Protein 5NO8 (pdb70)

Solvent-accessible surface area: 44832 Å² total; per-residue (Å²): 130,56,45,5,80,43,41,32,32,115,74,0,0,2,1,34,81,0,26,3,120,53,9,148,96,87,2,31,0,1,2,88,11,94,21,91,40,27,93,65,3,120,45,26,2,0,0,0,0,0,3,0,17,16,14,76,31,75,96,26,62,36,77,66,1,92,92,20,96,78,56,24,151,98,4,42,75,0,22,0,106,21,38,27,0,72,0,18,0,92,11,112,72,40,184,18,25,0,18,0,55,0,17,0,17,0,82,17,107,45,73,1,5,0,28,24,0,0,0,2,0,0,2,5,0,1,0,46,50,3,87,79,0,9,48,26,22,0,0,0,8,6,6,29,0,12,11,3,2,8,2,1,0,8,0,0,4,55,69,63,3,3,0,2,2,0,1,30,51,15,14,2,67,11,2,2,0,6,18,17,19,73,93,65,25,42,2,29,7,2,4,3,0,0,2,0,0,35,71,20,78,8,104,60,61,70,63,43,42,0,42,0,35,0,0,10,4,88,17,66,108,39,0,70,98,53,0,24,93,48,60,9,3,28,14,52,15,84,52,10,4,0,59,118,47,47,71,1,76,0,46,0,97,5,80,117,85,15,116,79,22,80,3,67,15,54,49,22,30,25,114,40,43,96,106,47,48,15,1,26,1,104,15,75,0,70,18,20,4,71,2,100,2,9,0,60,9,48,65,123,49,75,3,5,0,26,1,28,3,6,32,46,18,72,52,1,8,112,48,1,2,46,24,0,62,73,93,0,9,16,93,66,107,120,29,116,41,50,1,0,0,5,1,1,17,22,93,50,73,53,34,25,68,42,113,51,139,36,47,37,71,14,8,3,6,11,0,1,4,1,1,0,2,0,0,0,0,0,5,15,25,29,72,69,127,37,88,90,2,61,106,6,0,57,88,0,4,55,7,0,55,177,67,0,5,42,136,76,33,34,0,42,0,9,36,92,55,94,74,78,56,19,1,8,1,0,1,3,2,0,22,0,1,0,4,0,25,88,13,43,54,70,111,98,30,0,50,10,0,36,20,0,0,58,13,4,15,147,65,60,28,81,26,46,0,0,7,5,9,4,0,86,28,0,0,97,1,0,59,98,4,53,37,166,78,60,46,73,49,0,64,91,11,0,55,35,2,0,57,37,0,37,160,30,16,51,90,7,54,63,40,90,4,38,0,8,0,5,0,0,0,1,0,0,5,2,0,0,6,0,49,48,39,31,51,44,62,97,3,16,68,4,0,98,140,0,8,54,4,0,44,7,0,16,5,49,6,5,0,16,15,2,16,22,1,0,0,3,0,9,7,0,21,61,15,0,67,109,56,26,8,0,0,0,8,0,1,0,11,0,0,0,0,0,0,0,0,28,14,28,12,88,18,52,63,57,79,60,30,42,139,69,0,40,14,0,1,47,0,1,3,3,0,7,56,22,61,0,42,0,0,1,0,24,0,5,0,34,21,3,32,3,36,82,4,58,35,62,2,13,13,0,0,3,0,1,4,1,2,2,12,34,4,18,4,61,154,46,37,139,65,41,5,81,39,159,34,27,119,66,0,0,2,1,33,54,0,24,6,122,54,12,149,94,89,3,30,0,1,3,83,10,93,21,90,40,26,96,70,3,119,42,27,2,0,1,0,0,0,4,0,16,14,15,70,32,81,98,25,63,34,76,66,2,91,86,20,77,112,65,32,153,100,4,38,111,0,19,0,100,20,47,36,0,63,0,26,0,90,9,95,71,92,189,20,25,0,5,0,49,0,16,0,12,0,81,18,93,108,64,1,6,0,28,25,0,0,0,2,0,0,2,5,0,0,4,56,47,7,76,81,0,10,49,26,24,0,0,0,7,6,6,28,0,13,10,2,2,8,2,1,0,9,0,0,4,56,67,66,2,3,2,2,1,0,1,31,55,17,16,2,68,10,2,2,0,5,17,15,15,118,190,65,30,31,17,55,6,2,4,3,0,0,3,0,0,35,74,19,84,7,118,63,60,74,66,44,40,0,40,0,32,0,0,13,4,94,15,63,111,39,0,71,98,57,0,24,91,46,60,8,4,25,14,52,16,86,45,9,5,0,54,108,46,52,72,1,82,0,42,0,94,6,84,120,90,17,60,88,22,82,3,68,16,53,50,22,33,26,109,38,100,87,128,44,52,21,1,21,0,85,15,75,0,69,17,20,5,89,0,101,1,9,0,63,9,68,75,125,48,74,4,6,0,20,0,23,3,6,36,54,21,69,55,2,9,110,52,0,1,46,24,0,52,77,108,0,9,16,94,62,126,109,31,116,38,49,1,0,0,5,1,2,19,22,86,50,67,54,34,18,71,44,1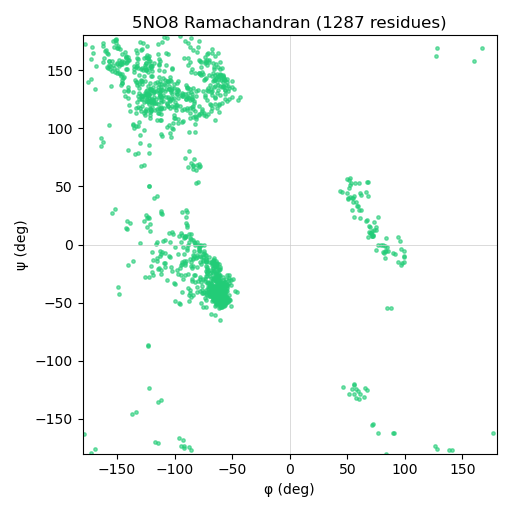02,72,138,33,24,34,70,14,8,3,6,10,0,2,4,0,1,1,2,0,0,0,0,0,6,13,17,36,58,71,130,43,97,104,2,57,110,6,0,65,88,0,4,51,7,0,61,164,68,0,6,43,123,115,27,35,0,40,1,10,34,89,57,90,73,82,57,47,2,44,1,0,0,2,2,0,20,0,0,0,5,0,28,88,11,47,53,71,119,96,28,0,30,10,0,17,90,0,0,52,9,4,10,153,66,56,28,79,8,54,10,4,4,6,9,5,0,84,31,0,0,99,2,0,56,95,11,49,29,170,168,44,50,74,46,0,66,83,7,0,48,102,3,0,54,49,3,38,182,24,13,47,87,2,38,71,189,134,28,86,3,30,0,7,10,0,0,3,2,0,6,2,0,0,6,0,48,47,43,29,54,39,63,97,2,20,68,6,0,102,138,1,8,54,3,0,42,6,0,14,5,47,6,4,0,5,14,3,16,21,1,0,2,4,0,15,5,0,10,48,16,0,63,106,50,23,10,0,0,0,8,0,0,0,10,0,0,0,0,0,0,0,0,26,15,28,12,90,17,50,66,58,80,59,29,43,145,69,0,44,14,0,1,52,0,1,3,4,0,6,53,22,59,0,40,0,1,1,0,25,1,5,0,32,21,3,28,4,31,80,4,59,34,61,2,13,13,0,0,3,0,1,3,1,2,2,12,31,6,20,5,58,148,48,38

Structure (mmCIF, N/CA/C/O backbone):
data_5NO8
#
_entry.id   5NO8
#
_cell.length_a   117.542
_cell.length_b   117.542
_cell.length_c   201.984
_cell.angle_alpha   90.00
_cell.angle_beta   90.00
_cell.angle_gamma   120.00
#
_symmetry.space_group_name_H-M   'P 32 2 1'
#
loop_
_entity.id
_entity.type
_entity.pdbx_description
1 polymer BACCELL_00875
2 non-polymer GLYCEROL
3 water water
#
loop_
_atom_site.group_PDB
_atom_site.id
_atom_site.type_symbol
_atom_site.label_atom_id
_atom_site.label_alt_id
_atom_site.label_comp_id
_atom_site.label_asym_id
_atom_site.label_entity_id
_atom_site.label_seq_id
_atom_site.pdbx_PDB_ins_code
_atom_site.Cartn_x
_atom_site.Cartn_y
_atom_site.Cartn_z
_atom_site.occupancy
_atom_site.B_iso_or_equiv
_atom_site.auth_seq_id
_atom_site.auth_comp_id
_atom_site.auth_asym_id
_atom_site.auth_atom_id
_atom_site.pdbx_PDB_model_num
ATOM 1 N N . ASN A 1 26 ? 85.038 95.454 18.767 1.00 46.27 26 ASN A N 1
ATOM 2 C CA . ASN A 1 26 ? 84.040 95.570 19.872 1.00 45.32 26 ASN A CA 1
ATOM 3 C C . ASN A 1 26 ? 84.744 95.428 21.233 1.00 42.48 26 ASN A C 1
ATOM 4 O O . ASN A 1 26 ? 85.115 96.439 21.840 1.00 45.34 26 ASN A O 1
ATOM 6 N N . PHE A 1 27 ? 84.957 94.199 21.707 1.00 34.95 27 PHE A N 1
ATOM 7 C CA . PHE A 1 27 ? 85.660 93.983 22.983 1.00 29.54 27 PHE A CA 1
ATOM 8 C C . PHE A 1 27 ? 86.591 92.782 22.843 1.00 26.58 27 PHE A C 1
ATOM 9 O O . PHE A 1 27 ? 86.252 91.666 23.259 1.00 23.81 27 PHE A O 1
ATOM 17 N N . PRO A 1 28 ? 87.775 92.994 22.261 1.00 24.31 28 PRO A N 1
ATOM 18 C CA . PRO A 1 28 ? 88.693 91.863 22.083 1.00 23.93 28 PRO A CA 1
ATOM 19 C C . PRO A 1 28 ? 89.137 91.194 23.390 1.00 21.72 28 PRO A C 1
ATOM 20 O O . PRO A 1 28 ? 89.361 91.849 24.416 1.00 21.03 28 PRO A O 1
ATOM 24 N N . VAL A 1 29 ? 89.288 89.876 23.327 1.00 20.47 29 VAL A N 1
ATOM 25 C CA . VAL A 1 29 ? 89.775 89.138 24.452 1.00 20.68 29 VAL A CA 1
ATOM 26 C C . VAL A 1 29 ? 91.264 89.432 24.665 1.00 22.52 29 VAL A C 1
ATOM 27 O O . VAL A 1 29 ? 92.045 89.433 23.693 1.00 22.64 29 VAL A O 1
ATOM 31 N N . GLU A 1 30 ? 91.626 89.677 25.917 1.00 21.72 30 GLU A N 1
ATOM 32 C CA . GLU A 1 30 ? 93.009 89.788 26.342 1.00 25.73 30 GLU A CA 1
ATOM 33 C C . GLU A 1 30 ? 93.262 88.805 27.476 1.00 25.69 30 GLU A C 1
ATOM 34 O O . GLU A 1 30 ? 92.358 88.465 28.243 1.00 24.61 30 GLU A O 1
ATOM 40 N N . MET A 1 31 ? 94.497 88.339 27.571 1.00 25.54 31 MET A N 1
ATOM 41 C CA . MET A 1 31 ? 94.832 87.295 28.518 1.00 27.30 31 MET A CA 1
ATOM 42 C C . MET A 1 31 ? 96.219 87.463 29.071 1.00 24.67 31 MET A C 1
ATOM 43 O O . MET A 1 31 ? 97.052 88.100 28.454 1.00 25.21 31 MET A O 1
ATOM 48 N N . ARG A 1 32 ? 96.428 86.920 30.258 1.00 22.39 32 ARG A N 1
ATOM 49 C CA . ARG A 1 32 ? 97.757 86.702 30.807 1.00 22.83 32 ARG A CA 1
ATOM 50 C C . ARG A 1 32 ? 97.915 85.197 30.944 1.00 22.79 32 ARG A C 1
ATOM 51 O O . ARG A 1 32 ? 97.025 84.512 31.470 1.00 24.00 32 ARG A O 1
ATOM 53 N N . ILE A 1 33 ? 99.030 84.692 30.469 1.00 22.67 33 ILE A N 1
ATOM 54 C CA . ILE A 1 33 ? 99.347 83.281 30.528 1.00 21.83 33 ILE A CA 1
ATOM 55 C C . ILE A 1 33 ? 100.352 83.056 31.635 1.00 22.93 33 ILE A C 1
ATOM 56 O O . ILE A 1 33 ? 101.355 83.793 31.729 1.00 22.85 33 ILE A O 1
ATOM 61 N N . ASN A 1 34 ? 100.114 82.048 32.473 1.00 19.75 34 ASN A N 1
ATOM 62 C CA . ASN A 1 34 ? 101.044 81.675 33.527 1.00 20.43 34 ASN A CA 1
ATOM 63 C C . ASN A 1 34 ? 102.307 81.084 32.852 1.00 21.63 34 ASN A C 1
ATOM 64 O O . ASN A 1 34 ? 102.222 80.085 32.146 1.00 18.86 34 ASN A O 1
ATOM 69 N N . PRO A 1 35 ? 103.487 81.695 33.073 1.00 22.66 35 PRO A N 1
ATOM 70 C CA . PRO A 1 35 ? 104.692 81.201 32.390 1.00 22.68 35 PRO A CA 1
ATOM 71 C C . PRO A 1 35 ? 105.234 79.857 32.874 1.00 22.15 35 PRO A C 1
ATOM 72 O O . PRO A 1 35 ? 106.036 79.242 32.144 1.00 24.44 35 PRO A O 1
ATOM 76 N N A SER A 1 36 ? 104.812 79.389 34.050 0.50 20.27 36 SER A N 1
ATOM 77 N N B SER A 1 36 ? 104.815 79.419 34.056 0.50 20.76 36 SER A N 1
ATOM 78 C CA A SER A 1 36 ? 105.250 78.095 34.582 0.50 19.91 36 SER A CA 1
ATOM 79 C CA B SER A 1 36 ? 105.197 78.129 34.593 0.50 20.66 36 SER A CA 1
ATOM 80 C C A SER A 1 36 ? 104.317 76.935 34.236 0.50 18.54 36 SER A C 1
ATOM 81 C C B SER A 1 36 ? 104.321 77.017 34.026 0.50 19.08 36 SER A C 1
ATOM 82 O O A SER A 1 36 ? 104.785 75.789 34.151 0.50 18.11 36 SER A O 1
ATOM 83 O O B SER A 1 36 ? 104.820 76.030 33.497 0.50 19.22 36 SER A O 1
ATOM 88 N N . THR A 1 37 ? 103.009 77.210 34.117 1.00 18.36 37 THR A N 1
ATOM 89 C CA . THR A 1 37 ? 102.025 76.150 33.821 1.00 17.44 37 THR A CA 1
ATOM 90 C C . THR A 1 37 ? 101.467 76.202 32.409 1.00 17.05 37 THR A C 1
ATOM 91 O O . THR A 1 37 ? 100.978 75.204 31.926 1.00 16.41 37 THR A O 1
ATOM 95 N N . GLY A 1 38 ? 101.526 77.366 31.757 1.00 16.45 38 GLY A N 1
ATOM 96 C CA . GLY A 1 38 ? 100.881 77.589 30.487 1.00 17.35 38 GLY A CA 1
ATOM 97 C C . GLY A 1 38 ? 99.380 77.861 30.537 1.00 16.24 38 GLY A C 1
ATOM 98 O O . GLY A 1 38 ? 98.776 78.071 29.492 1.00 15.77 38 GLY A O 1
ATOM 99 N N . ALA A 1 39 ? 98.790 77.863 31.730 1.00 15.90 39 ALA A N 1
ATOM 100 C CA . ALA A 1 39 ? 97.367 78.177 31.891 1.00 16.47 39 ALA A CA 1
ATOM 101 C C . ALA A 1 39 ? 97.066 79.647 31.618 1.00 18.42 39 ALA A C 1
ATOM 102 O O . ALA A 1 39 ? 97.935 80.514 31.749 1.00 18.15 39 ALA A O 1
ATOM 104 N N . ILE A 1 40 ? 95.824 79.932 31.277 1.00 18.23 40 ILE A N 1
ATOM 105 C CA . ILE A 1 40 ? 95.360 81.308 31.242 1.00 19.04 40 ILE A CA 1
ATOM 106 C C . ILE A 1 40 ? 95.071 81.733 32.657 1.00 21.46 40 ILE A C 1
ATOM 107 O O . ILE A 1 40 ? 94.149 81.225 33.282 1.00 22.91 40 ILE A O 1
ATOM 112 N N . SER A 1 41 ? 95.860 82.663 33.186 1.00 19.88 41 SER A N 1
ATOM 113 C CA . SER A 1 41 ? 95.698 83.106 34.563 1.00 20.57 41 SER A CA 1
ATOM 114 C C . SER A 1 41 ? 94.712 84.267 34.715 1.00 21.48 41 SER A C 1
ATOM 115 O O . SER A 1 41 ? 94.130 84.428 35.772 1.00 21.19 41 SER A O 1
ATOM 118 N N . GLU A 1 42 ? 94.530 85.046 33.653 1.00 20.25 42 GLU A N 1
ATOM 119 C CA . GLU A 1 42 ? 93.619 86.189 33.640 1.00 21.85 42 GLU A CA 1
ATOM 120 C C . GLU A 1 42 ? 93.027 86.289 32.246 1.00 20.48 42 GLU A C 1
ATOM 121 O O . GLU A 1 42 ? 93.732 86.150 31.252 1.00 19.90 42 GLU A O 1
ATOM 127 N N A LEU A 1 43 ? 91.719 86.514 32.173 0.50 20.97 43 LEU A N 1
ATOM 128 N N B LEU A 1 43 ? 91.725 86.547 32.201 0.50 19.90 43 LEU A N 1
ATOM 129 C CA A LEU A 1 43 ? 91.006 86.631 30.913 0.50 21.73 43 LEU A CA 1
ATOM 130 C CA B LEU A 1 43 ? 90.970 86.651 30.978 0.50 19.86 43 LEU A CA 1
ATOM 131 C C A LEU A 1 43 ? 90.127 87.853 31.066 0.50 22.19 43 LEU A C 1
ATOM 132 C C B LEU A 1 43 ? 90.115 87.893 31.133 0.50 20.27 43 LEU A C 1
ATOM 133 O O A LEU A 1 43 ? 89.271 87.893 31.946 0.50 21.37 43 LEU A O 1
ATOM 134 O O B LEU A 1 43 ? 89.258 87.945 32.011 0.50 19.64 43 LEU A O 1
ATOM 143 N N A THR A 1 44 ? 90.385 88.866 30.242 0.50 22.53 44 THR A N 1
ATOM 144 N N B THR A 1 44 ? 90.397 88.906 30.314 0.50 20.48 44 THR A N 1
ATOM 145 C CA A THR A 1 44 ? 89.675 90.135 30.324 0.50 23.12 44 THR A CA 1
ATOM 146 C CA B THR A 1 44 ? 89.695 90.186 30.371 0.50 20.96 44 THR A CA 1
ATOM 147 C C A THR A 1 44 ? 89.210 90.561 28.949 0.50 22.03 44 THR A C 1
ATOM 148 C C B THR A 1 44 ? 89.250 90.599 28.975 0.50 20.88 44 THR A C 1
ATOM 149 O O A THR A 1 44 ? 89.633 90.003 27.933 0.50 21.85 44 THR A O 1
ATOM 150 O O B THR A 1 44 ? 89.735 90.071 27.973 0.50 21.21 44 THR A O 1
ATOM 157 N N . LEU A 1 45 ? 88.316 91.543 28.915 1.00 21.35 45 LEU A N 1
ATOM 158 C CA . LEU A 1 45 ? 87.792 92.049 27.653 1.00 21.02 45 LEU A CA 1
ATOM 159 C C . LEU A 1 45 ? 88.215 93.513 27.530 1.00 23.37 45 LEU A C 1
ATOM 160 O O . LEU A 1 45 ? 87.911 94.339 28.412 1.00 22.26 45 LEU A O 1
ATOM 165 N N . LYS A 1 46 ? 88.946 93.805 26.465 1.00 25.14 46 LYS A N 1
ATOM 166 C CA . LYS A 1 46 ? 89.462 95.162 26.252 1.00 27.15 46 LYS A CA 1
ATOM 167 C C . LYS A 1 46 ? 88.293 96.110 26.044 1.00 26.21 46 LYS A C 1
ATOM 168 O O . LYS A 1 46 ? 87.429 95.860 25.204 1.00 25.86 46 LYS A O 1
ATOM 174 N N . GLY A 1 47 ? 88.251 97.177 26.834 1.00 27.10 47 GLY A N 1
ATOM 175 C CA . GLY A 1 47 ? 87.155 98.142 26.743 1.00 25.92 47 GLY A CA 1
ATOM 176 C C . GLY A 1 47 ? 86.046 97.932 27.747 1.00 25.54 47 GLY A C 1
ATOM 177 O O . GLY A 1 47 ? 85.105 98.718 27.793 1.00 26.08 47 GLY A O 1
ATOM 178 N N . ASP A 1 48 ? 86.135 96.868 28.551 1.00 23.61 48 ASP A N 1
ATOM 179 C CA . ASP A 1 48 ? 85.284 96.726 29.712 1.00 23.62 48 ASP A CA 1
ATOM 180 C C . ASP A 1 48 ? 85.780 97.731 30.740 1.00 23.45 48 ASP A C 1
ATOM 181 O O . ASP A 1 48 ? 86.867 97.542 31.298 1.00 23.24 48 ASP A O 1
ATOM 186 N N . ASN A 1 49 ? 84.990 98.777 30.998 1.00 23.89 49 ASN A N 1
ATOM 187 C CA . ASN A 1 49 ? 85.363 99.807 32.004 1.00 25.43 49 ASN A CA 1
ATOM 188 C C . ASN A 1 49 ? 85.469 99.272 33.429 1.00 24.82 49 ASN A C 1
ATOM 189 O O . ASN A 1 49 ? 86.138 99.890 34.265 1.00 23.54 49 ASN A O 1
ATOM 194 N N . ARG A 1 50 ? 84.806 98.144 33.718 1.00 21.82 50 ARG A N 1
ATOM 195 C CA . ARG A 1 50 ? 84.924 97.503 35.007 1.00 22.57 50 ARG A CA 1
ATOM 196 C C . ARG A 1 50 ? 86.138 96.576 35.129 1.00 23.42 50 ARG A C 1
ATOM 197 O O . ARG A 1 50 ? 86.441 96.135 36.230 1.00 23.06 50 ARG A O 1
ATOM 205 N N . SER A 1 51 ? 86.799 96.265 34.011 1.00 24.21 51 SER A N 1
ATOM 206 C CA . SER A 1 51 ? 88.041 95.484 33.975 1.00 26.64 51 SER A CA 1
ATOM 207 C C . SER A 1 51 ? 87.902 94.122 34.682 1.00 26.02 51 SER A C 1
ATOM 208 O O . SER A 1 51 ? 88.787 93.674 35.401 1.00 26.40 51 SER A O 1
ATOM 211 N N . MET A 1 52 ? 86.764 93.479 34.479 1.00 23.93 52 MET A N 1
ATOM 212 C CA . MET A 1 52 ? 86.500 92.208 35.140 1.00 21.30 52 MET A CA 1
ATOM 213 C C . MET A 1 52 ? 87.469 91.112 34.659 1.00 20.02 52 MET A C 1
ATOM 214 O O . MET A 1 52 ? 87.801 91.035 33.478 1.00 20.01 52 MET A O 1
ATOM 219 N N . ASN A 1 53 ? 87.890 90.276 35.594 1.00 19.50 53 ASN A N 1
ATOM 220 C CA . ASN A 1 53 ? 88.608 89.029 35.297 1.00 19.07 53 ASN A CA 1
ATOM 221 C C . ASN A 1 53 ? 87.576 87.910 35.265 1.00 17.45 53 ASN A C 1
ATOM 222 O O . ASN A 1 53 ? 86.877 87.694 36.242 1.00 17.46 53 ASN A O 1
ATOM 227 N N . TRP A 1 54 ? 87.458 87.254 34.127 1.00 16.72 54 TRP A N 1
ATOM 228 C CA . TRP A 1 54 ? 86.418 86.242 33.927 1.00 16.43 54 TRP A CA 1
ATOM 229 C C . TRP A 1 54 ? 86.776 84.899 34.534 1.00 16.88 54 TRP A C 1
ATOM 230 O O . TRP A 1 54 ? 85.902 84.009 34.617 1.00 17.29 54 TRP A O 1
ATOM 241 N N . VAL A 1 55 ? 88.014 84.747 34.989 1.00 16.63 55 VAL A N 1
ATOM 242 C CA . VAL A 1 55 ? 88.419 83.552 35.746 1.00 17.16 55 VAL A CA 1
ATOM 243 C C . VAL A 1 55 ? 88.771 83.841 37.201 1.00 18.38 55 VAL A C 1
ATOM 244 O O . VAL A 1 55 ? 89.153 84.965 37.576 1.00 18.71 55 VAL A O 1
ATOM 248 N N . VAL A 1 56 ? 88.623 82.808 38.018 1.00 17.40 56 VAL A N 1
ATOM 249 C CA . VAL A 1 56 ? 89.068 82.818 39.397 1.00 18.76 56 VAL A CA 1
ATOM 250 C C . VAL A 1 56 ? 90.591 82.886 39.355 1.00 19.03 56 VAL A C 1
ATOM 251 O O . VAL A 1 56 ? 91.197 82.220 38.527 1.00 18.98 56 VAL A O 1
ATOM 255 N N . LYS A 1 57 ? 91.202 83.656 40.251 1.00 20.04 57 LYS A N 1
ATOM 256 C CA . LYS A 1 57 ? 92.671 83.650 40.341 1.00 22.37 57 LYS A CA 1
ATOM 257 C C . LYS A 1 57 ? 93.154 82.325 40.884 1.00 20.59 57 LYS A C 1
ATOM 258 O O . LYS A 1 57 ? 92.575 81.777 41.819 1.00 19.53 57 LYS A O 1
ATOM 264 N N . THR A 1 58 ? 94.213 81.792 40.287 1.00 20.96 58 THR A N 1
ATOM 265 C CA . THR A 1 58 ? 94.676 80.451 40.633 1.00 22.22 58 THR A CA 1
ATOM 266 C C . THR A 1 58 ? 96.097 80.530 41.207 1.00 23.90 58 THR A C 1
ATOM 267 O O . THR A 1 58 ? 96.946 79.685 40.947 1.00 24.89 58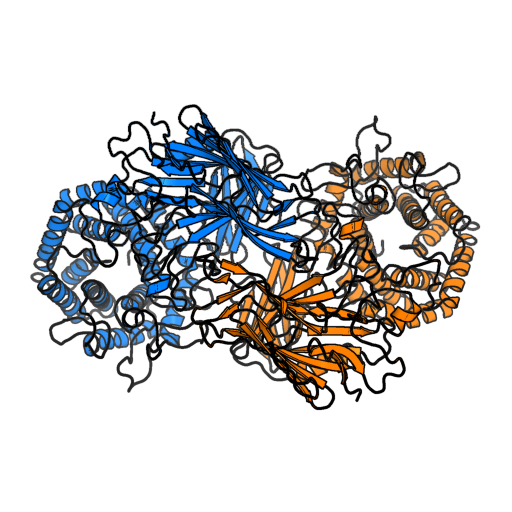 THR A O 1
ATOM 271 N N . ASP A 1 59 ? 96.322 81.554 42.024 1.00 23.84 59 ASP A N 1
ATOM 272 C CA . ASP A 1 59 ? 97.592 81.744 42.745 1.00 25.85 59 ASP A CA 1
ATOM 273 C C . ASP A 1 59 ? 97.376 81.796 44.251 1.00 25.49 59 ASP A C 1
ATOM 274 O O . ASP A 1 59 ? 98.234 82.276 44.978 1.00 24.92 59 ASP A O 1
ATOM 279 N N . GLY A 1 60 ? 96.230 81.316 44.733 1.00 23.93 60 GLY A N 1
ATOM 280 C CA . GLY A 1 60 ? 95.909 81.377 46.153 1.00 23.28 60 GLY A CA 1
ATOM 281 C C . GLY A 1 60 ? 95.461 82.727 46.712 1.00 23.19 60 GLY A C 1
ATOM 282 O O . GLY A 1 60 ? 95.171 82.813 47.885 1.00 25.59 60 GLY A O 1
ATOM 283 N N . THR A 1 61 ? 95.384 83.772 45.904 1.00 23.99 61 THR A N 1
ATOM 284 C CA . THR A 1 61 ? 95.069 85.124 46.403 1.00 25.22 61 THR A CA 1
ATOM 285 C C . THR A 1 61 ? 93.583 85.480 46.402 1.00 25.23 61 THR A C 1
ATOM 286 O O . THR A 1 61 ? 93.170 86.441 47.062 1.00 26.77 61 THR A O 1
ATOM 290 N N . GLN A 1 62 ? 92.769 84.720 45.674 1.00 22.79 62 GLN A N 1
ATOM 291 C CA . GLN A 1 62 ? 91.322 84.908 45.725 1.00 21.19 62 GLN A CA 1
ATOM 292 C C . GLN A 1 62 ? 90.710 83.944 46.716 1.00 21.15 62 GLN A C 1
ATOM 293 O O . GLN A 1 62 ? 89.896 84.341 47.543 1.00 21.74 62 GLN A O 1
ATOM 299 N N . TYR A 1 63 ? 91.041 82.665 46.585 1.00 21.32 63 TYR A N 1
ATOM 300 C CA . TYR A 1 63 ? 90.747 81.642 47.591 1.00 20.86 63 TYR A CA 1
ATOM 301 C C . TYR A 1 63 ? 92.041 80.901 47.905 1.00 21.04 63 TYR A C 1
ATOM 302 O O . TYR A 1 63 ? 92.729 80.431 46.971 1.00 20.51 63 TYR A O 1
ATOM 311 N N . PRO A 1 64 ? 92.408 80.800 49.195 1.00 22.56 64 PRO A N 1
ATOM 312 C CA . PRO A 1 64 ? 93.737 80.230 49.517 1.00 24.48 64 PRO A CA 1
ATOM 313 C C . PRO A 1 64 ? 93.956 78.787 49.052 1.00 24.89 64 PRO A C 1
ATOM 314 O O . PRO A 1 64 ? 95.085 78.407 48.722 1.00 25.10 64 PRO A O 1
ATOM 318 N N . TRP A 1 65 ? 92.869 78.029 48.927 1.00 21.95 65 TRP A N 1
ATOM 319 C CA . TRP A 1 65 ? 92.928 76.624 48.522 1.00 21.73 65 TRP A CA 1
ATOM 320 C C . TRP A 1 65 ? 92.858 76.469 46.994 1.00 19.75 65 TRP A C 1
ATOM 321 O O . TRP A 1 65 ? 92.953 75.362 46.493 1.00 22.49 65 TRP A O 1
ATOM 332 N N . VAL A 1 66 ? 92.669 77.556 46.250 1.00 18.57 66 VAL A N 1
ATOM 333 C CA . VAL A 1 66 ? 92.632 77.496 44.788 1.00 19.16 66 VAL A CA 1
ATOM 334 C C . VAL A 1 66 ? 93.976 77.990 44.257 1.00 19.18 66 VAL A C 1
ATOM 335 O O . VAL A 1 66 ? 94.210 79.200 44.136 1.00 18.74 66 VAL A O 1
ATOM 339 N N . LYS A 1 67 ? 94.810 77.021 43.901 1.00 20.25 67 LYS A N 1
ATOM 340 C CA . LYS A 1 67 ? 96.179 77.259 43.465 1.00 21.63 67 LYS A CA 1
ATOM 341 C C . LYS A 1 67 ? 96.364 76.857 41.995 1.00 20.83 67 LYS A C 1
ATOM 342 O O . LYS A 1 67 ? 95.372 76.573 41.282 1.00 18.93 67 LYS A O 1
ATOM 348 N N . ASP A 1 68 ? 97.619 76.841 41.527 1.00 18.72 68 ASP A N 1
ATOM 349 C CA . ASP A 1 68 ? 97.861 76.892 40.095 1.00 19.82 68 ASP A CA 1
ATOM 350 C C . ASP A 1 68 ? 97.534 75.616 39.297 1.00 17.74 68 ASP A C 1
ATOM 351 O O . ASP A 1 68 ? 97.502 75.658 38.090 1.00 18.02 68 ASP A O 1
ATOM 356 N N . ASN A 1 69 ? 97.239 74.508 39.962 1.00 17.98 69 ASN A N 1
ATOM 357 C CA . ASN A 1 69 ? 96.785 73.300 39.252 1.00 16.43 69 ASN A CA 1
ATOM 358 C C . ASN A 1 69 ? 95.413 73.466 38.582 1.00 16.19 69 ASN A C 1
ATOM 359 O O . ASN A 1 69 ? 95.109 72.708 37.640 1.00 15.69 69 ASN A O 1
ATOM 364 N N . TYR A 1 70 ? 94.630 74.457 39.054 1.00 14.56 70 TYR A N 1
ATOM 365 C CA . TYR A 1 70 ? 93.291 74.765 38.524 1.00 15.50 70 TYR A CA 1
ATOM 366 C C . TYR A 1 70 ? 93.240 75.833 37.442 1.00 14.89 70 TYR A C 1
ATOM 367 O O . TYR A 1 70 ? 92.152 76.262 37.023 1.00 15.21 70 TYR A O 1
ATOM 376 N N . GLY A 1 71 ? 94.398 76.263 36.961 1.00 15.47 71 GLY A N 1
ATOM 377 C CA . GLY A 1 71 ? 94.449 77.231 35.878 1.00 14.51 71 GLY A CA 1
ATOM 378 C C . GLY A 1 71 ? 93.667 76.804 34.641 1.00 14.13 71 GLY A C 1
ATOM 379 O O . GLY A 1 71 ? 93.666 75.638 34.270 1.00 15.27 71 GLY A O 1
ATOM 380 N N . TRP A 1 72 ? 93.022 77.770 34.011 1.00 14.11 72 TRP A N 1
ATOM 381 C CA . TRP A 1 72 ? 92.284 77.552 32.760 1.00 14.07 72 TRP A CA 1
ATOM 382 C C . TRP A 1 72 ? 93.177 76.886 31.735 1.00 14.20 72 TRP A C 1
ATOM 383 O O . TRP A 1 72 ? 94.285 77.385 31.407 1.00 15.52 72 TRP A O 1
ATOM 394 N N . GLY A 1 73 ? 92.728 75.758 31.196 1.00 12.86 73 GLY A N 1
ATOM 395 C CA . GLY A 1 73 ? 93.509 75.078 30.172 1.00 13.70 73 GLY A CA 1
ATOM 396 C C . GLY A 1 73 ? 94.328 73.913 30.674 1.00 13.56 73 GLY A 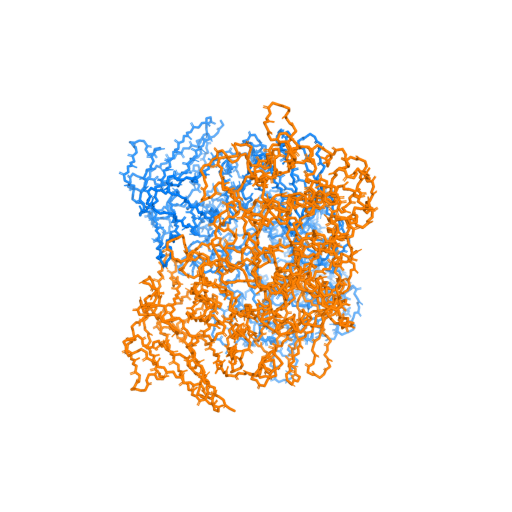C 1
ATOM 397 O O . GLY A 1 73 ? 94.806 73.097 29.862 1.00 15.52 73 GLY A O 1
ATOM 398 N N . LEU A 1 74 ? 94.505 73.820 31.989 1.00 12.89 74 LEU A N 1
ATOM 399 C CA . LEU A 1 74 ? 95.022 72.640 32.612 1.00 12.30 74 LEU A CA 1
ATOM 400 C C . LEU A 1 74 ? 93.890 71.628 32.723 1.00 12.36 74 LEU A C 1
ATOM 401 O O . LEU A 1 74 ? 92.736 71.933 32.414 1.00 12.70 74 LEU A O 1
ATOM 406 N N . GLY A 1 75 ? 94.226 70.409 33.086 1.00 11.66 75 GLY A N 1
ATOM 407 C CA . GLY A 1 75 ? 93.185 69.373 33.133 1.00 12.12 75 GLY A CA 1
ATOM 408 C C . GLY A 1 75 ? 93.716 68.053 33.582 1.00 12.42 75 GLY A C 1
ATOM 409 O O . GLY A 1 75 ? 94.800 67.970 34.169 1.00 12.17 75 GLY A O 1
ATOM 410 N N . TYR A 1 76 ? 92.938 67.015 33.310 1.00 12.18 76 TYR A N 1
ATOM 411 C CA . TYR A 1 76 ? 93.223 65.679 33.793 1.00 12.25 76 TYR A CA 1
ATOM 412 C C . TYR A 1 76 ? 92.527 64.610 32.977 1.00 12.43 76 TYR A C 1
ATOM 413 O O . TYR A 1 76 ? 91.621 64.884 32.205 1.00 12.30 76 TYR A O 1
ATOM 422 N N . PHE A 1 77 ? 92.984 63.377 33.147 1.00 12.09 77 PHE A N 1
ATOM 423 C CA . PHE A 1 77 ? 92.364 62.231 32.509 1.00 12.97 77 PHE A CA 1
ATOM 424 C C . PHE A 1 77 ? 92.831 60.997 33.236 1.00 12.34 77 PHE A C 1
ATOM 425 O O . PHE A 1 77 ? 93.880 60.999 33.907 1.00 11.31 77 PHE A O 1
ATOM 433 N N . THR A 1 78 ? 92.044 59.947 33.118 1.00 11.32 78 THR A N 1
ATOM 434 C CA . THR A 1 78 ? 92.427 58.643 33.609 1.00 11.81 78 THR A CA 1
ATOM 435 C C . THR A 1 78 ? 92.758 57.776 32.424 1.00 11.66 78 THR A C 1
ATOM 436 O O . THR A 1 78 ? 91.889 57.509 31.598 1.00 11.79 78 THR A O 1
ATOM 440 N N . VAL A 1 79 ? 93.981 57.268 32.367 1.00 11.84 79 VAL A N 1
ATOM 441 C CA . VAL A 1 79 ? 94.429 56.469 31.249 1.00 12.46 79 VAL A CA 1
ATOM 442 C C . VAL A 1 79 ? 94.431 54.999 31.656 1.00 12.70 79 VAL A C 1
ATOM 443 O O . VAL A 1 79 ? 94.915 54.616 32.725 1.00 11.93 79 VAL A O 1
ATOM 447 N N . VAL A 1 80 ? 93.846 54.199 30.792 1.00 11.79 80 VAL A N 1
ATOM 448 C CA . VAL A 1 80 ? 93.692 52.781 31.029 1.00 12.44 80 VAL A CA 1
ATOM 449 C C . VAL A 1 80 ? 94.274 51.978 29.882 1.00 13.27 80 VAL A C 1
ATOM 450 O O . VAL A 1 80 ? 93.934 52.195 28.712 1.00 13.18 80 VAL A O 1
ATOM 454 N N . LYS A 1 81 ? 95.159 51.036 30.222 1.00 14.63 81 LYS A N 1
ATOM 455 C CA . LYS A 1 81 ? 95.778 50.110 29.288 1.00 16.30 81 LYS A CA 1
ATOM 456 C C . LYS A 1 81 ? 95.709 48.772 29.967 1.00 15.05 81 LYS A C 1
ATOM 457 O O . LYS A 1 81 ? 96.485 48.505 30.890 1.00 14.82 81 LYS A O 1
ATOM 463 N N . GLY A 1 82 ? 94.747 47.955 29.575 1.00 13.56 82 GLY A N 1
ATOM 464 C CA . GLY A 1 82 ? 94.491 46.695 30.293 1.00 13.92 82 GLY A CA 1
ATOM 465 C C . GLY A 1 82 ? 94.192 46.959 31.763 1.00 13.34 82 GLY A C 1
ATOM 466 O O . GLY A 1 82 ? 93.410 47.863 32.099 1.00 13.03 82 GLY A O 1
ATOM 467 N N . ARG A 1 83 ? 94.845 46.211 32.651 1.00 13.77 83 ARG A N 1
ATOM 468 C CA . ARG A 1 83 ? 94.621 46.382 34.089 1.00 14.89 83 ARG A CA 1
ATOM 469 C C . ARG A 1 83 ? 95.227 47.651 34.674 1.00 14.29 83 ARG A C 1
ATOM 470 O O . ARG A 1 83 ? 94.894 48.018 35.795 1.00 14.76 83 ARG A O 1
ATOM 478 N N . GLU A 1 84 ? 96.130 48.293 33.937 1.00 14.63 84 GLU A N 1
ATOM 479 C CA . GLU A 1 84 ? 96.839 49.462 34.417 1.00 15.48 84 GLU A CA 1
ATOM 480 C C . GLU A 1 84 ? 95.995 50.716 34.230 1.00 14.80 84 GLU A C 1
ATOM 481 O O . GLU A 1 84 ? 95.708 51.108 33.101 1.00 13.96 84 GLU A O 1
ATOM 487 N N . THR A 1 85 ? 95.612 51.322 35.342 1.00 13.54 85 THR A N 1
ATOM 488 C CA . THR A 1 85 ? 94.866 52.542 35.385 1.00 13.62 85 THR A CA 1
ATOM 489 C C . THR A 1 85 ? 95.700 53.595 36.120 1.00 14.35 85 THR A C 1
ATOM 490 O O . THR A 1 85 ? 96.159 53.346 37.248 1.00 14.21 85 THR A O 1
ATOM 494 N N . VAL A 1 86 ? 95.837 54.778 35.524 1.00 13.52 86 VAL A N 1
ATOM 495 C CA . VAL A 1 86 ? 96.578 55.871 36.144 1.00 13.99 86 VAL A CA 1
ATOM 496 C C . VAL A 1 86 ? 95.889 57.194 35.834 1.00 14.11 86 VAL A C 1
ATOM 497 O O . VAL A 1 86 ? 95.662 57.490 34.682 1.00 14.23 86 VAL A O 1
ATOM 501 N N . LYS A 1 87 ? 95.595 57.994 36.851 1.00 13.44 87 LYS A N 1
ATOM 502 C CA . LYS A 1 87 ? 95.125 59.348 36.638 1.00 12.93 87 LYS A CA 1
ATOM 503 C C . LYS A 1 87 ? 96.319 60.291 36.486 1.00 13.80 87 LYS A C 1
ATOM 504 O O . LYS A 1 87 ? 97.273 60.241 37.313 1.00 13.83 87 LYS A O 1
ATOM 510 N N . ARG A 1 88 ? 96.265 61.118 35.447 1.00 14.38 88 ARG A N 1
ATOM 511 C CA . ARG A 1 88 ? 97.272 62.151 35.193 1.00 16.08 88 ARG A CA 1
ATOM 512 C C . ARG A 1 88 ? 96.622 63.522 35.198 1.00 15.87 88 ARG A C 1
ATOM 513 O O . ARG A 1 88 ? 95.476 63.682 34.765 1.00 14.33 88 ARG A O 1
ATOM 521 N N . GLU A 1 89 ? 97.347 64.517 35.686 1.00 15.03 89 GLU A N 1
ATOM 522 C CA . GLU A 1 89 ? 96.889 65.910 35.673 1.00 16.68 89 GLU A CA 1
ATOM 523 C C . GLU A 1 89 ? 97.994 66.647 34.936 1.00 16.91 89 GLU A C 1
ATOM 524 O O . GLU A 1 89 ? 99.171 66.478 35.301 1.00 16.33 89 GLU A O 1
ATOM 530 N N . TRP A 1 90 ? 97.667 67.381 33.876 1.00 15.07 90 TRP A N 1
ATOM 531 C CA . TRP A 1 90 ? 98.705 68.164 33.197 1.00 15.12 90 TRP A CA 1
ATOM 532 C C . TRP A 1 90 ? 98.825 69.502 33.877 1.00 15.42 90 TRP A C 1
ATOM 533 O O . TRP A 1 90 ? 97.820 70.147 34.213 1.00 14.48 90 TRP A O 1
ATOM 544 N N . ARG A 1 91 ? 100.071 69.900 34.144 1.00 16.85 91 ARG A N 1
ATOM 545 C CA . ARG A 1 91 ? 100.333 71.136 34.862 1.00 18.89 91 ARG A CA 1
ATOM 546 C C . ARG A 1 91 ? 101.659 71.776 34.442 1.00 18.90 91 ARG A C 1
ATOM 547 O O . ARG A 1 91 ? 101.725 72.986 34.366 1.00 21.42 91 ARG A O 1
ATOM 555 N N . ILE A 1 92 ? 102.682 70.980 34.169 1.00 18.58 92 ILE A N 1
ATOM 556 C CA . ILE A 1 92 ? 104.005 71.512 33.788 1.00 18.90 92 ILE A CA 1
ATOM 557 C C . ILE A 1 92 ? 104.284 71.130 32.336 1.00 16.27 92 ILE A C 1
ATOM 558 O O . ILE A 1 92 ? 104.461 69.966 32.041 1.00 17.05 92 ILE A O 1
ATOM 563 N N . PRO A 1 93 ? 104.342 72.120 31.441 1.00 16.05 93 PRO A N 1
ATOM 564 C CA . PRO A 1 93 ? 104.590 71.851 30.052 1.00 17.34 93 PRO A CA 1
ATOM 565 C C . PRO A 1 93 ? 105.984 71.299 29.804 1.00 18.10 93 PRO A C 1
ATOM 566 O O . PRO A 1 93 ? 106.922 71.611 30.561 1.00 18.00 93 PRO A O 1
ATOM 570 N N . VAL A 1 94 ? 106.100 70.505 28.753 1.00 18.61 94 VAL A N 1
ATOM 571 C CA . VAL A 1 94 ? 107.404 70.149 28.192 1.00 19.35 94 VAL A CA 1
ATOM 572 C C . VAL A 1 94 ? 107.907 71.237 27.249 1.00 20.73 94 VAL A C 1
ATOM 573 O O . VAL A 1 94 ? 109.101 71.375 27.064 1.00 20.16 94 VAL A O 1
ATOM 577 N N . GLU A 1 95 ? 107.005 72.006 26.648 1.00 19.47 95 GLU A N 1
ATOM 578 C CA . GLU A 1 95 ? 107.371 73.145 25.797 1.00 21.43 95 GLU A CA 1
ATOM 579 C C . GLU A 1 95 ? 106.318 74.249 25.927 1.00 21.04 95 GLU A C 1
ATOM 580 O O . GLU A 1 95 ? 105.106 73.977 25.969 1.00 19.23 95 GLU A O 1
ATOM 586 N N . ILE A 1 96 ? 106.770 75.492 26.024 1.00 20.16 96 ILE A N 1
ATOM 587 C CA . ILE A 1 96 ? 105.830 76.628 26.026 1.00 20.59 96 ILE A CA 1
ATOM 588 C C . ILE A 1 96 ? 106.489 77.716 25.203 1.00 21.75 96 ILE A C 1
ATOM 589 O O . ILE A 1 96 ? 107.688 77.975 25.367 1.00 21.09 96 ILE A O 1
ATOM 594 N N . SER A 1 97 ? 105.734 78.287 24.283 1.00 19.83 97 SER A N 1
ATOM 595 C CA . SER A 1 97 ? 106.255 79.316 23.419 1.00 21.07 97 SER A CA 1
ATOM 596 C C . SER A 1 97 ? 106.446 80.606 24.229 1.00 21.66 97 SER A C 1
ATOM 597 O O . SER A 1 97 ? 105.775 80.843 25.253 1.00 19.94 97 SER A O 1
ATOM 600 N N . PRO A 1 98 ? 107.374 81.464 23.783 1.00 26.05 98 PRO A N 1
ATOM 601 C CA . PRO A 1 98 ? 107.606 82.765 24.450 1.00 27.75 98 PRO A CA 1
ATOM 602 C C . PRO A 1 98 ? 106.334 83.573 24.746 1.00 26.84 98 PRO A C 1
ATOM 603 O O . PRO A 1 98 ? 106.200 84.128 25.834 1.00 28.33 98 PRO A O 1
ATOM 607 N N . ASP A 1 99 ? 105.386 83.575 23.808 1.00 25.94 99 ASP A N 1
ATOM 608 C CA . ASP A 1 99 ? 104.125 84.304 24.007 1.00 26.02 99 ASP A CA 1
ATOM 609 C C . ASP A 1 99 ? 103.008 83.522 24.727 1.00 25.40 99 ASP A C 1
ATOM 610 O O . ASP A 1 99 ? 101.911 84.051 24.904 1.00 23.10 99 ASP A O 1
ATOM 615 N N . GLY A 1 100 ? 103.283 82.282 25.143 1.00 21.97 100 GLY A N 1
ATOM 616 C CA . GLY A 1 100 ? 102.292 81.455 25.831 1.00 21.87 100 GLY A CA 1
ATOM 617 C C . GLY A 1 100 ? 101.154 80.955 24.964 1.00 20.20 100 GLY A C 1
ATOM 618 O O . GLY A 1 100 ? 100.206 80.387 25.503 1.00 21.61 100 GLY A O 1
ATOM 619 N N . MET A 1 101 ? 101.238 81.120 23.635 1.00 18.36 101 MET A N 1
ATOM 620 C CA . MET A 1 101 ? 100.118 80.737 22.757 1.00 20.40 101 MET A CA 1
ATOM 621 C C . MET A 1 101 ? 100.216 79.313 22.246 1.00 20.54 101 MET A C 1
ATOM 622 O O . MET A 1 101 ? 99.288 78.827 21.595 1.00 21.26 101 MET A O 1
ATOM 627 N N . LYS A 1 102 ? 101.343 78.649 22.497 1.00 18.62 102 LYS A N 1
ATOM 628 C CA . LYS A 1 102 ? 101.483 77.242 22.174 1.00 19.51 102 LYS A CA 1
ATOM 629 C C . LYS A 1 102 ? 102.034 76.582 23.411 1.00 18.05 102 LYS A C 1
ATOM 630 O O . LYS A 1 102 ? 103.079 77.003 23.919 1.00 16.62 102 LYS A O 1
ATOM 636 N N . VAL A 1 103 ? 101.338 75.555 23.900 1.00 16.94 103 VAL A N 1
ATOM 637 C CA . VAL A 1 103 ? 101.765 74.865 25.096 1.00 16.81 103 VAL A CA 1
ATOM 638 C C . VAL A 1 103 ? 101.628 73.367 24.854 1.00 16.53 103 VAL A C 1
ATOM 639 O O . VAL A 1 103 ? 100.580 72.892 24.371 1.00 17.38 103 VAL A O 1
ATOM 643 N N . LEU A 1 104 ? 102.683 72.626 25.164 1.00 14.92 104 LEU A N 1
ATOM 644 C CA . LEU A 1 104 ? 102.728 71.200 24.958 1.00 14.71 104 LEU A CA 1
ATOM 645 C C . LEU A 1 104 ? 103.007 70.504 26.271 1.00 14.52 104 LEU A C 1
ATOM 646 O O . LEU A 1 104 ? 103.971 70.837 26.981 1.00 13.34 104 LEU A O 1
ATOM 651 N N . TYR A 1 105 ? 102.182 69.507 26.582 1.00 13.36 105 TYR A N 1
ATOM 652 C CA . TYR A 1 105 ? 102.327 68.671 27.778 1.00 13.99 105 TYR A CA 1
ATOM 653 C C . TYR A 1 105 ? 102.440 67.250 27.313 1.00 14.36 105 TYR A C 1
ATOM 654 O O . TYR A 1 105 ? 101.875 66.883 26.271 1.00 15.49 105 TYR A O 1
ATOM 663 N N . ARG A 1 106 ? 103.129 66.419 28.092 1.00 14.03 106 ARG A N 1
ATOM 664 C CA . ARG A 1 106 ? 103.244 65.002 27.802 1.00 14.53 106 ARG A CA 1
ATOM 665 C C . ARG A 1 106 ? 103.103 64.266 29.117 1.00 15.15 106 ARG A C 1
ATOM 666 O O . ARG A 1 106 ? 103.934 64.412 30.015 1.00 14.80 106 ARG A O 1
ATOM 674 N N . GLU A 1 107 ? 102.028 63.496 29.214 1.00 15.45 107 GLU A N 1
ATOM 675 C CA . GLU A 1 107 ? 101.663 62.825 30.453 1.00 16.20 107 GLU A CA 1
ATOM 676 C C . GLU A 1 107 ? 101.499 61.358 30.115 1.00 15.44 107 GLU A C 1
ATOM 677 O O . GLU A 1 107 ? 100.464 60.926 29.554 1.00 14.48 107 GLU A O 1
ATOM 683 N N . GLY A 1 108 ? 102.549 60.592 30.402 1.00 15.89 108 GLY A N 1
ATOM 684 C CA . GLY A 1 108 ? 102.570 59.185 30.019 1.00 16.84 108 GLY A CA 1
ATOM 685 C C . GLY A 1 108 ? 102.564 59.096 28.504 1.00 16.51 108 GLY A C 1
ATOM 686 O O . GLY A 1 108 ? 103.336 59.788 27.820 1.00 16.72 108 GLY A O 1
ATOM 687 N N . ASP A 1 109 ? 101.670 58.263 27.972 1.00 17.28 109 ASP A N 1
ATOM 688 C CA . ASP A 1 109 ? 101.512 58.121 26.524 1.00 17.77 109 ASP A CA 1
ATOM 689 C C . ASP A 1 109 ? 100.828 59.318 25.852 1.00 17.25 109 ASP A C 1
ATOM 690 O O . ASP A 1 109 ? 100.810 59.400 24.640 1.00 16.57 109 ASP A O 1
ATOM 695 N N . ILE A 1 110 ? 100.238 60.207 26.635 1.00 16.00 110 ILE A N 1
ATOM 696 C CA . ILE A 1 110 ? 99.346 61.228 26.070 1.00 15.61 110 ILE A CA 1
ATOM 697 C C . ILE A 1 110 ? 100.031 62.570 25.900 1.00 14.60 110 ILE A C 1
ATOM 698 O O . ILE A 1 110 ? 100.499 63.170 26.857 1.00 14.03 110 ILE A O 1
ATOM 703 N N . ARG A 1 111 ? 100.018 63.049 24.669 1.00 14.94 111 ARG A N 1
ATOM 704 C CA . ARG A 1 111 ? 100.458 64.393 24.334 1.00 16.02 111 ARG A CA 1
ATOM 705 C C . ARG A 1 111 ? 99.243 65.300 24.341 1.00 15.62 111 ARG A C 1
ATOM 706 O O . ARG A 1 111 ? 98.248 64.969 23.663 1.00 15.77 111 ARG A O 1
ATOM 714 N N . ILE A 1 112 ? 99.322 66.401 25.080 1.00 13.90 112 ILE A N 1
ATOM 715 C CA . ILE A 1 112 ? 98.281 67.428 25.100 1.00 14.54 112 ILE A CA 1
ATOM 716 C C . ILE A 1 112 ? 98.872 68.691 24.510 1.00 14.61 112 ILE A C 1
ATOM 717 O O . ILE A 1 112 ? 99.802 69.264 25.079 1.00 14.06 112 ILE A O 1
ATOM 722 N N . LEU A 1 113 ? 98.375 69.095 23.354 1.00 13.85 113 LEU A N 1
ATOM 723 C CA . LEU A 1 113 ? 98.875 70.335 22.714 1.00 14.82 113 LEU A CA 1
ATOM 724 C C . LEU A 1 113 ? 97.764 71.355 22.753 1.00 14.73 113 LEU A C 1
ATOM 725 O O . LEU A 1 113 ? 96.658 71.055 22.305 1.00 14.83 113 LEU A O 1
ATOM 730 N N . ILE A 1 114 ? 98.058 72.543 23.275 1.00 14.50 114 ILE A N 1
ATOM 731 C CA . ILE A 1 114 ? 97.151 73.667 23.204 1.00 15.90 114 ILE A CA 1
ATOM 732 C C . ILE A 1 114 ? 97.683 74.728 22.259 1.00 16.70 114 ILE A C 1
ATOM 733 O O . ILE A 1 114 ? 98.790 75.211 22.462 1.00 16.21 114 ILE A O 1
ATOM 738 N N . LYS A 1 115 ? 96.891 75.093 21.251 1.00 16.68 115 LYS A N 1
ATOM 739 C CA . LYS A 1 115 ? 97.224 76.185 20.315 1.00 17.93 115 LYS A CA 1
ATOM 740 C C . LYS A 1 115 ? 96.184 77.269 20.497 1.00 17.86 115 LYS A C 1
ATOM 741 O O . LYS A 1 115 ? 94.994 77.001 20.337 1.00 17.27 115 LYS A O 1
ATOM 747 N N . ARG A 1 116 ? 96.634 78.472 20.847 1.00 16.46 116 ARG A N 1
ATOM 748 C CA . ARG A 1 116 ? 95.759 79.616 21.034 1.00 17.07 116 ARG A CA 1
ATOM 749 C C . ARG A 1 116 ? 95.988 80.675 19.971 1.00 17.88 116 ARG A C 1
ATOM 750 O O . ARG A 1 116 ? 97.129 80.934 19.589 1.00 17.03 116 ARG A O 1
ATOM 758 N N . GLU A 1 117 ? 94.904 81.276 19.511 1.00 18.35 117 GLU A N 1
ATOM 759 C CA . GLU A 1 117 ? 95.007 82.441 18.641 1.00 21.79 117 GLU A CA 1
ATOM 760 C C . GLU A 1 117 ? 93.886 83.411 18.893 1.00 21.96 117 GLU A C 1
ATOM 761 O O . GLU A 1 117 ? 92.820 83.024 19.329 1.00 20.14 117 GLU A O 1
ATOM 767 N N . ILE A 1 118 ? 94.183 84.703 18.743 1.00 21.18 118 ILE A N 1
ATOM 768 C CA . ILE A 1 118 ? 93.163 85.722 18.871 1.00 23.31 118 ILE A CA 1
ATOM 769 C C . ILE A 1 118 ? 92.823 86.042 17.423 1.00 23.51 118 ILE A C 1
ATOM 770 O O . ILE A 1 118 ? 93.699 86.478 16.672 1.00 23.57 118 ILE A O 1
ATOM 775 N N . LYS A 1 119 ? 91.580 85.804 17.033 1.00 22.96 119 LYS A N 1
ATOM 776 C CA . LYS A 1 119 ? 91.117 85.966 15.645 1.00 25.18 119 LYS A CA 1
ATOM 777 C C . LYS A 1 119 ? 89.894 86.889 15.660 1.00 24.82 119 LYS A C 1
ATOM 778 O O . LYS A 1 119 ? 88.852 86.527 16.195 1.00 23.13 119 LYS A O 1
ATOM 780 N N . GLN A 1 120 ? 90.044 88.099 15.120 1.00 27.69 120 GLN A N 1
ATOM 781 C CA . GLN A 1 120 ? 88.947 89.102 15.091 1.00 29.27 120 GLN A CA 1
ATOM 782 C C . GLN A 1 120 ? 88.435 89.361 16.503 1.00 25.44 120 GLN A C 1
ATOM 783 O O . GLN A 1 120 ? 87.217 89.363 16.725 1.00 25.62 120 GLN A O 1
ATOM 789 N N . GLY A 1 121 ? 89.347 89.471 17.461 1.00 22.16 121 GLY A N 1
ATOM 790 C CA . GLY A 1 121 ? 88.987 89.701 18.866 1.00 22.43 121 GLY A CA 1
ATOM 791 C C . GLY A 1 121 ? 88.549 88.491 19.688 1.00 21.24 121 GLY A C 1
ATOM 792 O O . GLY A 1 121 ? 88.356 88.605 20.894 1.00 22.82 121 GLY A O 1
ATOM 793 N N . ASP A 1 122 ? 88.386 87.332 19.062 1.00 21.17 122 ASP A N 1
ATOM 794 C CA . ASP A 1 122 ? 87.962 86.143 19.789 1.00 20.39 122 ASP A CA 1
ATOM 795 C C . ASP A 1 122 ? 89.148 85.220 20.036 1.00 19.40 122 ASP A C 1
ATOM 796 O O . ASP A 1 122 ? 90.011 85.055 19.162 1.00 19.30 122 ASP A O 1
ATOM 801 N N . LEU A 1 123 ? 89.172 84.628 21.221 1.00 16.76 123 LEU A N 1
ATOM 802 C CA . LEU A 1 123 ? 90.190 83.651 21.561 1.00 16.52 123 LEU A CA 1
ATOM 803 C C . LEU A 1 123 ? 89.725 82.305 20.997 1.00 17.06 123 LEU A C 1
ATOM 804 O O . LEU A 1 123 ? 88.633 81.842 21.333 1.00 17.66 123 LEU A O 1
ATOM 809 N N . VAL A 1 124 ? 90.551 81.695 20.158 1.00 15.58 124 VAL A N 1
ATOM 810 C CA . VAL A 1 124 ? 90.298 80.372 19.641 1.00 16.72 124 VAL A CA 1
ATOM 811 C C . VAL A 1 124 ? 91.356 79.467 20.259 1.00 16.71 124 VAL A C 1
ATOM 812 O O . VAL A 1 124 ? 92.537 79.746 20.153 1.00 17.04 124 VAL A O 1
ATOM 816 N N . GLU A 1 125 ? 90.923 78.431 20.964 1.00 15.69 125 GLU A N 1
ATOM 817 C CA . GLU A 1 125 ? 91.822 77.446 21.542 1.00 16.15 125 GLU A CA 1
ATOM 818 C C . GLU A 1 125 ? 91.558 76.093 20.949 1.00 16.55 125 GLU A C 1
ATOM 819 O O . GLU A 1 125 ? 90.402 75.672 20.885 1.00 15.27 125 GLU A O 1
ATOM 825 N N . GLU A 1 126 ? 92.623 75.417 20.531 1.00 15.84 126 GLU A N 1
ATOM 826 C CA . GLU A 1 126 ? 92.538 74.064 19.994 1.00 18.64 126 GLU A CA 1
ATOM 827 C C . GLU A 1 126 ? 93.350 73.165 20.926 1.00 18.09 126 GLU A C 1
ATOM 828 O O . GLU A 1 126 ? 94.527 73.437 21.157 1.00 17.54 126 GLU A O 1
ATOM 834 N N . TYR A 1 127 ? 92.700 72.145 21.484 1.00 15.82 127 TYR A N 1
ATOM 835 C CA . TYR A 1 127 ? 93.321 71.132 22.342 1.00 17.09 127 TYR A CA 1
ATOM 836 C C . TYR A 1 127 ? 93.389 69.846 21.521 1.00 19.30 127 TYR A C 1
ATOM 837 O O . TYR A 1 127 ? 92.379 69.427 20.935 1.00 20.63 127 TYR A O 1
ATOM 846 N N . SER A 1 128 ? 94.564 69.237 21.408 1.00 18.31 128 SER A N 1
ATOM 847 C CA . SER A 1 128 ? 94.639 67.951 20.772 1.00 18.45 128 SER A CA 1
ATOM 848 C C . SER A 1 128 ? 95.255 66.980 21.753 1.00 17.74 128 SER A C 1
ATOM 849 O O . SER A 1 128 ? 96.253 67.319 22.404 1.00 17.06 128 SER A O 1
ATOM 852 N N . PHE A 1 129 ? 94.666 65.795 21.829 1.00 14.94 129 PHE A N 1
ATOM 853 C CA . PHE A 1 129 ? 95.108 64.726 22.715 1.00 15.41 129 PHE A CA 1
ATOM 854 C C . PHE A 1 129 ? 95.561 63.602 21.812 1.00 15.34 129 PHE A C 1
ATOM 855 O O . PHE A 1 129 ? 94.750 63.063 21.054 1.00 14.63 129 PHE A O 1
ATOM 863 N N . THR A 1 130 ? 96.843 63.250 21.872 1.00 14.35 130 THR A N 1
ATOM 864 C CA . THR A 1 130 ? 97.400 62.241 20.979 1.00 15.21 130 THR A CA 1
ATOM 865 C C . THR A 1 130 ? 98.001 61.085 21.766 1.00 14.54 130 THR A C 1
ATOM 866 O O . THR A 1 130 ? 98.739 61.310 22.703 1.00 13.75 130 THR A O 1
ATOM 870 N N . ASN A 1 131 ? 97.693 59.862 21.351 1.00 14.12 131 ASN A N 1
ATOM 871 C CA . ASN A 1 131 ? 98.349 58.685 21.888 1.00 14.47 131 ASN A CA 1
ATOM 872 C C . ASN A 1 131 ? 99.672 58.491 21.164 1.00 14.98 131 ASN A C 1
ATOM 873 O O . ASN A 1 131 ? 99.707 58.029 20.028 1.00 15.89 131 ASN A O 1
ATOM 878 N N . GLU A 1 132 ? 100.756 58.845 21.852 1.00 16.18 132 GLU A N 1
ATOM 879 C CA . GLU A 1 132 ? 102.129 58.653 21.331 1.00 18.53 132 GLU A CA 1
ATOM 880 C C . GLU A 1 132 ? 102.763 57.321 21.741 1.00 19.97 132 GLU A C 1
ATOM 881 O O . GLU A 1 132 ? 103.947 57.069 21.470 1.00 19.74 132 GLU A O 1
ATOM 887 N N . GLY A 1 133 ? 101.995 56.469 22.404 1.00 20.25 133 GLY A N 1
ATOM 888 C CA . GLY A 1 133 ? 102.475 55.185 22.878 1.00 21.64 133 GLY A CA 1
ATOM 889 C C . GLY A 1 133 ? 102.398 54.079 21.847 1.00 22.91 133 GLY A C 1
ATOM 890 O O . GLY A 1 133 ? 102.016 54.310 20.707 1.00 23.19 133 GLY A O 1
ATOM 891 N N . GLU A 1 134 ? 102.768 52.868 22.280 1.00 23.25 134 GLU A N 1
ATOM 892 C CA . GLU A 1 134 ? 102.846 51.708 21.404 1.00 24.23 134 GLU A CA 1
ATOM 893 C C . GLU A 1 134 ? 101.567 50.855 21.391 1.00 23.75 134 GLU A C 1
ATOM 894 O O . GLU A 1 134 ? 101.409 50.042 20.484 1.00 25.80 134 GLU A O 1
ATOM 896 N N . GLU A 1 135 ? 100.672 51.061 22.364 1.00 21.27 135 GLU A N 1
ATOM 897 C CA . GLU A 1 135 ? 99.416 50.313 22.480 1.00 19.83 135 GLU A CA 1
ATOM 898 C C . GLU A 1 135 ? 98.226 51.272 22.522 1.00 18.79 135 GLU A C 1
ATOM 899 O O . GLU A 1 135 ? 98.389 52.431 22.889 1.00 17.74 135 GLU A O 1
ATOM 901 N N . PRO A 1 136 ? 97.031 50.784 22.142 1.00 18.94 136 PRO A N 1
ATOM 902 C CA . PRO A 1 136 ? 95.830 51.597 22.345 1.00 17.90 136 PRO A CA 1
ATOM 903 C C . PRO A 1 136 ? 95.607 51.935 23.825 1.00 16.72 136 PRO A C 1
ATOM 904 O O . PRO A 1 136 ? 95.944 51.145 24.696 1.00 15.91 136 PRO A O 1
ATOM 908 N N . VAL A 1 137 ? 95.071 53.126 24.070 1.00 14.83 137 VAL A N 1
ATOM 909 C CA . VAL A 1 137 ? 94.699 53.556 25.408 1.00 15.24 137 VAL A CA 1
ATOM 910 C C . VAL A 1 137 ? 93.233 53.973 25.409 1.00 15.07 137 VAL A C 1
ATOM 911 O O . VAL A 1 137 ? 92.706 54.454 24.394 1.00 14.91 137 VAL A O 1
ATOM 915 N N . SER A 1 138 ? 92.591 53.790 26.563 1.00 14.20 138 SER A N 1
ATOM 916 C CA . SER A 1 138 ? 91.272 54.350 26.828 1.00 14.24 138 SER A CA 1
ATOM 917 C C . SER A 1 138 ? 91.448 55.487 27.825 1.00 13.73 138 SER A C 1
ATOM 918 O O . SER A 1 138 ? 92.225 55.369 28.769 1.00 14.51 138 SER A O 1
ATOM 921 N N . LEU A 1 139 ? 90.823 56.618 27.570 1.00 13.25 139 LEU A N 1
ATOM 922 C CA . LEU A 1 139 ? 90.875 57.748 28.491 1.00 13.89 139 LEU A CA 1
ATOM 923 C C . LEU A 1 139 ? 89.480 57.931 29.059 1.00 13.39 139 LEU A C 1
ATOM 924 O O . LEU A 1 139 ? 88.522 58.025 28.288 1.00 13.77 139 LEU A O 1
ATOM 929 N N . TYR A 1 140 ? 89.378 57.981 30.380 1.00 12.06 140 TYR A N 1
ATOM 930 C CA . TYR A 1 140 ? 88.134 58.212 31.051 1.00 12.55 140 TYR A CA 1
ATOM 931 C C . TYR A 1 140 ? 88.246 59.478 31.894 1.00 13.31 140 TYR A C 1
ATOM 932 O O . TYR A 1 140 ? 89.340 59.841 32.357 1.00 12.38 140 TYR A O 1
ATOM 941 N N . ASP A 1 141 ? 87.111 60.141 32.132 1.00 13.16 141 ASP A N 1
ATOM 942 C CA . ASP A 1 141 ? 87.082 61.352 32.963 1.00 13.81 141 ASP A CA 1
ATOM 943 C C . ASP A 1 141 ? 88.159 62.344 32.520 1.00 13.71 141 ASP A C 1
ATOM 944 O O . ASP A 1 141 ? 89.019 62.784 33.293 1.00 12.64 141 ASP A O 1
ATOM 949 N N . VAL A 1 142 ? 88.067 62.671 31.255 1.00 13.56 142 VAL A N 1
ATOM 950 C CA . VAL A 1 142 ? 88.953 63.628 30.597 1.00 14.50 142 VAL A CA 1
ATOM 951 C C . VAL A 1 142 ? 88.284 65.000 30.749 1.00 14.27 142 VAL A C 1
ATOM 952 O O . VAL A 1 142 ? 87.123 65.154 30.386 1.00 13.46 142 VAL A O 1
ATOM 956 N N . ALA A 1 143 ? 89.003 65.976 31.297 1.00 13.14 143 ALA A N 1
ATOM 957 C CA . ALA A 1 143 ? 88.401 67.296 31.533 1.00 12.80 143 ALA A CA 1
ATOM 958 C C . ALA A 1 143 ? 89.418 68.410 31.458 1.00 12.74 143 ALA A C 1
ATOM 959 O O . ALA A 1 143 ? 90.589 68.193 31.704 1.00 12.90 143 ALA A O 1
ATOM 961 N N . VAL A 1 144 ? 88.948 69.594 31.051 1.00 12.28 144 VAL A N 1
ATOM 962 C CA . VAL A 1 144 ? 89.766 70.792 31.023 1.00 11.79 144 VAL A CA 1
ATOM 963 C C . VAL A 1 144 ? 89.177 71.739 32.071 1.00 12.20 144 VAL A C 1
ATOM 964 O O . VAL A 1 144 ? 87.960 72.006 32.085 1.00 11.98 144 VAL A O 1
ATOM 968 N N . TYR A 1 145 ? 90.027 72.278 32.943 1.00 11.92 145 TYR A N 1
ATOM 969 C CA . TYR A 1 145 ? 89.572 73.303 33.879 1.00 12.74 145 TYR A CA 1
ATOM 970 C C . TYR A 1 145 ? 89.212 74.595 33.153 1.00 13.25 145 TYR A C 1
ATOM 971 O O . TYR A 1 145 ? 89.969 75.077 32.308 1.00 12.01 145 TYR A O 1
ATOM 980 N N . THR A 1 146 ? 88.034 75.139 33.489 1.00 13.56 146 THR A N 1
ATOM 981 C CA . THR A 1 146 ? 87.550 76.413 32.957 1.00 13.63 146 THR A CA 1
ATOM 982 C C . THR A 1 146 ? 87.012 77.176 34.168 1.00 14.52 146 THR A C 1
ATOM 983 O O . THR A 1 146 ? 85.792 77.198 34.415 1.00 15.20 146 THR A O 1
ATOM 987 N N . PRO A 1 147 ? 87.917 77.762 34.966 1.00 14.56 147 PRO A N 1
ATOM 988 C CA . PRO A 1 147 ? 87.532 78.306 36.277 1.00 15.42 147 PRO A CA 1
ATOM 989 C C . PRO A 1 147 ? 86.860 79.666 36.162 1.00 16.03 147 PRO A C 1
ATOM 990 O O . PRO A 1 147 ? 87.395 80.662 36.616 1.00 17.44 147 PRO A O 1
ATOM 994 N N . PHE A 1 148 ? 85.669 79.673 35.571 1.00 15.85 148 PHE A N 1
ATOM 995 C CA . PHE A 1 148 ? 84.853 80.900 35.437 1.00 16.15 148 PHE A CA 1
ATOM 996 C C . PHE A 1 148 ? 84.613 81.494 36.826 1.00 15.67 148 PHE A C 1
ATOM 997 O O . PHE A 1 148 ? 84.417 80.756 37.816 1.00 15.99 148 PHE A O 1
ATOM 1005 N N . ASN A 1 149 ? 84.606 82.832 36.886 1.00 17.27 149 ASN A N 1
ATOM 1006 C CA . ASN A 1 149 ? 84.589 83.582 38.153 1.00 17.62 149 ASN A CA 1
ATOM 1007 C C . ASN A 1 149 ? 83.161 83.722 38.680 1.00 17.49 149 ASN A C 1
ATOM 1008 O O . ASN A 1 149 ? 82.577 84.808 38.658 1.00 17.50 149 ASN A O 1
ATOM 1013 N N . ASP A 1 150 ? 82.592 82.587 39.080 1.00 18.55 150 ASP A N 1
ATOM 1014 C CA . ASP A 1 150 ? 81.198 82.467 39.490 1.00 18.27 150 ASP A CA 1
ATOM 1015 C C . ASP A 1 150 ? 81.218 82.207 40.988 1.00 17.84 150 ASP A C 1
ATOM 1016 O O . ASP A 1 150 ? 81.372 81.068 41.471 1.00 16.34 150 ASP A O 1
ATOM 1021 N N . ASN A 1 151 ? 81.119 83.292 41.743 1.00 16.51 151 ASN A N 1
ATOM 1022 C CA . ASN A 1 151 ? 81.139 83.222 43.193 1.00 16.77 151 ASN A CA 1
ATOM 1023 C C . ASN A 1 151 ? 80.568 84.532 43.763 1.00 16.39 151 ASN A C 1
ATOM 1024 O O . ASN A 1 151 ? 80.314 85.467 43.011 1.00 16.64 151 ASN A O 1
ATOM 1029 N N . TYR A 1 152 ? 80.340 84.541 45.070 1.00 18.72 152 TYR A N 1
ATOM 1030 C CA . TYR A 1 152 ? 79.521 85.533 45.740 1.00 20.30 152 TYR A CA 1
ATOM 1031 C C . TYR A 1 152 ? 80.273 86.183 46.900 1.00 20.87 152 TYR A C 1
ATOM 1032 O O . TYR A 1 152 ? 79.914 85.969 48.053 1.00 22.23 152 TYR A O 1
ATOM 1041 N N . PRO A 1 153 ? 81.313 86.973 46.610 1.00 22.47 153 PRO A N 1
ATOM 1042 C CA . PRO A 1 153 ? 82.044 87.639 47.715 1.00 24.38 153 PRO A CA 1
ATOM 1043 C C . PRO A 1 153 ? 81.180 88.700 48.419 1.00 26.10 153 PRO A C 1
ATOM 1044 O O . PRO A 1 153 ? 81.159 88.746 49.634 1.00 29.33 153 PRO A O 1
ATOM 1048 N N . ASP A 1 154 ? 80.463 89.514 47.652 1.00 27.63 154 ASP A N 1
ATOM 1049 C CA . ASP A 1 154 ? 79.518 90.525 48.167 1.00 30.33 154 ASP A CA 1
ATOM 1050 C C . ASP A 1 154 ? 78.735 91.085 46.980 1.00 29.33 154 ASP A C 1
ATOM 1051 O O . ASP A 1 154 ? 79.159 90.900 45.833 1.00 29.13 154 ASP A O 1
ATOM 1056 N N . ALA A 1 155 ? 77.620 91.772 47.238 1.00 26.98 155 ALA A N 1
ATOM 1057 C CA . ALA A 1 155 ? 76.762 92.262 46.157 1.00 27.13 155 ALA A CA 1
ATOM 1058 C C . ALA A 1 155 ? 77.466 93.187 45.162 1.00 26.72 155 ALA A C 1
ATOM 1059 O O . ALA A 1 155 ? 77.244 93.094 43.964 1.00 24.39 155 ALA A O 1
ATOM 1061 N N . GLN A 1 156 ? 78.362 94.044 45.651 1.00 26.44 156 GLN A N 1
ATOM 1062 C CA . GLN A 1 156 ? 78.945 95.061 44.791 1.00 29.17 156 GLN A CA 1
ATOM 1063 C C . GLN A 1 156 ? 79.946 94.425 43.838 1.00 25.88 156 GLN A C 1
ATOM 1064 O O . GLN A 1 156 ? 79.921 94.697 42.660 1.00 25.60 156 GLN A O 1
ATOM 1070 N N . GLN A 1 157 ? 80.812 93.566 44.350 1.00 24.82 157 GLN A N 1
ATOM 1071 C CA . GLN A 1 157 ? 81.738 92.861 43.458 1.00 26.16 157 GLN A CA 1
ATOM 1072 C C . GLN A 1 157 ? 81.001 91.898 42.516 1.00 23.66 157 GLN A C 1
ATOM 1073 O O . GLN A 1 157 ? 81.404 91.722 41.374 1.00 21.81 157 GLN A O 1
ATOM 1079 N N . CYS A 1 158 ? 79.934 91.265 43.006 1.00 23.39 158 CYS A N 1
ATOM 1080 C CA . CYS A 1 158 ? 79.152 90.353 42.151 1.00 23.66 158 CYS A CA 1
ATOM 1081 C C . CYS A 1 158 ? 78.563 91.076 40.961 1.00 22.81 158 CYS A C 1
ATOM 1082 O O . CYS A 1 158 ? 78.766 90.682 39.830 1.00 21.55 158 CYS A O 1
ATOM 1085 N N . ILE A 1 159 ? 77.873 92.175 41.240 1.00 22.20 159 ILE A N 1
ATOM 1086 C CA . ILE A 1 159 ? 77.197 92.948 40.222 1.00 23.84 159 ILE A CA 1
ATOM 1087 C C . ILE A 1 159 ? 78.146 93.440 39.125 1.00 21.97 159 ILE A C 1
ATOM 1088 O O . ILE A 1 159 ? 77.810 93.415 37.938 1.00 21.37 159 ILE A O 1
ATOM 1093 N N . ASN A 1 160 ? 79.342 93.869 39.522 1.00 21.22 160 ASN A N 1
ATOM 1094 C CA . ASN A 1 160 ? 80.268 94.479 38.582 1.00 20.59 160 ASN A CA 1
ATOM 1095 C C . ASN A 1 160 ? 81.319 93.536 38.013 1.00 19.15 160 ASN A C 1
ATOM 1096 O O . ASN A 1 160 ? 81.843 93.811 36.940 1.00 19.72 160 ASN A O 1
ATOM 1101 N N . SER A 1 161 ? 81.636 92.480 38.753 1.00 17.74 161 SER A N 1
ATOM 1102 C CA . SER A 1 161 ? 82.892 91.734 38.546 1.00 19.36 161 SER A CA 1
ATOM 1103 C C . SER A 1 161 ? 82.834 90.213 38.681 1.00 17.75 161 SER A C 1
ATOM 1104 O O . SER A 1 161 ? 83.890 89.588 38.788 1.00 18.35 161 SER A O 1
ATOM 1107 N N . ARG A 1 162 ? 81.635 89.635 38.708 1.00 17.88 162 ARG A N 1
ATOM 1108 C CA . ARG A 1 162 ? 81.458 88.173 38.725 1.00 16.23 162 ARG A CA 1
ATOM 1109 C C . ARG A 1 162 ? 80.423 87.798 37.689 1.00 16.59 162 ARG A C 1
ATOM 1110 O O . ARG A 1 162 ? 79.694 88.651 37.188 1.00 16.09 162 ARG A O 1
ATOM 1118 N N . ALA A 1 163 ? 80.364 86.516 37.360 1.00 15.65 163 ALA A N 1
ATOM 1119 C CA . ALA A 1 163 ? 79.477 86.065 36.274 1.00 16.32 163 ALA A CA 1
ATOM 1120 C C . ALA A 1 163 ? 78.652 84.849 36.674 1.00 16.10 163 ALA A C 1
ATOM 1121 O O . ALA A 1 163 ? 79.172 83.915 37.274 1.00 17.20 163 ALA A O 1
ATOM 1123 N N . HIS A 1 164 ? 77.374 84.879 36.301 1.00 15.82 164 HIS A N 1
ATOM 1124 C CA . HIS A 1 164 ? 76.531 83.677 36.310 1.00 15.28 164 HIS A CA 1
ATOM 1125 C C . HIS A 1 164 ? 76.927 82.842 35.088 1.00 14.73 164 HIS A C 1
ATOM 1126 O O . HIS A 1 164 ? 76.771 83.282 33.942 1.00 15.42 164 HIS A O 1
ATOM 1133 N N . THR A 1 165 ? 77.447 81.648 35.340 1.00 14.39 165 THR A N 1
ATOM 1134 C CA . THR A 1 165 ? 78.013 80.828 34.285 1.00 14.99 165 THR A CA 1
ATOM 1135 C C . THR A 1 165 ? 77.002 79.765 33.848 1.00 13.97 165 THR A C 1
ATOM 1136 O O . THR A 1 165 ? 76.723 78.843 34.586 1.00 14.83 165 THR A O 1
ATOM 1140 N N . HIS A 1 166 ? 76.449 79.927 32.664 1.00 13.72 166 HIS A N 1
ATOM 1141 C CA . HIS A 1 166 ? 75.389 79.047 32.165 1.00 13.14 166 HIS A CA 1
ATOM 1142 C C . HIS A 1 166 ? 76.055 78.020 31.279 1.00 12.88 166 HIS A C 1
ATOM 1143 O O . HIS A 1 166 ? 76.429 78.320 30.139 1.00 13.22 166 HIS A O 1
ATOM 1150 N N . ILE A 1 167 ? 76.176 76.813 31.819 1.00 12.44 167 ILE A N 1
ATOM 1151 C CA . ILE A 1 167 ? 76.896 75.726 31.154 1.00 12.74 167 ILE A CA 1
ATOM 1152 C C . ILE A 1 167 ? 75.884 74.840 30.442 1.00 12.50 167 ILE A C 1
ATOM 1153 O O . ILE A 1 167 ? 74.897 74.450 31.057 1.00 13.55 167 ILE A O 1
ATOM 1158 N N . TRP A 1 168 ? 76.123 74.553 29.168 1.00 11.69 168 TRP A N 1
ATOM 1159 C CA . TRP A 1 168 ? 75.323 73.570 28.443 1.00 11.43 168 TRP A CA 1
ATOM 1160 C C . TRP A 1 168 ? 76.203 72.454 27.949 1.00 11.98 168 TRP A C 1
ATOM 1161 O O . TRP A 1 168 ? 77.070 72.672 27.066 1.00 12.19 168 TRP A O 1
ATOM 1172 N N . LYS A 1 169 ? 75.948 71.263 28.494 1.00 12.23 169 LYS A N 1
ATOM 1173 C CA . LYS A 1 169 ? 76.658 70.046 28.119 1.00 12.93 169 LYS A CA 1
ATOM 1174 C C . LYS A 1 169 ? 76.125 69.454 26.808 1.00 12.84 169 LYS A C 1
ATOM 1175 O O . LYS A 1 169 ? 75.793 68.274 26.719 1.00 14.22 169 LYS A O 1
ATOM 1181 N N . GLY A 1 170 ? 76.091 70.266 25.768 1.00 12.43 170 GLY A N 1
ATOM 1182 C CA . GLY A 1 170 ? 75.414 69.905 24.522 1.00 12.60 170 GLY A CA 1
ATOM 1183 C C . GLY A 1 170 ? 76.250 69.198 23.486 1.00 11.76 170 GLY A C 1
ATOM 1184 O O . GLY A 1 170 ? 75.977 69.334 22.281 1.00 11.78 170 GLY A O 1
ATOM 1185 N N . GLY A 1 171 ? 77.255 68.445 23.912 1.00 11.28 171 GLY A N 1
ATOM 1186 C CA . GLY A 1 171 ? 78.039 67.633 22.967 1.00 11.59 171 GLY A CA 1
ATOM 1187 C C . GLY A 1 171 ? 78.802 68.525 21.996 1.00 11.54 171 GLY A C 1
ATOM 1188 O O . GLY A 1 171 ? 79.571 69.400 22.424 1.00 11.70 171 GLY A O 1
ATOM 1189 N N . SER A 1 172 ? 78.576 68.320 20.693 1.00 12.07 172 SER A N 1
ATOM 1190 C CA . SER A 1 172 ? 79.222 69.129 19.654 1.00 12.25 172 SER A CA 1
ATOM 1191 C C . SER A 1 172 ? 78.767 70.568 19.681 1.00 12.79 172 SER A C 1
ATOM 1192 O O . SER A 1 172 ? 79.471 71.424 19.155 1.00 14.24 172 SER A O 1
ATOM 1195 N N . ALA A 1 173 ? 77.593 70.821 20.268 1.00 12.36 173 ALA A N 1
ATOM 1196 C CA . ALA A 1 173 ? 77.019 72.161 20.354 1.00 12.62 173 ALA A CA 1
ATOM 1197 C C . ALA A 1 173 ? 77.009 72.660 21.782 1.00 12.64 173 ALA A C 1
ATOM 1198 O O . ALA A 1 173 ? 76.169 73.484 22.170 1.00 12.52 173 ALA A O 1
ATOM 1200 N N . ALA A 1 174 ? 77.969 72.179 22.576 1.00 12.34 174 ALA A N 1
ATOM 1201 C CA . ALA A 1 174 ? 78.123 72.656 23.930 1.00 12.18 174 ALA A CA 1
ATOM 1202 C C . ALA A 1 174 ? 78.555 74.128 23.947 1.00 12.07 174 ALA A C 1
ATOM 1203 O O . ALA A 1 174 ? 79.139 74.628 23.007 1.00 12.64 174 ALA A O 1
ATOM 1205 N N . TYR A 1 175 ? 78.256 74.805 25.052 1.00 11.55 175 TYR A N 1
ATOM 1206 C CA . TYR A 1 175 ? 78.626 76.183 25.230 1.00 12.12 175 TYR A CA 1
ATOM 1207 C C . TYR A 1 175 ? 78.634 76.574 26.700 1.00 12.06 175 TYR A C 1
ATOM 1208 O O . TYR A 1 175 ? 78.129 75.871 27.560 1.00 11.44 175 TYR A O 1
ATOM 1217 N N . VAL A 1 176 ? 79.209 77.744 26.956 1.00 12.82 176 VAL A N 1
ATOM 1218 C CA . VAL A 1 176 ? 79.054 78.445 28.212 1.00 13.81 176 VAL A CA 1
ATOM 1219 C C . VAL A 1 176 ? 78.696 79.906 27.902 1.00 14.59 176 VAL A C 1
ATOM 1220 O O . VAL A 1 176 ? 79.351 80.568 27.087 1.00 14.67 176 VAL A O 1
ATOM 1224 N N . ASN A 1 177 ? 77.615 80.379 28.514 1.00 14.72 177 ASN A N 1
ATOM 1225 C CA . ASN A 1 177 ? 77.221 81.767 28.425 1.00 14.77 177 ASN A CA 1
ATOM 1226 C C . ASN A 1 177 ? 77.418 82.363 29.804 1.00 15.15 177 ASN A C 1
ATOM 1227 O O . ASN A 1 177 ? 76.694 82.025 30.722 1.00 14.21 177 ASN A O 1
ATOM 1232 N N . ALA A 1 178 ? 78.448 83.207 29.962 1.00 14.91 178 ALA A N 1
ATOM 1233 C CA . ALA A 1 178 ? 78.768 83.814 31.220 1.00 14.51 178 ALA A CA 1
ATOM 1234 C C . ALA A 1 178 ? 78.250 85.240 31.262 1.00 14.90 178 ALA A C 1
ATOM 1235 O O . ALA A 1 178 ? 78.736 86.111 30.559 1.00 14.95 178 ALA A O 1
ATOM 1237 N N . ILE A 1 179 ? 77.215 85.448 32.075 1.00 15.58 179 ILE A N 1
ATOM 1238 C CA . ILE A 1 179 ? 76.522 86.729 32.158 1.00 16.36 179 ILE A CA 1
ATOM 1239 C C . ILE A 1 179 ? 76.970 87.454 33.412 1.00 15.48 179 ILE A C 1
ATOM 1240 O O . ILE A 1 179 ? 76.822 86.952 34.514 1.00 16.30 179 ILE A O 1
ATOM 1245 N N . ARG A 1 180 ? 77.568 88.623 33.249 1.00 16.56 180 ARG A N 1
ATOM 1246 C CA . ARG A 1 180 ? 77.948 89.437 34.392 1.00 16.99 180 ARG A CA 1
ATOM 1247 C C . ARG A 1 180 ? 76.734 89.631 35.284 1.00 17.55 180 ARG A C 1
ATOM 1248 O O . ARG A 1 180 ? 75.632 89.891 34.792 1.00 18.99 180 ARG A O 1
ATOM 1256 N N . MET A 1 181 ? 76.917 89.468 36.583 1.00 17.54 181 MET A N 1
ATOM 1257 C CA . MET A 1 181 ? 75.765 89.325 37.487 1.00 18.88 181 MET A CA 1
ATOM 1258 C C . MET A 1 181 ? 74.873 90.577 37.531 1.00 19.68 181 MET A C 1
ATOM 1259 O O . MET A 1 181 ? 73.642 90.469 37.657 1.00 20.52 181 MET A O 1
ATOM 1264 N N . GLY A 1 182 ? 75.473 91.748 37.354 1.00 20.25 182 GLY A N 1
ATOM 1265 C CA . GLY A 1 182 ? 74.702 93.000 37.241 1.00 20.55 182 GLY A CA 1
ATOM 1266 C C . GLY A 1 182 ? 74.067 93.247 35.895 1.00 23.52 182 GLY A C 1
ATOM 1267 O O . GLY A 1 182 ? 73.460 94.284 35.692 1.00 22.70 182 GLY A O 1
ATOM 1268 N N . ASP A 1 183 ? 74.259 92.329 34.952 1.00 23.66 183 ASP A N 1
ATOM 1269 C CA . ASP A 1 183 ? 73.763 92.428 33.589 1.00 26.89 183 ASP A CA 1
ATOM 1270 C C . ASP A 1 183 ? 74.452 93.462 32.711 1.00 25.81 183 ASP A C 1
ATOM 1271 O O . ASP A 1 183 ? 74.026 93.664 31.584 1.00 28.47 183 ASP A O 1
ATOM 1276 N N . PHE A 1 184 ? 75.537 94.080 33.179 1.00 23.61 184 PHE A N 1
ATOM 1277 C CA . PHE A 1 184 ? 76.220 95.091 32.374 1.00 23.61 184 PHE A CA 1
ATOM 1278 C C . PHE A 1 184 ? 77.091 94.379 31.335 1.00 22.16 184 PHE A C 1
ATOM 1279 O O . PHE A 1 184 ? 77.819 93.457 31.676 1.00 19.39 184 PHE A O 1
ATOM 1287 N N . THR A 1 185 ? 77.005 94.835 30.097 1.00 21.78 185 THR A N 1
ATOM 1288 C CA . THR A 1 185 ? 77.833 94.344 29.003 1.00 21.76 185 THR A CA 1
ATOM 1289 C C . THR A 1 185 ? 79.258 94.888 29.175 1.00 22.24 185 THR A C 1
ATOM 1290 O O . THR A 1 185 ? 79.450 95.875 29.888 1.00 22.00 185 THR A O 1
ATOM 1294 N N . PRO A 1 186 ? 80.270 94.242 28.588 1.00 20.33 186 PRO A N 1
ATOM 1295 C CA . PRO A 1 186 ? 80.147 92.983 27.854 1.00 18.82 186 PRO A CA 1
ATOM 1296 C C . PRO A 1 186 ? 80.009 91.747 28.740 1.00 17.66 186 PRO A C 1
ATOM 1297 O O . PRO A 1 186 ? 80.423 91.728 29.898 1.00 16.99 186 PRO A O 1
ATOM 1301 N N . HIS A 1 187 ? 79.429 90.720 28.135 1.00 16.93 187 HIS A N 1
ATOM 1302 C CA . HIS A 1 187 ? 79.402 89.386 28.687 1.00 16.27 187 HIS A CA 1
ATOM 1303 C C . HIS A 1 187 ? 80.371 88.504 27.897 1.00 16.56 187 HIS A C 1
ATOM 1304 O O . HIS A 1 187 ? 80.983 88.950 26.933 1.00 15.92 187 HIS A O 1
ATOM 1311 N N . LEU A 1 188 ? 80.502 87.253 28.320 1.00 15.33 188 LEU A N 1
ATOM 1312 C CA . LEU A 1 188 ? 81.424 86.336 27.692 1.00 16.08 188 LEU A CA 1
ATOM 1313 C C . LEU A 1 188 ? 80.723 85.049 27.274 1.00 15.14 188 LEU A C 1
ATOM 1314 O O . LEU A 1 188 ? 79.870 84.549 27.987 1.00 16.54 188 LEU A O 1
ATOM 1319 N N . GLY A 1 189 ? 81.169 84.512 26.153 1.00 15.09 189 GLY A N 1
ATOM 1320 C CA . GLY A 1 189 ? 80.685 83.255 25.630 1.00 14.69 189 GLY A CA 1
ATOM 1321 C C . GLY A 1 189 ? 81.828 82.320 25.313 1.00 15.06 189 GLY A C 1
ATOM 1322 O O . GLY A 1 189 ? 82.941 82.765 24.997 1.00 13.80 189 GLY A O 1
ATOM 1323 N N . LEU A 1 190 ? 81.531 81.024 25.388 1.00 14.35 190 LEU A N 1
ATOM 1324 C CA . LEU A 1 190 ? 82.431 79.970 24.953 1.00 13.91 190 LEU A CA 1
ATOM 1325 C C . LEU A 1 190 ? 81.565 79.059 24.111 1.00 14.32 190 LEU A C 1
ATOM 1326 O O . LEU A 1 190 ? 80.545 78.577 24.609 1.00 13.34 190 LEU A O 1
ATOM 1331 N N . VAL A 1 191 ? 81.962 78.855 22.855 1.00 13.52 191 VAL A N 1
ATOM 1332 C CA . VAL A 1 191 ? 81.237 78.018 21.919 1.00 13.66 191 VAL A CA 1
ATOM 1333 C C . VAL A 1 191 ? 82.177 76.940 21.416 1.00 13.43 191 VAL A C 1
ATOM 1334 O O . VAL A 1 191 ? 83.240 77.257 20.854 1.00 12.83 191 VAL A O 1
ATOM 1338 N N . VAL A 1 192 ? 81.780 75.685 21.611 1.00 13.04 192 VAL A N 1
ATOM 1339 C CA . VAL A 1 192 ? 82.565 74.547 21.086 1.00 13.64 192 VAL A CA 1
ATOM 1340 C C . VAL A 1 192 ? 82.369 74.464 19.573 1.00 14.37 192 VAL A C 1
ATOM 1341 O O . VAL A 1 192 ? 81.241 74.434 19.036 1.00 13.96 192 VAL A O 1
ATOM 1345 N N . THR A 1 193 ? 83.490 74.409 18.861 1.00 14.76 193 THR A N 1
ATOM 1346 C CA . THR A 1 193 ? 83.483 74.333 17.400 1.00 14.99 193 THR A CA 1
ATOM 1347 C C . THR A 1 193 ? 84.112 73.091 16.818 1.00 15.30 193 THR A C 1
ATOM 1348 O O . THR A 1 193 ? 83.920 72.840 15.650 1.00 16.70 193 THR A O 1
ATOM 1352 N N . ASP A 1 194 ? 84.843 72.306 17.601 1.00 14.49 194 ASP A N 1
ATOM 1353 C CA . ASP A 1 194 ? 85.279 71.003 17.156 1.00 15.65 194 ASP A CA 1
ATOM 1354 C C . ASP A 1 194 ? 85.322 70.115 18.395 1.00 13.74 194 ASP A C 1
ATOM 1355 O O . ASP A 1 194 ? 85.605 70.591 19.482 1.00 12.90 194 ASP A O 1
ATOM 1360 N N . GLY A 1 195 ? 85.024 68.833 18.225 1.00 13.35 195 GLY A N 1
ATOM 1361 C CA . GLY A 1 195 ? 84.892 67.908 19.354 1.00 12.33 195 GLY A CA 1
ATOM 1362 C C . GLY A 1 195 ? 83.621 68.193 20.142 1.00 12.35 195 GLY A C 1
ATOM 1363 O O . GLY A 1 195 ? 82.652 68.731 19.593 1.00 12.67 195 GLY A O 1
ATOM 1364 N N . ALA A 1 196 ? 83.615 67.812 21.408 1.00 12.65 196 ALA A N 1
ATOM 1365 C CA . ALA A 1 196 ? 82.400 67.839 22.219 1.00 13.21 196 ALA A CA 1
ATOM 1366 C C . ALA A 1 196 ? 82.683 67.988 23.697 1.00 13.62 196 ALA A C 1
ATOM 1367 O O . ALA A 1 196 ? 83.756 67.609 24.181 1.00 13.91 196 ALA A O 1
ATOM 1369 N N . ILE A 1 197 ? 81.702 68.535 24.405 1.00 12.94 197 ILE A N 1
ATOM 1370 C CA . ILE A 1 197 ? 81.701 68.542 25.863 1.00 13.46 197 ILE A CA 1
ATOM 1371 C C . ILE A 1 197 ? 80.440 67.794 26.289 1.00 13.73 197 ILE A C 1
ATOM 1372 O O . ILE A 1 197 ? 79.320 68.150 25.892 1.00 14.32 197 ILE A O 1
ATOM 1377 N N . ARG A 1 198 ? 80.633 66.738 27.070 1.00 13.34 198 ARG A N 1
ATOM 1378 C CA . ARG A 1 198 ? 79.542 65.851 27.472 1.00 14.49 198 ARG A CA 1
ATOM 1379 C C . ARG A 1 198 ? 78.958 66.138 28.848 1.00 13.06 198 ARG A C 1
ATOM 1380 O O . ARG A 1 198 ? 77.866 65.692 29.162 1.00 12.49 198 ARG A O 1
ATOM 1388 N N . ASN A 1 199 ? 79.720 66.809 29.709 1.00 12.08 199 ASN A N 1
ATOM 1389 C CA . ASN A 1 199 ? 79.259 67.110 31.053 1.00 12.58 199 ASN A CA 1
ATOM 1390 C C . ASN A 1 199 ? 80.220 68.093 31.697 1.00 12.25 199 ASN A C 1
ATOM 1391 O O . ASN A 1 199 ? 81.116 68.608 31.042 1.00 11.64 199 ASN A O 1
ATOM 1396 N N . TYR A 1 200 ? 79.994 68.407 32.955 1.00 12.20 200 TYR A N 1
ATOM 1397 C CA . TYR A 1 200 ? 80.973 69.163 33.713 1.00 12.67 200 TYR A CA 1
ATOM 1398 C C . TYR A 1 200 ? 81.051 68.672 35.149 1.00 12.97 200 TYR A C 1
ATOM 1399 O O . TYR A 1 200 ? 80.152 68.018 35.648 1.00 12.56 200 TYR A O 1
ATOM 1408 N N . GLU A 1 201 ? 82.157 69.013 35.793 1.00 12.76 201 GLU A N 1
ATOM 1409 C CA . GLU A 1 201 ? 82.388 68.687 37.176 1.00 13.62 201 GLU A CA 1
ATOM 1410 C C . GLU A 1 201 ? 82.649 69.945 37.950 1.00 13.67 201 GLU A C 1
ATOM 1411 O O . GLU A 1 201 ? 83.022 70.970 37.386 1.00 12.75 201 GLU A O 1
ATOM 1417 N N . ILE A 1 202 ? 82.477 69.834 39.255 1.00 13.58 202 ILE A N 1
ATOM 1418 C CA . ILE A 1 202 ? 82.738 70.928 40.171 1.00 13.40 202 ILE A CA 1
ATOM 1419 C C . ILE A 1 202 ? 83.802 70.439 41.141 1.00 13.77 202 ILE A C 1
ATOM 1420 O O . ILE A 1 202 ? 83.700 69.334 41.702 1.00 14.64 202 ILE A O 1
ATOM 1425 N N . TRP A 1 203 ? 84.803 71.287 41.363 1.00 13.52 203 TRP A N 1
ATOM 1426 C CA . TRP A 1 203 ? 85.860 71.018 42.329 1.00 13.54 203 TRP A CA 1
ATOM 1427 C C . TRP A 1 203 ? 85.902 72.118 43.390 1.00 14.05 203 TRP A C 1
ATOM 1428 O O . TRP A 1 203 ? 85.463 73.235 43.132 1.00 13.64 203 TRP A O 1
ATOM 1439 N N . GLU A 1 204 ? 86.421 71.762 44.569 1.00 14.73 204 GLU A N 1
ATOM 1440 C CA . GLU A 1 204 ? 86.670 72.696 45.695 1.00 15.90 204 GLU A CA 1
ATOM 1441 C C . GLU A 1 204 ? 85.399 73.291 46.332 1.00 17.09 204 GLU A C 1
ATOM 1442 O O . GLU A 1 204 ? 85.231 74.518 46.481 1.00 18.13 204 GLU A O 1
ATOM 1448 N N . ARG A 1 205 ? 84.509 72.400 46.718 1.00 17.28 205 ARG A N 1
ATOM 1449 C CA . ARG A 1 205 ? 83.409 72.771 47.599 1.00 17.91 205 ARG A CA 1
ATOM 1450 C C . ARG A 1 205 ? 83.648 72.199 48.997 1.00 19.01 205 ARG A C 1
ATOM 1451 O O . ARG A 1 205 ? 84.313 71.166 49.161 1.00 18.81 205 ARG A O 1
ATOM 1459 N N . GLY A 1 206 ? 83.064 72.851 49.993 1.00 19.98 206 GLY A N 1
ATOM 1460 C CA . GLY A 1 206 ? 83.194 72.395 51.388 1.00 20.84 206 GLY A CA 1
ATOM 1461 C C . GLY A 1 206 ? 82.890 73.485 52.381 1.00 21.33 206 GLY A C 1
ATOM 1462 O O . GLY A 1 206 ? 83.010 74.674 52.072 1.00 19.85 206 GLY A O 1
ATOM 1463 N N . ARG A 1 207 ? 82.535 73.070 53.592 1.00 24.89 207 ARG A N 1
ATOM 1464 C CA . ARG A 1 207 ? 82.284 74.000 54.687 1.00 27.47 207 ARG A CA 1
ATOM 1465 C C . ARG A 1 207 ? 83.480 74.936 54.904 1.00 28.38 207 ARG A C 1
ATOM 1466 O O . ARG A 1 207 ? 83.301 76.138 55.116 1.00 30.50 207 ARG A O 1
ATOM 1468 N N . LYS A 1 208 ? 84.691 74.394 54.791 1.00 28.41 208 LYS A N 1
ATOM 1469 C CA . LYS A 1 208 ? 85.936 75.183 54.939 1.00 30.15 208 LYS A CA 1
ATOM 1470 C C . LYS A 1 208 ? 86.467 75.801 53.632 1.00 30.15 208 LYS A C 1
ATOM 1471 O O . LYS A 1 208 ? 87.587 76.338 53.600 1.00 29.93 208 LYS A O 1
ATOM 1473 N N . LYS A 1 209 ? 85.693 75.704 52.546 1.00 26.18 209 LYS A N 1
ATOM 1474 C CA . LYS A 1 209 ? 86.086 76.250 51.255 1.00 24.90 209 LYS A CA 1
ATOM 1475 C C . LYS A 1 209 ? 85.032 77.246 50.783 1.00 23.61 209 LYS A C 1
ATOM 1476 O O . LYS A 1 209 ? 84.538 77.183 49.653 1.00 22.49 209 LYS A O 1
ATOM 1482 N N . ALA A 1 210 ? 84.703 78.172 51.686 1.00 22.18 210 ALA A N 1
ATOM 1483 C CA . ALA A 1 210 ? 83.752 79.244 51.478 1.00 21.49 210 ALA A CA 1
ATOM 1484 C C . ALA A 1 210 ? 82.287 78.772 51.346 1.00 21.71 210 ALA A C 1
ATOM 1485 O O . ALA A 1 210 ? 81.448 79.576 50.976 1.00 21.16 210 ALA A O 1
ATOM 1487 N N . ASN A 1 211 ? 81.989 77.530 51.755 1.00 21.70 211 ASN A N 1
ATOM 1488 C CA . ASN A 1 211 ? 80.608 77.034 51.958 1.00 22.34 211 ASN A CA 1
ATOM 1489 C C . ASN A 1 211 ? 79.713 77.425 50.767 1.00 20.94 211 ASN A C 1
ATOM 1490 O O . ASN A 1 211 ? 80.070 77.093 49.643 1.00 20.21 211 ASN A O 1
ATOM 1495 N N . SER A 1 212 ? 78.602 78.141 50.985 1.00 19.33 212 SER A N 1
ATOM 1496 C CA . SER A 1 212 ? 77.677 78.540 49.929 1.00 20.06 212 SER A CA 1
ATOM 1497 C C . SER A 1 212 ? 78.128 79.669 49.011 1.00 19.95 212 SER A C 1
ATOM 1498 O O . SER A 1 212 ? 77.440 79.964 48.020 1.00 19.40 212 SER A O 1
ATOM 1501 N N . GLN A 1 213 ? 79.263 80.315 49.319 1.00 18.93 213 GLN A N 1
ATOM 1502 C CA . GLN A 1 213 ? 79.607 81.597 48.719 1.00 19.91 213 GLN A CA 1
ATOM 1503 C C . GLN A 1 213 ? 80.431 81.494 47.434 1.00 19.25 213 GLN A C 1
ATOM 1504 O O . GLN A 1 213 ? 80.876 82.507 46.891 1.00 17.91 213 GLN A O 1
ATOM 1510 N N . THR A 1 214 ? 80.629 80.268 46.946 1.00 17.10 214 THR A N 1
ATOM 1511 C CA . THR A 1 214 ? 81.329 80.062 45.705 1.00 16.67 214 THR A CA 1
ATOM 1512 C C . THR A 1 214 ? 80.759 78.874 44.981 1.00 15.80 214 THR A C 1
ATOM 1513 O O . THR A 1 214 ? 80.407 77.916 45.624 1.00 15.63 214 THR A O 1
ATOM 1517 N N . ARG A 1 215 ? 80.734 78.943 43.656 1.00 15.63 215 ARG A N 1
ATOM 1518 C CA . ARG A 1 215 ? 80.290 77.826 42.861 1.00 16.09 215 ARG A CA 1
ATOM 1519 C C . ARG A 1 215 ? 81.380 76.773 42.765 1.00 16.85 215 ARG A C 1
ATOM 1520 O O . ARG A 1 215 ? 81.123 75.634 42.376 1.00 16.60 215 ARG A O 1
ATOM 1528 N N . GLY A 1 216 ? 82.606 77.141 43.128 1.00 15.87 216 GLY A N 1
ATOM 1529 C CA . GLY A 1 216 ? 83.730 76.260 43.010 1.00 15.49 216 GLY A CA 1
ATOM 1530 C C . GLY A 1 216 ? 84.407 76.400 41.653 1.00 15.44 216 GLY A C 1
ATOM 1531 O O . GLY A 1 216 ? 84.268 77.414 40.964 1.00 16.73 216 GLY A O 1
ATOM 1532 N N . ILE A 1 217 ? 85.195 75.391 41.317 1.00 14.94 217 ILE A N 1
ATOM 1533 C CA . ILE A 1 217 ? 86.011 75.375 40.109 1.00 14.56 217 ILE A CA 1
ATOM 1534 C C . ILE A 1 217 ? 85.381 74.431 39.100 1.00 13.90 217 ILE A C 1
ATOM 1535 O O . ILE A 1 217 ? 85.292 73.260 39.360 1.00 13.87 217 ILE A O 1
ATOM 1540 N N . ILE A 1 218 ? 85.002 74.965 37.956 1.00 13.24 218 ILE A N 1
ATOM 1541 C CA . ILE A 1 218 ? 84.338 74.189 36.885 1.00 13.60 218 ILE A CA 1
ATOM 1542 C C . ILE A 1 218 ? 85.386 73.478 36.025 1.00 14.17 218 ILE A C 1
ATOM 1543 O O . ILE A 1 218 ? 86.386 74.082 35.649 1.00 14.72 218 ILE A O 1
ATOM 1548 N N . ALA A 1 219 ? 85.148 72.197 35.721 1.00 13.17 219 ALA A N 1
ATOM 1549 C CA . ALA A 1 219 ? 85.910 71.440 34.740 1.00 12.62 219 ALA A CA 1
ATOM 1550 C C . ALA A 1 219 ? 84.947 70.914 33.671 1.00 13.42 219 ALA A C 1
ATOM 1551 O O . ALA A 1 219 ? 83.936 70.311 34.001 1.00 13.61 219 ALA A O 1
ATOM 1553 N N . LEU A 1 220 ? 85.232 71.190 32.413 1.00 12.64 220 LEU A N 1
ATOM 1554 C CA . LEU A 1 220 ? 84.388 70.699 31.319 1.00 12.59 220 LEU A CA 1
ATOM 1555 C C . LEU A 1 220 ? 84.870 69.301 30.894 1.00 13.13 220 LEU A C 1
ATOM 1556 O O . LEU A 1 220 ? 86.053 69.125 30.553 1.00 13.39 220 LEU A O 1
ATOM 1561 N N . ASP A 1 221 ? 83.951 68.332 30.884 1.00 12.51 221 ASP A N 1
ATOM 1562 C CA . ASP A 1 221 ? 84.266 66.954 30.545 1.00 13.33 221 ASP A CA 1
ATOM 1563 C C . ASP A 1 221 ? 84.145 66.667 29.062 1.00 12.61 221 ASP A C 1
ATOM 1564 O O . ASP A 1 221 ? 83.112 66.920 28.458 1.00 13.32 221 ASP A O 1
ATOM 1569 N N . LEU A 1 222 ? 85.205 66.120 28.497 1.00 12.34 222 LEU A N 1
ATOM 1570 C CA . LEU A 1 222 ? 85.220 65.629 27.139 1.00 12.77 222 LEU A CA 1
ATOM 1571 C C . LEU A 1 222 ? 84.578 64.233 27.139 1.00 12.51 222 LEU A C 1
ATOM 1572 O O . LEU A 1 222 ? 84.426 63.604 28.209 1.00 12.39 222 LEU A O 1
ATOM 1577 N N . PRO A 1 223 ? 84.219 63.724 25.949 1.00 13.95 223 PRO A N 1
ATOM 1578 C CA . PRO A 1 223 ? 83.819 62.330 25.898 1.00 14.00 223 PRO A CA 1
ATOM 1579 C C . PRO A 1 223 ? 84.923 61.401 26.390 1.00 14.15 223 PRO A C 1
ATOM 1580 O O . PRO A 1 223 ? 86.118 61.739 26.281 1.00 14.04 223 PRO A O 1
ATOM 1584 N N . ASP A 1 224 ? 84.541 60.243 26.921 1.00 14.30 224 ASP A N 1
ATOM 1585 C CA . ASP A 1 224 ? 85.522 59.193 27.130 1.00 15.25 224 ASP A CA 1
ATOM 1586 C C . ASP A 1 224 ? 86.050 58.770 25.749 1.00 15.27 224 ASP A C 1
ATOM 1587 O O . ASP A 1 224 ? 85.304 58.768 24.771 1.00 14.56 224 ASP A O 1
ATOM 1592 N N . LEU A 1 225 ? 87.338 58.453 25.670 1.00 14.46 225 LEU A N 1
ATOM 1593 C CA . LEU A 1 225 ? 88.032 58.294 24.388 1.00 15.47 225 LEU A CA 1
ATOM 1594 C C . LEU A 1 225 ? 88.723 56.930 24.323 1.00 15.03 225 LEU A C 1
ATOM 1595 O O . LEU A 1 225 ? 89.072 56.319 25.361 1.00 14.33 225 LEU A O 1
ATOM 1600 N N . LEU A 1 226 ? 88.904 56.464 23.096 1.00 14.70 226 LEU A N 1
ATOM 1601 C CA . LEU A 1 226 ? 89.738 55.304 22.826 1.00 16.40 226 LEU A CA 1
ATOM 1602 C C . LEU A 1 226 ? 90.666 55.743 21.705 1.00 15.91 226 LEU A C 1
ATOM 1603 O O . LEU A 1 226 ? 90.175 56.095 20.630 1.00 15.21 226 LEU A O 1
ATOM 1608 N N . LEU A 1 227 ? 91.979 55.761 21.965 1.00 15.08 227 LEU A N 1
ATOM 1609 C CA . LEU A 1 227 ? 92.936 56.255 20.986 1.00 15.06 227 LEU A CA 1
ATOM 1610 C C . LEU A 1 227 ? 93.930 55.169 20.650 1.00 14.61 227 LEU A C 1
ATOM 1611 O O . LEU A 1 227 ? 94.637 54.699 21.519 1.00 14.01 227 LEU A O 1
ATOM 1616 N N . LYS A 1 228 ? 93.935 54.748 19.391 1.00 15.66 228 LYS A N 1
ATOM 1617 C CA . LYS A 1 228 ? 94.963 53.825 18.901 1.00 17.40 228 LYS A CA 1
ATOM 1618 C C . LYS A 1 228 ? 96.284 54.577 18.808 1.00 16.86 228 LYS A C 1
ATOM 1619 O O . LYS A 1 228 ? 96.306 55.809 18.833 1.00 15.44 228 LYS A O 1
ATOM 1625 N N . PRO A 1 229 ? 97.408 53.852 18.688 1.00 17.91 229 PRO A N 1
ATOM 1626 C CA . PRO A 1 229 ? 98.676 54.574 18.564 1.00 17.64 229 PRO A CA 1
ATOM 1627 C C . PRO A 1 229 ? 98.678 55.556 17.398 1.00 16.95 229 PRO A C 1
ATOM 1628 O O . PRO A 1 229 ? 98.219 55.224 16.326 1.00 18.13 229 PRO A O 1
ATOM 1632 N N . GLY A 1 230 ? 99.128 56.763 17.650 1.00 16.96 230 GLY A N 1
ATOM 1633 C CA . GLY A 1 230 ? 99.143 57.827 16.653 1.00 18.21 230 GLY A CA 1
ATOM 1634 C C . GLY A 1 230 ? 97.835 58.582 16.451 1.00 18.79 230 GLY A C 1
ATOM 1635 O O . GLY A 1 230 ? 97.844 59.597 15.743 1.00 21.81 230 GLY A O 1
ATOM 1636 N N . GLU A 1 231 ? 96.736 58.137 17.074 1.00 16.80 231 GLU A N 1
ATOM 1637 C CA . GLU A 1 231 ? 95.431 58.763 16.906 1.00 17.21 231 GLU A CA 1
ATOM 1638 C C . GLU A 1 231 ? 95.264 59.912 17.862 1.00 15.46 231 GLU A C 1
ATOM 1639 O O . GLU A 1 231 ? 95.829 59.896 18.973 1.00 15.05 231 GLU A O 1
ATOM 1645 N N A SER A 1 232 ? 94.468 60.890 17.445 0.50 15.56 232 SER A N 1
ATOM 1646 N N B SER A 1 232 ? 94.467 60.900 17.443 0.50 14.71 232 SER A N 1
ATOM 1647 C CA A SER A 1 232 ? 94.247 62.085 18.202 0.50 15.82 232 SER A CA 1
ATOM 1648 C CA B SER A 1 232 ? 94.269 62.146 18.160 0.50 14.47 232 SER A CA 1
ATOM 1649 C C A SER A 1 232 ? 92.751 62.305 18.394 0.50 14.99 232 SER A C 1
ATOM 1650 C C B SER A 1 232 ? 92.799 62.511 18.275 0.50 14.40 232 SER A C 1
ATOM 1651 O O A SER A 1 232 ? 91.925 61.700 17.694 0.50 14.20 232 SER A O 1
ATOM 1652 O O B SER A 1 232 ? 92.043 62.325 17.323 0.50 14.04 232 SER A O 1
ATOM 1657 N N . TYR A 1 233 ? 92.435 63.097 19.412 1.00 14.03 233 TYR A N 1
ATOM 1658 C CA . TYR A 1 233 ? 91.122 63.724 19.585 1.00 14.42 233 TYR A CA 1
ATOM 1659 C C . TYR A 1 233 ? 91.351 65.232 19.677 1.00 14.36 233 TYR A C 1
ATOM 1660 O O . TYR A 1 233 ? 92.270 65.685 20.385 1.00 14.31 233 TYR A O 1
ATOM 1669 N N A SER A 1 234 ? 90.536 66.006 18.962 0.50 14.67 234 SER A N 1
ATOM 1670 N N B SER A 1 234 ? 90.499 65.995 18.999 0.50 14.45 234 SER A N 1
ATOM 1671 C CA A SER A 1 234 ? 90.625 67.454 18.988 0.50 15.70 234 SER A CA 1
ATOM 1672 C CA B SER A 1 234 ? 90.599 67.436 18.965 0.50 15.34 234 SER A CA 1
ATOM 1673 C C A SER A 1 234 ? 89.364 68.114 19.546 0.50 15.14 234 SER A C 1
ATOM 1674 C C B SER A 1 234 ? 89.355 68.125 19.531 0.50 14.94 234 SER A C 1
ATOM 1675 O O A SER A 1 234 ? 88.240 67.754 19.204 0.50 14.82 234 SER A O 1
ATOM 1676 O O B SER A 1 234 ? 88.226 67.792 19.180 0.50 14.64 234 SER A O 1
ATOM 1681 N N . LEU A 1 235 ? 89.597 69.101 20.388 1.00 14.87 235 LEU A N 1
ATOM 1682 C CA . LEU A 1 235 ? 88.548 69.945 20.929 1.00 14.83 235 LEU A CA 1
ATOM 1683 C C . LEU A 1 235 ? 88.957 71.376 20.598 1.00 16.25 235 LEU A C 1
ATOM 1684 O O . LEU A 1 235 ? 90.095 71.770 20.853 1.00 14.87 235 LEU A O 1
ATOM 1689 N N . GLU A 1 236 ? 88.004 72.158 20.090 1.00 14.82 236 GLU A N 1
ATOM 1690 C CA . GLU A 1 236 ? 88.254 73.544 19.813 1.00 15.37 236 GLU A CA 1
ATOM 1691 C C . GLU A 1 236 ? 87.081 74.367 20.345 1.00 15.17 236 GLU A C 1
ATOM 1692 O O . GLU A 1 236 ? 85.925 73.973 20.221 1.00 14.38 236 GLU A O 1
ATOM 1698 N N . TRP A 1 237 ? 87.372 75.522 20.905 1.00 13.67 237 TRP A N 1
ATOM 1699 C CA . TRP A 1 237 ? 86.305 76.442 21.216 1.00 13.83 237 TRP A CA 1
ATOM 1700 C C . TRP A 1 237 ? 86.728 77.873 20.963 1.00 14.35 237 TRP A C 1
ATOM 1701 O O . TRP A 1 237 ? 87.924 78.147 20.851 1.00 14.03 237 TRP A O 1
ATOM 1712 N N . HIS A 1 238 ? 85.724 78.747 20.862 1.00 14.40 238 HIS A N 1
ATOM 1713 C CA . HIS A 1 238 ? 85.910 80.184 20.721 1.00 15.14 238 HIS A CA 1
ATOM 1714 C C . HIS A 1 238 ? 85.393 80.843 21.990 1.00 15.99 238 HIS A C 1
ATOM 1715 O O . HIS A 1 238 ? 84.281 80.517 22.414 1.00 16.35 238 HIS A O 1
ATOM 1722 N N . VAL A 1 239 ? 86.195 81.741 22.570 1.00 15.02 239 VAL A N 1
ATOM 1723 C CA . VAL A 1 239 ? 85.837 82.552 23.720 1.00 15.59 239 VAL A CA 1
ATOM 1724 C C . VAL A 1 239 ? 85.758 84.000 23.274 1.00 16.52 239 VAL A C 1
ATOM 1725 O O . VAL A 1 239 ? 86.650 84.490 22.591 1.00 15.64 239 VAL A O 1
ATOM 1729 N N . PHE A 1 240 ? 84.649 84.667 23.579 1.00 16.14 240 PHE A N 1
ATOM 1730 C CA . PHE A 1 240 ? 84.360 85.953 22.921 1.00 16.25 240 PHE A CA 1
ATOM 1731 C C . PHE A 1 240 ? 83.413 86.804 23.754 1.00 16.47 240 PHE A C 1
ATOM 1732 O O . PHE A 1 240 ? 82.612 86.306 24.537 1.00 14.58 240 PHE A O 1
ATOM 1740 N N . ALA A 1 241 ? 83.511 88.105 23.533 1.00 16.79 241 ALA A N 1
ATOM 1741 C CA . ALA A 1 241 ? 82.636 89.063 24.160 1.00 16.59 241 ALA A CA 1
ATOM 1742 C C . ALA A 1 241 ? 81.305 89.076 23.428 1.00 15.89 241 ALA A C 1
ATOM 1743 O O . ALA A 1 241 ? 81.246 88.883 22.225 1.00 16.18 241 ALA A O 1
ATOM 1745 N N . HIS A 1 242 ? 80.238 89.333 24.162 1.00 15.97 242 HIS A N 1
ATOM 1746 C CA . HIS A 1 242 ? 78.934 89.522 23.570 1.00 16.27 242 HIS A CA 1
ATOM 1747 C C . HIS A 1 242 ? 78.068 90.459 24.393 1.00 16.70 242 HIS A C 1
ATOM 1748 O O . HIS A 1 242 ? 78.406 90.821 25.508 1.00 16.85 242 HIS A O 1
ATOM 1755 N N . ASN A 1 243 ? 76.961 90.862 23.814 1.00 18.90 243 ASN A N 1
ATOM 1756 C CA . ASN A 1 243 ? 76.088 91.886 24.407 1.00 21.91 243 ASN A CA 1
ATOM 1757 C C . ASN A 1 243 ? 74.808 91.392 25.026 1.00 22.20 243 ASN A C 1
ATOM 1758 O O . ASN A 1 243 ? 73.960 92.190 25.388 1.00 23.97 243 ASN A O 1
ATOM 1763 N N . GLY A 1 244 ? 74.646 90.086 25.186 1.00 20.33 244 GLY A N 1
ATOM 1764 C CA . GLY A 1 244 ? 73.453 89.545 25.857 1.00 21.06 244 GLY A CA 1
ATOM 1765 C C . GLY A 1 244 ? 72.997 88.291 25.139 1.00 21.10 244 GLY A C 1
ATOM 1766 O O . GLY A 1 244 ? 73.644 87.865 24.180 1.00 18.97 244 GLY A O 1
ATOM 1767 N N . ASN A 1 245 ? 71.891 87.720 25.598 1.00 21.80 245 ASN A N 1
ATOM 1768 C CA . ASN A 1 245 ? 71.463 86.399 25.121 1.00 22.56 245 ASN A CA 1
ATOM 1769 C C . ASN A 1 245 ? 71.248 86.314 23.614 1.00 23.16 245 ASN A C 1
ATOM 1770 O O . ASN A 1 245 ? 71.666 85.339 22.986 1.00 21.60 245 ASN A O 1
ATOM 1775 N N . ASP A 1 246 ? 70.619 87.323 23.015 1.00 23.09 246 ASP A N 1
ATOM 1776 C CA . ASP A 1 246 ? 70.387 87.306 21.565 1.00 22.98 246 ASP A CA 1
ATOM 1777 C C . ASP A 1 246 ? 71.673 87.373 20.781 1.00 21.79 246 ASP A C 1
ATOM 1778 O O . ASP A 1 246 ? 71.815 86.725 19.760 1.00 21.39 246 ASP A O 1
ATOM 1783 N N . ASP A 1 247 ? 72.591 88.223 21.233 1.00 20.20 247 ASP A N 1
ATOM 1784 C CA . ASP A 1 247 ? 73.863 88.396 20.574 1.00 19.66 247 ASP A CA 1
ATOM 1785 C C . ASP A 1 247 ? 74.691 87.117 20.732 1.00 17.85 247 ASP A C 1
ATOM 1786 O O . ASP A 1 247 ? 75.318 86.662 19.773 1.00 18.94 247 ASP A O 1
ATOM 1791 N N . PHE A 1 248 ? 74.657 86.538 21.930 1.00 16.43 248 PHE A N 1
ATOM 1792 C CA . PHE A 1 248 ? 75.315 85.228 22.170 1.00 16.41 248 PHE A CA 1
ATOM 1793 C C . PHE A 1 248 ? 74.805 84.175 21.191 1.00 15.84 248 PHE A C 1
ATOM 1794 O O . PHE A 1 248 ? 75.591 83.520 20.503 1.00 16.29 248 PHE A O 1
ATOM 1802 N N . ARG A 1 249 ? 73.491 84.061 21.087 1.00 16.05 249 ARG A N 1
ATOM 1803 C CA . ARG A 1 249 ? 72.900 83.079 20.165 1.00 18.08 249 ARG A CA 1
ATOM 1804 C C . ARG A 1 249 ? 73.270 83.300 18.716 1.00 18.07 249 ARG A C 1
ATOM 1805 O O . ARG A 1 249 ? 73.598 82.351 17.980 1.00 17.25 249 ARG A O 1
ATOM 1813 N N . HIS A 1 250 ? 73.264 84.567 18.307 1.00 19.35 250 HIS A N 1
ATOM 1814 C CA . HIS A 1 250 ? 73.652 84.934 16.951 1.00 21.43 250 HIS A CA 1
ATOM 1815 C C . HIS A 1 250 ? 75.088 84.522 16.657 1.00 19.56 250 HIS A C 1
ATOM 1816 O O . HIS A 1 250 ? 75.377 83.903 15.634 1.00 20.56 250 HIS A O 1
ATOM 1823 N N . LYS A 1 251 ? 75.980 84.855 17.575 1.00 18.09 251 LYS A N 1
ATOM 1824 C CA . LYS A 1 251 ? 77.399 84.539 17.441 1.00 18.71 251 LYS A CA 1
ATOM 1825 C C . LYS A 1 251 ? 77.661 83.032 17.468 1.00 17.34 251 LYS A C 1
ATOM 1826 O O . LYS A 1 251 ? 78.494 82.522 16.690 1.00 17.48 251 LYS A O 1
ATOM 1832 N N . LEU A 1 252 ? 76.940 82.324 18.330 1.00 16.92 252 LEU A N 1
ATOM 1833 C CA . LEU A 1 252 ? 77.025 80.842 18.332 1.00 15.88 252 LEU A CA 1
ATOM 1834 C C . LEU A 1 252 ? 76.692 80.247 16.949 1.00 16.35 252 LEU A C 1
ATOM 1835 O O . LEU A 1 252 ? 77.434 79.384 16.418 1.00 15.41 252 LEU A O 1
ATOM 1840 N N . LEU A 1 253 ? 75.622 80.734 16.337 1.00 16.37 253 LEU A N 1
ATOM 1841 C CA . LEU A 1 253 ? 75.246 80.295 14.990 1.00 18.14 253 LEU A CA 1
ATOM 1842 C C . LEU A 1 253 ? 76.268 80.742 13.931 1.00 18.08 253 LEU A C 1
ATOM 1843 O O . LEU A 1 253 ? 76.585 79.970 13.021 1.00 16.97 253 LEU A O 1
ATOM 1848 N N . GLU A 1 254 ? 76.802 81.961 14.075 1.00 19.59 254 GLU A N 1
ATOM 1849 C CA . GLU A 1 254 ? 77.836 82.452 13.157 1.00 21.99 254 GLU A CA 1
ATOM 1850 C C . GLU A 1 254 ? 79.067 81.604 13.190 1.00 21.70 254 GLU A C 1
ATOM 1851 O O . GLU A 1 254 ? 79.711 81.411 12.161 1.00 21.76 254 GLU A O 1
ATOM 1857 N N . LYS A 1 255 ? 79.377 81.074 14.368 1.00 20.56 255 LYS A N 1
ATOM 1858 C CA . LYS A 1 255 ? 80.547 80.227 14.557 1.00 21.34 255 LYS A CA 1
ATOM 1859 C C . LYS A 1 255 ? 80.295 78.791 14.106 1.00 20.35 255 LYS A C 1
ATOM 1860 O O . LYS A 1 255 ? 81.175 77.948 14.241 1.00 20.03 255 LYS A O 1
ATOM 1866 N N . GLY A 1 256 ? 79.102 78.503 13.572 1.00 18.03 256 GLY A N 1
ATOM 1867 C CA . GLY A 1 256 ? 78.811 77.214 12.958 1.00 18.34 256 GLY A CA 1
ATOM 1868 C C . GLY A 1 256 ? 78.171 76.165 13.854 1.00 19.22 256 GLY A C 1
ATOM 1869 O O . GLY A 1 256 ? 77.991 75.028 13.430 1.00 19.93 256 GLY A O 1
ATOM 1870 N N . SER A 1 257 ? 77.814 76.540 15.077 1.00 17.99 257 SER A N 1
ATOM 1871 C CA . SER A 1 257 ? 77.139 75.616 15.985 1.00 17.36 257 SER A CA 1
ATOM 1872 C C . SER A 1 257 ? 75.614 75.672 15.773 1.00 16.45 257 SER A C 1
ATOM 1873 O O . SER A 1 257 ? 75.141 76.282 14.804 1.00 16.84 257 SER A O 1
ATOM 1876 N N . VAL A 1 258 ? 74.856 74.970 16.617 1.00 14.88 258 VAL A N 1
ATOM 1877 C CA . VAL A 1 258 ? 73.398 74.909 16.478 1.00 14.43 258 VAL A CA 1
ATOM 1878 C C . VAL A 1 258 ? 72.746 75.160 17.812 1.00 14.60 258 VAL A C 1
ATOM 1879 O O . VAL A 1 258 ? 73.393 75.040 18.864 1.00 15.22 258 VAL A O 1
ATOM 1883 N N . LEU A 1 259 ? 71.462 75.526 17.774 1.00 14.38 259 LEU A N 1
ATOM 1884 C CA . LEU A 1 259 ? 70.669 75.758 18.978 1.00 14.40 259 LEU A CA 1
ATOM 1885 C C . LEU A 1 259 ? 69.465 74.824 18.939 1.00 14.63 259 LEU A C 1
ATOM 1886 O O . LEU A 1 259 ? 68.716 74.800 17.951 1.00 15.00 259 LEU A O 1
ATOM 1891 N N . VAL A 1 260 ? 69.291 74.059 20.008 1.00 14.53 260 VAL A N 1
ATOM 1892 C CA . VAL A 1 260 ? 68.153 73.172 20.157 1.00 15.08 260 VAL A CA 1
ATOM 1893 C C . VAL A 1 260 ? 67.191 73.779 21.157 1.00 15.23 260 VAL A C 1
ATOM 1894 O O . VAL A 1 260 ? 67.601 74.324 22.168 1.00 14.43 260 VAL A O 1
ATOM 1898 N N . SER A 1 261 ? 65.894 73.654 20.874 1.00 15.58 261 SER A N 1
ATOM 1899 C CA . SER A 1 261 ? 64.880 74.068 21.814 1.00 15.48 261 SER A CA 1
ATOM 1900 C C . SER A 1 261 ? 63.636 73.195 21.627 1.00 15.89 261 SER A C 1
ATOM 1901 O O . SER A 1 261 ? 63.391 72.683 20.535 1.00 16.23 261 SER A O 1
ATOM 1904 N N . CYS A 1 262 ? 62.841 73.109 22.685 1.00 16.49 262 CYS A N 1
ATOM 1905 C CA . CYS A 1 262 ? 61.588 72.355 22.683 1.00 16.80 262 CYS A CA 1
ATOM 1906 C C . CYS A 1 262 ? 60.456 73.299 23.036 1.00 16.94 262 CYS A C 1
ATOM 1907 O O . CYS A 1 262 ? 60.660 74.306 23.694 1.00 17.97 262 CYS A O 1
ATOM 1910 N N . ASN A 1 263 ? 59.234 72.941 22.649 1.00 15.97 263 ASN A N 1
ATOM 1911 C CA . ASN A 1 263 ? 58.085 73.762 23.001 1.00 16.86 263 ASN A CA 1
ATOM 1912 C C . ASN A 1 263 ? 57.899 73.801 24.521 1.00 17.25 263 ASN A C 1
ATOM 1913 O O . ASN A 1 263 ? 57.511 74.833 25.069 1.00 17.55 263 ASN A O 1
ATOM 1918 N N . LYS A 1 264 ? 58.165 72.677 25.187 1.00 16.17 264 LYS A N 1
ATOM 1919 C CA . LYS A 1 264 ? 58.195 72.597 26.645 1.00 18.34 264 LYS A CA 1
ATOM 1920 C C . LYS A 1 264 ? 59.235 71.567 26.993 1.00 15.54 264 LYS A C 1
ATOM 1921 O O . LYS A 1 264 ? 59.670 70.847 26.108 1.00 14.91 264 LYS A O 1
ATOM 1927 N N . TYR A 1 265 ? 59.614 71.490 28.261 1.00 13.39 265 TYR A N 1
ATOM 1928 C CA . TYR A 1 265 ? 60.576 70.470 28.711 1.00 13.79 265 TYR A CA 1
ATOM 1929 C C . TYR A 1 265 ? 59.997 69.438 29.629 1.00 12.96 265 TYR A C 1
ATOM 1930 O O . TYR A 1 265 ? 60.646 68.434 29.914 1.00 13.18 265 TYR A O 1
ATOM 1939 N N . VAL A 1 266 ? 58.768 69.659 30.089 1.00 12.82 266 VAL A N 1
ATOM 1940 C CA . VAL A 1 266 ? 58.033 68.668 30.843 1.00 13.08 266 VAL A CA 1
ATOM 1941 C C . VAL A 1 266 ? 56.669 68.520 30.163 1.00 13.91 266 VAL A C 1
ATOM 1942 O O . VAL A 1 266 ? 55.987 69.519 29.905 1.00 13.84 266 VAL A O 1
ATOM 1946 N N . PHE A 1 267 ? 56.320 67.279 29.851 1.00 13.84 267 PHE A N 1
ATOM 1947 C CA . PHE A 1 267 ? 55.108 66.919 29.116 1.00 14.80 267 PHE A CA 1
ATOM 1948 C C . PHE A 1 267 ? 54.236 65.992 29.933 1.00 15.25 267 PHE A C 1
ATOM 1949 O O . PHE A 1 267 ? 54.755 65.161 30.655 1.00 15.34 267 PHE A O 1
ATOM 1957 N N . GLU A 1 268 ? 52.907 66.128 29.813 1.00 15.29 268 GLU A N 1
ATOM 1958 C CA . GLU A 1 268 ? 51.984 65.101 30.262 1.00 17.40 268 GLU A CA 1
ATOM 1959 C C . GLU A 1 268 ? 51.859 64.028 29.192 1.00 16.53 268 GLU A C 1
ATOM 1960 O O . GLU A 1 268 ? 51.946 64.305 27.994 1.00 15.36 268 GLU A O 1
ATOM 1966 N N . LYS A 1 269 ? 51.640 62.798 29.635 1.00 16.88 269 LYS A N 1
ATOM 1967 C CA . LYS A 1 269 ? 51.535 61.690 28.719 1.00 18.64 269 LYS A CA 1
ATOM 1968 C C . LYS A 1 269 ? 50.423 61.993 27.708 1.00 19.25 269 LYS A C 1
ATOM 1969 O O . LYS A 1 269 ? 49.343 62.448 28.090 1.00 18.57 269 LYS A O 1
ATOM 1975 N N . GLY A 1 270 ? 50.746 61.843 26.434 1.00 19.68 270 GLY A N 1
ATOM 1976 C CA . GLY A 1 270 ? 49.825 62.119 25.344 1.00 20.84 270 GLY A CA 1
ATOM 1977 C C . GLY A 1 270 ? 50.015 63.451 24.681 1.00 20.84 270 GLY A C 1
ATOM 1978 O O . GLY A 1 270 ? 49.445 63.694 23.615 1.00 21.78 270 GLY A O 1
ATOM 1979 N N . GLU A 1 271 ? 50.841 64.318 25.251 1.00 19.56 271 GLU A N 1
ATOM 1980 C CA . GLU A 1 271 ? 51.109 65.612 24.617 1.00 19.54 271 GLU A CA 1
ATOM 1981 C C . GLU A 1 271 ? 52.078 65.425 23.478 1.00 19.34 271 GLU A C 1
ATOM 1982 O O . GLU A 1 271 ? 52.830 64.452 23.456 1.00 20.09 271 GLU A O 1
ATOM 1988 N N . LYS A 1 272 ? 52.075 66.365 22.543 1.00 19.25 272 LYS A N 1
ATOM 1989 C CA . LYS A 1 272 ? 52.995 66.348 21.411 1.00 20.08 272 LYS A CA 1
ATOM 1990 C C . LYS A 1 272 ? 54.190 67.256 21.702 1.00 19.70 272 LYS A C 1
ATOM 1991 O O . LYS A 1 272 ? 54.020 68.389 22.141 1.00 19.99 272 LYS A O 1
ATOM 1993 N N . ALA A 1 273 ? 55.388 66.743 21.451 1.00 18.31 273 ALA A N 1
ATOM 1994 C CA . ALA A 1 273 ? 56.627 67.511 21.595 1.00 18.01 273 ALA A CA 1
ATOM 1995 C C . ALA A 1 273 ? 57.027 68.021 20.228 1.00 18.56 273 ALA A C 1
ATOM 1996 O O . ALA A 1 273 ? 56.901 67.284 19.220 1.00 19.20 273 ALA A O 1
ATOM 1998 N N . ARG A 1 274 ? 57.491 69.269 20.173 1.00 16.70 274 ARG A N 1
ATOM 1999 C CA . ARG A 1 274 ? 58.117 69.801 18.980 1.00 16.75 274 ARG A CA 1
ATOM 2000 C C . ARG A 1 274 ? 59.540 70.199 19.365 1.00 15.80 274 ARG A C 1
ATOM 2001 O O . ARG A 1 274 ? 59.713 71.058 20.205 1.00 16.41 274 ARG A O 1
ATOM 2009 N N . VAL A 1 275 ? 60.531 69.577 18.740 1.00 14.56 275 VAL A N 1
ATOM 2010 C CA . VAL A 1 275 ? 61.935 69.823 19.074 1.00 15.49 275 VAL A CA 1
ATOM 2011 C C . VAL A 1 275 ? 62.622 70.376 17.837 1.00 15.99 275 VAL A C 1
ATOM 2012 O O . VAL A 1 275 ? 62.556 69.760 16.780 1.00 16.05 275 VAL A O 1
ATOM 2016 N N . GLU A 1 276 ? 63.255 71.548 17.967 1.00 15.81 276 GLU A N 1
ATOM 2017 C CA . GLU A 1 276 ? 63.836 72.286 16.847 1.00 17.10 276 GLU A CA 1
ATOM 2018 C C . GLU A 1 276 ? 65.335 72.361 16.985 1.00 16.25 276 GLU A C 1
ATOM 2019 O O . GLU A 1 276 ? 65.837 72.546 18.091 1.00 16.25 276 GLU A O 1
ATOM 2025 N N . CYS A 1 277 ? 66.035 72.203 15.871 1.00 15.87 277 CYS A N 1
ATOM 2026 C CA . CYS A 1 277 ? 67.473 72.390 15.785 1.00 17.48 277 CYS A CA 1
ATOM 2027 C C . CYS A 1 277 ? 67.723 73.489 14.729 1.00 17.66 277 CYS A C 1
ATOM 2028 O O . CYS A 1 277 ? 67.479 73.287 13.527 1.00 17.77 277 CYS A O 1
ATOM 2031 N N . ARG A 1 278 ? 68.190 74.645 15.193 1.00 17.84 278 ARG A N 1
ATOM 2032 C CA . ARG A 1 278 ? 68.393 75.823 14.340 1.00 19.24 278 ARG A CA 1
ATOM 2033 C C . ARG A 1 278 ? 69.875 75.999 14.070 1.00 18.05 278 ARG A C 1
ATOM 2034 O O . ARG A 1 278 ? 70.699 75.920 14.992 1.00 16.01 278 ARG A O 1
ATOM 2042 N N . SER A 1 279 ? 70.207 76.284 12.817 1.00 17.89 279 SER A N 1
ATOM 2043 C CA . SER A 1 279 ? 71.578 76.559 12.394 1.00 19.24 279 SER A CA 1
ATOM 2044 C C . SER A 1 279 ? 71.599 77.863 11.584 1.00 19.54 279 SER A C 1
ATOM 2045 O O . SER A 1 279 ? 70.543 78.425 11.290 1.00 19.04 279 SER A O 1
ATOM 2048 N N . LEU A 1 280 ? 72.794 78.317 11.227 1.00 20.26 280 LEU A N 1
ATOM 2049 C CA . LEU A 1 280 ? 72.929 79.489 10.367 1.00 23.98 280 LEU A CA 1
ATOM 2050 C C . LEU A 1 280 ? 72.619 79.069 8.935 1.00 25.37 280 LEU A C 1
ATOM 2051 O O . LEU A 1 280 ? 71.824 79.700 8.275 1.00 28.59 280 LEU A O 1
ATOM 2056 N N . GLU A 1 281 ? 73.247 77.996 8.483 1.00 28.90 281 GLU A N 1
ATOM 2057 C CA . GLU A 1 281 ? 72.998 77.431 7.149 1.00 32.55 281 GLU A CA 1
ATOM 2058 C C . GLU A 1 281 ? 72.333 76.049 7.282 1.00 29.61 281 GLU A C 1
ATOM 2059 O O . GLU A 1 281 ? 72.469 75.403 8.323 1.00 26.34 281 GLU A O 1
ATOM 2065 N N . PRO A 1 282 ? 71.630 75.588 6.228 1.00 28.30 282 PRO A N 1
ATOM 2066 C CA . PRO A 1 282 ? 71.072 74.227 6.240 1.00 26.89 282 PRO A CA 1
ATOM 2067 C C . PRO A 1 282 ? 72.067 73.144 6.673 1.00 26.14 282 PRO A C 1
ATOM 2068 O O . PRO A 1 282 ? 73.223 73.133 6.252 1.00 25.45 282 PRO A O 1
ATOM 2072 N N . LEU A 1 283 ? 71.620 72.261 7.553 1.00 25.04 283 LEU A N 1
ATOM 2073 C CA . LEU A 1 283 ? 72.432 71.139 7.997 1.00 25.33 283 LEU A CA 1
ATOM 2074 C C . LEU A 1 283 ? 72.460 70.072 6.929 1.00 27.17 283 LEU A C 1
ATOM 2075 O O . LEU A 1 283 ? 71.498 69.925 6.183 1.00 26.76 283 LEU A O 1
ATOM 2080 N N . GLU A 1 284 ? 73.575 69.359 6.851 1.00 28.56 284 GLU A N 1
ATOM 2081 C CA . GLU A 1 284 ? 73.699 68.178 5.987 1.00 31.51 284 GLU A CA 1
ATOM 2082 C C . GLU A 1 284 ? 73.469 66.871 6.767 1.00 29.14 284 GLU A C 1
ATOM 2083 O O . GLU A 1 284 ? 73.985 66.671 7.900 1.00 26.85 284 GLU A O 1
ATOM 2089 N N . ALA A 1 285 ? 72.637 66.020 6.176 1.00 26.53 285 ALA A N 1
ATOM 2090 C CA . ALA A 1 285 ? 72.365 64.694 6.683 1.00 26.59 285 ALA A CA 1
ATOM 2091 C C . ALA A 1 285 ? 71.973 64.746 8.161 1.00 25.67 285 ALA A C 1
ATOM 2092 O O . ALA A 1 285 ? 72.604 64.084 9.005 1.00 26.87 285 ALA A O 1
ATOM 2094 N N . CYS A 1 286 ? 70.943 65.539 8.466 1.00 22.73 286 CYS A N 1
ATOM 2095 C CA . CYS A 1 286 ? 70.475 65.673 9.846 1.00 21.45 286 CYS A CA 1
ATOM 2096 C C . CYS A 1 286 ? 69.480 64.569 10.152 1.00 20.59 286 CYS A C 1
ATOM 2097 O O . CYS A 1 286 ? 68.526 64.389 9.397 1.00 20.51 286 CYS A O 1
ATOM 2100 N N . THR A 1 287 ? 69.741 63.796 11.203 1.00 17.71 287 THR A N 1
ATOM 2101 C CA . THR A 1 287 ? 68.836 62.748 11.662 1.00 17.05 287 THR A CA 1
ATOM 2102 C C . THR A 1 287 ? 68.628 62.953 13.157 1.00 15.80 287 THR A C 1
ATOM 2103 O O . THR A 1 287 ? 69.355 63.730 13.811 1.00 15.36 287 THR A O 1
ATOM 2107 N N . ALA A 1 288 ? 67.639 62.270 13.696 1.00 14.45 288 ALA A N 1
ATOM 2108 C CA . ALA A 1 288 ? 67.328 62.396 15.102 1.00 13.58 288 ALA A CA 1
ATOM 2109 C C . ALA A 1 288 ? 66.955 61.096 15.739 1.00 14.25 288 ALA A C 1
ATOM 2110 O O . ALA A 1 288 ? 66.525 60.159 15.061 1.00 14.25 288 ALA A O 1
ATOM 2112 N N . LYS A 1 289 ? 67.093 61.052 17.064 1.00 13.70 289 LYS A N 1
ATOM 2113 C CA . LYS A 1 289 ? 66.660 59.912 17.859 1.00 14.02 289 LYS A CA 1
ATOM 2114 C C . LYS A 1 289 ? 65.911 60.389 19.107 1.00 14.44 289 LYS A C 1
ATOM 2115 O O . LYS A 1 289 ? 66.141 61.502 19.592 1.00 13.37 289 LYS A O 1
ATOM 2121 N N . MET A 1 290 ? 64.991 59.551 19.568 1.00 13.41 290 MET A N 1
ATOM 2122 C CA . MET A 1 290 ? 64.238 59.764 20.792 1.00 14.32 290 MET A CA 1
ATOM 2123 C C . MET A 1 290 ? 64.538 58.570 21.679 1.00 13.61 290 MET A C 1
ATOM 2124 O O . MET A 1 290 ? 64.203 57.435 21.305 1.00 13.11 290 MET A O 1
ATOM 2129 N N . ASN A 1 291 ? 65.175 58.797 22.827 1.00 13.59 291 ASN A N 1
ATOM 2130 C CA . ASN A 1 291 ? 65.718 57.683 23.648 1.00 14.56 291 ASN A CA 1
ATOM 2131 C C . ASN A 1 291 ? 66.439 56.601 22.809 1.00 14.21 291 ASN A C 1
ATOM 2132 O O . ASN A 1 291 ? 66.211 55.410 22.966 1.00 13.45 291 ASN A O 1
ATOM 2137 N N . GLY A 1 292 ? 67.282 57.050 21.893 1.00 13.38 292 GLY A N 1
ATOM 2138 C CA . GLY A 1 292 ? 68.106 56.147 21.134 1.00 13.55 292 GLY A CA 1
ATOM 2139 C C . GLY A 1 292 ? 67.420 55.527 19.940 1.00 13.41 292 GLY A C 1
ATOM 2140 O O . GLY A 1 292 ? 68.065 54.766 19.205 1.00 13.48 292 GLY A O 1
ATOM 2141 N N . VAL A 1 293 ? 66.151 55.847 19.731 1.00 11.77 293 VAL A N 1
ATOM 2142 C CA . VAL A 1 293 ? 65.363 55.290 18.611 1.00 12.55 293 VAL A CA 1
ATOM 2143 C C . VAL A 1 293 ? 65.191 56.339 17.503 1.00 12.74 293 VAL A C 1
ATOM 2144 O O . VAL A 1 293 ? 64.667 57.433 17.741 1.00 12.81 293 VAL A O 1
ATOM 2148 N N . PRO A 1 294 ? 65.584 56.005 16.264 1.00 13.24 294 PRO A N 1
ATOM 2149 C CA . PRO A 1 294 ? 65.374 56.980 15.197 1.00 13.92 294 PRO A CA 1
ATOM 2150 C C . PRO A 1 294 ? 63.946 57.454 15.053 1.00 14.46 294 PRO A C 1
ATOM 2151 O O . PRO A 1 294 ? 63.002 56.654 15.141 1.00 14.31 294 PRO A O 1
ATOM 2155 N N . VAL A 1 295 ? 63.805 58.758 14.848 1.00 14.67 295 VAL A N 1
ATOM 2156 C CA . VAL A 1 295 ? 62.530 59.403 14.585 1.00 15.89 295 VAL A CA 1
ATOM 2157 C C . VAL A 1 295 ? 62.675 60.325 13.382 1.00 16.63 295 VAL A C 1
ATOM 2158 O O . VAL A 1 295 ? 63.758 60.838 13.137 1.00 16.77 295 VAL A O 1
ATOM 2162 N N . PRO A 1 296 ? 61.583 60.556 12.640 1.00 18.90 296 PRO A N 1
ATOM 2163 C CA . PRO A 1 296 ? 61.709 61.393 11.428 1.00 19.90 296 PRO A CA 1
ATOM 2164 C C . PRO A 1 296 ? 62.031 62.850 11.735 1.00 19.34 296 PRO A C 1
ATOM 2165 O O . PRO A 1 296 ? 61.589 63.367 12.755 1.00 19.80 296 PRO A O 1
ATOM 2169 N N . VAL A 1 297 ? 62.831 63.479 10.879 1.00 19.21 297 VAL A N 1
ATOM 2170 C CA . VAL A 1 297 ? 63.141 64.904 10.968 1.00 20.90 297 VAL A CA 1
ATOM 2171 C C . VAL A 1 297 ? 62.605 65.582 9.717 1.00 21.64 297 VAL A C 1
ATOM 2172 O O . VAL A 1 297 ? 62.745 65.045 8.622 1.00 22.77 297 VAL A O 1
ATOM 2176 N N . LYS A 1 298 ? 62.021 66.758 9.885 1.00 20.46 298 LYS A N 1
ATOM 2177 C CA . LYS A 1 298 ? 61.648 67.612 8.742 1.00 20.92 298 LYS A CA 1
ATOM 2178 C C . LYS A 1 298 ? 62.658 68.737 8.683 1.00 21.21 298 LYS A C 1
ATOM 2179 O O . LYS A 1 298 ? 62.972 69.338 9.713 1.00 20.18 298 LYS A O 1
ATOM 2181 N N . GLN A 1 299 ? 63.174 69.024 7.492 1.00 22.00 299 GLN A N 1
ATOM 2182 C CA . GLN A 1 299 ? 64.112 70.118 7.294 1.00 24.23 299 GLN A CA 1
ATOM 2183 C C . GLN A 1 299 ? 63.448 71.193 6.430 1.00 25.90 299 GLN A C 1
ATOM 2184 O O . GLN A 1 299 ? 62.910 70.885 5.360 1.00 25.46 299 GLN A O 1
ATOM 2190 N N . GLU A 1 300 ? 63.464 72.425 6.922 1.00 26.85 300 GLU A N 1
ATOM 2191 C CA . GLU A 1 300 ? 62.971 73.602 6.200 1.00 28.08 300 GLU A CA 1
ATOM 2192 C C . GLU A 1 300 ? 64.065 74.654 6.295 1.00 26.95 300 GLU A C 1
ATOM 2193 O O . GLU A 1 300 ? 64.146 75.384 7.289 1.00 25.31 300 GLU A O 1
ATOM 2199 N N . GLY A 1 301 ? 64.924 74.697 5.276 1.00 26.98 301 GLY A N 1
ATOM 2200 C CA . GLY A 1 301 ? 66.110 75.570 5.256 1.00 26.73 301 GLY A CA 1
ATOM 2201 C C . GLY A 1 301 ? 67.011 75.327 6.463 1.00 25.59 301 GLY A C 1
ATOM 2202 O O . GLY A 1 301 ? 67.472 74.212 6.669 1.00 27.13 301 GLY A O 1
ATOM 2203 N N . ASN A 1 302 ? 67.231 76.349 7.282 1.00 23.12 302 ASN A N 1
ATOM 2204 C CA . ASN A 1 302 ? 68.127 76.195 8.439 1.00 24.22 302 ASN A CA 1
ATOM 2205 C C . ASN A 1 302 ? 67.424 75.808 9.760 1.00 22.07 302 ASN A C 1
ATOM 2206 O O . ASN A 1 302 ? 67.912 76.108 10.864 1.00 21.65 302 ASN A O 1
ATOM 2211 N N . LEU A 1 303 ? 66.290 75.121 9.624 1.00 20.92 303 LEU A N 1
ATOM 2212 C CA . LEU A 1 303 ? 65.553 74.573 10.724 1.00 20.62 303 LEU A CA 1
ATOM 2213 C C . LEU A 1 303 ? 65.350 73.095 10.454 1.00 20.28 303 LEU A C 1
ATOM 2214 O O . LEU A 1 303 ? 64.917 72.711 9.367 1.00 20.64 303 LEU A O 1
ATOM 2219 N N . CYS A 1 304 ? 65.693 72.264 11.432 1.00 19.46 304 CYS A N 1
ATOM 2220 C CA . CYS A 1 304 ? 65.377 70.834 11.420 1.00 20.58 304 CYS A CA 1
ATOM 2221 C C . CYS A 1 304 ? 64.521 70.599 12.630 1.00 20.56 304 CYS A C 1
ATOM 2222 O O . CYS A 1 304 ? 64.853 71.110 13.693 1.00 21.39 304 CYS A O 1
ATOM 2225 N N . PHE A 1 305 ? 63.403 69.886 12.487 1.00 19.19 305 PHE A N 1
ATOM 2226 C CA . PHE A 1 305 ? 62.549 69.625 13.627 1.00 17.86 305 PHE A CA 1
ATOM 2227 C C . PHE A 1 305 ? 61.922 68.239 13.634 1.00 17.01 305 PHE A C 1
ATOM 2228 O O . PHE A 1 305 ? 61.803 67.570 12.608 1.00 17.11 305 PHE A O 1
ATOM 2236 N N . VAL A 1 306 ? 61.572 67.831 14.843 1.00 16.08 306 VAL A N 1
ATOM 2237 C CA . VAL A 1 306 ? 60.919 66.584 15.157 1.00 16.55 306 VAL A CA 1
ATOM 2238 C C . VAL A 1 306 ? 59.613 66.916 15.853 1.00 17.76 306 VAL A C 1
ATOM 2239 O O . VAL A 1 306 ? 59.574 67.805 16.725 1.00 17.09 306 VAL A O 1
ATOM 2243 N N . GLU A 1 307 ? 58.548 66.194 15.508 1.00 18.35 307 GLU A N 1
ATOM 2244 C CA . GLU A 1 307 ? 57.278 66.322 16.229 1.00 19.35 307 GLU A CA 1
ATOM 2245 C C . GLU A 1 307 ? 56.805 64.927 16.547 1.00 18.96 307 GLU A C 1
ATOM 2246 O O . GLU A 1 307 ? 56.597 64.116 15.636 1.00 18.96 307 GLU A O 1
ATOM 2252 N N . VAL A 1 308 ? 56.679 64.622 17.828 1.00 17.44 308 VAL A N 1
ATOM 2253 C CA . VAL A 1 308 ? 56.346 63.276 18.258 1.00 18.64 308 VAL A CA 1
ATOM 2254 C C . VAL A 1 308 ? 55.392 63.313 19.435 1.00 18.31 308 VAL A C 1
ATOM 2255 O O . VAL A 1 308 ? 55.425 64.228 20.235 1.00 17.61 308 VAL A O 1
ATOM 2259 N N . PRO A 1 309 ? 54.561 62.286 19.557 1.00 18.57 309 PRO A N 1
ATOM 2260 C CA . PRO A 1 309 ? 53.791 62.118 20.767 1.00 18.75 309 PRO A CA 1
ATOM 2261 C C . PRO A 1 309 ? 54.646 61.550 21.916 1.00 17.82 309 PRO A C 1
ATOM 2262 O O . PRO A 1 309 ? 55.582 60.764 21.720 1.00 16.66 309 PRO A O 1
ATOM 2266 N N . MET A 1 310 ? 54.315 61.990 23.113 1.00 18.19 310 MET A N 1
ATOM 2267 C CA . MET A 1 310 ? 55.011 61.583 24.310 1.00 18.84 310 MET A CA 1
ATOM 2268 C C . MET A 1 310 ? 54.102 60.580 24.997 1.00 19.08 310 MET A C 1
ATOM 2269 O O . MET A 1 310 ? 53.234 60.969 25.755 1.00 20.75 310 MET A O 1
ATOM 2274 N N . GLU A 1 311 ? 54.324 59.287 24.781 1.00 19.88 311 GLU A N 1
ATOM 2275 C CA . GLU A 1 311 ? 53.341 58.283 25.193 1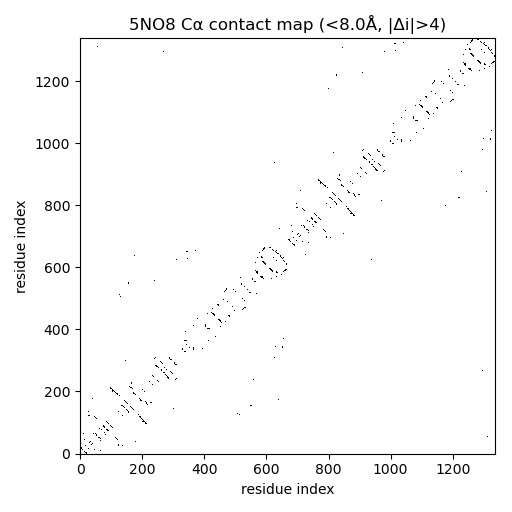.00 21.90 311 GLU A CA 1
ATOM 2276 C C . GLU A 1 311 ? 53.744 57.422 26.398 1.00 19.43 311 GLU A C 1
ATOM 2277 O O . GLU A 1 311 ? 52.970 56.555 26.817 1.00 18.52 311 GLU A O 1
ATOM 2283 N N . GLN A 1 312 ? 54.890 57.708 27.004 1.00 16.91 312 GLN A N 1
ATOM 2284 C CA . GLN A 1 312 ? 55.336 56.927 28.149 1.00 16.34 312 GLN A CA 1
ATOM 2285 C C . GLN A 1 312 ? 56.032 57.814 29.147 1.00 15.37 312 GLN A C 1
ATOM 2286 O O . GLN A 1 312 ? 56.903 58.596 28.776 1.00 14.58 312 GLN A O 1
ATOM 2292 N N . ALA A 1 313 ? 55.642 57.676 30.406 1.00 14.12 313 ALA A N 1
ATOM 2293 C CA . ALA A 1 313 ? 56.284 58.410 31.488 1.00 14.14 313 ALA A CA 1
ATOM 2294 C C . ALA A 1 313 ? 57.773 58.118 31.569 1.00 14.31 313 ALA A C 1
ATOM 2295 O O . ALA A 1 313 ? 58.217 56.994 31.309 1.00 14.65 313 ALA A O 1
ATOM 2297 N N . GLY A 1 314 ? 58.535 59.139 31.938 1.00 13.93 314 GLY A N 1
ATOM 2298 C CA . GLY A 1 314 ? 59.979 58.999 32.175 1.00 14.48 314 GLY A CA 1
ATOM 2299 C C . GLY A 1 314 ? 60.804 60.007 31.404 1.00 14.42 314 GLY A C 1
ATOM 2300 O O . GLY A 1 314 ? 60.271 60.878 30.710 1.00 14.58 314 GLY A O 1
ATOM 2301 N N . GLU A 1 315 ? 62.116 59.866 31.517 1.00 14.26 315 GLU A N 1
ATOM 2302 C CA . GLU A 1 315 ? 63.048 60.755 30.813 1.00 14.91 315 GLU A CA 1
ATOM 2303 C C . GLU A 1 315 ? 62.909 60.546 29.313 1.00 15.00 315 GLU A C 1
ATOM 2304 O O . GLU A 1 315 ? 62.659 59.415 28.844 1.00 15.27 315 GLU A O 1
ATOM 2306 N N . VAL A 1 316 ? 62.989 61.633 28.557 1.00 14.46 316 VAL A N 1
ATOM 2307 C CA . VAL A 1 316 ? 63.114 61.564 27.119 1.00 15.93 316 VAL A CA 1
ATOM 2308 C C . VAL A 1 316 ? 64.301 62.417 26.650 1.00 16.06 316 VAL A C 1
ATOM 2309 O O . VAL A 1 316 ? 64.323 63.638 26.834 1.00 18.26 316 VAL A O 1
ATOM 2313 N N . ARG A 1 317 ? 65.260 61.769 26.012 1.00 14.31 317 ARG A N 1
ATOM 2314 C CA . ARG A 1 317 ? 66.391 62.452 25.426 1.00 15.42 317 ARG A CA 1
ATOM 2315 C C . ARG A 1 317 ? 66.196 62.513 23.921 1.00 14.25 317 ARG A C 1
ATOM 2316 O O . ARG A 1 317 ? 65.991 61.490 23.267 1.00 13.76 317 ARG A O 1
ATOM 2324 N N . PHE A 1 318 ? 66.221 63.712 23.369 1.00 13.41 318 PHE A N 1
ATOM 2325 C CA . PHE A 1 318 ? 66.225 63.862 21.924 1.00 13.93 318 PHE A CA 1
ATOM 2326 C C . PHE A 1 318 ? 67.655 64.136 21.482 1.00 14.41 318 PHE A C 1
ATOM 2327 O O . PHE A 1 318 ? 68.275 65.079 21.987 1.00 13.73 318 PHE A O 1
ATOM 2335 N N . ASP A 1 319 ? 68.174 63.340 20.542 1.00 13.40 319 ASP A N 1
ATOM 2336 C CA . ASP A 1 319 ? 69.502 63.548 19.953 1.00 14.17 319 ASP A CA 1
ATOM 2337 C C . ASP A 1 319 ? 69.375 63.984 18.492 1.00 14.44 319 ASP A C 1
ATOM 2338 O O . ASP A 1 319 ? 68.539 63.430 17.780 1.00 14.29 319 ASP A O 1
ATOM 2343 N N . PHE A 1 320 ? 70.114 65.026 18.097 1.00 13.82 320 PHE A N 1
ATOM 2344 C CA . PHE A 1 320 ? 70.308 65.361 16.682 1.00 13.85 320 PHE A CA 1
ATOM 2345 C C . PHE A 1 320 ? 71.721 64.980 16.234 1.00 14.06 320 PHE A C 1
ATOM 2346 O O . PHE A 1 320 ? 72.690 65.180 16.957 1.00 12.83 320 PHE A O 1
ATOM 2354 N N . TYR A 1 321 ? 71.815 64.443 15.021 1.00 13.14 321 TYR A N 1
ATOM 2355 C CA . TYR A 1 321 ? 73.078 64.016 14.433 1.00 14.10 321 TYR A CA 1
ATOM 2356 C C . TYR A 1 321 ? 73.155 64.735 13.112 1.00 14.80 321 TYR A C 1
ATOM 2357 O O . TYR A 1 321 ? 72.176 64.727 12.349 1.00 15.65 321 TYR A O 1
ATOM 2366 N N . TYR A 1 322 ? 74.279 65.394 12.838 1.00 15.66 322 TYR A N 1
ATOM 2367 C CA . TYR A 1 322 ? 74.363 66.327 11.702 1.00 16.30 322 TYR A CA 1
ATOM 2368 C C . TYR A 1 322 ? 75.813 66.513 11.258 1.00 18.29 322 TYR A C 1
ATOM 2369 O O . TYR A 1 322 ? 76.748 66.263 12.012 1.00 16.33 322 TYR A O 1
ATOM 2378 N N . ASN A 1 323 ? 75.964 66.942 10.006 1.00 19.99 323 ASN A N 1
ATOM 2379 C CA . ASN A 1 323 ? 77.279 67.323 9.440 1.00 22.38 323 ASN A CA 1
ATOM 2380 C C . ASN A 1 323 ? 78.362 66.257 9.602 1.00 21.51 323 ASN A C 1
ATOM 2381 O O . ASN A 1 323 ? 79.512 66.535 9.972 1.00 22.69 323 ASN A O 1
ATOM 2386 N N . GLY A 1 324 ? 77.959 65.018 9.399 1.00 22.21 324 GLY A N 1
ATOM 2387 C CA . GLY A 1 324 ? 78.879 63.887 9.388 1.00 23.57 324 GLY A CA 1
ATOM 2388 C C . GLY A 1 324 ? 79.205 63.310 10.739 1.00 24.21 324 GLY A C 1
ATOM 2389 O O . GLY A 1 324 ? 79.094 62.108 10.920 1.00 23.44 324 GLY A O 1
ATOM 2390 N N . ASN A 1 325 ? 79.679 64.142 11.670 1.00 21.72 325 ASN A N 1
ATOM 2391 C CA . ASN A 1 325 ? 80.142 63.637 12.947 1.00 22.52 325 ASN A CA 1
ATOM 2392 C C . ASN A 1 325 ? 79.737 64.476 14.166 1.00 20.07 325 ASN A C 1
ATOM 2393 O O . ASN A 1 325 ? 80.351 64.353 15.227 1.00 20.29 325 ASN A O 1
ATOM 2398 N N . LYS A 1 326 ? 78.727 65.316 14.015 1.00 16.77 326 LYS A N 1
ATOM 2399 C CA . LYS A 1 326 ? 78.300 66.172 15.122 1.00 16.78 326 LYS A CA 1
ATOM 2400 C C . LYS A 1 326 ? 77.037 65.603 15.762 1.00 16.03 326 LYS A C 1
ATOM 2401 O O . LYS A 1 326 ? 76.195 64.963 15.084 1.00 14.24 326 LYS A O 1
ATOM 2407 N N . GLN A 1 327 ? 76.892 65.875 17.061 1.00 16.47 327 GLN A N 1
ATOM 2408 C CA . GLN A 1 327 ? 75.691 65.500 17.789 1.00 17.15 327 GLN A CA 1
ATOM 2409 C C . GLN A 1 327 ? 75.425 66.450 18.906 1.00 15.44 327 GLN A C 1
ATOM 2410 O O . GLN A 1 327 ? 76.338 66.990 19.525 1.00 13.86 327 GLN A O 1
ATOM 2416 N N . THR A 1 328 ? 74.152 66.627 19.172 1.00 13.44 328 THR A N 1
ATOM 2417 C CA . THR A 1 328 ? 73.726 67.394 20.349 1.00 12.97 328 THR A CA 1
ATOM 2418 C C . THR A 1 328 ? 72.385 66.866 20.792 1.00 12.91 328 THR A C 1
ATOM 2419 O O . THR A 1 328 ? 71.827 65.985 20.135 1.00 13.37 328 THR A O 1
ATOM 2423 N N . HIS A 1 329 ? 71.871 67.377 21.906 1.00 12.74 329 HIS A N 1
ATOM 2424 C CA . HIS A 1 329 ? 70.657 66.844 22.490 1.00 12.70 329 HIS A CA 1
ATOM 2425 C C . HIS A 1 329 ? 69.809 67.867 23.245 1.00 12.99 329 HIS A C 1
ATOM 2426 O O . HIS A 1 329 ? 70.216 69.020 23.449 1.00 12.65 329 HIS A O 1
ATOM 2433 N N . ALA A 1 330 ? 68.614 67.405 23.594 1.00 12.77 330 ALA A N 1
ATOM 2434 C CA . ALA A 1 330 ? 67.720 68.048 24.549 1.00 12.95 330 ALA A CA 1
ATOM 2435 C C . ALA A 1 330 ? 67.229 67.030 25.565 1.00 13.04 330 ALA A C 1
ATOM 2436 O O . ALA A 1 330 ? 67.056 65.858 25.233 1.00 13.17 330 ALA A O 1
ATOM 2438 N N . ASP A 1 331 ? 67.024 67.481 26.810 1.00 13.52 331 ASP A N 1
ATOM 2439 C CA . ASP A 1 331 ? 66.546 66.616 27.907 1.00 13.87 331 ASP A CA 1
ATOM 2440 C C . ASP A 1 331 ? 65.121 67.036 28.305 1.00 13.50 331 ASP A C 1
ATOM 2441 O O . ASP A 1 331 ? 64.915 68.170 28.749 1.00 13.39 331 ASP A O 1
ATOM 2446 N N . CYS A 1 332 ? 64.161 66.128 28.128 1.00 13.72 332 CYS A N 1
ATOM 2447 C CA . CYS A 1 332 ? 62.764 66.340 28.465 1.00 13.49 332 CYS A CA 1
ATOM 2448 C C . CYS A 1 332 ? 62.295 65.276 29.449 1.00 13.19 332 CYS A C 1
ATOM 2449 O O . CYS A 1 332 ? 62.917 64.213 29.589 1.00 13.98 332 CYS A O 1
ATOM 2452 N N . LEU A 1 333 ? 61.177 65.564 30.115 1.00 12.66 333 LEU A N 1
ATOM 2453 C CA . LEU A 1 333 ? 60.572 64.643 31.060 1.00 13.05 333 LEU A CA 1
ATOM 2454 C C . LEU A 1 333 ? 59.105 64.474 30.706 1.00 12.81 333 LEU A C 1
ATOM 2455 O O . LEU A 1 333 ? 58.430 65.458 30.393 1.00 13.12 333 LEU A O 1
ATOM 2460 N N . VAL A 1 334 ? 58.634 63.239 30.779 1.00 12.53 334 VAL A N 1
ATOM 2461 C CA . VAL A 1 334 ? 57.217 62.919 30.672 1.00 13.13 334 VAL A CA 1
ATOM 2462 C C . VAL A 1 334 ? 56.670 62.445 32.006 1.00 13.52 334 VAL A C 1
ATOM 2463 O O . VAL A 1 334 ? 57.227 61.523 32.647 1.00 13.27 334 VAL A O 1
ATOM 2467 N N . ILE A 1 335 ? 55.571 63.069 32.429 1.00 14.43 335 ILE A N 1
ATOM 2468 C CA . ILE A 1 335 ? 54.892 62.676 33.667 1.00 16.62 335 ILE A CA 1
ATOM 2469 C C . ILE A 1 335 ? 53.511 62.122 33.265 1.00 17.36 335 ILE A C 1
ATOM 2470 O O . ILE A 1 335 ? 53.067 62.379 32.163 1.00 18.19 335 ILE A O 1
ATOM 2475 N N . SER A 1 336 ? 52.836 61.409 34.164 1.00 18.10 336 SER A N 1
ATOM 2476 C CA . SER A 1 336 ? 51.519 60.827 33.873 1.00 20.65 336 SER A CA 1
ATOM 2477 C C . SER A 1 336 ? 50.566 61.951 33.538 1.00 22.46 336 SER A C 1
ATOM 2478 O O . SER A 1 336 ? 50.070 62.058 32.410 1.00 24.78 336 SER A O 1
ATOM 2481 N N . ASN A 1 337 ? 50.309 62.795 34.534 1.00 20.91 337 ASN A N 1
ATOM 2482 C CA . ASN A 1 337 ? 49.678 64.094 34.329 1.00 21.01 337 ASN A CA 1
ATOM 2483 C C . ASN A 1 337 ? 49.790 64.912 35.604 1.00 19.51 337 ASN A C 1
ATOM 2484 O O . ASN A 1 337 ? 49.905 64.364 36.710 1.00 18.81 337 ASN A O 1
ATOM 2489 N N . THR A 1 338 ? 49.770 66.212 35.408 1.00 19.21 338 THR A N 1
ATOM 2490 C CA . THR A 1 338 ? 50.154 67.142 36.411 1.00 20.94 338 THR A CA 1
ATOM 2491 C C . THR A 1 338 ? 49.205 67.150 37.571 1.00 18.34 338 THR A C 1
ATOM 2492 O O . THR A 1 338 ? 49.648 67.165 38.697 1.00 18.32 338 THR A O 1
ATOM 2496 N N . ALA A 1 339 ? 47.900 67.140 37.296 1.00 17.60 339 ALA A N 1
ATOM 2497 C CA . ALA A 1 339 ? 46.923 67.149 38.374 1.00 16.91 339 ALA A CA 1
ATOM 2498 C C . ALA A 1 339 ? 47.113 65.938 39.300 1.00 17.02 339 ALA A C 1
ATOM 2499 O O . ALA A 1 339 ? 47.062 66.078 40.525 1.00 15.41 339 ALA A O 1
ATOM 2501 N N . ASP A 1 340 ? 47.297 64.751 38.714 1.00 16.44 340 ASP A N 1
ATOM 2502 C CA . ASP A 1 340 ? 47.479 63.531 39.497 1.00 18.19 340 ASP A CA 1
ATOM 2503 C C . ASP A 1 340 ? 48.818 63.567 40.250 1.00 16.35 340 ASP A C 1
ATOM 2504 O O . ASP A 1 340 ? 48.914 63.016 41.351 1.00 16.05 340 ASP A O 1
ATOM 2509 N N . LEU A 1 341 ? 49.848 64.149 39.630 1.00 15.44 341 LEU A N 1
ATOM 2510 C CA . LEU A 1 341 ? 51.159 64.274 40.296 1.00 15.74 341 LEU A CA 1
ATOM 2511 C C . LEU A 1 341 ? 51.001 65.041 41.621 1.00 15.12 341 LEU A C 1
ATOM 2512 O O . LEU A 1 341 ? 51.482 64.601 42.651 1.00 14.86 341 LEU A O 1
ATOM 2517 N N . ILE A 1 342 ? 50.290 66.161 41.565 1.00 15.54 342 ILE A N 1
ATOM 2518 C CA . ILE A 1 342 ? 50.092 67.014 42.723 1.00 15.76 342 ILE A CA 1
ATOM 2519 C C . ILE A 1 342 ? 49.208 66.315 43.757 1.00 15.45 342 ILE A C 1
ATOM 2520 O O . ILE A 1 342 ? 49.504 66.357 44.929 1.00 15.13 342 ILE A O 1
ATOM 2525 N N . ARG A 1 343 ? 48.137 65.657 43.302 1.00 15.25 343 ARG A N 1
ATOM 2526 C CA . ARG A 1 343 ? 47.257 64.904 44.178 1.00 17.40 343 ARG A CA 1
ATOM 2527 C C . ARG A 1 343 ? 48.026 63.835 44.921 1.00 15.63 343 ARG A C 1
ATOM 2528 O O . ARG A 1 343 ? 47.881 63.707 46.130 1.00 14.50 343 ARG A O 1
ATOM 2536 N N . LYS A 1 344 ? 48.880 63.105 44.207 1.00 14.69 344 LYS A N 1
ATOM 2537 C CA . LYS A 1 344 ? 49.642 62.044 44.837 1.00 15.27 344 LYS A CA 1
ATOM 2538 C C . LYS A 1 344 ? 50.624 62.613 45.866 1.00 12.79 344 LYS A C 1
ATOM 2539 O O . LYS A 1 344 ? 50.809 62.021 46.913 1.00 13.59 344 LYS A O 1
ATOM 2545 N N . ARG A 1 345 ? 51.239 63.739 45.553 1.00 13.08 345 ARG A N 1
ATOM 2546 C CA . ARG A 1 345 ? 52.187 64.353 46.481 1.00 13.79 345 ARG A CA 1
ATOM 2547 C C . ARG A 1 345 ? 51.482 64.797 47.771 1.00 14.07 345 ARG A C 1
ATOM 2548 O O . ARG A 1 345 ? 51.949 64.540 48.869 1.00 14.65 345 ARG A O 1
ATOM 2556 N N . VAL A 1 346 ? 50.357 65.468 47.596 1.00 14.69 346 VAL A N 1
ATOM 2557 C CA . VAL A 1 346 ? 49.573 65.933 48.729 1.00 15.94 346 VAL A CA 1
ATOM 2558 C C . VAL A 1 346 ? 49.158 64.767 49.619 1.00 17.01 346 VAL A C 1
ATOM 2559 O O . VAL A 1 346 ? 49.288 64.854 50.826 1.00 15.50 346 VAL A O 1
ATOM 2563 N N . ASP A 1 347 ? 48.644 63.684 49.018 1.00 17.00 347 ASP A N 1
ATOM 2564 C CA . ASP A 1 347 ? 48.269 62.493 49.780 1.00 18.89 347 ASP A CA 1
ATOM 2565 C C . ASP A 1 347 ? 49.444 61.867 50.500 1.00 18.21 347 ASP A C 1
ATOM 2566 O O . ASP A 1 347 ? 49.297 61.418 51.612 1.00 17.25 347 ASP A O 1
ATOM 2571 N N . PHE A 1 348 ? 50.624 61.871 49.875 1.00 16.41 348 PHE A N 1
ATOM 2572 C CA . PHE A 1 348 ? 51.833 61.365 50.527 1.00 15.94 348 PHE A CA 1
ATOM 2573 C C . PHE A 1 348 ? 52.209 62.203 51.748 1.00 15.52 348 PHE A C 1
ATOM 2574 O O . PHE A 1 348 ? 52.580 61.638 52.789 1.00 17.30 348 PHE A O 1
ATOM 2582 N N . ILE A 1 349 ? 52.148 63.526 51.611 1.00 15.36 349 ILE A N 1
ATOM 2583 C CA . ILE A 1 349 ? 52.476 64.424 52.714 1.00 16.53 349 ILE A CA 1
ATOM 2584 C C . ILE A 1 349 ? 51.560 64.114 53.908 1.00 17.49 349 ILE A C 1
ATOM 2585 O O . ILE A 1 349 ? 52.034 63.879 55.033 1.00 17.13 349 ILE A O 1
ATOM 2590 N N . ARG A 1 350 ? 50.262 64.053 53.635 1.00 18.04 350 ARG A N 1
ATOM 2591 C CA . ARG A 1 350 ? 49.302 63.764 54.693 1.00 19.31 350 ARG A CA 1
ATOM 2592 C C . ARG A 1 350 ? 49.482 62.384 55.309 1.00 18.11 350 ARG A C 1
ATOM 2593 O O . ARG A 1 350 ? 49.495 62.248 56.540 1.00 21.95 350 ARG A O 1
ATOM 2601 N N . THR A 1 351 ? 49.607 61.357 54.487 1.00 18.18 351 THR A N 1
ATOM 2602 C CA . THR A 1 351 ? 49.609 59.981 54.985 1.00 18.42 351 THR A CA 1
ATOM 2603 C C . THR A 1 351 ? 50.943 59.437 55.494 1.00 18.80 351 THR A C 1
ATOM 2604 O O . THR A 1 351 ? 50.953 58.447 56.197 1.00 18.86 351 THR A O 1
ATOM 2608 N N . ARG A 1 352 ? 52.055 60.074 55.119 1.00 18.99 352 ARG A N 1
ATOM 2609 C CA . ARG A 1 352 ? 53.402 59.594 55.459 1.00 20.40 352 ARG A CA 1
ATOM 2610 C C . ARG A 1 352 ? 54.264 60.638 56.160 1.00 19.72 352 ARG A C 1
ATOM 2611 O O . ARG A 1 352 ? 55.163 60.259 56.901 1.00 19.32 352 ARG A O 1
ATOM 2619 N N . GLN A 1 353 ? 54.039 61.929 55.928 1.00 18.14 353 GLN A N 1
ATOM 2620 C CA . GLN A 1 353 ? 54.965 62.946 56.445 1.00 18.10 353 GLN A CA 1
ATOM 2621 C C . GLN A 1 353 ? 54.386 63.800 57.574 1.00 19.53 353 GLN A C 1
ATOM 2622 O O . GLN A 1 353 ? 55.054 64.720 58.030 1.00 20.70 353 GLN A O 1
ATOM 2628 N N . GLN A 1 354 ? 53.165 63.515 58.026 1.00 19.32 354 GLN A N 1
ATOM 2629 C CA . GLN A 1 354 ? 52.621 64.186 59.214 1.00 19.33 354 GLN A CA 1
ATOM 2630 C C . GLN A 1 354 ? 52.833 63.291 60.441 1.00 19.96 354 GLN A C 1
ATOM 2631 O O . GLN A 1 354 ? 52.460 62.126 60.446 1.00 20.15 354 GLN A O 1
ATOM 2637 N N . MET A 1 355 ? 53.460 63.849 61.477 1.00 22.03 355 MET A N 1
ATOM 2638 C CA . MET A 1 355 ? 53.607 63.155 62.758 1.00 23.50 355 MET A CA 1
ATOM 2639 C C . MET A 1 355 ? 52.209 62.917 63.351 1.00 23.91 355 MET A C 1
ATOM 2640 O O . MET A 1 355 ? 51.492 63.874 63.607 1.00 25.26 355 MET A O 1
ATOM 2645 N N . ASN A 1 356 ? 51.836 61.654 63.515 1.00 25.77 356 ASN A N 1
ATOM 2646 C CA . ASN A 1 356 ? 50.566 61.259 64.110 1.00 28.71 356 ASN A CA 1
ATOM 2647 C C . ASN A 1 356 ? 50.879 60.374 65.326 1.00 31.78 356 ASN A C 1
ATOM 2648 O O . ASN A 1 356 ? 50.970 59.168 65.232 1.00 32.44 356 ASN A O 1
ATOM 2653 N N . ASN A 1 357 ? 51.105 61.009 66.462 1.00 36.18 357 ASN A N 1
ATOM 2654 C CA . ASN A 1 357 ? 51.568 60.296 67.655 1.00 38.48 357 ASN A CA 1
ATOM 2655 C C . ASN A 1 357 ? 51.312 61.272 68.780 1.00 39.99 357 ASN A C 1
ATOM 2656 O O . ASN A 1 357 ? 52.148 62.146 69.037 1.00 39.07 357 ASN A O 1
ATOM 2661 N N . PRO A 1 358 ? 50.116 61.185 69.404 1.00 44.09 358 PRO A N 1
ATOM 2662 C CA . PRO A 1 358 ? 49.947 61.980 70.622 1.00 46.45 358 PRO A CA 1
ATOM 2663 C C . PRO A 1 358 ? 51.040 61.527 71.579 1.00 45.08 358 PRO A C 1
ATOM 2664 O O . PRO A 1 358 ? 51.390 60.352 71.570 1.00 49.43 358 PRO A O 1
ATOM 2668 N N . SER A 1 359 ? 51.618 62.445 72.337 1.00 45.84 359 SER A N 1
ATOM 2669 C CA . SER A 1 359 ? 52.795 62.137 73.187 1.00 47.09 359 SER A CA 1
ATOM 2670 C C . SER A 1 359 ? 54.150 62.189 72.455 1.00 46.04 359 SER A C 1
ATOM 2671 O O . SER A 1 359 ? 55.166 61.803 73.034 1.00 45.63 359 SER A O 1
ATOM 2674 N N . ASP A 1 360 ? 54.161 62.603 71.188 1.00 40.29 360 ASP A N 1
ATOM 2675 C CA . ASP A 1 360 ? 55.327 63.277 70.606 1.00 37.92 360 ASP A CA 1
ATOM 2676 C C . ASP A 1 360 ? 54.884 64.725 70.606 1.00 33.27 360 ASP A C 1
ATOM 2677 O O . ASP A 1 360 ? 53.761 65.021 70.207 1.00 32.60 360 ASP A O 1
ATOM 2682 N N . LEU A 1 361 ? 55.734 65.635 71.069 1.00 32.80 361 LEU A N 1
ATOM 2683 C CA . LEU A 1 361 ? 55.409 67.070 71.027 1.00 31.47 361 LEU A CA 1
ATOM 2684 C C . LEU A 1 361 ? 55.263 67.635 69.602 1.00 29.28 361 LEU A C 1
ATOM 2685 O O . LEU A 1 361 ? 54.701 68.702 69.419 1.00 28.87 361 LEU A O 1
ATOM 2690 N N . ARG A 1 362 ? 55.802 66.944 68.603 1.00 28.70 362 ARG A N 1
ATOM 2691 C CA . ARG A 1 362 ? 55.650 67.378 67.207 1.00 27.19 362 ARG A CA 1
ATOM 2692 C C . ARG A 1 362 ? 54.368 66.836 66.561 1.00 28.21 362 ARG A C 1
ATOM 2693 O O . ARG A 1 362 ? 54.196 66.961 65.352 1.00 25.52 362 ARG A O 1
ATOM 2701 N N . ASP A 1 363 ? 53.470 66.226 67.344 1.00 29.58 363 ASP A N 1
ATOM 2702 C CA . ASP A 1 363 ? 52.161 65.774 66.833 1.00 29.60 363 ASP A CA 1
ATOM 2703 C C . ASP A 1 363 ? 51.496 66.841 65.964 1.00 27.75 363 ASP A C 1
ATOM 2704 O O . ASP A 1 363 ? 51.325 67.986 66.393 1.00 27.02 363 ASP A O 1
ATOM 2709 N N . GLY A 1 364 ? 51.156 66.466 64.724 1.00 24.53 364 GLY A N 1
ATOM 2710 C CA . GLY A 1 364 ? 50.579 67.390 63.767 1.00 23.62 364 GLY A CA 1
ATOM 2711 C C . GLY A 1 364 ? 51.553 68.000 62.769 1.00 22.73 364 GLY A C 1
ATOM 2712 O O . GLY A 1 364 ? 51.099 68.567 61.771 1.00 20.50 364 GLY A O 1
ATOM 2713 N N . ALA A 1 365 ? 52.867 67.916 63.042 1.00 21.85 365 ALA A N 1
ATOM 2714 C CA . ALA A 1 365 ? 53.873 68.573 62.209 1.00 21.85 365 ALA A CA 1
ATOM 2715 C C . ALA A 1 365 ? 54.033 67.825 60.892 1.00 19.30 365 ALA A C 1
ATOM 2716 O O . ALA A 1 365 ? 54.042 66.611 60.882 1.00 20.04 365 ALA A O 1
ATOM 2718 N N . TYR A 1 366 ? 54.225 68.562 59.804 1.00 19.89 366 TYR A N 1
ATOM 2719 C CA . TYR A 1 366 ? 54.694 67.961 58.531 1.00 18.09 366 TYR A CA 1
ATOM 2720 C C . TYR A 1 366 ? 56.220 67.981 58.564 1.00 18.97 366 TYR A C 1
ATOM 2721 O O . TYR A 1 366 ? 56.823 69.043 58.800 1.00 20.05 366 TYR A O 1
ATOM 2730 N N . MET A 1 367 ? 56.823 66.826 58.332 1.00 18.27 367 MET A N 1
ATOM 2731 C CA . MET A 1 367 ? 58.230 66.608 58.653 1.00 20.78 367 MET A CA 1
ATOM 2732 C C . MET A 1 367 ? 59.051 66.093 57.480 1.00 20.25 367 MET A C 1
ATOM 2733 O O . MET A 1 367 ? 58.523 65.578 56.514 1.00 18.90 367 MET A O 1
ATOM 2738 N N . VAL A 1 368 ? 60.360 66.262 57.608 1.00 19.29 368 VAL A N 1
ATOM 2739 C CA . VAL A 1 368 ? 61.324 65.690 56.685 1.00 19.25 368 VAL A CA 1
ATOM 2740 C C . VAL A 1 368 ? 61.129 64.204 56.624 1.00 18.78 368 VAL A C 1
ATOM 2741 O O . VAL A 1 368 ? 60.863 63.556 57.643 1.00 18.54 368 VAL A O 1
ATOM 2745 N N . TYR A 1 369 ? 61.273 63.637 55.425 1.00 17.82 369 TYR A N 1
ATOM 2746 C CA . TYR A 1 369 ? 61.044 62.223 55.217 1.00 18.28 369 TYR A CA 1
ATOM 2747 C C . TYR A 1 369 ? 62.202 61.615 54.466 1.00 18.62 369 TYR A C 1
ATOM 2748 O O . TYR A 1 369 ? 62.695 62.215 53.502 1.00 18.16 369 TYR A O 1
ATOM 2757 N N . ASP A 1 370 ? 62.605 60.422 54.891 1.00 18.74 370 ASP A N 1
ATOM 2758 C CA . ASP A 1 370 ? 63.699 59.698 54.272 1.00 19.75 370 ASP A CA 1
ATOM 2759 C C . ASP A 1 370 ? 63.131 58.695 53.304 1.00 19.44 370 ASP A C 1
ATOM 2760 O O . ASP A 1 370 ? 62.538 57.684 53.725 1.00 18.77 370 ASP A O 1
ATOM 2765 N N . ASN A 1 371 ? 63.301 58.964 52.010 1.00 19.04 371 ASN A N 1
ATOM 2766 C CA . ASN A 1 371 ? 62.733 58.083 50.973 1.00 19.82 371 ASN A CA 1
ATOM 2767 C C . ASN A 1 371 ? 63.432 56.741 50.844 1.00 22.15 371 ASN A C 1
ATOM 2768 O O . ASN A 1 371 ? 62.815 55.799 50.373 1.00 24.05 371 ASN A O 1
ATOM 2773 N N . GLU A 1 372 ? 64.693 56.646 51.264 1.00 22.85 372 GLU A N 1
ATOM 2774 C CA . GLU A 1 372 ? 65.384 55.337 51.309 1.00 26.09 372 GLU A CA 1
ATOM 2775 C C . GLU A 1 372 ? 64.875 54.439 52.440 1.00 26.12 372 GLU A C 1
ATOM 2776 O O . GLU A 1 372 ? 64.689 53.246 52.244 1.00 27.60 372 GLU A O 1
ATOM 2782 N N . GLY A 1 373 ? 64.659 55.019 53.612 1.00 27.95 373 GLY A N 1
ATOM 2783 C CA . GLY A 1 373 ? 64.169 54.288 54.785 1.00 27.77 373 GLY A CA 1
ATOM 2784 C C . GLY A 1 373 ? 62.655 54.185 54.864 1.00 27.91 373 GLY A C 1
ATOM 2785 O O . GLY A 1 373 ? 62.143 53.426 55.682 1.00 27.03 373 GLY A O 1
ATOM 2786 N N . ASP A 1 374 ? 61.940 54.950 54.038 1.00 25.96 374 ASP A N 1
ATOM 2787 C CA . ASP A 1 374 ? 60.475 55.042 54.099 1.00 27.71 374 ASP A CA 1
ATOM 2788 C C . ASP A 1 374 ? 59.996 55.399 55.521 1.00 26.72 374 ASP A C 1
ATOM 2789 O O . ASP A 1 374 ? 59.144 54.707 56.107 1.00 27.40 374 ASP A O 1
ATOM 2794 N N . SER A 1 375 ? 60.556 56.475 56.071 1.00 24.15 375 SER A N 1
ATOM 2795 C CA . SER A 1 375 ? 60.235 56.910 57.428 1.00 26.66 375 SER A CA 1
ATOM 2796 C C . SER A 1 375 ? 60.464 58.389 57.597 1.00 26.04 375 SER A C 1
ATOM 2797 O O . SER A 1 375 ? 61.351 58.962 56.948 1.00 25.16 375 SER A O 1
ATOM 2800 N N . ILE A 1 376 ? 59.672 59.009 58.463 1.00 23.41 376 ILE A N 1
ATOM 2801 C CA . ILE A 1 376 ? 59.916 60.380 58.894 1.00 23.87 376 ILE A CA 1
ATOM 2802 C C . ILE A 1 376 ? 61.316 60.463 59.526 1.00 26.04 376 ILE A C 1
ATOM 2803 O O . ILE A 1 376 ? 61.729 59.553 60.261 1.00 26.88 376 ILE A O 1
ATOM 2808 N N . TYR A 1 377 ? 62.058 61.522 59.178 1.00 25.99 377 TYR A N 1
ATOM 2809 C CA . TYR A 1 377 ? 63.355 61.802 59.787 1.00 26.59 377 TYR A CA 1
ATOM 2810 C C . TYR A 1 377 ? 63.159 62.615 61.061 1.00 25.62 377 TYR A C 1
ATOM 2811 O O . TYR A 1 377 ? 62.681 63.753 61.030 1.00 24.60 377 TYR A O 1
ATOM 2820 N N . LEU A 1 378 ? 63.561 62.022 62.186 1.00 26.70 378 LEU A N 1
ATOM 2821 C CA . LEU A 1 378 ? 63.276 62.576 63.508 1.00 27.91 378 LEU A CA 1
ATOM 2822 C C . LEU A 1 378 ? 64.331 63.557 64.040 1.00 31.91 378 LEU A C 1
ATOM 2823 O O . LEU A 1 378 ? 64.146 64.140 65.122 1.00 29.25 378 LEU A O 1
ATOM 2828 N N . ASN A 1 379 ? 65.418 63.756 63.287 1.00 33.92 379 ASN A N 1
ATOM 2829 C CA . ASN A 1 379 ? 66.454 64.738 63.639 1.00 34.58 379 ASN A CA 1
ATOM 2830 C C . ASN A 1 379 ? 67.093 64.394 64.981 1.00 38.18 379 ASN A C 1
ATOM 2831 O O . ASN A 1 379 ? 67.307 65.255 65.840 1.00 36.74 379 ASN A O 1
ATOM 2836 N N . ASP A 1 380 ? 67.384 63.106 65.107 1.00 42.29 380 ASP A N 1
ATOM 2837 C CA . ASP A 1 380 ? 67.843 62.464 66.329 1.00 47.99 380 ASP A CA 1
ATOM 2838 C C . ASP A 1 380 ? 69.180 61.748 66.079 1.00 50.30 380 ASP A C 1
ATOM 2839 O O . ASP A 1 380 ? 69.601 60.931 66.894 1.00 53.29 380 ASP A O 1
ATOM 2844 N N . THR A 1 381 ? 69.832 62.075 64.955 1.00 54.44 381 THR A N 1
ATOM 2845 C CA . THR A 1 381 ? 71.069 61.432 64.480 1.00 56.86 381 THR A CA 1
ATOM 2846 C C . THR A 1 381 ? 72.025 62.544 64.013 1.00 58.05 381 THR A C 1
ATOM 2847 O O . THR A 1 381 ? 71.559 63.625 63.616 1.00 52.44 381 THR A O 1
ATOM 2849 N N . PRO A 1 382 ? 73.358 62.296 64.048 1.00 60.54 382 PRO A N 1
ATOM 2850 C CA . PRO A 1 382 ? 74.305 63.363 63.667 1.00 58.07 382 PRO A CA 1
ATOM 2851 C C . PRO A 1 382 ? 74.182 63.764 62.183 1.00 53.48 382 PRO A C 1
ATOM 2852 O O . PRO A 1 382 ? 74.036 62.897 61.317 1.00 50.85 382 PRO A O 1
ATOM 2856 N N . ASN A 1 383 ? 74.195 65.066 61.912 1.00 49.95 383 ASN A N 1
ATOM 2857 C CA . ASN A 1 383 ? 74.238 65.579 60.533 1.00 50.54 383 ASN A CA 1
ATOM 2858 C C . ASN A 1 383 ? 74.924 66.955 60.495 1.00 51.52 383 ASN A C 1
ATOM 2859 O O . ASN A 1 383 ? 75.272 67.510 61.542 1.00 50.04 383 ASN A O 1
ATOM 2864 N N . CYS A 1 384 ? 75.113 67.504 59.297 1.00 51.40 384 CYS A N 1
ATOM 2865 C CA . CYS A 1 384 ? 75.895 68.742 59.130 1.00 52.04 384 CYS A CA 1
ATOM 2866 C C . CYS A 1 384 ? 75.206 70.027 59.645 1.00 53.92 384 CYS A C 1
ATOM 2867 O O . CYS A 1 384 ? 75.902 71.018 59.880 1.00 56.39 384 CYS A O 1
ATOM 2870 N N . ASN A 1 385 ? 73.867 70.030 59.787 1.00 51.24 385 ASN A N 1
ATOM 2871 C CA . ASN A 1 385 ? 73.127 71.202 60.327 1.00 46.03 385 ASN A CA 1
ATOM 2872 C C . ASN A 1 385 ? 71.685 70.835 60.766 1.00 42.84 385 ASN A C 1
ATOM 2873 O O . ASN A 1 385 ? 70.727 71.004 59.988 1.00 37.00 385 ASN A O 1
ATOM 2878 N N . PRO A 1 386 ? 71.525 70.331 62.018 1.00 40.66 386 PRO A N 1
ATOM 2879 C CA . PRO A 1 386 ? 70.221 69.889 62.540 1.00 37.67 386 PRO A CA 1
ATOM 2880 C C . PRO A 1 386 ? 69.050 70.845 62.288 1.00 34.70 386 PRO A C 1
ATOM 2881 O O . PRO A 1 386 ? 67.953 70.383 61.959 1.00 31.55 386 PRO A O 1
ATOM 2885 N N . VAL A 1 387 ? 69.278 72.150 62.433 1.00 30.64 387 VAL A N 1
ATOM 2886 C CA . VAL A 1 387 ? 68.190 73.136 62.347 1.00 30.21 387 VAL A CA 1
ATOM 2887 C C . VAL A 1 387 ? 67.502 73.113 60.958 1.00 28.99 387 VAL A C 1
ATOM 2888 O O . VAL A 1 387 ? 66.305 73.386 60.845 1.00 30.43 387 VAL A O 1
ATOM 2892 N N . ASP A 1 388 ? 68.246 72.745 59.919 1.00 26.21 388 ASP A N 1
ATOM 2893 C CA . ASP A 1 388 ? 67.683 72.675 58.571 1.00 25.39 388 ASP A CA 1
ATOM 2894 C C . ASP A 1 388 ? 66.946 71.361 58.263 1.00 25.78 388 ASP A C 1
ATOM 2895 O O . ASP A 1 388 ? 66.449 71.188 57.143 1.00 24.11 388 ASP A O 1
ATOM 2900 N N . ARG A 1 389 ? 66.851 70.460 59.243 1.00 24.23 389 ARG A N 1
ATOM 2901 C CA . ARG A 1 389 ? 66.091 69.222 59.109 1.00 24.28 389 ARG A CA 1
ATOM 2902 C C . ARG A 1 389 ? 65.052 69.116 60.236 1.00 24.61 389 ARG A C 1
ATOM 2903 O O . ARG A 1 389 ? 64.601 68.013 60.577 1.00 24.81 389 ARG A O 1
ATOM 2911 N N . ASP A 1 390 ? 64.649 70.269 60.775 1.00 24.77 390 ASP A N 1
ATOM 2912 C CA . ASP A 1 390 ? 63.760 70.287 61.920 1.00 25.92 390 ASP A CA 1
ATOM 2913 C C . ASP A 1 390 ? 62.302 70.410 61.471 1.00 25.37 390 ASP A C 1
ATOM 2914 O O . ASP A 1 390 ? 62.006 70.350 60.274 1.00 25.47 390 ASP A O 1
ATOM 2919 N N . GLU A 1 391 ? 61.411 70.568 62.440 1.00 24.67 391 GLU A N 1
ATOM 2920 C CA . GLU A 1 391 ? 59.968 70.439 62.256 1.00 24.59 391 GLU A CA 1
ATOM 2921 C C . GLU A 1 391 ? 59.239 71.745 61.909 1.00 23.74 391 GLU A C 1
ATOM 2922 O O . GLU A 1 391 ? 57.999 71.773 61.852 1.00 24.21 391 GLU A O 1
ATOM 2928 N N . GLY A 1 392 ? 59.984 72.829 61.665 1.00 22.44 392 GLY A N 1
ATOM 2929 C CA . GLY A 1 392 ? 59.401 74.118 61.313 1.00 22.64 392 GLY A CA 1
ATOM 2930 C C . GLY A 1 392 ? 60.127 74.736 60.134 1.00 22.52 392 GLY A C 1
ATOM 2931 O O . GLY A 1 392 ? 60.581 74.014 59.224 1.00 22.14 392 GLY A O 1
ATOM 2932 N N . ALA A 1 393 ? 60.259 76.061 60.160 1.00 21.33 393 ALA A N 1
ATOM 2933 C CA . ALA A 1 393 ? 60.978 76.821 59.137 1.00 21.07 393 ALA A CA 1
ATOM 2934 C C . ALA A 1 393 ? 60.440 76.499 57.732 1.00 20.43 393 ALA A C 1
ATOM 2935 O O . ALA A 1 393 ? 59.231 76.602 57.507 1.00 20.35 393 ALA A O 1
ATOM 2937 N N . GLU A 1 394 ? 61.293 76.061 56.809 1.00 19.41 394 GLU A N 1
ATOM 2938 C CA . GLU A 1 394 ? 60.846 75.848 55.439 1.00 20.01 394 GLU A CA 1
ATOM 2939 C C . GLU A 1 394 ? 59.811 74.725 55.310 1.00 18.54 394 GLU A C 1
ATOM 2940 O O . GLU A 1 394 ? 59.155 74.636 54.268 1.00 19.47 394 GLU A O 1
ATOM 2946 N N . ARG A 1 395 ? 59.709 73.845 56.306 1.00 18.53 395 ARG A N 1
ATOM 2947 C CA . ARG A 1 395 ? 58.688 72.766 56.296 1.00 19.44 395 ARG A CA 1
ATOM 2948 C C . ARG A 1 395 ? 57.243 73.292 56.366 1.00 19.95 395 ARG A C 1
ATOM 2949 O O . ARG A 1 395 ? 56.308 72.552 56.038 1.00 19.91 395 ARG A O 1
ATOM 2957 N N . LEU A 1 396 ? 57.058 74.556 56.748 1.00 19.35 396 LEU A N 1
ATOM 2958 C CA . LEU A 1 396 ? 55.781 75.275 56.565 1.00 20.30 396 LEU A CA 1
ATOM 2959 C C . LEU A 1 396 ? 55.178 75.183 55.159 1.00 19.50 396 LEU A C 1
ATOM 2960 O O . LEU A 1 396 ? 53.959 75.243 55.013 1.00 19.64 396 LEU A O 1
ATOM 2965 N N . GLY A 1 397 ? 56.024 75.049 54.129 1.00 18.70 397 GLY A N 1
ATOM 2966 C CA . GLY A 1 397 ? 55.545 74.920 52.781 1.00 18.04 397 GLY A CA 1
ATOM 2967 C C . GLY A 1 397 ? 54.611 73.749 52.578 1.00 17.18 397 GLY A C 1
ATOM 2968 O O . GLY A 1 397 ? 53.701 73.858 51.762 1.00 18.86 397 GLY A O 1
ATOM 2969 N N . MET A 1 398 ? 54.810 72.661 53.301 1.00 16.95 398 MET A N 1
ATOM 2970 C CA . MET A 1 398 ? 53.873 71.512 53.240 1.00 16.58 398 MET A CA 1
ATOM 2971 C C . MET A 1 398 ? 52.466 71.905 53.686 1.00 17.62 398 MET A C 1
ATOM 2972 O O . MET A 1 398 ? 51.475 71.521 53.041 1.00 16.98 398 MET A O 1
ATOM 2977 N N . GLY A 1 399 ? 52.361 72.738 54.726 1.00 16.66 399 GLY A N 1
ATOM 2978 C CA . GLY A 1 399 ? 51.041 73.245 55.110 1.00 16.60 399 GLY A CA 1
ATOM 2979 C C . GLY A 1 399 ? 50.445 74.187 54.087 1.00 16.91 399 GLY A C 1
ATOM 2980 O O . GLY A 1 399 ? 49.252 74.131 53.780 1.00 18.06 399 GLY A O 1
ATOM 2981 N N . VAL A 1 400 ? 51.252 75.074 53.527 1.00 16.09 400 VAL A N 1
ATOM 2982 C CA . VAL A 1 400 ? 50.748 76.033 52.571 1.00 16.93 400 VAL A CA 1
ATOM 2983 C C . VAL A 1 400 ? 50.282 75.275 51.305 1.00 17.07 400 VAL A C 1
ATOM 2984 O O . VAL A 1 400 ? 49.224 75.578 50.734 1.00 17.29 400 VAL A O 1
ATOM 2988 N N . LEU A 1 401 ? 51.051 74.268 50.897 1.00 16.58 401 LEU A N 1
ATOM 2989 C CA . LEU A 1 401 ? 50.635 73.465 49.758 1.00 16.53 401 LEU A CA 1
ATOM 2990 C C . LEU A 1 401 ? 49.284 72.770 50.039 1.00 15.99 401 LEU A C 1
ATOM 2991 O O . LEU A 1 401 ? 48.372 72.805 49.179 1.00 15.25 401 LEU A O 1
ATOM 2996 N N . LEU A 1 402 ? 49.181 72.097 51.187 1.00 15.60 402 LEU A N 1
ATOM 2997 C CA . LEU A 1 402 ? 47.928 71.383 51.491 1.00 16.70 402 LEU A CA 1
ATOM 2998 C C . LEU A 1 402 ? 46.710 72.307 51.543 1.00 17.87 402 LEU A C 1
ATOM 2999 O O . LEU A 1 402 ? 45.632 71.901 51.094 1.00 17.11 402 LEU A O 1
ATOM 3004 N N . VAL A 1 403 ? 46.881 73.543 52.027 1.00 18.22 403 VAL A N 1
ATOM 3005 C CA . VAL A 1 403 ? 45.790 74.534 51.941 1.00 18.38 403 VAL A CA 1
ATOM 3006 C C . VAL A 1 403 ? 45.397 74.823 50.500 1.00 18.39 403 VAL A C 1
ATOM 3007 O O . VAL A 1 403 ? 44.213 74.836 50.171 1.00 18.66 403 VAL A O 1
ATOM 3011 N N . LYS A 1 404 ? 46.372 75.097 49.631 1.00 17.17 404 LYS A N 1
ATOM 3012 C CA . LYS A 1 404 ? 46.045 75.459 48.265 1.00 17.38 404 LYS A CA 1
ATOM 3013 C C . LYS A 1 404 ? 45.320 74.285 47.594 1.00 16.53 404 LYS A C 1
ATOM 3014 O O . LYS A 1 404 ? 44.337 74.494 46.898 1.00 16.14 404 LYS A O 1
ATOM 3020 N N . GLN A 1 405 ? 45.787 73.072 47.847 1.00 16.14 405 GLN A N 1
ATOM 3021 C CA . GLN A 1 405 ? 45.150 71.887 47.271 1.00 16.78 405 GLN A CA 1
ATOM 3022 C C . GLN A 1 405 ? 43.737 71.672 47.886 1.00 16.51 405 GLN A C 1
ATOM 3023 O O . GLN A 1 405 ? 42.801 71.291 47.188 1.00 17.26 405 GLN A O 1
ATOM 3029 N N . TYR A 1 406 ? 43.578 71.960 49.162 1.00 15.76 406 TYR A N 1
ATOM 3030 C CA . TYR A 1 406 ? 42.257 71.960 49.773 1.00 17.24 406 TYR A CA 1
ATOM 3031 C C . TYR A 1 406 ? 41.320 72.940 49.090 1.00 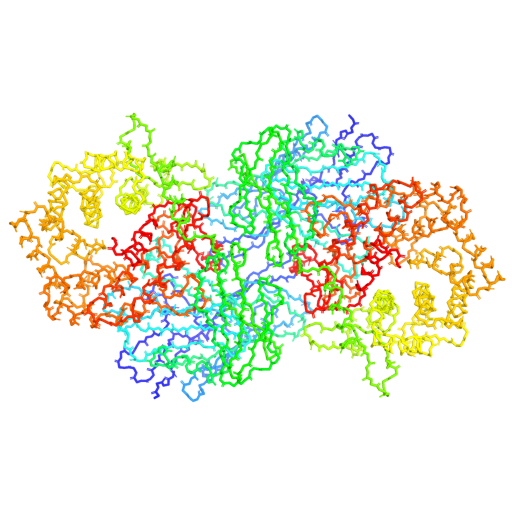17.35 406 TYR A C 1
ATOM 3032 O O . TYR A 1 406 ? 40.146 72.618 48.815 1.00 18.67 406 TYR A O 1
ATOM 3041 N N . LEU A 1 407 ? 41.795 74.139 48.789 1.00 17.59 407 LEU A N 1
ATOM 3042 C CA . LEU A 1 407 ? 40.931 75.147 48.183 1.00 18.89 407 LEU A CA 1
ATOM 3043 C C . LEU A 1 407 ? 40.419 74.706 46.801 1.00 20.67 407 LEU A C 1
ATOM 3044 O O . LEU A 1 407 ? 39.329 75.124 46.384 1.00 20.67 407 LEU A O 1
ATOM 3049 N N . LEU A 1 408 ? 41.186 73.844 46.120 1.00 19.27 408 LEU A N 1
ATOM 3050 C CA . LEU A 1 408 ? 40.801 73.306 44.825 1.00 19.02 408 LEU A CA 1
ATOM 3051 C C . LEU A 1 408 ? 39.897 72.105 44.932 1.00 19.54 408 LEU A C 1
ATOM 3052 O O . LEU A 1 408 ? 38.913 71.995 44.188 1.00 21.20 408 LEU A O 1
ATOM 3057 N N . THR A 1 409 ? 40.223 71.209 45.849 1.00 19.39 409 THR A N 1
ATOM 3058 C CA . THR A 1 409 ? 39.630 69.884 45.917 1.00 19.95 409 THR A CA 1
ATOM 3059 C C . THR A 1 409 ? 38.578 69.708 46.988 1.00 20.29 409 THR A C 1
ATOM 3060 O O . THR A 1 409 ? 37.774 68.778 46.893 1.00 20.11 409 THR A O 1
ATOM 3064 N N . LYS A 1 410 ? 38.624 70.551 48.022 1.00 21.01 410 LYS A N 1
ATOM 3065 C CA . LYS A 1 410 ? 37.730 70.511 49.201 1.00 22.39 410 LYS A CA 1
ATOM 3066 C C . LYS A 1 410 ? 37.805 69.218 50.011 1.00 23.39 410 LYS A C 1
ATOM 3067 O O . LYS A 1 410 ? 36.865 68.868 50.720 1.00 23.43 410 LYS A O 1
ATOM 3073 N N . ASP A 1 411 ? 38.921 68.503 49.897 1.00 22.57 411 ASP A N 1
ATOM 3074 C CA . ASP A 1 411 ? 39.131 67.226 50.573 1.00 23.31 411 ASP A CA 1
ATOM 3075 C C . ASP A 1 411 ? 39.083 67.401 52.105 1.00 24.55 411 ASP A C 1
ATOM 3076 O O . ASP A 1 411 ? 39.963 68.041 52.695 1.00 22.43 411 ASP A O 1
ATOM 3081 N N . PRO A 1 412 ? 38.074 66.808 52.759 1.00 25.10 412 PRO A N 1
ATOM 3082 C CA . PRO A 1 412 ? 37.929 66.976 54.208 1.00 25.63 412 PRO A CA 1
ATOM 3083 C C . PRO A 1 412 ? 39.093 66.417 55.020 1.00 24.21 412 PRO A C 1
ATOM 3084 O O . PRO A 1 412 ? 39.390 66.954 56.083 1.00 25.05 412 PRO A O 1
ATOM 3088 N N . GLU A 1 413 ? 39.770 65.390 54.512 1.00 23.57 413 GLU A N 1
ATOM 3089 C CA . GLU A 1 413 ? 40.946 64.834 55.186 1.00 24.80 413 GLU A CA 1
ATOM 3090 C C . GLU A 1 413 ? 42.079 65.850 55.238 1.00 23.97 413 GLU A C 1
ATOM 3091 O O . GLU A 1 413 ? 42.823 65.881 56.224 1.00 24.88 413 GLU A O 1
ATOM 3097 N N . LEU A 1 414 ? 42.237 66.644 54.172 1.00 23.03 414 LEU A N 1
ATOM 3098 C CA . LEU A 1 414 ? 43.204 67.738 54.178 1.00 22.77 414 LEU A CA 1
ATOM 3099 C C . LEU A 1 414 ? 42.847 68.780 55.227 1.00 22.73 414 LEU A C 1
ATOM 3100 O O . LEU A 1 414 ? 43.729 69.262 55.941 1.00 20.96 414 LEU A O 1
ATOM 3105 N N . LYS A 1 415 ? 41.574 69.180 55.272 1.00 22.20 415 LYS A N 1
ATOM 3106 C CA . LYS A 1 415 ? 41.140 70.172 56.254 1.00 24.07 415 LYS A CA 1
ATOM 3107 C C . LYS A 1 415 ? 41.474 69.704 57.660 1.00 22.62 415 LYS A C 1
ATOM 3108 O O . LYS A 1 415 ? 42.007 70.481 58.444 1.00 22.04 415 LYS A O 1
ATOM 3114 N N . GLN A 1 416 ? 41.177 68.445 57.974 1.00 22.94 416 GLN A N 1
ATOM 3115 C CA . GLN A 1 416 ? 41.437 67.910 59.322 1.00 25.63 416 GLN A CA 1
ATOM 3116 C C . GLN A 1 416 ? 42.920 67.837 59.627 1.00 24.53 416 GLN A C 1
ATOM 3117 O O . GLN A 1 416 ? 43.354 68.165 60.723 1.00 23.15 416 GLN A O 1
ATOM 3123 N N . SER A 1 417 ? 43.698 67.454 58.626 1.00 21.45 417 SER A N 1
ATOM 3124 C CA . SER A 1 417 ? 45.142 67.445 58.760 1.00 20.42 417 SER A CA 1
ATOM 3125 C C . SER A 1 417 ? 45.691 68.859 59.027 1.00 20.27 417 SER A C 1
ATOM 3126 O O . SER A 1 417 ? 46.559 69.031 59.890 1.00 21.02 417 SER A O 1
ATOM 3129 N N . LEU A 1 418 ? 45.197 69.837 58.271 1.00 18.82 418 LEU A N 1
ATOM 3130 C CA . LEU A 1 418 ? 45.620 71.216 58.351 1.00 19.73 418 LEU A CA 1
ATOM 3131 C C . LEU A 1 418 ? 45.251 71.885 59.676 1.00 22.20 418 LEU A C 1
ATOM 3132 O O . LEU A 1 418 ? 46.044 72.674 60.201 1.00 20.28 418 LEU A O 1
ATOM 3137 N N . LEU A 1 419 ? 44.065 71.588 60.204 1.00 23.40 419 LEU A N 1
ATOM 3138 C CA . LEU A 1 419 ? 43.683 72.131 61.529 1.00 24.51 419 LEU A CA 1
ATOM 3139 C C . LEU A 1 419 ? 44.656 71.672 62.596 1.00 24.91 419 LEU A C 1
ATOM 3140 O O . LEU A 1 419 ? 45.040 72.453 63.468 1.00 26.68 419 LEU A O 1
ATOM 3145 N N . ARG A 1 420 ? 45.092 70.420 62.504 1.00 23.66 420 ARG A N 1
ATOM 3146 C CA . ARG A 1 420 ? 46.081 69.898 63.408 1.00 24.27 420 ARG A CA 1
ATOM 3147 C C . ARG A 1 420 ? 47.437 70.539 63.229 1.00 25.70 420 ARG A C 1
ATOM 3148 O O . ARG A 1 420 ? 48.136 70.811 64.217 1.00 24.87 420 ARG A O 1
ATOM 3156 N N . TYR A 1 421 ? 47.824 70.756 61.974 1.00 22.98 421 TYR A N 1
ATOM 3157 C CA . TYR A 1 421 ? 49.092 71.403 61.709 1.00 22.46 421 TYR A CA 1
ATOM 3158 C C . TYR A 1 421 ? 49.132 72.813 62.257 1.00 22.05 421 TYR A C 1
ATOM 3159 O O . TYR A 1 421 ? 50.083 73.187 62.963 1.00 23.95 421 TYR A O 1
ATOM 3168 N N . ALA A 1 422 ? 48.101 73.582 61.953 1.00 23.29 422 ALA A N 1
ATOM 3169 C CA . ALA A 1 422 ? 48.020 74.975 62.366 1.00 25.60 422 ALA A CA 1
ATOM 3170 C C . ALA A 1 422 ? 48.026 75.141 63.894 1.00 26.55 422 ALA A C 1
ATOM 3171 O O . ALA A 1 422 ? 48.590 76.104 64.414 1.00 27.87 422 ALA A O 1
ATOM 3173 N N . ASP A 1 423 ? 47.414 74.197 64.584 1.00 28.49 423 ASP A N 1
ATOM 3174 C CA . ASP A 1 423 ? 47.533 74.109 66.036 1.00 29.86 423 ASP A CA 1
ATOM 3175 C C . ASP A 1 423 ? 48.929 73.803 66.511 1.00 28.13 423 ASP A C 1
ATOM 3176 O O . ASP A 1 423 ? 49.408 74.434 67.454 1.00 27.13 423 ASP A O 1
ATOM 3181 N N . PHE A 1 424 ? 49.572 72.809 65.905 1.00 26.02 424 PHE A N 1
ATOM 3182 C CA . PHE A 1 424 ? 50.977 72.540 66.188 1.00 25.84 424 PHE A CA 1
ATOM 3183 C C . PHE A 1 424 ? 51.831 73.800 66.012 1.00 26.21 424 PHE A C 1
ATOM 3184 O O . PHE A 1 424 ? 52.644 74.117 66.878 1.00 25.13 424 PHE A O 1
ATOM 3192 N N . VAL A 1 425 ? 51.641 74.521 64.908 1.00 23.20 425 VAL A N 1
ATOM 3193 C CA . VAL A 1 425 ? 52.438 75.713 64.653 1.00 23.99 425 VAL A CA 1
ATOM 3194 C C . VAL A 1 425 ? 52.196 76.789 65.736 1.00 27.31 425 VAL A C 1
ATOM 3195 O O . VAL A 1 425 ? 53.157 77.355 66.297 1.00 25.69 425 VAL A O 1
ATOM 3199 N N . ARG A 1 426 ? 50.927 77.095 65.970 1.00 27.37 426 ARG A N 1
ATOM 3200 C CA . ARG A 1 426 ? 50.556 78.160 66.903 1.00 29.57 426 ARG A CA 1
ATOM 3201 C C . ARG A 1 426 ? 51.004 77.853 68.329 1.00 29.28 426 ARG A C 1
ATOM 3202 O O . ARG A 1 426 ? 51.549 78.726 69.010 1.00 31.48 426 ARG A O 1
ATOM 3210 N N . ARG A 1 427 ? 50.799 76.618 68.765 1.00 30.38 427 ARG A N 1
ATOM 3211 C CA . ARG A 1 427 ? 51.056 76.246 70.154 1.00 34.76 427 ARG A CA 1
ATOM 3212 C C . ARG A 1 427 ? 52.492 75.836 70.416 1.00 35.54 427 ARG A C 1
ATOM 3213 O O . ARG A 1 427 ? 53.016 76.161 71.469 1.00 35.82 427 ARG A O 1
ATOM 3221 N N . LYS A 1 428 ? 53.123 75.112 69.485 1.00 32.75 428 LYS A N 1
ATOM 3222 C CA . LYS A 1 428 ? 54.469 74.568 69.715 1.00 32.81 428 LYS A CA 1
ATOM 3223 C C . LYS A 1 428 ? 55.608 75.377 69.096 1.00 33.02 428 LYS A C 1
ATOM 3224 O O . LYS A 1 428 ? 56.705 75.401 69.657 1.00 32.85 428 LYS A O 1
ATOM 3230 N N . LEU A 1 429 ? 55.378 75.998 67.940 1.00 30.78 429 LEU A N 1
ATOM 3231 C CA . LEU A 1 429 ? 56.422 76.787 67.281 1.00 31.20 429 LEU A CA 1
ATOM 3232 C C . LEU A 1 429 ? 56.390 78.270 67.608 1.00 31.65 429 LEU A C 1
ATOM 3233 O O . LEU A 1 429 ? 57.376 78.975 67.348 1.00 33.30 429 LEU A O 1
ATOM 3238 N N . GLN A 1 430 ? 55.272 78.765 68.136 1.00 31.01 430 GLN A N 1
ATOM 3239 C CA . GLN A 1 430 ? 55.179 80.163 68.495 1.00 30.15 430 GLN A CA 1
ATOM 3240 C C . GLN A 1 430 ? 55.044 80.320 70.024 1.00 31.84 430 GLN A C 1
ATOM 3241 O O . GLN A 1 430 ? 54.630 79.390 70.716 1.00 30.79 430 GLN A O 1
ATOM 3247 N N . THR A 1 431 ? 55.446 81.487 70.527 1.00 34.09 431 THR A N 1
ATOM 3248 C CA . THR A 1 431 ? 55.149 81.895 71.907 1.00 35.53 431 THR A CA 1
ATOM 3249 C C . THR A 1 431 ? 53.782 82.561 71.866 1.00 35.31 431 THR A C 1
ATOM 3250 O O . THR A 1 431 ? 53.272 82.887 70.788 1.00 37.00 431 THR A O 1
ATOM 3254 N N . ASP A 1 432 ? 53.217 82.837 73.037 1.00 38.39 432 ASP A N 1
ATOM 3255 C CA . ASP A 1 432 ? 51.939 83.548 73.112 1.00 40.29 432 ASP A CA 1
ATOM 3256 C C . ASP A 1 432 ? 52.009 84.928 72.418 1.00 36.64 432 ASP A C 1
ATOM 3257 O O . ASP A 1 432 ? 51.023 85.352 71.820 1.00 35.20 432 ASP A O 1
ATOM 3262 N N . ASN A 1 433 ? 53.170 85.597 72.477 1.00 35.25 433 ASN A N 1
ATOM 3263 C CA . ASN A 1 433 ? 53.383 86.895 71.817 1.00 35.65 433 ASN A CA 1
ATOM 3264 C C . ASN A 1 433 ? 53.912 86.797 70.351 1.00 35.21 433 ASN A C 1
ATOM 3265 O O . ASN A 1 433 ? 54.410 87.775 69.817 1.00 33.96 433 ASN A O 1
ATOM 3267 N N . TYR A 1 434 ? 53.798 85.625 69.718 1.00 34.10 434 TYR A N 1
ATOM 3268 C CA . TYR A 1 434 ? 54.057 85.440 68.268 1.00 33.69 434 TYR A CA 1
ATOM 3269 C C . TYR A 1 434 ? 55.537 85.436 67.861 1.00 34.76 434 TYR A C 1
ATOM 3270 O O . TYR A 1 434 ? 55.860 85.496 66.666 1.00 34.04 434 TYR A O 1
ATOM 3279 N N . VAL A 1 435 ? 56.432 85.338 68.839 1.00 32.95 435 VAL A N 1
ATOM 3280 C CA . VAL A 1 435 ? 57.813 85.028 68.542 1.00 32.63 435 VAL A CA 1
ATOM 3281 C C . VAL A 1 435 ? 57.792 83.599 67.993 1.00 31.08 435 VAL A C 1
ATOM 3282 O O . VAL A 1 435 ? 57.130 82.709 68.551 1.00 30.94 435 VAL A O 1
ATOM 3286 N N . THR A 1 436 ? 58.531 83.401 66.907 1.00 29.26 436 THR A N 1
ATOM 3287 C CA . THR A 1 436 ? 58.380 82.216 66.056 1.00 27.71 436 THR A CA 1
ATOM 3288 C C . THR A 1 436 ? 59.688 81.451 65.938 1.00 26.50 436 THR A C 1
ATOM 3289 O O . THR A 1 436 ? 60.710 81.987 65.496 1.00 29.13 436 THR A O 1
ATOM 3293 N N . TYR A 1 437 ? 59.638 80.197 66.349 1.00 25.74 437 TYR A N 1
ATOM 3294 C CA . TYR A 1 437 ? 60.768 79.283 66.310 1.00 28.82 437 TYR A CA 1
ATOM 3295 C C . TYR A 1 437 ? 60.499 78.196 65.266 1.00 28.13 437 TYR A C 1
ATOM 3296 O O . TYR A 1 437 ? 59.410 78.129 64.697 1.00 26.56 437 TYR A O 1
ATOM 3305 N N . SER A 1 438 ? 61.493 77.356 65.038 1.00 28.95 438 SER A N 1
ATOM 3306 C CA . SER A 1 438 ? 61.386 76.261 64.075 1.00 29.37 438 SER A CA 1
ATOM 3307 C C . SER A 1 438 ? 61.368 74.872 64.738 1.00 28.21 438 SER A C 1
ATOM 3308 O O . SER A 1 438 ? 61.185 73.879 64.040 1.00 29.03 438 SER A O 1
ATOM 3311 N N . SER A 1 439 ? 61.579 74.781 66.063 1.00 28.26 439 SER A N 1
ATOM 3312 C CA . SER A 1 439 ? 61.490 73.512 66.778 1.00 28.54 439 SER A CA 1
ATOM 3313 C C . SER A 1 439 ? 60.784 73.680 68.145 1.00 30.35 439 SER A C 1
ATOM 3314 O O . SER A 1 439 ? 60.688 74.801 68.672 1.00 29.72 439 SER A O 1
ATOM 3317 N N . VAL A 1 440 ? 60.260 72.566 68.662 1.00 30.07 440 VAL A N 1
ATOM 3318 C CA . VAL A 1 440 ? 59.408 72.566 69.867 1.00 30.98 440 VAL A CA 1
ATOM 3319 C C . VAL A 1 440 ? 60.166 72.972 71.142 1.00 33.45 440 VAL A C 1
ATOM 3320 O O . VAL A 1 440 ? 59.572 73.567 72.029 1.00 32.50 440 VAL A O 1
ATOM 3324 N N . ASP A 1 441 ? 61.455 72.661 71.218 1.00 34.27 441 ASP A N 1
ATOM 3325 C CA . ASP A 1 441 ? 62.330 73.185 72.294 1.00 39.23 441 ASP A CA 1
ATOM 3326 C C . ASP A 1 441 ? 62.366 74.731 72.393 1.00 39.92 441 ASP A C 1
ATOM 3327 O O . ASP A 1 441 ? 62.544 75.279 73.484 1.00 41.33 441 ASP A O 1
ATOM 3332 N N . GLN A 1 442 ? 62.222 75.415 71.259 1.00 37.93 442 GLN A N 1
ATOM 3333 C CA . GLN A 1 442 ? 62.324 76.874 71.164 1.00 39.34 442 GLN A CA 1
ATOM 3334 C C . GLN A 1 442 ? 63.672 77.425 71.705 1.00 40.93 442 GLN A C 1
ATOM 3335 O O . GLN A 1 442 ? 63.745 78.594 72.094 1.00 39.72 442 GLN A O 1
ATOM 3341 N N . LYS A 1 443 ? 64.708 76.577 71.717 1.00 40.36 443 LYS A N 1
ATOM 3342 C CA . LYS A 1 443 ? 66.061 76.939 72.162 1.00 41.95 443 LYS A CA 1
ATOM 3343 C C . LYS A 1 443 ? 66.933 77.283 70.960 1.00 42.01 443 LYS A C 1
ATOM 3344 O O . LYS A 1 443 ? 68.045 77.784 71.126 1.00 40.64 443 LYS A O 1
ATOM 3346 N N . ASN A 1 444 ? 66.425 77.050 69.743 1.00 41.53 444 ASN A N 1
ATOM 3347 C CA . ASN A 1 444 ? 67.205 77.276 68.527 1.00 41.21 444 ASN A CA 1
ATOM 3348 C C . ASN A 1 444 ? 66.894 78.660 67.927 1.00 37.99 444 ASN A C 1
ATOM 3349 O O . ASN A 1 444 ? 66.279 79.501 68.588 1.00 38.82 444 ASN A O 1
ATOM 3354 N N . ARG A 1 445 ? 67.317 78.902 66.690 1.00 34.57 445 ARG A N 1
ATOM 3355 C CA . ARG A 1 445 ? 67.371 80.261 66.164 1.00 33.92 445 ARG A CA 1
ATOM 3356 C C . ARG A 1 445 ? 65.998 80.947 65.967 1.00 34.66 445 ARG A C 1
ATOM 3357 O O . ARG A 1 445 ? 64.980 80.302 65.644 1.00 33.60 445 ARG A O 1
ATOM 3365 N N . ASN A 1 446 ? 65.999 82.265 66.160 1.00 32.73 446 ASN A N 1
ATOM 3366 C CA . ASN A 1 446 ? 64.854 83.109 65.917 1.00 33.03 446 ASN A CA 1
ATOM 3367 C C . ASN A 1 446 ? 65.193 83.823 64.611 1.00 32.33 446 ASN A C 1
ATOM 3368 O O . ASN A 1 446 ? 65.996 84.751 64.593 1.00 33.48 446 ASN A O 1
ATOM 3373 N N . ARG A 1 447 ? 64.581 83.371 63.512 1.00 30.26 447 ARG A N 1
ATOM 3374 C CA . ARG A 1 447 ? 65.025 83.695 62.149 1.00 28.73 447 ARG A CA 1
ATOM 3375 C C . ARG A 1 447 ? 63.891 84.340 61.356 1.00 28.66 447 ARG A C 1
ATOM 3376 O O . ARG A 1 447 ? 62.791 83.805 61.305 1.00 27.41 447 ARG A O 1
ATOM 3384 N N . GLY A 1 448 ? 64.169 85.465 60.704 1.00 27.36 448 GLY A N 1
ATOM 3385 C CA . GLY A 1 448 ? 63.122 86.304 60.107 1.00 28.87 448 GLY A CA 1
ATOM 3386 C C . GLY A 1 448 ? 62.317 85.625 59.012 1.00 26.86 448 GLY A C 1
ATOM 3387 O O . GLY A 1 448 ? 61.127 85.891 58.855 1.00 27.22 448 GLY A O 1
ATOM 3388 N N . TYR A 1 449 ? 62.983 84.760 58.257 1.00 26.77 449 TYR A N 1
ATOM 3389 C CA . TYR A 1 449 ? 62.351 83.999 57.167 1.00 26.01 449 TYR A CA 1
ATOM 3390 C C . TYR A 1 449 ? 61.145 83.229 57.682 1.00 25.04 449 TYR A C 1
ATOM 3391 O O . TYR A 1 449 ? 60.103 83.177 57.015 1.00 26.17 449 TYR A O 1
ATOM 3400 N N . ASN A 1 450 ? 61.269 82.657 58.876 1.00 25.14 450 ASN A N 1
ATOM 3401 C CA . ASN A 1 450 ? 60.280 81.719 59.376 1.00 25.10 450 ASN A CA 1
ATOM 3402 C C . ASN A 1 450 ? 58.935 82.389 59.618 1.00 25.91 450 ASN A C 1
ATOM 3403 O O . ASN A 1 450 ? 57.898 81.733 59.487 1.00 26.04 450 ASN A O 1
ATOM 3408 N N . TYR A 1 451 ? 58.944 83.685 59.930 1.00 24.71 451 TYR A N 1
ATOM 3409 C CA . TYR A 1 451 ? 57.713 84.426 60.248 1.00 25.20 451 TYR A CA 1
ATOM 3410 C C . TYR A 1 451 ? 56.798 84.615 59.041 1.00 24.65 451 TYR A C 1
ATOM 3411 O O . TYR A 1 451 ? 55.568 84.637 59.182 1.00 25.37 451 TYR A O 1
ATOM 3420 N N . MET A 1 452 ? 57.395 84.825 57.867 1.00 24.03 452 MET A N 1
ATOM 3421 C CA . MET A 1 452 ? 56.617 85.038 56.639 1.00 24.70 452 MET A CA 1
ATOM 3422 C C . MET A 1 452 ? 55.814 83.808 56.286 1.00 22.61 452 MET A C 1
ATOM 3423 O O . MET A 1 452 ? 54.686 83.918 55.822 1.00 22.88 452 MET A O 1
ATOM 3428 N N . TRP A 1 453 ? 56.428 82.652 56.489 1.00 22.17 453 TRP A N 1
ATOM 3429 C CA . TRP A 1 453 ? 55.833 81.373 56.095 1.00 22.90 453 TRP A CA 1
ATOM 3430 C C . TRP A 1 453 ? 54.748 80.967 57.081 1.00 23.20 453 TRP A C 1
ATOM 3431 O O . TRP A 1 453 ? 53.696 80.477 56.673 1.00 23.05 453 TRP A O 1
ATOM 3442 N N . VAL A 1 454 ? 54.989 81.205 58.374 1.00 24.05 454 VAL A N 1
ATOM 3443 C CA . VAL A 1 454 ? 53.943 81.029 59.376 1.00 24.03 454 VAL A CA 1
ATOM 3444 C C . VAL A 1 454 ? 52.757 81.946 59.098 1.00 22.66 454 VAL A C 1
ATOM 3445 O O . VAL A 1 454 ? 51.623 81.503 59.168 1.00 25.51 454 VAL A O 1
ATOM 3449 N N . ALA A 1 455 ? 53.004 83.213 58.792 1.00 22.95 455 ALA A N 1
ATOM 3450 C CA . ALA A 1 455 ? 51.938 84.151 58.465 1.00 22.24 455 ALA A CA 1
ATOM 3451 C C . ALA A 1 455 ? 51.161 83.752 57.224 1.00 23.06 455 ALA A C 1
ATOM 3452 O O . ALA A 1 455 ? 49.927 83.835 57.189 1.00 22.25 455 ALA A O 1
ATOM 3454 N N . GLU A 1 456 ? 51.882 83.321 56.196 1.00 21.97 456 GLU A N 1
ATOM 3455 C CA . GLU A 1 456 ? 51.232 82.815 55.000 1.00 22.09 456 GLU A CA 1
ATOM 3456 C C . GLU A 1 456 ? 50.299 81.695 55.389 1.00 20.29 456 GLU A C 1
ATOM 3457 O O . GLU A 1 456 ? 49.146 81.719 54.990 1.00 23.58 456 GLU A O 1
ATOM 3463 N N . LEU A 1 457 ? 50.774 80.736 56.170 1.00 20.69 457 LEU A N 1
ATOM 3464 C CA . LEU A 1 457 ? 49.925 79.619 56.577 1.00 21.34 457 LEU A CA 1
ATOM 3465 C C . LEU A 1 457 ? 48.634 80.131 57.216 1.00 22.03 457 LEU A C 1
ATOM 3466 O O . LEU A 1 457 ? 47.528 79.701 56.847 1.00 20.43 457 LEU A O 1
ATOM 3471 N N . TYR A 1 458 ? 48.768 81.067 58.157 1.00 21.68 458 TYR A N 1
ATOM 3472 C CA . TYR A 1 458 ? 47.582 81.551 58.878 1.00 21.44 458 TYR A CA 1
ATOM 3473 C C . TYR A 1 458 ? 46.598 82.256 57.965 1.00 21.50 458 TYR A C 1
ATOM 3474 O O . TYR A 1 458 ? 45.401 81.970 58.030 1.00 22.31 458 TYR A O 1
ATOM 3483 N N . PHE A 1 459 ? 47.061 83.132 57.079 1.00 21.09 459 PHE A N 1
ATOM 3484 C CA . PHE A 1 459 ? 46.157 83.794 56.161 1.00 22.48 459 PHE A CA 1
ATOM 3485 C C . PHE A 1 459 ? 45.463 82.788 55.220 1.00 23.93 459 PHE A C 1
ATOM 3486 O O . PHE A 1 459 ? 44.267 82.924 54.943 1.00 22.60 459 PHE A O 1
ATOM 3494 N N . GLN A 1 460 ? 46.192 81.765 54.785 1.00 22.62 460 GLN A N 1
ATOM 3495 C CA . GLN A 1 460 ? 45.581 80.702 53.965 1.00 23.05 460 GLN A CA 1
ATOM 3496 C C . GLN A 1 460 ? 44.521 79.928 54.766 1.00 22.46 460 GLN A C 1
ATOM 3497 O O . GLN A 1 460 ? 43.463 79.577 54.227 1.00 22.33 460 GLN A O 1
ATOM 3503 N N . MET A 1 461 ? 44.824 79.631 56.029 1.00 21.91 461 MET A N 1
ATOM 3504 C CA . MET A 1 461 ? 43.878 78.950 56.927 1.00 24.16 461 MET A CA 1
ATOM 3505 C C . MET A 1 461 ? 42.582 79.732 57.177 1.00 24.67 461 MET A C 1
ATOM 3506 O O . MET A 1 461 ? 41.542 79.112 57.433 1.00 26.34 461 MET A O 1
ATOM 3511 N N . TYR A 1 462 ? 42.610 81.058 57.069 1.00 26.02 462 TYR A N 1
ATOM 3512 C CA . TYR A 1 462 ? 41.368 81.837 57.050 1.00 26.43 462 TYR A CA 1
ATOM 3513 C C . TYR A 1 462 ? 40.502 81.447 55.864 1.00 28.17 462 TYR A C 1
ATOM 3514 O O . TYR A 1 462 ? 39.297 81.256 56.011 1.00 25.75 462 TYR A O 1
ATOM 3523 N N . LYS A 1 463 ? 41.128 81.300 54.695 1.00 29.73 463 LYS A N 1
ATOM 3524 C CA . LYS A 1 463 ? 40.400 80.895 53.477 1.00 29.43 463 LYS A CA 1
ATOM 3525 C C . LYS A 1 463 ? 39.795 79.496 53.620 1.00 28.45 463 LYS A C 1
ATOM 3526 O O . LYS A 1 463 ? 38.751 79.241 53.060 1.00 31.14 463 LYS A O 1
ATOM 3532 N N . VAL A 1 464 ? 40.436 78.610 54.369 1.00 28.47 464 VAL A N 1
ATOM 3533 C CA . VAL A 1 464 ? 39.930 77.254 54.606 1.00 30.14 464 VAL A CA 1
ATOM 3534 C C . VAL A 1 464 ? 38.722 77.269 55.544 1.00 32.70 464 VAL A C 1
ATOM 3535 O O . VAL A 1 464 ? 37.738 76.567 55.304 1.00 31.73 464 VAL A O 1
ATOM 3539 N N . THR A 1 465 ? 38.819 78.060 56.613 1.00 29.67 465 THR A N 1
ATOM 3540 C CA . THR A 1 465 ? 37.919 77.941 57.762 1.00 31.83 465 THR A CA 1
ATOM 3541 C C . THR A 1 465 ? 36.911 79.062 57.926 1.00 31.82 465 THR A C 1
ATOM 3542 O O . THR A 1 465 ? 35.947 78.870 58.647 1.00 35.23 465 THR A O 1
ATOM 3546 N N . GLY A 1 466 ? 37.141 80.225 57.310 1.00 31.07 466 GLY A N 1
ATOM 3547 C CA . GLY A 1 466 ? 36.374 81.443 57.606 1.00 32.57 466 GLY A CA 1
ATOM 3548 C C . GLY A 1 466 ? 36.612 82.026 59.011 1.00 32.97 466 GLY A C 1
ATOM 3549 O O . GLY A 1 466 ? 35.949 82.993 59.389 1.00 33.06 466 GLY A O 1
ATOM 3550 N N . ASP A 1 467 ? 37.571 81.473 59.762 1.00 32.50 467 ASP A N 1
ATOM 3551 C CA . ASP A 1 467 ? 37.821 81.863 61.147 1.00 33.21 467 ASP A CA 1
ATOM 3552 C C . ASP A 1 467 ? 38.724 83.094 61.196 1.00 34.97 467 ASP A C 1
ATOM 3553 O O . ASP A 1 467 ? 39.934 83.010 60.917 1.00 29.47 467 ASP A O 1
ATOM 3558 N N . LYS A 1 468 ? 38.143 84.226 61.594 1.00 34.63 468 LYS A N 1
ATOM 3559 C CA . LYS A 1 468 ? 38.878 85.499 61.607 1.00 35.87 468 LYS A CA 1
ATOM 3560 C C . LYS A 1 468 ? 40.105 85.532 62.520 1.00 30.69 468 LYS A C 1
ATOM 3561 O O . LYS A 1 468 ? 40.998 86.352 62.295 1.00 33.17 468 LYS A O 1
ATOM 3567 N N . GLN A 1 469 ? 40.178 84.645 63.505 1.00 30.18 469 GLN A N 1
ATOM 3568 C CA . GLN A 1 469 ? 41.348 84.553 64.382 1.00 30.24 469 GLN A CA 1
ATOM 3569 C C . GLN A 1 469 ? 42.645 84.216 63.614 1.00 30.82 469 GLN A C 1
ATOM 3570 O O . GLN A 1 469 ? 43.713 84.665 63.983 1.00 28.47 469 GLN A O 1
ATOM 3576 N N . PHE A 1 470 ? 42.543 83.429 62.546 1.00 28.93 470 PHE A N 1
ATOM 3577 C CA . PHE A 1 470 ? 43.705 83.202 61.671 1.00 27.17 470 PHE A CA 1
ATOM 3578 C C . PHE A 1 470 ? 44.285 84.475 61.042 1.00 26.02 470 PHE A C 1
ATOM 3579 O O . PHE A 1 470 ? 45.499 84.599 60.883 1.00 26.22 470 PHE A O 1
ATOM 3587 N N . VAL A 1 471 ? 43.428 85.413 60.682 1.00 25.44 471 VAL A N 1
ATOM 3588 C CA . VAL A 1 471 ? 43.848 86.650 60.085 1.00 26.21 471 VAL A CA 1
ATOM 3589 C C . VAL A 1 471 ? 44.562 87.496 61.155 1.00 28.89 471 VAL A C 1
ATOM 3590 O O . VAL A 1 471 ? 45.574 88.157 60.874 1.00 26.65 471 VAL A O 1
ATOM 3594 N N . THR A 1 472 ? 44.013 87.484 62.372 1.00 29.56 472 THR A N 1
ATOM 3595 C CA . THR A 1 472 ? 44.666 88.147 63.510 1.00 29.29 472 THR A CA 1
ATOM 3596 C C . THR A 1 472 ? 46.061 87.562 63.759 1.00 28.73 472 THR A C 1
ATOM 3597 O O . THR A 1 472 ? 47.028 88.311 63.877 1.00 29.80 472 THR A O 1
ATOM 3601 N N . ASP A 1 473 ? 46.163 86.238 63.794 1.00 27.98 473 ASP A N 1
ATOM 3602 C CA . ASP A 1 473 ? 47.437 85.564 64.021 1.00 28.25 473 ASP A CA 1
ATOM 3603 C C . ASP A 1 473 ? 48.442 85.827 62.897 1.00 27.73 473 ASP A C 1
ATOM 3604 O O . ASP A 1 473 ? 49.630 86.026 63.170 1.00 25.95 473 ASP A O 1
ATOM 3609 N N . GLY A 1 474 ? 47.969 85.845 61.652 1.00 27.17 474 GLY A N 1
ATOM 3610 C CA . GLY A 1 474 ? 48.815 86.213 60.516 1.00 27.46 474 GLY A CA 1
ATOM 3611 C C . GLY A 1 474 ? 49.387 87.621 60.667 1.00 29.07 474 GLY A C 1
ATOM 3612 O O . GLY A 1 474 ? 50.603 87.835 60.580 1.00 26.63 474 GLY A O 1
ATOM 3613 N N . TYR A 1 475 ? 48.491 88.566 60.912 1.00 27.18 475 TYR A N 1
ATOM 3614 C CA . TYR A 1 475 ? 48.842 89.972 61.109 1.00 28.70 475 TYR A CA 1
ATOM 3615 C C . TYR A 1 475 ? 49.828 90.187 62.269 1.00 26.89 475 TYR A C 1
ATOM 3616 O O . TYR A 1 475 ? 50.814 90.909 62.100 1.00 28.77 475 TYR A O 1
ATOM 3625 N N . LYS A 1 476 ? 49.571 89.541 63.408 1.00 27.23 476 LYS A N 1
ATOM 3626 C CA . LYS A 1 476 ? 50.405 89.654 64.628 1.00 29.59 476 LYS A CA 1
ATOM 3627 C C . LYS A 1 476 ? 51.774 88.971 64.503 1.00 30.07 476 LYS A C 1
ATOM 3628 O O . LYS A 1 476 ? 52.764 89.400 65.109 1.00 28.83 476 LYS A O 1
ATOM 3630 N N . THR A 1 477 ? 51.814 87.884 63.741 1.00 26.91 477 THR A N 1
ATOM 3631 C CA . THR A 1 477 ? 53.073 87.270 63.364 1.00 26.37 477 THR A CA 1
ATOM 3632 C C . THR A 1 477 ? 53.909 88.241 62.532 1.00 25.16 477 THR A C 1
ATOM 3633 O O . THR A 1 477 ? 55.111 88.397 62.778 1.00 26.26 477 THR A O 1
ATOM 3637 N N . LEU A 1 478 ? 53.294 88.892 61.553 1.00 25.67 478 LEU A N 1
ATOM 3638 C CA . LEU A 1 478 ? 54.010 89.858 60.746 1.00 26.37 478 LEU A CA 1
ATOM 3639 C C . LEU A 1 478 ? 54.481 91.062 61.580 1.00 28.67 478 LEU A C 1
ATOM 3640 O O . LEU A 1 478 ? 55.585 91.574 61.360 1.00 26.26 478 LEU A O 1
ATOM 3645 N N . LYS A 1 479 ? 53.663 91.490 62.541 1.00 28.53 479 LYS A N 1
ATOM 3646 C CA . LYS A 1 479 ? 54.062 92.602 63.428 1.00 29.70 479 LYS A CA 1
ATOM 3647 C C . LYS A 1 479 ? 55.243 92.243 64.325 1.00 29.46 479 LYS A C 1
ATOM 3648 O O . LYS A 1 479 ? 56.140 93.050 64.511 1.00 31.27 479 LYS A O 1
ATOM 3654 N N . SER A 1 480 ? 55.219 91.032 64.877 1.00 29.39 480 SER A N 1
ATOM 3655 C CA . SER A 1 480 ? 56.304 90.493 65.678 1.00 29.79 480 SER A CA 1
ATOM 3656 C C . SER A 1 480 ? 57.579 90.449 64.858 1.00 32.41 480 SER A C 1
ATOM 3657 O O . SER A 1 480 ? 58.665 90.750 65.372 1.00 31.97 480 SER A O 1
ATOM 3660 N N . MET A 1 481 ? 57.453 90.078 63.580 1.00 30.25 481 MET A N 1
ATOM 3661 C CA . MET A 1 481 ? 58.602 90.074 62.693 1.00 29.84 481 MET A CA 1
ATOM 3662 C C . MET A 1 481 ? 59.153 91.493 62.473 1.00 29.11 481 MET A C 1
ATOM 3663 O O . MET A 1 481 ? 60.337 91.713 62.693 1.00 31.07 481 MET A O 1
ATOM 3668 N N . PHE A 1 482 ? 58.316 92.450 62.079 1.00 29.82 482 PHE A N 1
ATOM 3669 C CA . PHE A 1 482 ? 58.772 93.834 61.878 1.00 31.44 482 PHE A CA 1
ATOM 3670 C C . PHE A 1 482 ? 59.339 94.481 63.167 1.00 32.64 482 PHE A C 1
ATOM 3671 O O . PHE A 1 482 ? 60.315 95.225 63.101 1.00 30.49 482 PHE A O 1
ATOM 3679 N N . GLN A 1 483 ? 58.733 94.191 64.313 1.00 32.67 483 GLN A N 1
ATOM 3680 C CA . GLN A 1 483 ? 59.251 94.655 65.621 1.00 35.60 483 GLN A CA 1
ATOM 3681 C C . GLN A 1 483 ? 60.707 94.233 65.841 1.00 35.80 483 GLN A C 1
ATOM 3682 O O . GLN A 1 483 ? 61.539 95.050 66.259 1.00 35.32 483 GLN A O 1
ATOM 3688 N N . GLN A 1 484 ? 61.007 92.965 65.549 1.00 32.35 484 GLN A N 1
ATOM 3689 C CA . GLN A 1 484 ? 62.287 92.371 65.896 1.00 31.64 484 GLN A CA 1
ATOM 3690 C C . GLN A 1 484 ? 63.361 92.562 64.839 1.00 32.37 484 GLN A C 1
ATOM 3691 O O . GLN A 1 484 ? 64.534 92.717 65.178 1.00 30.01 484 GLN A O 1
ATOM 3697 N N . PHE A 1 485 ? 62.972 92.487 63.567 1.00 30.54 485 PHE A N 1
ATOM 3698 C CA . PHE A 1 485 ? 63.931 92.464 62.461 1.00 29.33 485 PHE A CA 1
ATOM 3699 C C . PHE A 1 485 ? 63.965 93.739 61.659 1.00 29.66 485 PHE A C 1
ATOM 3700 O O . PHE A 1 485 ? 64.816 93.880 60.808 1.00 30.96 485 PHE A O 1
ATOM 3708 N N . GLY A 1 486 ? 63.053 94.671 61.922 1.00 31.58 486 GLY A N 1
ATOM 3709 C CA . GLY A 1 486 ? 62.971 95.909 61.155 1.00 31.78 486 GLY A CA 1
ATOM 3710 C C . GLY A 1 486 ? 62.325 95.700 59.796 1.00 33.97 486 GLY A C 1
ATOM 3711 O O . GLY A 1 486 ? 61.696 94.666 59.558 1.00 31.80 486 GLY A O 1
ATOM 3712 N N . TYR A 1 487 ? 62.537 96.663 58.905 1.00 34.10 487 TYR A N 1
ATOM 3713 C CA . TYR A 1 487 ? 61.825 96.788 57.636 1.00 37.69 487 TYR A CA 1
ATOM 3714 C C . TYR A 1 487 ? 62.590 96.379 56.368 1.00 37.22 487 TYR A C 1
ATOM 3715 O O . TYR A 1 487 ? 61.995 96.264 55.309 1.00 42.75 487 TYR A O 1
ATOM 3724 N N . GLY A 1 488 ? 63.884 96.127 56.470 1.00 38.11 488 GLY A N 1
ATOM 3725 C CA . GLY A 1 488 ? 64.706 95.854 55.282 1.00 37.29 488 GLY A CA 1
ATOM 3726 C C . GLY A 1 488 ? 65.203 94.427 55.172 1.00 37.60 488 GLY A C 1
ATOM 3727 O O . GLY A 1 488 ? 66.250 94.204 54.554 1.00 40.22 488 GLY A O 1
ATOM 3728 N N . PHE A 1 489 ? 64.485 93.465 55.773 1.00 34.77 489 PHE A N 1
ATOM 3729 C CA . PHE A 1 489 ? 64.851 92.045 55.671 1.00 33.45 489 PHE A CA 1
ATOM 3730 C C . PHE A 1 489 ? 64.236 91.535 54.361 1.00 31.37 489 PHE A C 1
ATOM 3731 O O . PHE A 1 489 ? 63.030 91.686 54.133 1.00 30.39 489 PHE A O 1
ATOM 3739 N N . TYR A 1 490 ? 65.059 90.924 53.512 1.00 30.11 490 TYR A N 1
ATOM 3740 C CA . TYR A 1 490 ? 64.639 90.464 52.188 1.00 28.18 490 TYR A CA 1
ATOM 3741 C C . TYR A 1 490 ? 64.086 89.044 52.297 1.00 28.50 490 TYR A C 1
ATOM 3742 O O . TYR A 1 490 ? 64.640 88.076 51.741 1.00 31.77 490 TYR A O 1
ATOM 3751 N N . ALA A 1 491 ? 62.961 88.925 52.972 1.00 23.89 491 ALA A N 1
ATOM 3752 C CA . ALA A 1 491 ? 62.407 87.608 53.288 1.00 24.24 491 ALA A CA 1
ATOM 3753 C C . ALA A 1 491 ? 61.742 87.044 52.038 1.00 22.24 491 ALA A C 1
ATOM 3754 O O . ALA A 1 491 ? 61.260 87.798 51.200 1.00 22.16 491 ALA A O 1
ATOM 3756 N N . ILE A 1 492 ? 61.689 85.714 51.962 1.00 22.29 492 ILE A N 1
ATOM 3757 C CA . ILE A 1 492 ? 61.072 85.024 50.851 1.00 22.37 492 ILE A CA 1
ATOM 3758 C C . ILE A 1 492 ? 59.555 84.903 51.078 1.00 21.57 492 ILE A C 1
ATOM 3759 O O . ILE A 1 492 ? 59.101 84.438 52.137 1.00 23.06 492 ILE A O 1
ATOM 3764 N N . GLY A 1 493 ? 58.792 85.298 50.069 1.00 21.31 493 GLY A N 1
ATOM 3765 C CA . GLY A 1 493 ? 57.352 85.105 50.076 1.00 22.69 493 GLY A CA 1
ATOM 3766 C C . GLY A 1 493 ? 56.678 85.928 51.158 1.00 23.64 493 GLY A C 1
ATOM 3767 O O . GLY A 1 493 ? 55.832 85.425 51.898 1.00 24.60 493 GLY A O 1
ATOM 3768 N N . ILE A 1 494 ? 57.068 87.197 51.270 1.00 23.76 494 ILE A N 1
ATOM 3769 C CA . ILE A 1 494 ? 56.371 88.107 52.180 1.00 24.58 494 ILE A CA 1
ATOM 3770 C C . ILE A 1 494 ? 54.936 88.157 51.633 1.00 24.09 494 ILE A C 1
ATOM 3771 O O . ILE A 1 494 ? 54.754 88.495 50.471 1.00 22.88 494 ILE A O 1
ATOM 3776 N N . PRO A 1 495 ? 53.932 87.753 52.437 1.00 24.73 495 PRO A N 1
ATOM 3777 C CA . PRO A 1 495 ? 52.576 87.602 51.889 1.00 24.83 495 PRO A CA 1
ATOM 3778 C C . PRO A 1 495 ? 51.776 88.924 51.768 1.00 26.48 495 PRO A C 1
ATOM 3779 O O . PRO A 1 495 ? 50.779 89.124 52.475 1.00 27.63 495 PRO A O 1
ATOM 3783 N N . VAL A 1 496 ? 52.204 89.798 50.863 1.00 26.16 496 VAL A N 1
ATOM 3784 C CA . VAL A 1 496 ? 51.617 91.134 50.723 1.00 26.43 496 VAL A CA 1
ATOM 3785 C C . VAL A 1 496 ? 50.153 91.101 50.260 1.00 26.89 496 VAL A C 1
ATOM 3786 O O . VAL A 1 496 ? 49.259 91.593 50.944 1.00 25.92 496 VAL A O 1
ATOM 3790 N N . ARG A 1 497 ? 49.916 90.534 49.084 1.00 26.87 497 ARG A N 1
ATOM 3791 C CA . ARG A 1 497 ? 48.568 90.446 48.541 1.00 28.12 497 ARG A CA 1
ATOM 3792 C C . ARG A 1 497 ? 47.662 89.592 49.409 1.00 26.76 497 ARG A C 1
ATOM 3793 O O . ARG A 1 497 ? 46.503 89.962 49.647 1.00 24.53 497 ARG A O 1
ATOM 3801 N N . LEU A 1 498 ? 48.191 88.462 49.868 1.00 24.85 498 LEU A N 1
ATOM 3802 C CA . LEU A 1 498 ? 47.419 87.517 50.668 1.00 25.44 498 LEU A CA 1
ATOM 3803 C C . LEU A 1 498 ? 47.021 88.148 52.016 1.00 26.27 498 LEU A C 1
ATOM 3804 O O . LEU A 1 498 ? 45.865 88.085 52.420 1.00 26.04 498 LEU A O 1
ATOM 3809 N N . GLY A 1 499 ? 47.989 88.731 52.705 1.00 24.40 499 GLY A N 1
ATOM 3810 C CA . GLY A 1 499 ? 47.735 89.353 54.004 1.00 26.08 499 GLY A CA 1
ATOM 3811 C C . GLY A 1 499 ? 46.737 90.501 53.918 1.00 25.12 499 GLY A C 1
ATOM 3812 O O . GLY A 1 499 ? 45.765 90.541 54.685 1.00 28.13 499 GLY A O 1
ATOM 3813 N N . LEU A 1 500 ? 46.964 91.428 53.011 1.00 24.91 500 LEU A N 1
ATOM 3814 C CA . LEU A 1 500 ? 46.038 92.558 52.833 1.00 26.36 500 LEU A CA 1
ATOM 3815 C C . LEU A 1 500 ? 44.645 92.150 52.355 1.00 30.54 500 LEU A C 1
ATOM 3816 O O . LEU A 1 500 ? 43.648 92.725 52.814 1.00 28.66 500 LEU A O 1
ATOM 3821 N N . GLN A 1 501 ? 44.565 91.197 51.424 1.00 28.83 501 GLN A N 1
ATOM 3822 C CA . GLN A 1 501 ? 43.262 90.658 51.008 1.00 31.26 501 GLN A CA 1
ATOM 3823 C C . GLN A 1 501 ? 42.519 90.033 52.180 1.00 28.24 501 GLN A C 1
ATOM 3824 O O . GLN A 1 501 ? 41.326 90.250 52.332 1.00 29.26 501 GLN A O 1
ATOM 3830 N N . SER A 1 502 ? 43.222 89.270 53.005 1.00 27.59 502 SER A N 1
ATOM 3831 C CA . SER A 1 502 ? 42.611 88.601 54.145 1.00 28.67 502 SER A CA 1
ATOM 3832 C C . SER A 1 502 ? 42.069 89.626 55.180 1.00 30.65 502 SER A C 1
ATOM 3833 O O . SER A 1 502 ? 40.967 89.459 55.714 1.00 28.06 502 SER A O 1
ATOM 3836 N N . LEU A 1 503 ? 42.854 90.669 55.436 1.00 30.69 503 LEU A N 1
ATOM 3837 C CA . LEU A 1 503 ? 42.408 91.798 56.271 1.00 32.47 503 LEU A CA 1
ATOM 3838 C C . LEU A 1 503 ? 41.213 92.550 55.682 1.00 32.99 503 LEU A C 1
ATOM 3839 O O . LEU A 1 503 ? 40.294 92.864 56.420 1.00 36.82 503 LEU A O 1
ATOM 3844 N N . LYS A 1 504 ? 41.216 92.828 54.377 1.00 33.56 504 LYS A N 1
ATOM 3845 C CA . LYS A 1 504 ? 40.068 93.459 53.712 1.00 34.40 504 LYS A CA 1
ATOM 3846 C C . LYS A 1 504 ? 38.816 92.584 53.840 1.00 36.63 504 LYS A C 1
ATOM 3847 O O . LYS A 1 504 ? 37.766 93.082 54.261 1.00 35.28 504 LYS A O 1
ATOM 3849 N N . GLU A 1 505 ? 38.952 91.283 53.553 1.00 34.93 505 GLU A N 1
ATOM 3850 C CA . GLU A 1 505 ? 37.827 90.330 53.615 1.00 36.79 505 GLU A CA 1
ATOM 3851 C C . GLU A 1 505 ? 37.297 90.100 55.026 1.00 35.54 505 GLU A C 1
ATOM 3852 O O . GLU A 1 505 ? 36.101 89.894 55.208 1.00 36.18 505 GLU A O 1
ATOM 3858 N N . ALA A 1 506 ? 38.187 90.104 56.012 1.00 33.53 506 ALA A N 1
ATOM 3859 C CA . ALA A 1 506 ? 37.791 89.957 57.398 1.00 34.36 506 ALA A CA 1
ATOM 3860 C C . ALA A 1 506 ? 37.232 91.261 57.988 1.00 35.53 506 ALA A C 1
ATOM 3861 O O . ALA A 1 506 ? 36.795 91.261 59.134 1.00 33.99 506 ALA A O 1
ATOM 3863 N N . GLY A 1 507 ? 37.276 92.357 57.228 1.00 37.76 507 GLY A N 1
ATOM 3864 C CA . GLY A 1 507 ? 36.755 93.644 57.680 1.00 40.98 507 GLY A CA 1
ATOM 3865 C C . GLY A 1 507 ? 37.625 94.358 58.701 1.00 42.07 507 GLY A C 1
ATOM 3866 O O . GLY A 1 507 ? 37.163 95.305 59.326 1.00 46.30 507 GLY A O 1
ATOM 3867 N N . MET A 1 508 ? 38.880 93.936 58.860 1.00 41.16 508 MET A N 1
ATOM 3868 C CA . MET A 1 508 ? 39.773 94.491 59.888 1.00 40.24 508 MET A CA 1
ATOM 3869 C C . MET A 1 508 ? 40.493 95.714 59.325 1.00 42.14 508 MET A C 1
ATOM 3870 O O . MET A 1 508 ? 41.657 95.640 58.904 1.00 41.52 508 MET A O 1
ATOM 3875 N N . LYS A 1 509 ? 39.776 96.836 59.327 1.00 41.36 509 LYS A N 1
ATOM 3876 C CA . LYS A 1 509 ? 40.183 98.080 58.659 1.00 43.95 509 LYS A CA 1
ATOM 3877 C C . LYS A 1 509 ? 41.433 98.724 59.251 1.00 40.03 509 LYS A C 1
ATOM 3878 O O . LYS A 1 509 ? 42.306 99.131 58.491 1.00 37.05 509 LYS A O 1
ATOM 3884 N N . LYS A 1 510 ? 41.499 98.832 60.581 1.00 36.90 510 LYS A N 1
ATOM 3885 C CA . LYS A 1 510 ? 42.660 99.433 61.264 1.00 38.25 510 LYS A CA 1
ATOM 3886 C C . LYS A 1 510 ? 43.937 98.618 61.031 1.00 38.01 510 LYS A C 1
ATOM 3887 O O . LYS A 1 510 ? 45.018 99.179 60.819 1.00 36.74 510 LYS A O 1
ATOM 3889 N N . GLU A 1 511 ? 43.793 97.295 61.071 1.00 38.07 511 GLU A N 1
ATOM 3890 C CA . GLU A 1 511 ? 44.930 96.387 60.884 1.00 35.54 511 GLU A CA 1
ATOM 3891 C C . GLU A 1 511 ? 45.390 96.400 59.427 1.00 33.97 511 GLU A C 1
ATOM 3892 O O . GLU A 1 511 ? 46.595 96.354 59.172 1.00 33.16 511 GLU A O 1
ATOM 3898 N N . TYR A 1 512 ? 44.443 96.475 58.494 1.00 32.16 512 TYR A N 1
ATOM 3899 C CA . TYR A 1 512 ? 44.744 96.608 57.061 1.00 32.99 512 TYR A CA 1
ATOM 3900 C C . TYR A 1 512 ? 45.659 97.797 56.781 1.00 34.43 512 TYR A C 1
ATOM 3901 O O . TYR A 1 512 ? 46.745 97.643 56.202 1.00 32.39 512 TYR A O 1
ATOM 3910 N N A THR A 1 513 ? 45.219 98.992 57.171 0.50 34.15 513 THR A N 1
ATOM 3911 N N B THR A 1 513 ? 45.202 98.971 57.205 0.50 32.03 513 THR A N 1
ATOM 3912 C CA A THR A 1 513 ? 45.996 100.207 56.914 0.50 33.57 513 THR A CA 1
ATOM 3913 C CA B THR A 1 513 ? 45.924 100.223 57.024 0.50 30.27 513 THR A CA 1
ATOM 3914 C C A THR A 1 513 ? 47.347 100.191 57.634 0.50 32.09 513 THR A C 1
ATOM 3915 C C B THR A 1 513 ? 47.315 100.183 57.638 0.50 30.14 513 THR A C 1
ATOM 3916 O O A THR A 1 513 ? 48.336 100.668 57.078 0.50 33.42 513 THR A O 1
ATOM 3917 O O B THR A 1 513 ? 48.283 100.626 57.020 0.50 31.40 513 THR A O 1
ATOM 3924 N N . ASP A 1 514 ? 47.393 99.634 58.844 1.00 29.78 514 ASP A N 1
ATOM 3925 C CA . ASP A 1 514 ? 48.654 99.494 59.587 1.00 31.69 514 ASP A CA 1
ATOM 3926 C C . ASP A 1 514 ? 49.676 98.568 58.900 1.00 32.73 514 ASP A C 1
ATOM 3927 O O . ASP A 1 514 ? 50.869 98.894 58.789 1.00 29.33 514 ASP A O 1
ATOM 3932 N N . LEU A 1 515 ? 49.201 97.406 58.474 1.00 32.42 515 LEU A N 1
ATOM 3933 C CA . LEU A 1 515 ? 50.050 96.470 57.729 1.00 31.43 515 LEU A CA 1
ATOM 3934 C C . LEU A 1 515 ? 50.473 97.062 56.396 1.00 29.90 515 LEU A C 1
ATOM 3935 O O . LEU A 1 515 ? 51.633 96.950 56.021 1.00 31.23 515 LEU A O 1
ATOM 3940 N N . ARG A 1 516 ? 49.550 97.708 55.699 1.00 28.58 516 ARG A N 1
ATOM 3941 C CA . ARG A 1 516 ? 49.862 98.383 54.456 1.00 30.66 516 ARG A CA 1
ATOM 3942 C C . ARG A 1 516 ? 50.979 99.426 54.637 1.00 34.28 516 ARG A C 1
ATOM 3943 O O . ARG A 1 516 ? 51.896 99.520 53.808 1.00 30.80 516 ARG A O 1
ATOM 3951 N N . ASN A 1 517 ? 50.916 100.183 55.734 1.00 33.57 517 ASN A N 1
ATOM 3952 C CA . ASN A 1 517 ? 51.967 101.147 56.057 1.00 34.23 517 ASN A CA 1
ATOM 3953 C C . ASN A 1 517 ? 53.305 100.461 56.343 1.00 32.93 517 ASN A C 1
ATOM 3954 O O . ASN A 1 517 ? 54.353 100.976 55.949 1.00 36.84 517 ASN A O 1
ATOM 3959 N N . ASP A 1 518 ? 53.273 99.325 57.034 1.00 31.73 518 ASP A N 1
ATOM 3960 C CA . ASP A 1 518 ? 54.487 98.520 57.262 1.00 31.69 518 ASP A CA 1
ATOM 3961 C C . ASP A 1 518 ? 55.106 98.043 55.939 1.00 29.31 518 ASP A C 1
ATOM 3962 O O . ASP A 1 518 ? 56.326 98.140 55.747 1.00 26.81 518 ASP A O 1
ATOM 3967 N N . PHE A 1 519 ? 54.271 97.551 55.033 1.00 27.01 519 PHE A N 1
ATOM 3968 C CA . PHE A 1 519 ? 54.766 97.137 53.719 1.00 26.11 519 PHE A CA 1
ATOM 3969 C C . PHE A 1 519 ? 55.327 98.321 52.929 1.00 26.16 519 PHE A C 1
ATOM 3970 O O . PHE A 1 519 ? 56.352 98.182 52.255 1.00 26.06 519 PHE A O 1
ATOM 3978 N N . ILE A 1 520 ? 54.672 99.476 52.992 1.00 25.63 520 ILE A N 1
ATOM 3979 C CA . ILE A 1 520 ? 55.207 100.687 52.332 1.00 28.98 520 ILE A CA 1
ATOM 3980 C C . ILE A 1 520 ? 56.624 101.042 52.839 1.00 28.05 520 ILE A C 1
ATOM 3981 O O . ILE A 1 520 ? 57.507 101.379 52.044 1.00 30.51 520 ILE A O 1
ATOM 3986 N N . LYS A 1 521 ? 56.841 100.943 54.143 1.00 30.19 521 LYS A N 1
ATOM 3987 C CA . LYS A 1 521 ? 58.170 101.161 54.746 1.00 31.21 521 LYS A CA 1
ATOM 3988 C C . LYS A 1 521 ? 59.205 100.214 54.162 1.00 31.41 521 LYS A C 1
ATOM 3989 O O . LYS A 1 521 ? 60.286 100.642 53.762 1.00 30.35 521 LYS A O 1
ATOM 3991 N N . THR A 1 522 ? 58.856 98.928 54.096 1.00 30.54 522 THR A N 1
ATOM 3992 C CA . THR A 1 522 ? 59.742 97.931 53.510 1.00 30.50 522 THR A CA 1
ATOM 3993 C C . THR A 1 522 ? 60.026 98.248 52.042 1.00 27.96 522 THR A C 1
ATOM 3994 O O . THR A 1 522 ? 61.172 98.177 51.601 1.00 27.99 522 THR A O 1
ATOM 3998 N N . GLY A 1 523 ? 58.981 98.554 51.281 1.00 27.78 523 GLY A N 1
ATOM 3999 C CA . GLY A 1 523 ? 59.119 98.970 49.902 1.00 28.52 523 GLY A CA 1
ATOM 4000 C C . GLY A 1 523 ? 60.087 100.131 49.702 1.00 31.10 523 GLY A C 1
ATOM 4001 O O . GLY A 1 523 ? 60.914 100.116 48.786 1.00 28.41 523 GLY A O 1
ATOM 4002 N N . ASP A 1 524 ? 59.993 101.130 50.579 1.00 30.32 524 ASP A N 1
ATOM 4003 C CA . ASP A 1 524 ? 60.893 102.282 50.499 1.00 31.75 524 ASP A CA 1
ATOM 4004 C C . ASP A 1 524 ? 62.337 101.880 50.811 1.00 28.53 524 ASP A C 1
ATOM 4005 O O . ASP A 1 524 ? 63.234 102.331 50.121 1.00 29.20 524 ASP A O 1
ATOM 4010 N N . VAL A 1 525 ? 62.557 100.983 51.771 1.00 29.94 525 VAL A N 1
ATOM 4011 C CA . VAL A 1 525 ? 63.913 100.472 52.037 1.00 31.10 525 VAL A CA 1
ATOM 4012 C C . VAL A 1 525 ? 64.478 99.746 50.808 1.00 32.57 525 VAL A C 1
ATOM 4013 O O . VAL A 1 525 ? 65.615 100.003 50.411 1.00 31.19 525 VAL A O 1
ATOM 4017 N N . PHE A 1 526 ? 63.681 98.884 50.175 1.00 30.48 526 PHE A N 1
ATOM 4018 C CA . PHE A 1 526 ? 64.171 98.136 49.010 1.00 29.03 526 PHE A CA 1
ATOM 4019 C C . PHE A 1 526 ? 64.504 99.046 47.843 1.00 28.27 526 PHE A C 1
ATOM 4020 O O . PHE A 1 526 ? 65.500 98.844 47.169 1.00 27.46 526 PHE A O 1
ATOM 4028 N N . VAL A 1 527 ? 63.665 100.047 47.604 1.00 28.95 527 VAL A N 1
ATOM 4029 C CA . VAL A 1 527 ? 63.927 101.037 46.567 1.00 29.05 527 VAL A CA 1
ATOM 4030 C C . VAL A 1 527 ? 65.215 101.835 46.835 1.00 31.12 527 VAL A C 1
ATOM 4031 O O . VAL A 1 527 ? 65.991 102.105 45.905 1.00 30.29 527 VAL A O 1
ATOM 4035 N N . LYS A 1 528 ? 65.427 102.215 48.090 1.00 31.67 528 LYS A N 1
ATOM 4036 C CA . LYS A 1 528 ? 66.619 102.973 48.454 1.00 34.41 528 LYS A CA 1
ATOM 4037 C C . LYS A 1 528 ? 67.872 102.097 48.355 1.00 32.02 528 LYS A C 1
ATOM 4038 O O . LYS A 1 528 ? 68.909 102.580 47.953 1.00 32.28 528 LYS A O 1
ATOM 4044 N N . ASN A 1 529 ? 67.777 100.816 48.709 1.00 30.56 529 ASN A N 1
ATOM 4045 C CA . ASN A 1 529 ? 68.912 99.909 48.563 1.00 30.96 529 ASN A CA 1
ATOM 4046 C C . ASN A 1 529 ? 69.289 99.673 47.097 1.00 31.38 529 ASN A C 1
ATOM 4047 O O . ASN A 1 529 ? 70.465 99.569 46.786 1.00 32.15 529 ASN A O 1
ATOM 4052 N N . GLY A 1 530 ? 68.298 99.594 46.206 1.00 30.46 530 GLY A N 1
ATOM 4053 C CA . GLY A 1 530 ? 68.535 99.205 44.809 1.00 29.48 530 GLY A CA 1
ATOM 4054 C C . GLY A 1 530 ? 69.324 97.899 44.737 1.00 28.14 530 GLY A C 1
ATOM 4055 O O . GLY A 1 530 ? 68.996 96.928 45.425 1.00 29.17 530 GLY A O 1
ATOM 4056 N N . LEU A 1 531 ? 70.402 97.899 43.967 1.00 28.52 531 LEU A N 1
ATOM 4057 C CA . LEU A 1 531 ? 71.229 96.703 43.801 1.00 29.80 531 LEU A CA 1
ATOM 4058 C C . LEU A 1 531 ? 72.245 96.484 44.924 1.00 30.84 531 LEU A C 1
ATOM 4059 O O . LEU A 1 531 ? 72.974 95.483 44.913 1.00 30.27 531 LEU A O 1
ATOM 4064 N N . ASN A 1 532 ? 72.286 97.374 45.915 1.00 31.15 532 ASN A N 1
ATOM 4065 C CA . ASN A 1 532 ? 73.085 97.129 47.119 1.00 32.45 532 ASN A CA 1
ATOM 4066 C C . ASN A 1 532 ? 72.370 96.180 48.067 1.00 32.79 532 ASN A C 1
ATOM 4067 O O . ASN A 1 532 ? 71.956 96.558 49.153 1.00 32.46 532 ASN A O 1
ATOM 4072 N N . TYR A 1 533 ? 72.266 94.918 47.655 1.00 32.53 533 TYR A N 1
ATOM 4073 C CA . TYR A 1 533 ? 71.531 93.919 48.415 1.00 30.71 533 TYR A CA 1
ATOM 4074 C C . TYR A 1 533 ? 72.349 93.541 49.643 1.00 31.74 533 TYR A C 1
ATOM 4075 O O . TYR A 1 533 ? 73.519 93.165 49.505 1.00 32.21 533 TYR A O 1
ATOM 4084 N N . PRO A 1 534 ? 71.756 93.619 50.842 1.00 34.16 534 PRO A N 1
ATOM 4085 C CA . PRO A 1 534 ? 72.477 93.111 52.007 1.00 35.47 534 PRO A CA 1
ATOM 4086 C C . PRO A 1 534 ? 72.701 91.592 51.954 1.00 35.13 534 PRO A C 1
ATOM 4087 O O . PRO A 1 534 ? 71.917 90.857 51.317 1.00 33.64 534 PRO A O 1
ATOM 4091 N N . ALA A 1 535 ? 73.759 91.130 52.615 1.00 31.82 535 ALA A N 1
ATOM 4092 C CA . ALA A 1 535 ? 74.033 89.704 52.686 1.00 34.09 535 ALA A CA 1
ATOM 4093 C C . ALA A 1 535 ? 73.013 89.072 53.629 1.00 34.26 535 ALA A C 1
ATOM 4094 O O . ALA A 1 535 ? 72.604 89.690 54.614 1.00 35.48 535 ALA A O 1
ATOM 4096 N N . HIS A 1 536 ? 72.581 87.857 53.307 1.00 34.35 536 HIS A N 1
ATOM 4097 C CA . HIS A 1 536 ? 71.731 87.074 54.205 1.00 34.32 536 HIS A CA 1
ATOM 4098 C C . HIS A 1 536 ? 72.466 85.766 54.479 1.00 35.12 536 HIS A C 1
ATOM 4099 O O . HIS A 1 536 ? 73.607 85.797 54.935 1.00 33.48 536 HIS A O 1
ATOM 4106 N N . GLU A 1 537 ? 71.852 84.617 54.202 1.00 33.84 537 GLU A N 1
ATOM 4107 C CA . GLU A 1 537 ? 72.468 83.335 54.510 1.00 34.07 537 GLU A CA 1
ATOM 4108 C C . GLU A 1 537 ? 73.502 82.961 53.430 1.00 32.79 537 GLU A C 1
ATOM 4109 O O . GLU A 1 537 ? 74.391 82.137 53.655 1.00 35.43 537 GLU A O 1
ATOM 4115 N N . VAL A 1 538 ? 73.381 83.597 52.267 1.00 29.46 538 VAL A N 1
ATOM 4116 C CA . VAL A 1 538 ? 74.419 83.616 51.236 1.00 28.85 538 VAL A CA 1
ATOM 4117 C C . VAL A 1 538 ? 74.647 85.101 50.970 1.00 29.21 538 VAL A C 1
ATOM 4118 O O . VAL A 1 538 ? 73.739 85.903 51.179 1.00 28.27 538 VAL A O 1
ATOM 4122 N N . ASN A 1 539 ? 75.845 85.479 50.522 1.00 28.87 539 ASN A N 1
ATOM 4123 C CA . ASN A 1 539 ? 76.196 86.908 50.394 1.00 28.63 539 ASN A CA 1
ATOM 4124 C C . ASN A 1 539 ? 75.439 87.617 49.291 1.00 27.95 539 ASN A C 1
ATOM 4125 O O . ASN A 1 539 ? 75.130 88.799 49.400 1.00 27.72 539 ASN A O 1
ATOM 4130 N N . TYR A 1 540 ? 75.174 86.889 48.213 1.00 25.38 540 TYR A N 1
ATOM 4131 C CA . TYR A 1 540 ? 74.391 87.400 47.121 1.00 23.06 540 TYR A CA 1
ATOM 4132 C C . TYR A 1 540 ? 73.827 86.173 46.465 1.00 21.72 540 TYR A C 1
ATOM 4133 O O . TYR A 1 540 ? 74.564 85.229 46.258 1.00 22.88 540 TYR A O 1
ATOM 4142 N N . GLU A 1 541 ? 72.548 86.187 46.110 1.00 21.17 541 GLU A N 1
ATOM 4143 C CA . GLU A 1 541 ? 71.936 85.010 45.465 1.00 21.58 541 GLU A CA 1
ATOM 4144 C C . GLU A 1 541 ? 70.544 85.293 44.957 1.00 20.56 541 GLU A C 1
ATOM 4145 O O . GLU A 1 541 ? 69.921 86.311 45.286 1.00 19.66 541 GLU A O 1
ATOM 4151 N N . GLN A 1 542 ? 70.027 84.343 44.184 1.00 19.21 542 GLN A N 1
ATOM 4152 C CA . GLN A 1 542 ? 68.714 84.478 43.616 1.00 18.77 542 GLN A CA 1
ATOM 4153 C C . GLN A 1 542 ? 67.585 84.594 44.642 1.00 19.10 542 GLN A C 1
ATOM 4154 O O . GLN A 1 542 ? 66.588 85.281 44.364 1.00 19.98 542 GLN A O 1
ATOM 4160 N N . SER A 1 543 ? 67.709 83.955 45.799 1.00 20.29 543 SER A N 1
ATOM 4161 C CA . SER A 1 543 ? 66.657 84.080 46.811 1.00 22.30 543 SER A CA 1
ATOM 4162 C C . SER A 1 543 ? 66.849 85.269 47.777 1.00 23.28 543 SER A C 1
ATOM 4163 O O . SER A 1 543 ? 66.202 85.321 48.817 1.00 24.41 543 SER A O 1
ATOM 4166 N N . ILE A 1 544 ? 67.736 86.203 47.421 1.00 23.15 544 ILE A N 1
ATOM 4167 C CA . ILE A 1 544 ? 67.666 87.608 47.901 1.00 23.57 544 ILE A CA 1
ATOM 4168 C C . ILE A 1 544 ? 67.040 88.509 46.842 1.00 22.09 544 ILE A C 1
ATOM 4169 O O . ILE A 1 544 ? 66.111 89.262 47.123 1.00 21.02 544 ILE A O 1
ATOM 4174 N N . VAL A 1 545 ? 67.515 88.405 45.603 1.00 21.65 545 VAL A N 1
ATOM 4175 C CA . VAL A 1 545 ? 67.050 89.261 44.518 1.00 20.27 545 VAL A CA 1
ATOM 4176 C C . VAL A 1 545 ? 65.578 88.969 44.178 1.00 21.19 545 VAL A C 1
ATOM 4177 O O . VAL A 1 545 ? 64.763 89.890 44.060 1.00 20.16 545 VAL A O 1
ATOM 4181 N N . ALA A 1 546 ? 65.238 87.691 44.026 1.00 20.12 546 ALA A N 1
ATOM 4182 C CA . ALA A 1 546 ? 63.872 87.364 43.585 1.00 20.40 546 ALA A CA 1
ATOM 4183 C C . ALA A 1 546 ? 62.824 87.833 44.600 1.00 19.72 546 ALA A C 1
ATOM 4184 O O . ALA A 1 546 ? 61.842 88.439 44.203 1.00 19.16 546 ALA A O 1
ATOM 4186 N N . PRO A 1 547 ? 63.038 87.559 45.899 1.00 21.65 547 PRO A N 1
ATOM 4187 C CA . PRO A 1 547 ? 62.062 88.064 46.889 1.00 22.75 547 PRO A CA 1
ATOM 4188 C C . PRO A 1 547 ? 61.886 89.587 46.932 1.00 23.13 547 PRO A C 1
ATOM 4189 O O . PRO A 1 547 ? 60.770 90.049 47.196 1.00 21.39 547 PRO A O 1
ATOM 4193 N N . ALA A 1 548 ? 62.961 90.343 46.685 1.00 23.25 548 ALA A N 1
ATOM 4194 C CA . ALA A 1 548 ? 62.859 91.809 46.591 1.00 23.46 548 ALA A CA 1
ATOM 4195 C C . ALA A 1 548 ? 61.822 92.185 45.562 1.00 22.31 548 ALA A C 1
ATOM 4196 O O . ALA A 1 548 ? 60.931 92.994 45.818 1.00 22.66 548 ALA A O 1
ATOM 4198 N N . ILE A 1 549 ? 61.912 91.562 44.397 1.00 20.55 549 ILE A N 1
ATOM 4199 C CA . ILE A 1 549 ? 61.065 91.921 43.275 1.00 19.79 549 ILE A CA 1
ATOM 4200 C C . ILE A 1 549 ? 59.648 91.363 43.471 1.00 19.39 549 ILE A C 1
ATOM 4201 O O . ILE A 1 549 ? 58.659 92.020 43.080 1.00 20.50 549 ILE A O 1
ATOM 4206 N N . GLN A 1 550 ? 59.564 90.170 44.064 1.00 19.83 550 GLN A N 1
ATOM 4207 C CA . GLN A 1 550 ? 58.298 89.507 44.428 1.00 20.27 550 GLN A CA 1
ATOM 4208 C C . GLN A 1 550 ? 57.505 90.437 45.357 1.00 21.19 550 GLN A C 1
ATOM 4209 O O . GLN A 1 550 ? 56.317 90.701 45.148 1.00 22.17 550 GLN A O 1
ATOM 4215 N N . PHE A 1 551 ? 58.199 90.975 46.346 1.00 20.84 551 PHE A N 1
ATOM 4216 C CA . PHE A 1 551 ? 57.588 91.924 47.277 1.00 20.98 551 PHE A CA 1
ATOM 4217 C C . PHE A 1 551 ? 57.134 93.213 46.601 1.00 21.15 551 PHE A C 1
ATOM 4218 O O . PHE A 1 551 ? 55.971 93.644 46.757 1.00 21.95 551 PHE A O 1
ATOM 4226 N N . LEU A 1 552 ? 58.044 93.841 45.865 1.00 20.85 552 LEU A N 1
ATOM 4227 C CA . LEU A 1 552 ? 57.741 95.103 45.205 1.00 21.16 552 LEU A CA 1
ATOM 4228 C C . LEU A 1 552 ? 56.613 95.013 44.185 1.00 22.25 552 LEU A C 1
ATOM 4229 O O . LEU A 1 552 ? 55.799 95.937 44.078 1.00 21.02 552 LEU A O 1
ATOM 4234 N N . ALA A 1 553 ? 56.561 93.923 43.420 1.00 20.30 553 ALA A N 1
ATOM 4235 C CA . ALA A 1 553 ? 55.512 93.764 42.426 1.00 21.35 553 ALA A CA 1
ATOM 4236 C C . ALA A 1 553 ? 54.132 93.644 43.090 1.00 20.88 553 ALA A C 1
ATOM 4237 O O . ALA A 1 553 ? 53.150 94.232 42.618 1.00 22.01 553 ALA A O 1
ATOM 4239 N N . GLN A 1 554 ? 54.071 92.875 44.164 1.00 21.22 554 GLN A N 1
ATOM 4240 C CA . GLN A 1 554 ? 52.852 92.780 44.973 1.00 21.34 554 GLN A CA 1
ATOM 4241 C C . GLN A 1 554 ? 52.489 94.138 45.585 1.00 23.74 554 GLN A C 1
ATOM 4242 O O . GLN A 1 554 ? 51.312 94.519 45.608 1.00 23.93 554 GLN A O 1
ATOM 4248 N N . LEU A 1 555 ? 53.486 94.863 46.085 1.00 23.28 555 LEU A N 1
ATOM 4249 C CA . LEU A 1 555 ? 53.221 96.191 46.658 1.00 24.67 555 LEU A CA 1
ATOM 4250 C C . LEU A 1 555 ? 52.682 97.135 45.586 1.00 24.74 555 LEU A C 1
ATOM 4251 O O . LEU A 1 555 ? 51.739 97.882 45.847 1.00 25.92 555 LEU A O 1
ATOM 4256 N N . TYR A 1 556 ? 53.203 97.056 44.366 1.00 24.66 556 TYR A N 1
ATOM 4257 C CA . TYR A 1 556 ? 52.627 97.803 43.263 1.00 26.08 556 TYR A CA 1
ATOM 4258 C C . TYR A 1 556 ? 51.163 97.419 43.003 1.00 29.20 556 TYR A C 1
ATOM 4259 O O . TYR A 1 556 ? 50.317 98.296 42.788 1.00 28.64 556 TYR A O 1
ATOM 4268 N N . LEU A 1 557 ? 50.877 96.114 42.971 1.00 27.30 557 LEU A N 1
ATOM 4269 C CA . LEU A 1 557 ? 49.529 95.665 42.657 1.00 27.54 557 LEU A CA 1
ATOM 4270 C C . LEU A 1 557 ? 48.525 96.092 43.733 1.00 28.92 557 LEU A C 1
ATOM 4271 O O . LEU A 1 557 ? 47.356 96.281 43.425 1.00 28.57 557 LEU A O 1
ATOM 4276 N N . GLU A 1 558 ? 48.989 96.260 44.969 1.00 31.16 558 GLU A N 1
ATOM 4277 C CA . GLU A 1 558 ? 48.144 96.739 46.063 1.00 35.63 558 GLU A CA 1
ATOM 4278 C C . GLU A 1 558 ? 48.023 98.268 46.167 1.00 38.56 558 GLU A C 1
ATOM 4279 O O . GLU A 1 558 ? 47.003 98.762 46.643 1.00 41.59 558 GLU A O 1
ATOM 4285 N N . THR A 1 559 ? 49.044 99.019 45.763 1.00 37.11 559 THR A N 1
ATOM 4286 C CA . THR A 1 559 ? 49.038 100.489 45.921 1.00 36.45 559 THR A CA 1
ATOM 4287 C C . THR A 1 559 ? 48.954 101.296 44.625 1.00 35.26 559 THR A C 1
ATOM 4288 O O . THR A 1 559 ? 48.562 102.449 44.657 1.00 37.65 559 THR A O 1
ATOM 4292 N N . GLY A 1 560 ? 49.395 100.740 43.507 1.00 32.36 560 GLY A N 1
ATOM 4293 C CA . GLY A 1 560 ? 49.532 101.487 42.266 1.00 32.10 560 GLY A CA 1
ATOM 4294 C C . GLY A 1 560 ? 50.623 102.542 42.226 1.00 32.49 560 GLY A C 1
ATOM 4295 O O . GLY A 1 560 ? 50.667 103.304 41.273 1.00 34.75 560 GLY A O 1
ATOM 4296 N N . SER A 1 561 ? 51.526 102.585 43.217 1.00 36.63 561 SER A N 1
ATOM 4297 C CA . SER A 1 561 ? 52.593 103.600 43.242 1.00 35.84 561 SER A CA 1
ATOM 4298 C C . SER A 1 561 ? 53.685 103.203 42.248 1.00 35.76 561 SER A C 1
ATOM 4299 O O . SER A 1 561 ? 54.366 102.198 42.465 1.00 35.33 561 SER A O 1
ATOM 4302 N N . GLN A 1 562 ? 53.859 103.987 41.184 1.00 35.03 562 GLN A N 1
ATOM 4303 C CA . GLN A 1 562 ? 54.839 103.679 40.122 1.00 35.86 562 GLN A CA 1
ATOM 4304 C C . GLN A 1 562 ? 56.275 103.473 40.616 1.00 36.86 562 GLN A C 1
ATOM 4305 O O . GLN A 1 562 ? 57.026 102.703 39.997 1.00 35.70 562 GLN A O 1
ATOM 4307 N N . LYS A 1 563 ? 56.669 104.131 41.713 1.00 33.27 563 LYS A N 1
ATOM 4308 C CA . LYS A 1 563 ? 58.029 103.982 42.225 1.00 33.97 563 LYS A CA 1
ATOM 4309 C C . LYS A 1 563 ? 58.409 102.513 42.521 1.00 32.00 563 LYS A C 1
ATOM 4310 O O . LYS A 1 563 ? 59.579 102.121 42.379 1.00 30.59 563 LYS A O 1
ATOM 4316 N N . TYR A 1 564 ? 57.430 101.710 42.920 1.00 27.50 564 TYR A N 1
ATOM 4317 C CA . TYR A 1 564 ? 57.708 100.300 43.181 1.00 28.65 564 TYR A CA 1
ATOM 4318 C C . TYR A 1 564 ? 57.842 99.511 41.877 1.00 26.43 564 TYR A C 1
ATOM 4319 O O . TYR A 1 564 ? 58.753 98.693 41.767 1.00 25.88 564 TYR A O 1
ATOM 4328 N N . LEU A 1 565 ? 56.979 99.770 40.896 1.00 25.31 565 LEU A N 1
ATOM 4329 C CA . LEU A 1 565 ? 57.104 99.145 39.582 1.00 26.06 565 LEU A CA 1
ATOM 4330 C C . LEU A 1 565 ? 58.371 99.546 38.860 1.00 27.49 565 LEU A C 1
ATOM 4331 O O . LEU A 1 565 ? 58.971 98.726 38.162 1.00 24.22 565 LEU A O 1
ATOM 4336 N N . ASP A 1 566 ? 58.778 100.809 38.979 1.00 27.92 566 ASP A N 1
ATOM 4337 C CA . ASP A 1 566 ? 60.036 101.247 38.347 1.00 29.59 566 ASP A CA 1
ATOM 4338 C C . ASP A 1 566 ? 61.245 100.499 38.951 1.00 26.39 566 ASP A C 1
ATOM 4339 O O . ASP A 1 566 ? 62.152 100.113 38.226 1.00 27.88 566 ASP A O 1
ATOM 4344 N N . GLU A 1 567 ? 61.215 100.237 40.248 1.00 25.83 567 GLU A N 1
ATOM 4345 C CA . GLU A 1 567 ? 62.265 99.437 40.890 1.00 27.58 567 GLU A CA 1
ATOM 4346 C C . GLU A 1 567 ? 62.250 97.961 40.422 1.00 26.21 567 GLU A C 1
ATOM 4347 O O . GLU A 1 567 ? 63.305 97.387 40.136 1.00 25.46 567 GLU A O 1
ATOM 4353 N N . VAL A 1 568 ? 61.054 97.387 40.315 1.00 24.31 568 VAL A N 1
ATOM 4354 C CA . VAL A 1 568 ? 60.876 96.049 39.712 1.00 24.62 568 VAL A CA 1
ATOM 4355 C C . VAL A 1 568 ? 61.558 95.995 38.354 1.00 24.47 568 VAL A C 1
ATOM 4356 O O . VAL A 1 568 ? 62.367 95.098 38.114 1.00 24.07 568 VAL A O 1
ATOM 4360 N N . LYS A 1 569 ? 61.234 96.947 37.484 1.00 25.49 569 LYS A N 1
ATOM 4361 C CA . LYS A 1 569 ? 61.790 96.997 36.134 1.00 26.97 569 LYS A CA 1
ATOM 4362 C C . LYS A 1 569 ? 63.298 97.180 36.118 1.00 27.12 569 LYS A C 1
ATOM 4363 O O . LYS A 1 569 ? 63.969 96.592 35.276 1.00 25.74 569 LYS A O 1
ATOM 4369 N N . ARG A 1 570 ? 63.828 97.968 37.054 1.00 26.94 570 ARG A N 1
ATOM 4370 C CA . ARG A 1 570 ? 65.283 98.111 37.199 1.00 28.97 570 ARG A CA 1
ATOM 4371 C C . ARG A 1 570 ? 65.953 96.787 37.607 1.00 28.00 570 ARG A C 1
ATOM 4372 O O . ARG A 1 570 ? 67.048 96.489 37.139 1.00 27.69 570 ARG A O 1
ATOM 4380 N N . GLN A 1 571 ? 65.306 96.027 38.484 1.00 24.10 571 GLN A N 1
ATOM 4381 C CA . GLN A 1 571 ? 65.896 94.807 39.032 1.00 23.56 571 GLN A CA 1
ATOM 4382 C C . GLN A 1 571 ? 65.676 93.559 38.171 1.00 22.51 571 GLN A C 1
ATOM 4383 O O . GLN A 1 571 ? 66.419 92.585 38.324 1.00 20.48 571 GLN A O 1
ATOM 4389 N N . MET A 1 572 ? 64.704 93.587 37.265 1.00 21.69 572 MET A N 1
ATOM 4390 C CA . MET A 1 572 ? 64.368 92.377 36.476 1.00 22.60 572 MET A CA 1
ATOM 4391 C C . MET A 1 572 ? 65.560 91.784 35.729 1.00 22.17 572 MET A C 1
ATOM 4392 O O . MET A 1 572 ? 65.725 90.580 35.790 1.00 20.38 572 MET A O 1
ATOM 4397 N N . PRO A 1 573 ? 66.389 92.614 35.043 1.00 21.94 573 PRO A N 1
ATOM 4398 C CA . PRO A 1 573 ? 67.540 92.045 34.313 1.00 21.80 573 PRO A CA 1
ATOM 4399 C C . PRO A 1 573 ? 68.567 91.361 35.216 1.00 19.53 573 PRO A C 1
ATOM 4400 O O . PRO A 1 573 ? 69.207 90.376 34.805 1.00 19.95 573 PRO A O 1
ATOM 4404 N N . VAL A 1 574 ? 68.720 91.866 36.430 1.00 18.69 574 VAL A N 1
ATOM 4405 C CA . VAL A 1 574 ? 69.570 91.269 37.428 1.00 18.99 574 VAL A CA 1
ATOM 4406 C C . VAL A 1 574 ? 69.021 89.897 37.870 1.00 18.96 574 VAL A C 1
ATOM 4407 O O . VAL A 1 574 ? 69.786 88.926 38.025 1.00 17.70 574 VAL A O 1
ATOM 4411 N N . LEU A 1 575 ? 67.699 89.789 38.008 1.00 17.25 575 LEU A N 1
ATOM 4412 C CA . LEU A 1 575 ? 67.096 88.497 38.325 1.00 17.26 575 LEU A CA 1
ATOM 4413 C C . LEU A 1 575 ? 67.194 87.513 37.168 1.00 16.81 575 LEU A C 1
ATOM 4414 O O . LEU A 1 575 ? 67.474 86.308 37.376 1.00 17.16 575 LEU A O 1
ATOM 4419 N N . GLU A 1 576 ? 66.962 88.002 35.961 1.00 16.80 576 GLU A N 1
ATOM 4420 C CA . GLU A 1 576 ? 66.995 87.149 34.776 1.00 17.67 576 GLU A CA 1
ATOM 4421 C C . GLU A 1 576 ? 68.375 86.610 34.471 1.00 17.67 576 GLU A C 1
ATOM 4422 O O . GLU A 1 576 ? 68.492 85.541 33.861 1.00 16.73 576 GLU A O 1
ATOM 4428 N N . ALA A 1 577 ? 69.413 87.303 34.934 1.00 16.45 577 ALA A N 1
ATOM 4429 C CA . ALA A 1 577 ? 70.790 86.859 34.694 1.00 15.89 577 ALA A CA 1
ATOM 4430 C C . ALA A 1 577 ? 71.146 85.528 35.388 1.00 15.41 577 ALA A C 1
ATOM 4431 O O . ALA A 1 577 ? 72.059 84.813 34.949 1.00 15.22 577 ALA A O 1
ATOM 4433 N N . PHE A 1 578 ? 70.416 85.189 36.448 1.00 14.78 578 PHE A N 1
ATOM 4434 C CA . PHE A 1 578 ? 70.612 83.923 37.157 1.00 14.30 578 PHE A CA 1
ATOM 4435 C C . PHE A 1 578 ? 70.203 82.690 36.345 1.00 14.10 578 PHE A C 1
ATOM 4436 O O . PHE A 1 578 ? 70.552 81.572 36.746 1.00 13.93 578 PHE A O 1
ATOM 4444 N N . ASN A 1 579 ? 69.452 82.894 35.268 1.00 14.67 579 ASN A N 1
ATOM 4445 C CA . ASN A 1 579 ? 68.744 81.816 34.567 1.00 15.85 579 ASN A CA 1
ATOM 4446 C C . ASN A 1 579 ? 69.293 81.603 33.169 1.00 15.75 579 ASN A C 1
ATOM 4447 O O . ASN A 1 579 ? 69.450 82.557 32.374 1.00 15.54 579 ASN A O 1
ATOM 4452 N N . GLY A 1 580 ? 69.486 80.332 32.819 1.00 14.27 580 GLY A N 1
ATOM 4453 C CA . GLY A 1 580 ? 69.910 79.986 31.482 1.00 14.62 580 GLY A CA 1
ATOM 4454 C C . GLY A 1 580 ? 68.736 79.624 30.581 1.00 14.70 580 GLY A C 1
ATOM 4455 O O . GLY A 1 580 ? 67.562 79.642 31.015 1.00 14.91 580 GLY A O 1
ATOM 4456 N N . PHE A 1 581 ? 69.049 79.310 29.322 1.00 14.12 581 PHE A N 1
ATOM 4457 C CA . PHE A 1 581 ? 68.045 78.882 28.335 1.00 14.08 581 PHE A CA 1
ATOM 4458 C C . PHE A 1 581 ? 68.385 77.514 27.760 1.00 13.20 581 PHE A C 1
ATOM 4459 O O . PHE A 1 581 ? 67.907 77.165 26.667 1.00 13.47 581 PHE A O 1
ATOM 4467 N N . GLN A 1 582 ? 69.165 76.722 28.502 1.00 13.09 582 GLN A N 1
ATOM 4468 C CA . GLN A 1 582 ? 69.595 75.414 28.023 1.00 12.87 582 GLN A CA 1
ATOM 4469 C C . GLN A 1 582 ? 68.373 74.513 27.758 1.00 12.49 582 GLN A C 1
ATOM 4470 O O . GLN A 1 582 ? 67.362 74.591 28.497 1.00 12.69 582 GLN A O 1
ATOM 4476 N N . PRO A 1 583 ? 68.449 73.639 26.761 1.00 12.34 583 PRO A N 1
ATOM 4477 C CA . PRO A 1 583 ? 67.252 72.805 26.426 1.00 11.80 583 PRO A CA 1
ATOM 4478 C C . PRO A 1 583 ? 67.132 71.548 27.286 1.00 12.63 583 PRO A C 1
ATOM 4479 O O . PRO A 1 583 ? 67.262 70.413 26.796 1.00 11.84 583 PRO A O 1
ATOM 4483 N N . SER A 1 584 ? 66.914 71.782 28.578 1.00 12.36 584 SER A N 1
ATOM 4484 C CA . SER A 1 584 ? 66.763 70.749 29.591 1.00 12.26 584 SER A CA 1
ATOM 4485 C C . SER A 1 584 ? 65.758 71.259 30.617 1.00 12.18 584 SER A C 1
ATOM 4486 O O . SER A 1 584 ? 65.829 72.397 31.037 1.00 12.46 584 SER A O 1
ATOM 4489 N N . TYR A 1 585 ? 64.872 70.388 31.067 1.00 11.85 585 TYR A N 1
ATOM 4490 C CA . TYR A 1 585 ? 63.955 70.722 32.150 1.00 11.73 585 TYR A CA 1
ATOM 4491 C C . TYR A 1 585 ? 64.701 71.044 33.456 1.00 11.93 585 TYR A C 1
ATOM 4492 O O . TYR A 1 585 ? 64.204 71.783 34.271 1.00 12.25 585 TYR A O 1
ATOM 4501 N N . HIS A 1 586 ? 65.913 70.533 33.631 1.00 11.62 586 HIS A N 1
ATOM 4502 C CA . HIS A 1 586 ? 66.693 70.854 34.818 1.00 12.01 586 HIS A CA 1
ATOM 4503 C C . HIS A 1 586 ? 67.154 72.308 34.854 1.00 12.14 586 HIS A C 1
ATOM 4504 O O . HIS A 1 586 ? 67.406 72.847 35.950 1.00 12.26 586 HIS A O 1
ATOM 4511 N N . LEU A 1 587 ? 67.342 72.895 33.676 1.00 12.06 587 LEU A N 1
ATOM 4512 C CA . LEU A 1 587 ? 68.053 74.168 33.510 1.00 11.91 587 LEU A CA 1
ATOM 4513 C C . LEU A 1 587 ? 67.264 75.299 32.910 1.00 12.00 587 LEU A C 1
ATOM 4514 O O . LEU A 1 587 ? 67.631 76.454 33.121 1.00 12.30 587 LEU A O 1
ATOM 4519 N N . ASN A 1 588 ? 66.204 75.012 32.156 1.00 12.52 588 ASN A N 1
ATOM 4520 C CA . ASN A 1 588 ? 65.604 76.027 31.297 1.00 13.29 588 ASN A CA 1
ATOM 4521 C C . ASN A 1 588 ? 64.815 77.031 32.143 1.00 13.44 588 ASN A C 1
ATOM 4522 O O . ASN A 1 588 ? 63.812 76.694 32.748 1.00 13.26 588 ASN A O 1
ATOM 4527 N N . GLU A 1 589 ? 65.320 78.253 32.210 1.00 12.92 589 GLU A N 1
ATOM 4528 C CA . GLU A 1 589 ? 64.787 79.279 33.104 1.00 14.76 589 GLU A CA 1
ATOM 4529 C C . GLU A 1 589 ? 64.825 78.875 34.583 1.00 14.14 589 GLU A C 1
ATOM 4530 O O . GLU A 1 589 ? 63.981 79.268 35.363 1.00 14.69 589 GLU A O 1
ATOM 4536 N N . VAL A 1 590 ? 65.838 78.111 34.966 1.00 13.06 590 VAL A N 1
ATOM 4537 C CA . VAL A 1 590 ? 66.020 77.663 36.331 1.00 13.51 590 VAL A CA 1
ATOM 4538 C C . VAL A 1 590 ? 67.257 78.336 36.911 1.00 13.86 590 VAL A C 1
ATOM 4539 O O . VAL A 1 590 ? 68.389 78.101 36.486 1.00 14.52 590 VAL A O 1
ATOM 4543 N N . ALA A 1 591 ? 67.053 79.111 37.962 1.00 14.16 591 ALA A N 1
ATOM 4544 C CA . ALA A 1 591 ? 68.146 79.861 38.542 1.00 13.75 591 ALA A CA 1
ATOM 4545 C C . ALA A 1 591 ? 69.304 79.001 39.046 1.00 14.18 591 ALA A C 1
ATOM 4546 O O . ALA A 1 591 ? 69.107 77.959 39.701 1.00 13.47 591 ALA A O 1
ATOM 4548 N N . ILE A 1 592 ? 70.514 79.511 38.825 1.00 14.13 592 ILE A N 1
ATOM 4549 C CA . ILE A 1 592 ? 71.688 78.931 39.409 1.00 15.54 592 ILE A CA 1
ATOM 4550 C C . ILE A 1 592 ? 71.567 78.994 40.925 1.00 14.88 592 ILE A C 1
ATOM 4551 O O . ILE A 1 592 ? 71.387 80.063 41.498 1.00 14.47 592 ILE A O 1
ATOM 4556 N N . ARG A 1 593 ? 71.614 77.823 41.537 1.00 14.45 593 ARG A N 1
ATOM 4557 C CA . ARG A 1 593 ? 71.679 77.628 42.982 1.00 15.03 593 ARG A CA 1
ATOM 4558 C C . ARG A 1 593 ? 72.580 76.416 43.180 1.00 15.93 593 ARG A C 1
ATOM 4559 O O . ARG A 1 593 ? 72.596 75.499 42.351 1.00 16.30 593 ARG A O 1
ATOM 4567 N N . HIS A 1 594 ? 73.375 76.409 44.232 1.00 15.51 594 HIS A N 1
ATOM 4568 C CA . HIS A 1 594 ? 74.449 75.409 44.341 1.00 16.11 594 HIS A CA 1
ATOM 4569 C C . HIS A 1 594 ? 74.908 75.066 45.760 1.00 16.25 594 HIS A C 1
ATOM 4570 O O . HIS A 1 594 ? 76.020 74.580 45.966 1.00 16.23 594 HIS A O 1
ATOM 4577 N N . TRP A 1 595 ? 74.018 75.211 46.732 1.00 17.04 595 TRP A N 1
ATOM 4578 C CA . TRP A 1 595 ? 74.357 74.897 48.135 1.00 17.30 595 TRP A CA 1
ATOM 4579 C C . TRP A 1 595 ? 73.315 74.119 48.946 1.00 18.50 595 TRP A C 1
ATOM 4580 O O . TRP A 1 595 ? 73.643 73.582 50.006 1.00 17.83 595 TRP A O 1
ATOM 4591 N N . ASP A 1 596 ? 72.078 74.008 48.468 1.00 18.80 596 ASP A N 1
ATOM 4592 C CA . ASP A 1 596 ? 71.022 73.460 49.321 1.00 19.23 596 ASP A CA 1
ATOM 4593 C C . ASP A 1 596 ? 71.121 71.967 49.553 1.00 19.30 596 ASP A C 1
ATOM 4594 O O . ASP A 1 596 ? 70.588 71.476 50.546 1.00 19.99 596 ASP A O 1
ATOM 4599 N N . GLY A 1 597 ? 71.788 71.238 48.656 1.00 18.28 597 GLY A N 1
ATOM 4600 C CA . GLY A 1 597 ? 72.071 69.832 48.893 1.00 18.67 597 GLY A CA 1
ATOM 4601 C C . GLY A 1 597 ? 72.861 69.581 50.161 1.00 19.76 597 GLY A C 1
ATOM 4602 O O . GLY A 1 597 ? 72.700 68.540 50.803 1.00 20.00 597 GLY A O 1
ATOM 4603 N N . HIS A 1 598 ? 73.723 70.532 50.515 1.00 19.18 598 HIS A N 1
ATOM 4604 C CA . HIS A 1 598 ? 74.514 70.411 51.727 1.00 21.17 598 HIS A CA 1
ATOM 4605 C C . HIS A 1 598 ? 73.648 70.621 52.979 1.00 20.79 598 HIS A C 1
ATOM 4606 O O . HIS A 1 598 ? 73.637 69.789 53.886 1.00 23.08 598 HIS A O 1
ATOM 4613 N N . TRP A 1 599 ? 72.952 71.743 53.010 1.00 20.70 599 TRP A N 1
ATOM 4614 C CA . TRP A 1 599 ? 72.235 72.188 54.221 1.00 23.09 599 TRP A CA 1
ATOM 4615 C C . TRP A 1 599 ? 70.947 71.405 54.465 1.00 22.50 599 TRP A C 1
ATOM 4616 O O . TRP A 1 599 ? 70.536 71.256 55.608 1.00 23.49 599 TRP A O 1
ATOM 4627 N N . PHE A 1 600 ? 70.312 70.925 53.395 1.00 20.36 600 PHE A N 1
ATOM 4628 C CA . PHE A 1 600 ? 68.986 70.281 53.484 1.00 20.74 600 PHE A CA 1
ATOM 4629 C C . PHE A 1 600 ? 68.931 68.797 53.141 1.00 20.05 600 PHE A C 1
ATOM 4630 O O . PHE A 1 600 ? 68.015 68.101 53.575 1.00 21.57 600 PHE A O 1
ATOM 4638 N N . GLY A 1 601 ? 69.912 68.286 52.403 1.00 18.55 601 GLY A N 1
ATOM 4639 C CA . GLY A 1 601 ? 69.840 66.930 51.873 1.00 19.10 601 GLY A CA 1
ATOM 4640 C C . GLY A 1 601 ? 70.456 65.890 52.769 1.00 21.12 601 GLY A C 1
ATOM 4641 O O . GLY A 1 601 ? 71.296 66.210 53.634 1.00 20.56 601 GLY A O 1
ATOM 4642 N N . LYS A 1 602 ? 70.069 64.642 52.546 1.00 20.77 602 LYS A N 1
ATOM 4643 C CA . LYS A 1 602 ? 70.707 63.505 53.183 1.00 21.63 602 LYS A CA 1
ATOM 4644 C C . LYS A 1 602 ? 72.187 63.353 52.805 1.00 22.16 602 LYS A C 1
ATOM 4645 O O . LYS A 1 602 ? 73.008 62.990 53.651 1.00 21.58 602 LYS A O 1
ATOM 4651 N N . ARG A 1 603 ? 72.514 63.588 51.535 1.00 22.07 603 ARG A N 1
ATOM 4652 C CA . ARG A 1 603 ? 73.884 63.353 51.036 1.00 22.71 603 ARG A CA 1
ATOM 4653 C C . ARG A 1 603 ? 74.850 64.499 51.342 1.00 22.46 603 ARG A C 1
ATOM 4654 O O . ARG A 1 603 ? 76.070 64.353 51.111 1.00 23.07 603 ARG A O 1
ATOM 4662 N N . GLU A 1 604 ? 74.299 65.639 51.785 1.00 22.19 604 GLU A N 1
ATOM 4663 C CA . GLU A 1 604 ? 75.064 66.800 52.266 1.00 23.75 604 GLU A CA 1
ATOM 4664 C C . GLU A 1 604 ? 76.091 67.308 51.240 1.00 23.87 604 GLU A C 1
ATOM 4665 O O . GLU A 1 604 ? 77.186 67.733 51.593 1.00 25.03 604 GLU A O 1
ATOM 4671 N N . LEU A 1 605 ? 75.732 67.247 49.963 1.00 23.01 605 LEU A N 1
ATOM 4672 C CA . LEU A 1 605 ? 76.645 67.665 48.886 1.00 23.01 605 LEU A CA 1
ATOM 4673 C C . LEU A 1 605 ? 76.428 69.117 48.489 1.00 21.73 605 LEU A C 1
ATOM 4674 O O . LEU A 1 605 ? 75.363 69.464 47.959 1.00 21.92 605 LEU A O 1
ATOM 4679 N N . PHE A 1 606 ? 77.433 69.965 48.700 1.00 19.43 606 PHE A N 1
ATOM 4680 C CA . PHE A 1 606 ? 77.492 71.237 48.009 1.00 19.59 606 PHE A CA 1
ATOM 4681 C C . PHE A 1 606 ? 77.562 70.946 46.512 1.00 18.21 606 PHE A C 1
ATOM 4682 O O . PHE A 1 606 ? 77.980 69.870 46.101 1.00 19.82 606 PHE A O 1
ATOM 4690 N N . GLY A 1 607 ? 77.155 71.913 45.722 1.00 16.99 607 GLY A N 1
ATOM 4691 C CA . GLY A 1 607 ? 77.231 71.839 44.274 1.00 15.85 607 GLY A CA 1
ATOM 4692 C C . GLY A 1 607 ? 75.911 72.153 43.605 1.00 15.84 607 GLY A C 1
ATOM 4693 O O . GLY A 1 607 ? 74.852 72.203 44.262 1.00 15.87 607 GLY A O 1
ATOM 4694 N N . ASP A 1 608 ? 75.962 72.333 42.290 1.00 14.87 608 ASP A N 1
ATOM 4695 C CA . ASP A 1 608 ? 74.814 72.834 41.512 1.00 14.77 608 ASP A CA 1
ATOM 4696 C C . ASP A 1 608 ? 73.582 71.965 41.710 1.00 14.52 608 ASP A C 1
ATOM 4697 O O . ASP A 1 608 ? 73.650 70.762 41.502 1.00 13.75 608 ASP A O 1
ATOM 4702 N N . THR A 1 609 ? 72.482 72.590 42.121 1.00 12.85 609 THR A N 1
ATOM 4703 C CA . THR A 1 609 ? 71.205 71.928 42.317 1.00 13.59 609 THR A CA 1
ATOM 4704 C C . THR A 1 609 ? 70.330 72.512 41.220 1.00 13.37 609 THR A C 1
ATOM 4705 O O . THR A 1 609 ? 70.048 73.727 41.204 1.00 14.22 609 THR A O 1
ATOM 4709 N N . PHE A 1 610 ? 69.954 71.679 40.256 1.00 13.10 610 PHE A N 1
ATOM 4710 C CA . PHE A 1 610 ? 69.161 72.112 39.132 1.00 12.80 610 PHE A CA 1
ATOM 4711 C C . PHE A 1 610 ? 68.069 71.081 38.859 1.00 13.77 610 PHE A C 1
ATOM 4712 O O . PHE A 1 610 ? 68.371 70.037 38.295 1.00 13.61 610 PHE A O 1
ATOM 4720 N N . PRO A 1 611 ? 66.816 71.327 39.236 1.00 14.57 611 PRO A N 1
ATOM 4721 C CA . PRO A 1 611 ? 66.350 72.515 39.913 1.00 15.18 611 PRO A CA 1
ATOM 4722 C C . PRO A 1 611 ? 66.451 72.389 41.402 1.00 15.90 611 PRO A C 1
ATOM 4723 O O . PRO A 1 611 ? 66.542 71.275 41.955 1.00 18.26 611 PRO A O 1
ATOM 4727 N N . HIS A 1 612 A 66.562 73.553 42.042 1.00 15.78 612 HIS A N 1
ATOM 4728 C CA . HIS A 1 612 A 66.234 73.683 43.414 1.00 14.75 612 HIS A CA 1
ATOM 4729 C C . HIS A 1 612 A 64.948 74.486 43.458 1.00 13.88 612 HIS A C 1
ATOM 4730 O O . HIS A 1 612 A 64.791 75.453 42.758 1.00 14.55 612 HIS A O 1
ATOM 4737 N N . TYR A 1 613 ? 64.068 74.115 44.363 1.00 14.48 613 TYR A N 1
ATOM 4738 C CA . TYR A 1 613 ? 62.708 74.676 44.403 1.00 15.30 613 TYR A CA 1
ATOM 4739 C C . TYR A 1 613 ? 62.618 76.197 44.561 1.00 15.22 613 TYR A C 1
ATOM 4740 O O . TYR A 1 613 ? 61.649 76.795 44.099 1.00 14.75 613 TYR A O 1
ATOM 4749 N N . TRP A 1 614 ? 63.603 76.860 45.197 1.00 14.96 614 TRP A N 1
ATOM 4750 C CA . TRP A 1 614 ? 63.508 78.333 45.237 1.00 15.04 614 TRP A CA 1
ATOM 4751 C C . TRP A 1 614 ? 63.661 79.001 43.870 1.00 13.91 614 TRP A C 1
ATOM 4752 O O . TRP A 1 614 ? 63.302 80.169 43.705 1.00 14.28 614 TRP A O 1
ATOM 4763 N N . SER A 1 615 ? 64.118 78.271 42.848 1.00 13.59 615 SER A N 1
ATOM 4764 C CA . SER A 1 615 ? 64.032 78.771 41.483 1.00 13.49 615 SER A CA 1
ATOM 4765 C C . SER A 1 615 ? 62.604 79.200 41.116 1.00 14.21 615 SER A C 1
ATOM 4766 O O . SER A 1 615 ? 62.424 80.026 40.244 1.00 13.87 615 SER A O 1
ATOM 4769 N N . THR A 1 616 ? 61.602 78.620 41.770 1.00 13.75 616 THR A N 1
ATOM 4770 C CA . THR A 1 616 ? 60.207 78.988 41.475 1.00 14.64 616 THR A CA 1
ATOM 4771 C C . THR A 1 616 ? 59.838 80.378 41.951 1.00 15.33 616 THR A C 1
ATOM 4772 O O . THR A 1 616 ? 58.863 80.919 41.483 1.00 15.34 616 THR A O 1
ATOM 4776 N N . ILE A 1 617 ? 60.638 80.992 42.828 1.00 14.31 617 ILE A N 1
ATOM 4777 C CA . ILE A 1 617 ? 60.343 82.373 43.208 1.00 15.70 617 ILE A CA 1
ATOM 4778 C C . ILE A 1 617 ? 60.438 83.261 41.974 1.00 15.56 617 ILE A C 1
ATOM 4779 O O . ILE A 1 617 ? 59.658 84.190 41.809 1.00 15.74 617 ILE A O 1
ATOM 4784 N N . THR A 1 618 ? 61.399 82.975 41.078 1.00 15.50 618 THR A N 1
ATOM 4785 C CA . THR A 1 618 ? 61.495 83.700 39.830 1.00 15.27 618 THR A CA 1
ATOM 4786 C C . THR A 1 618 ? 60.224 83.531 38.980 1.00 14.96 618 THR A C 1
ATOM 4787 O O . THR A 1 618 ? 59.764 84.479 38.377 1.00 15.77 618 THR A O 1
ATOM 4791 N N . GLY A 1 619 ? 59.661 82.325 38.971 1.00 15.36 619 GLY A N 1
ATOM 4792 C CA . GLY A 1 619 ? 58.355 82.094 38.367 1.00 15.40 619 GLY A CA 1
ATOM 4793 C C . GLY A 1 619 ? 57.292 83.000 38.979 1.00 15.28 619 GLY A C 1
ATOM 4794 O O . GLY A 1 619 ? 56.526 83.588 38.254 1.00 16.17 619 GLY A O 1
ATOM 4795 N N . ALA A 1 620 ? 57.248 83.074 40.306 1.00 15.73 620 ALA A N 1
ATOM 4796 C CA . ALA A 1 620 ? 56.308 83.974 40.980 1.00 16.27 620 ALA A CA 1
ATOM 4797 C C . ALA A 1 620 ? 56.495 85.417 40.529 1.00 18.02 620 ALA A C 1
ATOM 4798 O O . ALA A 1 620 ? 55.524 86.106 40.203 1.00 18.39 620 ALA A O 1
ATOM 4800 N N . VAL A 1 621 ? 57.753 85.861 40.466 1.00 17.09 621 VAL A N 1
ATOM 4801 C CA . VAL A 1 621 ? 58.074 87.187 39.993 1.00 16.62 621 VAL A CA 1
ATOM 4802 C C . VAL A 1 621 ? 57.560 87.439 38.592 1.00 17.41 621 VAL A C 1
ATOM 4803 O O . VAL A 1 621 ? 56.994 88.512 38.321 1.00 17.01 621 VAL A O 1
ATOM 4807 N N . TYR A 1 622 ? 57.785 86.486 37.676 1.00 16.56 622 TYR A N 1
ATOM 4808 C CA . TYR A 1 622 ? 57.342 86.627 36.304 1.00 17.02 622 TYR A CA 1
ATOM 4809 C C . TYR A 1 622 ? 55.819 86.703 36.223 1.00 17.77 622 TYR A C 1
ATOM 4810 O O . TYR A 1 622 ? 55.292 87.481 35.432 1.00 18.50 622 TYR A O 1
ATOM 4819 N N . TYR A 1 623 ? 55.148 85.899 37.045 1.00 17.02 623 TYR A N 1
ATOM 4820 C CA . TYR A 1 623 ? 53.674 85.929 37.182 1.00 18.34 623 TYR A CA 1
ATOM 4821 C C . TYR A 1 623 ? 53.182 87.318 37.632 1.00 18.12 623 TYR A C 1
ATOM 4822 O O . TYR A 1 623 ? 52.296 87.922 36.991 1.00 18.18 623 TYR A O 1
ATOM 4831 N N . TYR A 1 624 ? 53.786 87.842 38.687 1.00 18.26 624 TYR A N 1
ATOM 4832 C CA . TYR A 1 624 ? 53.397 89.179 39.167 1.00 19.46 624 TYR A CA 1
ATOM 4833 C C . TYR A 1 624 ? 53.751 90.262 38.156 1.00 20.48 624 TYR A C 1
ATOM 4834 O O . TYR A 1 624 ? 52.985 91.212 37.971 1.00 21.69 624 TYR A O 1
ATOM 4843 N N . TYR A 1 625 ? 54.910 90.146 37.507 1.00 20.07 625 TYR A N 1
ATOM 4844 C CA . TYR A 1 625 ? 55.330 91.130 36.528 1.00 20.55 625 TYR A CA 1
ATOM 4845 C C . TYR A 1 625 ? 54.328 91.187 35.350 1.00 22.06 625 TYR A C 1
ATOM 4846 O O . TYR A 1 625 ? 54.032 92.275 34.843 1.00 21.45 625 TYR A O 1
ATOM 4855 N N . ALA A 1 626 ? 53.819 90.023 34.909 1.00 20.03 626 ALA A N 1
ATOM 4856 C CA . ALA A 1 626 ? 52.800 89.983 33.867 1.00 20.98 626 ALA A CA 1
ATOM 4857 C C . ALA A 1 626 ? 51.490 90.667 34.314 1.00 21.98 626 ALA A C 1
ATOM 4858 O O . ALA A 1 626 ? 50.844 91.331 33.497 1.00 24.51 626 ALA A O 1
ATOM 4860 N N . LEU A 1 627 ? 51.116 90.499 35.577 1.00 22.14 627 LEU A N 1
ATOM 4861 C CA . LEU A 1 627 ? 49.953 91.210 36.136 1.00 23.72 627 LEU A CA 1
ATOM 4862 C C . LEU A 1 627 ? 50.166 92.730 36.178 1.00 26.00 627 LEU A C 1
ATOM 4863 O O . LEU A 1 627 ? 49.235 93.496 35.951 1.00 27.31 627 LEU A O 1
ATOM 4868 N N . CYS A 1 628 ? 51.394 93.142 36.483 1.00 24.52 628 CYS A N 1
ATOM 4869 C CA . CYS A 1 628 ? 51.774 94.553 36.590 1.00 25.67 628 CYS A CA 1
ATOM 4870 C C . CYS A 1 628 ? 51.800 95.285 35.248 1.00 27.90 628 CYS A C 1
ATOM 4871 O O . CYS A 1 628 ? 51.362 96.432 35.156 1.00 26.90 628 CYS A O 1
ATOM 4874 N N . THR A 1 629 ? 52.306 94.623 34.206 1.00 27.70 629 THR A N 1
ATOM 4875 C CA . THR A 1 629 ? 52.581 95.244 32.915 1.00 27.16 629 THR A CA 1
ATOM 4876 C C . THR A 1 629 ? 51.634 94.810 31.813 1.00 28.87 629 THR A C 1
ATOM 4877 O O . THR A 1 629 ? 51.625 95.423 30.743 1.00 29.10 629 THR A O 1
ATOM 4881 N N . GLY A 1 630 ? 50.898 93.714 32.025 1.00 28.41 630 GLY A N 1
ATOM 4882 C CA . GLY A 1 630 ? 50.132 93.080 30.960 1.00 29.23 630 GLY A CA 1
ATOM 4883 C C . GLY A 1 630 ? 50.967 92.346 29.911 1.00 29.30 630 GLY A C 1
ATOM 4884 O O . GLY A 1 630 ? 50.440 91.950 28.882 1.00 27.82 630 GLY A O 1
ATOM 4885 N N . ASP A 1 631 ? 52.266 92.144 30.175 1.00 29.25 631 ASP A N 1
ATOM 4886 C CA . ASP A 1 631 ? 53.150 91.445 29.243 1.00 27.67 631 ASP A CA 1
ATOM 4887 C C . ASP A 1 631 ? 52.971 89.933 29.442 1.00 27.33 631 ASP A C 1
ATOM 4888 O O . ASP A 1 631 ? 53.583 89.327 30.323 1.00 25.23 631 ASP A O 1
ATOM 4893 N N . SER A 1 632 ? 52.145 89.318 28.610 1.00 27.15 632 SER A N 1
ATOM 4894 C CA . SER A 1 632 ? 51.803 87.914 28.808 1.00 27.67 632 SER A CA 1
ATOM 4895 C C . SER A 1 632 ? 52.941 86.934 28.465 1.00 26.15 632 SER A C 1
ATOM 4896 O O . SER A 1 632 ? 52.860 85.757 28.847 1.00 26.00 632 SER A O 1
ATOM 4899 N N . SER A 1 633 ? 53.985 87.407 27.774 1.00 23.74 633 SER A N 1
ATOM 4900 C CA . SER A 1 633 ? 55.180 86.582 27.547 1.00 23.32 633 SER A CA 1
ATOM 4901 C C . SER A 1 633 ? 55.771 86.168 28.903 1.00 21.17 633 SER A C 1
ATOM 4902 O O . SER A 1 633 ? 56.306 85.078 29.030 1.00 21.63 633 SER A O 1
ATOM 4905 N N . TYR A 1 634 ? 55.669 87.036 29.907 1.00 20.37 634 TYR A N 1
ATOM 4906 C CA . TYR A 1 634 ? 56.114 86.702 31.246 1.00 18.73 634 TYR A CA 1
ATOM 4907 C C . TYR A 1 634 ? 55.276 85.671 31.955 1.00 18.15 634 TYR A C 1
ATOM 4908 O O . TYR A 1 634 ? 55.836 84.882 32.722 1.00 18.13 634 TYR A O 1
ATOM 4917 N N . GLN A 1 635 ? 53.964 85.629 31.695 1.00 16.92 635 GLN A N 1
ATOM 4918 C CA . GLN A 1 635 ? 53.151 84.558 32.220 1.00 18.08 635 GLN A CA 1
ATOM 4919 C C . GLN A 1 635 ? 53.557 83.197 31.624 1.00 16.28 635 GLN A C 1
ATOM 4920 O O . GLN A 1 635 ? 53.583 82.203 32.355 1.00 15.97 635 GLN A O 1
ATOM 4926 N N . LYS A 1 636 ? 53.861 83.155 30.334 1.00 17.44 636 LYS A N 1
ATOM 4927 C CA . LYS A 1 636 ? 54.320 81.909 29.705 1.00 19.52 636 LYS A CA 1
ATOM 4928 C C . LYS A 1 636 ? 55.662 81.485 30.306 1.00 18.45 636 LYS A C 1
ATOM 4929 O O . LYS A 1 636 ? 55.905 80.296 30.542 1.00 17.37 636 LYS A O 1
ATOM 4935 N N . ARG A 1 637 ? 56.522 82.461 30.565 1.00 17.44 637 ARG A N 1
ATOM 4936 C CA . ARG A 1 637 ? 57.790 82.178 31.241 1.00 16.99 637 ARG A CA 1
ATOM 4937 C C . ARG A 1 637 ? 57.623 81.679 32.662 1.00 15.48 637 ARG A C 1
ATOM 4938 O O . ARG A 1 637 ? 58.256 80.698 33.071 1.00 15.14 637 ARG A O 1
ATOM 4946 N N . ALA A 1 638 ? 56.709 82.287 33.414 1.00 14.08 638 ALA A N 1
ATOM 4947 C CA . ALA A 1 638 ? 56.378 81.817 34.740 1.00 13.39 638 ALA A CA 1
ATOM 4948 C C . ALA A 1 638 ? 55.939 80.370 34.720 1.00 12.94 638 ALA A C 1
ATOM 4949 O O . ALA A 1 638 ? 56.309 79.585 35.595 1.00 13.33 638 ALA A O 1
ATOM 4951 N N . GLU A 1 639 ? 55.106 80.031 33.742 1.00 13.73 639 GLU A N 1
ATOM 4952 C CA . GLU A 1 639 ? 54.600 78.655 33.602 1.00 13.81 639 GLU A CA 1
ATOM 4953 C C . GLU A 1 639 ? 55.721 77.639 33.345 1.00 13.02 639 GLU A C 1
ATOM 4954 O O . GLU A 1 639 ? 55.711 76.522 33.889 1.00 13.37 639 GLU A O 1
ATOM 4960 N N . ASN A 1 640 ? 56.652 78.044 32.502 1.00 14.00 640 ASN A N 1
ATOM 4961 C CA . ASN A 1 640 ? 57.832 77.246 32.188 1.00 14.15 640 ASN A CA 1
ATOM 4962 C C . ASN A 1 640 ? 58.690 77.001 33.432 1.00 14.03 640 ASN A C 1
ATOM 4963 O O . ASN A 1 640 ? 59.109 75.852 33.692 1.00 14.04 640 ASN A O 1
ATOM 4968 N N . VAL A 1 641 ? 58.950 78.055 34.198 1.00 13.15 641 VAL A N 1
ATOM 4969 C CA . VAL A 1 641 ? 59.767 77.910 35.410 1.00 13.34 641 VAL A CA 1
ATOM 4970 C C . VAL A 1 641 ? 59.175 76.876 36.385 1.00 13.96 641 VAL A C 1
ATOM 4971 O O . VAL A 1 641 ? 59.854 75.957 36.842 1.00 13.82 641 VAL A O 1
ATOM 4975 N N . VAL A 1 642 ? 57.897 77.028 36.713 1.00 13.53 642 VAL A N 1
ATOM 4976 C CA . VAL A 1 642 ? 57.277 76.164 37.707 1.00 13.24 642 VAL A CA 1
ATOM 4977 C C . VAL A 1 642 ? 57.059 74.747 37.169 1.00 13.13 642 VAL A C 1
ATOM 4978 O O . VAL A 1 642 ? 57.192 73.792 37.929 1.00 12.60 642 VAL A O 1
ATOM 4982 N N . ARG A 1 643 ? 56.778 74.617 35.876 1.00 13.12 643 ARG A N 1
ATOM 4983 C CA . ARG A 1 643 ? 56.643 73.317 35.212 1.00 14.27 643 ARG A CA 1
ATOM 4984 C C . ARG A 1 643 ? 57.939 72.500 35.327 1.00 13.18 643 ARG A C 1
ATOM 4985 O O . ARG A 1 643 ? 57.928 71.296 35.631 1.00 12.19 643 ARG A O 1
ATOM 4993 N N . ASN A 1 644 ? 59.068 73.182 35.167 1.00 12.95 644 ASN A N 1
ATOM 4994 C CA . ASN A 1 644 ? 60.347 72.481 35.165 1.00 13.42 644 ASN A CA 1
ATOM 4995 C C . ASN A 1 644 ? 60.723 71.960 36.548 1.00 13.40 644 ASN A C 1
ATOM 4996 O O . ASN A 1 644 ? 61.485 70.998 36.654 1.00 14.56 644 ASN A O 1
ATOM 5001 N N . ASN A 1 645 ? 60.170 72.560 37.605 1.00 12.79 645 ASN A N 1
ATOM 5002 C CA . ASN A 1 645 ? 60.377 72.062 38.932 1.00 12.89 645 ASN A CA 1
ATOM 5003 C C . ASN A 1 645 ? 59.527 70.840 39.273 1.00 12.24 645 ASN A C 1
ATOM 5004 O O . ASN A 1 645 ? 59.694 70.238 40.320 1.00 12.39 645 ASN A O 1
ATOM 5009 N N . LEU A 1 646 ? 58.633 70.435 38.386 1.00 12.54 646 LEU A N 1
ATOM 5010 C CA . LEU A 1 646 ? 57.859 69.223 38.629 1.00 12.82 646 LEU A CA 1
ATOM 5011 C C . LEU A 1 646 ? 58.695 67.972 38.687 1.00 12.91 646 LEU A C 1
ATOM 5012 O O . LEU A 1 646 ? 58.232 66.970 39.218 1.00 13.94 646 LEU A O 1
ATOM 5017 N N . CYS A 1 647 ? 59.930 68.008 38.170 1.00 12.97 647 CYS A N 1
ATOM 5018 C CA . CYS A 1 647 ? 60.793 66.835 38.243 1.00 12.93 647 CYS A CA 1
ATOM 5019 C C . CYS A 1 647 ? 61.177 66.434 39.664 1.00 12.92 647 CYS A C 1
ATOM 5020 O O . CYS A 1 647 ? 61.604 65.312 39.874 1.00 13.92 647 CYS A O 1
ATOM 5023 N N . LEU A 1 648 ? 60.949 67.307 40.645 1.00 12.76 648 LEU A N 1
ATOM 5024 C CA . LEU A 1 648 ? 61.253 66.995 42.051 1.00 13.22 648 LEU A CA 1
ATOM 5025 C C . LEU A 1 648 ? 60.205 66.104 42.716 1.00 12.82 648 LEU A C 1
ATOM 5026 O O . LEU A 1 648 ? 60.360 65.735 43.871 1.00 12.76 648 LEU A O 1
ATOM 5031 N N . PHE A 1 649 ? 59.123 65.795 41.999 1.00 12.22 649 PHE A N 1
ATOM 5032 C CA . PHE A 1 649 ? 57.967 65.059 42.522 1.00 13.00 649 PHE A CA 1
ATOM 5033 C C . PHE A 1 649 ? 57.774 63.821 41.675 1.00 13.44 649 PHE A C 1
ATOM 5034 O O . PHE A 1 649 ? 57.781 63.904 40.433 1.00 14.49 649 PHE A O 1
ATOM 5042 N N . PHE A 1 650 ? 57.651 62.688 42.349 1.00 13.58 650 PHE A N 1
ATOM 5043 C CA . PHE A 1 650 ? 57.615 61.393 41.705 1.00 14.51 650 PHE A CA 1
ATOM 5044 C C . PHE A 1 650 ? 56.210 60.788 41.692 1.00 15.63 650 PHE A C 1
ATOM 5045 O O . PHE A 1 650 ? 55.321 61.197 42.467 1.00 15.31 650 PHE A O 1
ATOM 5053 N N . GLU A 1 651 ? 56.026 59.785 40.848 1.00 16.00 651 GLU A N 1
ATOM 5054 C CA . GLU A 1 651 ? 54.693 59.247 40.563 1.00 17.2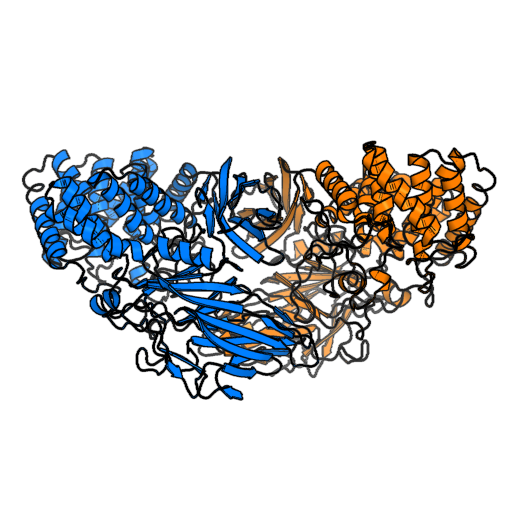9 651 GLU A CA 1
ATOM 5055 C C . GLU A 1 651 ? 54.126 58.413 41.696 1.00 18.32 651 GLU A C 1
ATOM 5056 O O . GLU A 1 651 ? 52.969 58.035 41.623 1.00 18.82 651 GLU A O 1
ATOM 5062 N N . ASP A 1 652 ? 54.929 58.097 42.709 1.00 16.35 652 ASP A N 1
ATOM 5063 C CA . ASP A 1 652 ? 54.411 57.472 43.933 1.00 17.04 652 ASP A CA 1
ATOM 5064 C C . ASP A 1 652 ? 54.135 58.466 45.050 1.00 15.99 652 ASP A C 1
ATOM 5065 O O . ASP A 1 652 ? 53.888 58.044 46.169 1.00 18.36 652 ASP A O 1
ATOM 5070 N N . GLY A 1 653 ? 54.239 59.765 44.771 1.00 13.98 653 GLY A N 1
ATOM 5071 C CA . GLY A 1 653 ? 53.986 60.796 45.752 1.00 14.67 653 GLY A CA 1
ATOM 5072 C C . GLY A 1 653 ? 55.206 61.248 46.520 1.00 13.86 653 GLY A C 1
ATOM 5073 O O . GLY A 1 653 ? 55.109 62.194 47.273 1.00 14.35 653 GLY A O 1
ATOM 5074 N N . LYS A 1 654 ? 56.338 60.555 46.358 1.00 14.19 654 LYS A N 1
ATOM 5075 C CA . LYS A 1 654 ? 57.586 60.957 47.022 1.00 14.71 654 LYS A CA 1
ATOM 5076 C C . LYS A 1 654 ? 58.114 62.227 46.342 1.00 14.30 654 LYS A C 1
ATOM 5077 O O . LYS A 1 654 ? 57.698 62.590 45.228 1.00 13.77 654 LYS A O 1
ATOM 5083 N N . ALA A 1 655 ? 59.037 62.908 47.015 1.00 13.76 655 ALA A N 1
ATOM 5084 C CA . ALA A 1 655 ? 59.622 64.105 46.476 1.00 13.69 655 ALA A CA 1
ATOM 5085 C C . ALA A 1 655 ? 61.085 64.197 46.914 1.00 13.62 655 ALA A C 1
ATOM 5086 O O . ALA A 1 655 ? 61.497 63.514 47.859 1.00 14.04 655 ALA A O 1
ATOM 5088 N N . SER A 1 656 ? 61.820 65.053 46.232 1.00 14.44 656 SER A N 1
ATOM 5089 C CA . SER A 1 656 ? 63.240 65.270 46.550 1.00 14.42 656 SER A CA 1
ATOM 5090 C C . SER A 1 656 ? 63.550 66.743 46.803 1.00 14.61 656 SER A C 1
ATOM 5091 O O . SER A 1 656 ? 63.097 67.613 46.069 1.00 13.59 656 SER A O 1
ATOM 5094 N N . CYS A 1 657 ? 64.415 66.995 47.790 1.00 15.56 657 CYS A N 1
ATOM 5095 C CA . CYS A 1 657 ? 64.812 68.360 48.134 1.00 15.96 657 CYS A CA 1
ATOM 5096 C C . CYS A 1 657 ? 65.792 69.013 47.170 1.00 15.71 657 CYS A C 1
ATOM 5097 O O . CYS A 1 657 ? 65.947 70.226 47.229 1.00 16.04 657 CYS A O 1
ATOM 5100 N N . ALA A 1 658 ? 66.434 68.239 46.285 1.00 15.47 658 ALA A N 1
ATOM 5101 C CA . ALA A 1 658 ? 67.384 68.803 45.313 1.00 15.86 658 ALA A CA 1
ATOM 5102 C C . ALA A 1 658 ? 67.853 67.757 44.303 1.00 14.18 658 ALA A C 1
ATOM 5103 O O . ALA A 1 658 ? 68.044 66.605 44.666 1.00 15.12 658 ALA A O 1
ATOM 5105 N N . TYR A 1 659 ? 68.021 68.182 43.055 1.00 13.18 659 TYR A N 1
ATOM 5106 C CA . TYR A 1 659 ? 68.675 67.381 42.057 1.00 12.71 659 TYR A CA 1
ATOM 5107 C C . TYR A 1 659 ? 70.124 67.889 41.964 1.00 12.49 659 TYR A C 1
ATOM 5108 O O . TYR A 1 659 ? 70.360 69.000 41.527 1.00 12.54 659 TYR A O 1
ATOM 5117 N N . MET A 1 660 ? 71.071 67.039 42.324 1.00 13.08 660 MET A N 1
ATOM 5118 C CA . MET A 1 660 ? 72.499 67.361 42.246 1.00 13.02 660 MET A CA 1
ATOM 5119 C C . MET A 1 660 ? 72.928 67.125 40.796 1.00 12.69 660 MET A C 1
ATOM 5120 O O . MET A 1 660 ? 73.008 65.992 40.346 1.00 13.14 660 MET A O 1
ATOM 5125 N N . TYR A 1 661 ? 73.215 68.206 40.080 1.00 11.91 661 TYR A N 1
ATOM 5126 C CA . TYR A 1 661 ? 73.262 68.200 38.620 1.00 12.28 661 TYR A CA 1
ATOM 5127 C C . TYR A 1 661 ? 74.592 67.773 37.941 1.00 12.52 661 TYR A C 1
ATOM 5128 O O . TYR A 1 661 ? 74.551 67.028 36.954 1.00 12.55 661 TYR A O 1
ATOM 5137 N N . PRO A 1 662 ? 75.738 68.284 38.416 1.00 13.14 662 PRO A N 1
ATOM 5138 C CA . PRO A 1 662 ? 76.979 67.964 37.692 1.00 12.83 662 PRO A CA 1
ATOM 5139 C C . PRO A 1 662 ? 77.306 66.483 37.664 1.00 12.40 662 PRO A C 1
ATOM 5140 O O . PRO A 1 662 ? 76.781 65.717 38.461 1.00 13.05 662 PRO A O 1
ATOM 5144 N N . TYR A 1 663 ? 78.219 66.107 36.786 1.00 12.09 663 TYR A N 1
ATOM 5145 C CA . TYR A 1 663 ? 78.657 64.735 36.666 1.00 12.42 663 TYR A CA 1
ATOM 5146 C C . TYR A 1 663 ? 79.212 64.236 37.990 1.00 12.11 663 TYR A C 1
ATOM 5147 O O . TYR A 1 663 ? 78.849 63.160 38.467 1.00 11.88 663 TYR A O 1
ATOM 5156 N N . LYS A 1 664 ? 80.134 65.015 38.541 1.00 11.97 664 LYS A N 1
ATOM 5157 C CA . LYS A 1 664 ? 80.739 64.756 39.839 1.00 12.76 664 LYS A CA 1
ATOM 5158 C C . LYS A 1 664 ? 81.023 66.061 40.540 1.00 13.07 664 LYS A C 1
ATOM 5159 O O . LYS A 1 664 ? 81.119 67.129 39.919 1.00 12.57 664 LYS A O 1
ATOM 5165 N N . ILE A 1 665 ? 81.122 65.957 41.852 1.00 13.90 665 ILE A N 1
ATOM 5166 C CA . ILE A 1 665 ? 81.502 67.067 42.709 1.00 14.57 665 ILE A CA 1
ATOM 5167 C C . ILE A 1 665 ? 82.627 66.569 43.597 1.00 14.45 665 ILE A C 1
ATOM 5168 O O . ILE A 1 665 ? 82.449 65.644 44.420 1.00 13.78 665 ILE A O 1
ATOM 5173 N N . ASP A 1 666 ? 83.819 67.157 43.415 1.00 14.98 666 ASP A N 1
ATOM 5174 C CA . ASP A 1 666 ? 85.035 66.724 44.130 1.00 15.81 666 ASP A CA 1
ATOM 5175 C C . ASP A 1 666 ? 85.274 65.224 44.035 1.00 15.97 666 ASP A C 1
ATOM 5176 O O . ASP A 1 666 ? 85.698 64.578 45.005 1.00 16.69 666 ASP A O 1
ATOM 5181 N N . GLY A 1 667 ? 84.994 64.667 42.856 1.00 14.42 667 GLY A N 1
ATOM 5182 C CA . GLY A 1 667 ? 85.202 63.252 42.590 1.00 15.23 667 GLY A CA 1
ATOM 5183 C C . GLY A 1 667 ? 84.093 62.300 42.989 1.00 15.59 667 GLY A C 1
ATOM 5184 O O . GLY A 1 667 ? 84.181 61.090 42.704 1.00 15.60 667 GLY A O 1
ATOM 5185 N N . VAL A 1 668 ? 83.061 62.830 43.649 1.00 15.79 668 VAL A N 1
ATOM 5186 C CA . VAL A 1 668 ? 81.931 62.049 44.118 1.00 15.22 668 VAL A CA 1
ATOM 5187 C C . VAL A 1 668 ? 80.858 62.112 43.038 1.00 14.32 668 VAL A C 1
ATOM 5188 O O . VAL A 1 668 ? 80.476 63.183 42.599 1.00 13.02 668 VAL A O 1
ATOM 5192 N N . LYS A 1 669 ? 80.339 60.959 42.665 1.00 14.10 669 LYS A N 1
ATOM 5193 C CA . LYS A 1 669 ? 79.304 60.884 41.633 1.00 15.30 669 LYS A CA 1
ATOM 5194 C C . LYS A 1 669 ? 78.061 61.658 42.033 1.00 14.77 669 LYS A C 1
ATOM 5195 O O . LYS A 1 669 ? 77.567 61.487 43.162 1.00 14.56 669 LYS A O 1
ATOM 5201 N N . ALA A 1 670 ? 77.590 62.543 41.156 1.00 13.83 670 ALA A N 1
ATOM 5202 C CA . ALA A 1 670 ? 76.348 63.271 41.400 1.00 13.83 670 ALA A CA 1
ATOM 5203 C C . ALA A 1 670 ? 75.286 62.787 40.395 1.00 14.25 670 ALA A C 1
ATOM 5204 O O . ALA A 1 670 ? 75.152 61.561 40.228 1.00 13.66 670 ALA A O 1
ATOM 5206 N N . GLU A 1 671 ? 74.548 63.685 39.760 1.00 14.05 671 GLU A N 1
ATOM 5207 C CA . GLU A 1 671 ? 73.417 63.304 38.877 1.00 14.66 671 GLU A CA 1
ATOM 5208 C C . GLU A 1 671 ? 72.397 62.443 39.631 1.00 14.19 671 GLU A C 1
ATOM 5209 O O . GLU A 1 671 ? 72.009 61.363 39.175 1.00 14.81 671 GLU A O 1
ATOM 5215 N N . PHE A 1 672 ? 71.942 62.928 40.773 1.00 13.61 672 PHE A N 1
ATOM 5216 C CA . PHE A 1 672 ? 70.927 62.201 41.531 1.00 14.27 672 PHE A CA 1
ATOM 5217 C C . PHE A 1 672 ? 69.994 63.169 42.257 1.00 13.32 672 PHE A C 1
ATOM 5218 O O . PHE A 1 672 ? 70.346 64.314 42.542 1.00 12.65 672 PHE A O 1
ATOM 5226 N N . TYR A 1 673 ? 68.799 62.662 42.554 1.00 13.97 673 TYR A N 1
ATOM 5227 C CA . TYR A 1 673 ? 67.845 63.335 43.442 1.00 13.35 673 TYR A CA 1
ATOM 5228 C C . TYR A 1 673 ? 68.201 62.963 44.855 1.00 14.07 673 TYR A C 1
ATOM 5229 O O . TYR A 1 673 ? 68.296 61.768 45.191 1.00 13.30 673 TYR A O 1
ATOM 5238 N N . ASP A 1 674 ? 68.418 63.966 45.695 1.00 14.50 674 ASP A N 1
ATOM 5239 C CA . ASP A 1 674 ? 68.680 63.687 47.097 1.00 17.03 674 ASP A CA 1
ATOM 5240 C C . ASP A 1 674 ? 67.509 62.916 47.721 1.00 17.68 674 ASP A C 1
ATOM 5241 O O . ASP A 1 674 ? 66.350 63.236 47.442 1.00 17.34 674 ASP A O 1
ATOM 5246 N N . PRO A 1 675 ? 67.803 61.873 48.512 1.00 18.96 675 PRO A N 1
ATOM 5247 C CA . PRO A 1 675 ? 66.736 61.023 49.019 1.00 19.58 675 PRO A CA 1
ATOM 5248 C C . PRO A 1 675 ? 65.870 61.585 50.151 1.00 18.99 675 PRO A C 1
ATOM 5249 O O . PRO A 1 675 ? 64.988 60.870 50.592 1.00 18.41 675 PRO A O 1
ATOM 5253 N N . TYR A 1 676 ? 66.126 62.803 50.632 1.00 17.22 676 TYR A N 1
ATOM 5254 C CA . TYR A 1 676 ? 65.214 63.441 51.580 1.00 17.62 676 TYR A CA 1
ATOM 5255 C C . TYR A 1 676 ? 64.161 64.238 50.842 1.00 16.70 676 TYR A C 1
ATOM 5256 O O . TYR A 1 676 ? 64.490 65.002 49.939 1.00 15.96 676 TYR A O 1
ATOM 5265 N N . ALA A 1 677 ? 62.910 64.099 51.273 1.00 16.83 677 ALA A N 1
ATOM 5266 C CA . ALA A 1 677 ? 61.911 65.149 51.053 1.00 16.95 677 ALA A CA 1
ATOM 5267 C C . ALA A 1 677 ? 62.014 66.074 52.263 1.00 17.86 677 ALA A C 1
ATOM 5268 O O . ALA A 1 677 ? 61.816 65.649 53.415 1.00 18.97 677 ALA A O 1
ATOM 5270 N N . ASN A 1 678 ? 62.379 67.314 52.004 1.00 17.43 678 ASN A N 1
ATOM 5271 C CA . ASN A 1 678 ? 62.577 68.281 53.040 1.00 17.84 678 ASN A CA 1
ATOM 5272 C C . ASN A 1 678 ? 61.668 69.469 52.776 1.00 17.38 678 ASN A C 1
ATOM 5273 O O . ASN A 1 678 ? 60.525 69.479 53.251 1.00 19.20 678 ASN A O 1
ATOM 5278 N N . ASP A 1 679 ? 62.120 70.442 51.995 1.00 16.57 679 ASP A N 1
ATOM 5279 C CA . ASP A 1 679 ? 61.458 71.726 51.846 1.00 16.70 679 ASP A CA 1
ATOM 5280 C C . ASP A 1 679 ? 60.901 72.048 50.437 1.00 15.47 679 ASP A C 1
ATOM 5281 O O . ASP A 1 679 ? 60.351 73.118 50.208 1.00 15.40 679 ASP A O 1
ATOM 5286 N N . GLN A 1 680 ? 61.047 71.110 49.507 1.00 14.09 680 GLN A N 1
ATOM 5287 C CA . GLN A 1 680 ? 60.727 71.313 48.093 1.00 14.74 680 GLN A CA 1
ATOM 5288 C C . GLN A 1 680 ? 59.258 71.537 47.780 1.00 14.58 680 GLN A C 1
ATOM 5289 O O . GLN A 1 680 ? 58.955 71.947 46.667 1.00 13.69 680 GLN A O 1
ATOM 5295 N N . ASP A 1 681 ? 58.362 71.312 48.729 1.00 14.68 681 ASP A N 1
ATOM 5296 C CA . ASP A 1 681 ? 56.933 71.463 48.423 1.00 15.20 681 ASP A CA 1
ATOM 5297 C C . ASP A 1 681 ? 56.541 72.907 48.138 1.00 14.53 681 ASP A C 1
ATOM 5298 O O . ASP A 1 681 ? 55.534 73.157 47.484 1.00 12.82 681 ASP A O 1
ATOM 5303 N N . TRP A 1 682 ? 57.376 73.874 48.541 1.00 14.24 682 TRP A N 1
ATOM 5304 C CA . TRP A 1 682 ? 57.236 75.232 48.019 1.00 14.51 682 TRP A CA 1
ATOM 5305 C C . TRP A 1 682 ? 57.174 75.340 46.486 1.00 13.85 682 TRP A C 1
ATOM 5306 O O . TRP A 1 682 ? 56.557 76.250 45.949 1.00 12.94 682 TRP A O 1
ATOM 5317 N N . ALA A 1 683 ? 57.835 74.434 45.760 1.00 13.09 683 ALA A N 1
ATOM 5318 C CA . ALA A 1 683 ? 57.734 74.502 44.312 1.00 12.86 683 ALA A CA 1
ATOM 5319 C C . ALA A 1 683 ? 56.287 74.348 43.853 1.00 12.59 683 ALA A C 1
ATOM 5320 O O . ALA A 1 683 ? 55.888 74.995 42.894 1.00 13.28 683 ALA A O 1
ATOM 5322 N N . LEU A 1 684 ? 55.513 73.516 44.536 1.00 12.78 684 LEU A N 1
ATOM 5323 C CA . LEU A 1 684 ? 54.105 73.325 44.169 1.00 13.22 684 LEU A CA 1
ATOM 5324 C C . LEU A 1 684 ? 53.235 74.471 44.692 1.00 13.20 684 LEU A C 1
ATOM 5325 O O . LEU A 1 684 ? 52.264 74.855 44.060 1.00 13.24 684 LEU A O 1
ATOM 5330 N N . VAL A 1 685 ? 53.619 75.052 45.824 1.00 13.70 685 VAL A N 1
ATOM 5331 C CA . VAL A 1 685 ? 52.981 76.296 46.263 1.00 14.27 685 VAL A CA 1
ATOM 5332 C C . VAL A 1 685 ? 53.052 77.354 45.175 1.00 14.70 685 VAL A C 1
ATOM 5333 O O . VAL A 1 685 ? 52.059 78.016 44.856 1.00 15.39 685 VAL A O 1
ATOM 5337 N N . TYR A 1 686 ? 54.228 77.517 44.566 1.00 14.09 686 TYR A N 1
ATOM 5338 C CA . TYR A 1 686 ? 54.387 78.495 43.527 1.00 13.98 686 TYR A CA 1
ATOM 5339 C C . TYR A 1 686 ? 53.823 78.057 42.177 1.00 13.60 686 TYR A C 1
ATOM 5340 O O . TYR A 1 686 ? 53.367 78.902 41.384 1.00 13.53 686 TYR A O 1
ATOM 5349 N N . TYR A 1 687 ? 53.804 76.746 41.933 1.00 13.03 687 TYR A N 1
ATOM 5350 C CA . TYR A 1 687 ? 53.146 76.202 40.755 1.00 13.09 687 TYR A CA 1
ATOM 5351 C C . TYR A 1 687 ? 51.662 76.616 40.770 1.00 13.11 687 TYR A C 1
ATOM 5352 O O . TYR A 1 687 ? 51.133 77.061 39.764 1.00 13.52 687 TYR A O 1
ATOM 5361 N N . LEU A 1 688 ? 51.035 76.468 41.922 1.00 14.04 688 LEU A N 1
ATOM 5362 C CA . LEU A 1 688 ? 49.612 76.805 42.078 1.00 14.71 688 LEU A CA 1
ATOM 5363 C C . LEU A 1 688 ? 49.344 78.296 42.099 1.00 15.96 688 LEU A C 1
ATOM 5364 O O . LEU A 1 688 ? 48.289 78.721 41.633 1.00 16.64 688 LEU A O 1
ATOM 5369 N N . LEU A 1 689 ? 50.296 79.098 42.573 1.00 15.53 689 LEU A N 1
ATOM 5370 C CA . LEU A 1 689 ? 50.210 80.549 42.389 1.00 16.32 689 LEU A CA 1
ATOM 5371 C C . LEU A 1 689 ? 50.198 80.945 40.925 1.00 15.93 689 LEU A C 1
ATOM 5372 O O . LEU A 1 689 ? 49.297 81.642 40.435 1.00 16.37 689 LEU A O 1
ATOM 5377 N N . VAL A 1 690 ? 51.204 80.472 40.190 1.00 15.33 690 VAL A N 1
ATOM 5378 C CA . VAL A 1 690 ? 51.394 80.847 38.819 1.00 15.53 690 VAL A CA 1
ATOM 5379 C C . VAL A 1 690 ? 50.239 80.399 37.938 1.00 16.17 690 VAL A C 1
ATOM 5380 O O . VAL A 1 690 ? 49.822 81.157 37.065 1.00 17.57 690 VAL A O 1
ATOM 5384 N N . ASN A 1 691 ? 49.751 79.178 38.164 1.00 16.18 691 ASN A N 1
ATOM 5385 C CA . ASN A 1 691 ? 48.764 78.584 37.267 1.00 17.94 691 ASN A CA 1
ATOM 5386 C C . ASN A 1 691 ? 47.320 78.854 37.662 1.00 20.66 691 ASN A C 1
ATOM 5387 O O . ASN A 1 691 ? 46.452 78.809 36.801 1.00 22.83 691 ASN A O 1
ATOM 5392 N N . ARG A 1 692 ? 47.081 79.088 38.944 1.00 22.07 692 ARG A N 1
ATOM 5393 C CA . ARG A 1 692 ? 45.712 79.253 39.446 1.00 23.55 692 ARG A CA 1
ATOM 5394 C C . ARG A 1 692 ? 45.486 80.474 40.302 1.00 24.42 692 ARG A C 1
ATOM 5395 O O . ARG A 1 692 ? 44.357 80.674 40.764 1.00 23.93 692 ARG A O 1
ATOM 5403 N N . GLY A 1 693 ? 46.515 81.298 40.505 1.00 23.17 693 GLY A N 1
ATOM 5404 C CA . GLY A 1 693 ? 46.383 82.502 41.337 1.00 24.70 693 GLY A CA 1
ATOM 5405 C C . GLY A 1 693 ? 46.120 82.244 42.805 1.00 26.51 693 GLY A C 1
ATOM 5406 O O . GLY A 1 693 ? 45.613 83.121 43.498 1.00 30.72 693 GLY A O 1
ATOM 5407 N N . LEU A 1 694 ? 46.433 81.052 43.298 1.00 25.99 694 LEU A N 1
ATOM 5408 C CA . LEU A 1 694 ? 46.176 80.714 44.702 1.00 29.08 694 LEU A CA 1
ATOM 5409 C C . LEU A 1 694 ? 47.367 81.020 45.602 1.00 31.75 694 LEU A C 1
ATOM 5410 O O . LEU A 1 694 ? 48.510 80.800 45.168 1.00 35.89 694 LEU A O 1
ATOM 5415 N N . ASN B 1 26 ? 74.165 14.678 46.983 1.00 50.56 26 ASN B N 1
ATOM 5416 C CA . ASN B 1 26 ? 75.138 15.712 47.456 1.00 46.31 26 ASN B CA 1
ATOM 5417 C C . ASN B 1 26 ? 76.457 15.606 46.678 1.00 43.40 26 ASN B C 1
ATOM 5418 O O . ASN B 1 26 ? 76.975 14.511 46.452 1.00 47.60 26 ASN B O 1
ATOM 5420 N N . PHE B 1 27 ? 76.956 16.751 46.228 1.00 35.87 27 PHE B N 1
ATOM 5421 C CA . PHE B 1 27 ? 78.305 16.882 45.663 1.00 29.80 27 PHE B CA 1
ATOM 5422 C C . PHE B 1 27 ? 78.917 18.077 46.392 1.00 26.76 27 PHE B C 1
ATOM 5423 O O . PHE B 1 27 ? 78.790 19.210 45.933 1.00 25.66 27 PHE B O 1
ATOM 5431 N N . PRO B 1 28 ? 79.547 17.850 47.552 1.00 24.60 28 PRO B N 1
ATOM 5432 C CA . PRO B 1 28 ? 80.085 18.997 48.286 1.00 22.69 28 PRO B CA 1
ATOM 5433 C C . PRO B 1 28 ? 81.208 19.706 47.537 1.00 20.56 28 PRO B C 1
ATOM 5434 O O . PRO B 1 28 ? 81.991 19.077 46.820 1.00 19.51 28 PRO B O 1
ATOM 5438 N N . VAL B 1 29 ? 81.263 21.014 47.696 1.00 19.83 29 VAL B N 1
ATOM 5439 C CA . VAL B 1 29 ? 82.307 21.830 47.090 1.00 20.40 29 VAL B CA 1
ATOM 5440 C C . VAL B 1 29 ? 83.620 21.544 47.811 1.00 21.31 29 VAL B C 1
ATOM 5441 O O . VAL B 1 29 ? 83.662 21.497 49.054 1.00 21.00 29 VAL B O 1
ATOM 5445 N N . GLU B 1 30 ? 84.668 21.315 47.035 1.00 21.21 30 GLU B N 1
ATOM 5446 C CA . GLU B 1 30 ? 86.031 21.298 47.557 1.00 23.28 30 GLU B CA 1
ATOM 5447 C C . GLU B 1 30 ? 86.891 22.346 46.877 1.00 23.78 30 GLU B C 1
ATOM 5448 O O . GLU B 1 30 ? 86.651 22.713 45.719 1.00 22.46 30 GLU B O 1
ATOM 5454 N N . MET B 1 31 ? 87.901 22.827 47.595 1.00 23.80 31 MET B N 1
ATOM 5455 C CA . MET B 1 31 ? 88.801 23.830 47.032 1.00 26.11 31 MET B CA 1
ATOM 5456 C C . MET B 1 31 ? 90.227 23.643 47.480 1.00 25.17 31 MET B C 1
ATOM 5457 O O . MET B 1 31 ? 90.475 22.997 48.479 1.00 24.06 31 MET B O 1
ATOM 5462 N N . ARG B 1 32 ? 91.143 24.169 46.684 1.00 23.59 32 ARG B N 1
ATOM 5463 C CA . ARG B 1 32 ? 92.511 24.382 47.089 1.00 24.95 32 ARG B CA 1
ATOM 5464 C C . ARG B 1 32 ? 92.701 25.882 47.103 1.00 23.74 32 ARG B C 1
ATOM 5465 O O . ARG B 1 32 ? 92.309 26.585 46.144 1.00 22.79 32 ARG B O 1
ATOM 5473 N N . ILE B 1 33 ? 93.292 26.363 48.184 1.00 21.23 33 ILE B N 1
ATOM 5474 C CA . ILE B 1 33 ? 93.554 27.768 48.386 1.00 22.70 33 ILE B CA 1
ATOM 5475 C C . ILE B 1 33 ? 95.024 28.000 48.058 1.00 22.83 33 ILE B C 1
ATOM 5476 O O . ILE B 1 33 ? 95.877 27.224 48.466 1.00 20.97 33 ILE B O 1
ATOM 5481 N N . ASN B 1 34 ? 95.317 29.049 47.295 1.00 19.32 34 ASN B N 1
ATOM 5482 C CA . ASN B 1 34 ? 96.690 29.444 47.011 1.00 19.75 34 ASN B CA 1
ATOM 5483 C C . ASN B 1 34 ? 97.303 29.977 48.321 1.00 19.68 34 ASN B C 1
ATOM 5484 O O . ASN B 1 34 ? 96.817 30.922 48.895 1.00 18.52 34 ASN B O 1
ATOM 5489 N N . PRO B 1 35 ? 98.401 29.363 48.800 1.00 21.74 35 PRO B N 1
ATOM 5490 C CA . PRO B 1 35 ? 98.931 29.813 50.099 1.00 22.52 35 PRO B CA 1
ATOM 5491 C C . PRO B 1 35 ? 99.624 31.182 50.067 1.00 22.30 35 PRO B C 1
ATOM 5492 O O . PRO B 1 35 ? 99.734 31.832 51.103 1.00 24.72 35 PRO B O 1
ATOM 5496 N N . SER B 1 36 ? 100.010 31.642 48.885 1.00 20.49 36 SER B N 1
ATOM 5497 C CA . SER B 1 36 ? 100.663 32.916 48.718 1.00 21.80 36 SER B CA 1
ATOM 5498 C C . SER B 1 36 ? 99.651 34.074 48.553 1.00 20.36 36 SER B C 1
ATOM 5499 O O . SER B 1 36 ? 99.841 35.139 49.123 1.00 20.43 36 SER B O 1
ATOM 5502 N N . THR B 1 37 ? 98.587 33.861 47.772 1.00 18.06 37 THR B N 1
ATOM 5503 C CA . THR B 1 37 ? 97.625 34.933 47.475 1.00 16.38 37 THR B CA 1
ATOM 5504 C C . THR B 1 37 ? 96.308 34.833 48.265 1.00 15.88 37 THR B C 1
ATOM 5505 O O . THR B 1 37 ? 95.551 35.803 48.326 1.00 15.85 37 THR B O 1
ATOM 5509 N N . GLY B 1 38 ? 95.986 33.658 48.806 1.00 15.14 38 GLY B N 1
ATOM 5510 C CA . GLY B 1 38 ? 94.699 33.460 49.468 1.00 15.59 38 GLY B CA 1
ATOM 5511 C C . GLY B 1 38 ? 93.537 33.184 48.508 1.00 15.66 38 GLY B C 1
ATOM 5512 O O . GLY B 1 38 ? 92.408 32.992 48.975 1.00 17.32 38 GLY B O 1
ATOM 5513 N N . ALA B 1 39 ? 93.798 33.168 47.193 1.00 15.98 39 ALA B N 1
ATOM 5514 C CA . ALA B 1 39 ? 92.761 32.921 46.172 1.00 15.90 39 ALA B CA 1
ATOM 5515 C C . ALA B 1 39 ? 92.360 31.483 46.158 1.00 17.10 39 ALA B C 1
ATOM 5516 O O . ALA B 1 39 ? 93.132 30.612 46.580 1.00 17.49 39 ALA B O 1
ATOM 5518 N N . ILE B 1 40 ? 91.154 31.192 45.677 1.00 16.48 40 ILE B N 1
ATOM 5519 C CA . ILE B 1 40 ? 90.813 29.801 45.346 1.00 18.62 40 ILE B CA 1
ATOM 5520 C C . ILE B 1 40 ? 91.480 29.413 44.048 1.00 19.58 40 ILE B C 1
ATOM 5521 O O . ILE B 1 40 ? 91.148 29.966 42.961 1.00 21.12 40 ILE B O 1
ATOM 5526 N N . SER B 1 41 ? 92.412 28.459 44.137 1.00 18.65 41 SER B N 1
ATOM 5527 C CA . SER B 1 41 ? 93.170 27.977 42.987 1.00 21.17 41 SER B CA 1
ATOM 5528 C C . SER B 1 41 ? 92.495 26.898 42.171 1.00 19.52 41 SER B C 1
ATOM 5529 O O . SER B 1 41 ? 92.723 26.770 40.974 1.00 20.11 41 SER B O 1
ATOM 5532 N N . GLU B 1 42 ? 91.715 26.084 42.844 1.00 19.24 42 GLU B N 1
ATOM 5533 C CA . GLU B 1 42 ? 91.041 24.971 42.226 1.00 20.76 42 GLU B CA 1
ATOM 5534 C C . GLU B 1 42 ? 89.708 24.833 42.934 1.00 19.53 42 GLU B C 1
ATOM 5535 O O . GLU B 1 42 ? 89.649 24.943 44.140 1.00 18.71 42 GLU B O 1
ATOM 5541 N N . LEU B 1 43 ? 88.651 24.571 42.167 1.00 17.97 43 LEU B N 1
ATOM 5542 C CA . LEU B 1 43 ? 87.303 24.476 42.701 1.00 18.94 43 LEU B CA 1
ATOM 5543 C C . LEU B 1 43 ? 86.735 23.223 42.081 1.00 18.69 43 LEU B C 1
ATOM 5544 O O . LEU B 1 43 ? 86.581 23.132 40.868 1.00 16.81 43 LEU B O 1
ATOM 5549 N N . THR B 1 44 ? 86.484 22.217 42.910 1.00 18.15 44 THR B N 1
ATOM 5550 C CA . THR B 1 44 ? 85.974 20.939 42.430 1.00 19.04 44 THR B CA 1
ATOM 5551 C C . THR B 1 44 ? 84.732 20.517 43.207 1.00 19.04 44 THR B C 1
ATOM 5552 O O . THR B 1 44 ? 84.360 21.120 44.237 1.00 19.57 44 THR B O 1
ATOM 5556 N N . LEU B 1 45 ? 84.069 19.495 42.685 1.00 18.44 45 LEU B N 1
ATOM 5557 C CA . LEU B 1 45 ? 82.912 18.931 43.348 1.00 19.17 45 LEU B CA 1
ATOM 5558 C C . LEU B 1 45 ? 83.213 17.474 43.688 1.00 20.34 45 LEU B C 1
ATOM 5559 O O . LEU B 1 45 ? 83.539 16.696 42.813 1.00 19.93 45 LEU B O 1
ATOM 5564 N N . LYS B 1 46 ? 83.109 17.127 44.968 1.00 22.61 46 LYS B N 1
ATOM 5565 C CA . LYS B 1 46 ? 83.390 15.762 45.425 1.00 24.82 46 LYS B CA 1
ATOM 5566 C C . LYS B 1 46 ? 82.381 14.790 44.843 1.00 25.44 46 LYS B C 1
ATOM 5567 O O . LYS B 1 46 ? 81.165 15.004 44.963 1.00 27.18 46 LYS B O 1
ATOM 5573 N N . GLY B 1 47 ? 82.879 13.731 44.210 1.00 25.71 47 GLY B N 1
ATOM 5574 C CA . GLY B 1 47 ? 82.021 12.722 43.597 1.00 26.55 47 GLY B CA 1
ATOM 5575 C C . GLY B 1 47 ? 81.848 12.890 42.110 1.00 26.18 47 GLY B C 1
ATOM 5576 O O . GLY B 1 47 ? 81.215 12.055 41.466 1.00 27.04 47 GLY B O 1
ATOM 5577 N N . ASP B 1 48 ? 82.378 13.980 41.548 1.00 25.48 48 ASP B N 1
ATOM 5578 C CA . ASP B 1 48 ? 82.324 14.184 40.110 1.00 24.70 48 ASP B CA 1
ATOM 5579 C C . ASP B 1 48 ? 83.342 13.236 39.518 1.00 24.39 48 ASP B C 1
ATOM 5580 O O . ASP B 1 48 ? 84.538 13.420 39.722 1.00 25.97 48 ASP B O 1
ATOM 5585 N N . ASN B 1 49 ? 82.870 12.241 38.778 1.00 25.56 49 ASN B N 1
ATOM 5586 C CA . ASN B 1 49 ? 83.768 11.229 38.184 1.00 28.95 49 ASN B CA 1
ATOM 5587 C C . ASN B 1 49 ? 84.686 11.796 37.090 1.00 27.08 49 ASN B C 1
ATOM 5588 O O . ASN B 1 49 ? 85.654 11.155 36.723 1.00 27.71 49 ASN B O 1
ATOM 5593 N N . ARG B 1 50 ? 84.386 12.991 36.565 1.00 24.69 50 ARG B N 1
ATOM 5594 C CA . ARG B 1 50 ? 85.275 13.662 35.610 1.00 24.83 50 ARG B CA 1
ATOM 5595 C C . ARG B 1 50 ? 86.329 14.584 36.249 1.00 24.52 50 ARG B C 1
ATOM 5596 O O . ARG B 1 50 ? 87.263 15.001 35.567 1.00 26.15 50 ARG B O 1
ATOM 5604 N N . SER B 1 51 ? 86.180 14.916 37.530 1.00 28.08 51 SER B N 1
ATOM 5605 C CA . SER B 1 51 ? 87.223 15.640 38.323 1.00 31.84 51 SER B CA 1
ATOM 5606 C C . SER B 1 51 ? 87.540 17.052 37.770 1.00 31.49 51 SER B C 1
ATOM 5607 O O . SER B 1 51 ? 88.658 17.565 37.899 1.00 33.29 51 SER B O 1
ATOM 5610 N N . MET B 1 52 ? 86.534 17.655 37.159 1.00 28.19 52 MET B N 1
ATOM 5611 C CA . MET B 1 52 ? 86.622 18.975 36.556 1.00 22.80 52 MET B CA 1
ATOM 5612 C C . MET B 1 52 ? 87.058 20.062 37.552 1.00 20.51 52 MET B C 1
ATOM 5613 O O . MET B 1 52 ? 86.591 20.092 38.691 1.00 21.30 52 MET B O 1
ATOM 5618 N N . ASN B 1 53 ? 87.883 20.994 37.081 1.00 17.88 53 ASN B N 1
ATOM 5619 C CA . ASN B 1 53 ? 88.192 22.192 37.803 1.00 16.58 53 ASN B CA 1
ATOM 5620 C C . ASN B 1 53 ? 87.318 23.299 37.232 1.00 15.61 53 ASN B C 1
ATOM 5621 O O . ASN B 1 53 ? 87.370 23.571 36.033 1.00 15.48 53 ASN B O 1
ATOM 5626 N N . TRP B 1 54 ? 86.487 23.890 38.074 1.00 15.32 54 TRP B N 1
ATOM 5627 C CA . TRP B 1 54 ? 85.536 24.918 37.619 1.00 14.62 54 TRP B CA 1
ATOM 5628 C C . TRP B 1 54 ? 86.174 26.286 37.373 1.00 14.16 54 TRP B C 1
ATOM 5629 O O . TRP B 1 54 ? 85.502 27.174 36.830 1.00 12.97 54 TRP B O 1
ATOM 5640 N N . VAL B 1 55 ? 87.436 26.465 37.795 1.00 14.05 55 VAL B N 1
ATOM 5641 C CA . VAL B 1 55 ? 88.179 27.682 37.535 1.00 14.51 55 VAL B CA 1
ATOM 5642 C C . VAL B 1 55 ? 89.343 27.426 36.598 1.00 15.31 55 VAL B C 1
ATOM 5643 O O . VAL B 1 55 ? 89.872 26.311 36.510 1.00 15.50 55 VAL B O 1
ATOM 5647 N N . VAL B 1 56 ? 89.666 28.463 35.839 1.00 14.95 56 VAL B N 1
ATOM 5648 C CA . VAL B 1 56 ? 90.895 28.492 35.050 1.00 15.86 56 VAL B CA 1
ATOM 5649 C C . VAL B 1 56 ? 92.067 28.447 36.035 1.00 16.04 56 VAL B C 1
ATOM 5650 O O . VAL B 1 56 ? 92.010 29.060 37.106 1.00 15.84 56 VAL B O 1
ATOM 5654 N N . LYS B 1 57 ? 93.105 27.696 35.693 1.00 16.10 57 LYS B N 1
ATOM 5655 C CA . LYS B 1 57 ? 94.343 27.698 36.502 1.00 18.38 57 LYS B CA 1
ATOM 5656 C C . LYS B 1 57 ? 95.031 29.061 36.360 1.00 17.13 57 LYS B C 1
ATOM 5657 O O . LYS B 1 57 ? 95.116 29.612 35.273 1.00 18.87 57 LYS B O 1
ATOM 5663 N N . THR B 1 58 ? 95.458 29.630 37.472 1.00 17.09 58 THR B N 1
ATOM 5664 C CA . THR B 1 58 ? 95.977 30.984 37.472 1.00 18.22 58 THR B CA 1
ATOM 5665 C C . THR B 1 58 ? 97.459 30.942 37.856 1.00 18.84 58 THR B C 1
ATOM 5666 O O . THR B 1 58 ? 97.921 31.744 38.621 1.00 19.70 58 THR B O 1
ATOM 5670 N N . ASP B 1 59 ? 98.190 29.969 37.315 1.00 18.51 59 ASP B N 1
ATOM 5671 C CA . ASP B 1 59 ? 99.624 29.801 37.609 1.00 19.90 59 ASP B CA 1
ATOM 5672 C C . ASP B 1 59 ? 100.409 29.757 36.298 1.00 19.24 59 ASP B C 1
ATOM 5673 O O . ASP B 1 59 ? 101.530 29.233 36.242 1.00 18.94 59 ASP B O 1
ATOM 5678 N N . GLY B 1 60 ? 99.812 30.274 35.227 1.00 16.82 60 GLY B N 1
ATOM 5679 C CA . GLY B 1 60 ? 100.418 30.199 33.917 1.00 17.72 60 GLY B CA 1
ATOM 5680 C C . GLY B 1 60 ? 100.398 28.864 33.187 1.00 17.55 60 GLY B C 1
ATOM 5681 O O . GLY B 1 60 ? 100.846 28.813 32.029 1.00 19.90 60 GLY B O 1
ATOM 5682 N N . THR B 1 61 ? 99.908 27.777 33.810 1.00 16.98 61 THR B N 1
ATOM 5683 C CA . THR B 1 61 ? 99.987 26.469 33.200 1.00 18.25 61 THR B CA 1
ATOM 5684 C C . THR B 1 61 ? 98.869 26.208 32.200 1.00 18.65 61 THR B C 1
ATOM 5685 O O . THR B 1 61 ? 99.029 25.408 31.315 1.00 18.80 61 THR B O 1
ATOM 5689 N N . GLN B 1 62 ? 97.728 26.853 32.347 1.00 16.92 62 GLN B N 1
ATOM 5690 C CA . GLN B 1 62 ? 96.650 26.664 31.401 1.00 15.79 62 GLN B CA 1
ATOM 5691 C C . GLN B 1 62 ? 96.772 27.626 30.228 1.00 15.92 62 GLN B C 1
ATOM 5692 O O . GLN B 1 62 ? 96.615 27.210 29.083 1.00 16.86 62 GLN B O 1
ATOM 5698 N N . TYR B 1 63 ? 96.977 28.913 30.527 1.00 15.38 63 TYR B N 1
ATOM 5699 C CA . TYR B 1 63 ? 97.347 29.950 29.550 1.00 14.73 63 TYR B CA 1
ATOM 5700 C C . TYR B 1 63 ? 98.565 30.706 30.073 1.00 14.63 63 TYR B C 1
ATOM 5701 O O . TYR B 1 63 ? 98.542 31.176 31.206 1.00 14.93 63 TYR B O 1
ATOM 5710 N N . PRO B 1 64 ? 99.626 30.834 29.255 1.00 14.07 64 PRO B N 1
ATOM 5711 C CA . PRO B 1 64 ? 100.868 31.484 29.718 1.00 14.32 64 PRO B CA 1
ATOM 5712 C C . PRO B 1 64 ? 100.673 32.865 30.332 1.00 15.37 64 PRO B C 1
ATOM 5713 O O . PRO B 1 64 ? 101.391 33.222 31.286 1.00 15.89 64 PRO B O 1
ATOM 5717 N N . TRP B 1 65 ? 99.679 33.598 29.822 1.00 15.46 65 TRP B N 1
ATOM 5718 C CA . TRP B 1 65 ? 99.426 34.992 30.195 1.00 15.83 65 TRP B CA 1
ATOM 5719 C C . TRP B 1 65 ? 98.428 35.136 31.349 1.00 16.47 65 TRP B C 1
ATOM 5720 O O . TRP B 1 65 ? 98.145 36.271 31.757 1.00 19.25 65 TRP B O 1
ATOM 5731 N N . VAL B 1 66 ? 97.878 34.022 31.857 1.00 15.63 66 VAL B N 1
ATOM 5732 C CA . VAL B 1 66 ? 96.952 34.020 33.001 1.00 15.16 66 VAL B CA 1
ATOM 5733 C C . VAL B 1 66 ? 97.676 33.468 34.230 1.00 15.09 66 VAL B C 1
ATOM 5734 O O . VAL B 1 66 ? 97.837 32.227 34.397 1.00 15.26 66 VAL B O 1
ATOM 5738 N N . LYS B 1 67 ? 98.089 34.401 35.072 1.00 14.96 67 LYS B N 1
ATOM 5739 C CA . LYS B 1 67 ? 98.887 34.142 36.252 1.00 15.63 67 LYS B CA 1
ATOM 5740 C C . LYS B 1 67 ? 98.134 34.537 37.533 1.00 15.25 67 LYS B C 1
ATOM 5741 O O . LYS B 1 67 ? 96.912 34.797 37.504 1.00 13.89 67 LYS B O 1
ATOM 5747 N N . ASP B 1 68 ? 98.833 34.534 38.666 1.00 15.11 68 ASP B N 1
ATOM 5748 C CA . ASP B 1 68 ? 98.144 34.452 39.953 1.00 15.67 68 ASP B CA 1
ATOM 5749 C C . ASP B 1 68 ? 97.350 35.671 40.396 1.00 15.24 68 ASP B C 1
ATOM 5750 O O . ASP B 1 68 ? 96.596 35.556 41.351 1.00 15.77 68 ASP B O 1
ATOM 5755 N N . ASN B 1 69 ? 97.487 36.814 39.716 1.00 14.53 69 ASN B N 1
ATOM 5756 C CA . ASN B 1 69 ? 96.699 37.986 40.044 1.00 14.32 69 ASN B CA 1
ATOM 5757 C C . ASN B 1 69 ? 95.215 37.788 39.747 1.00 13.88 69 ASN B C 1
ATOM 5758 O O . ASN B 1 69 ? 94.397 38.496 40.331 1.00 15.32 69 ASN B O 1
ATOM 5763 N N . TYR B 1 70 ? 94.892 36.817 38.893 1.00 13.32 70 TYR B N 1
ATOM 5764 C CA . TYR B 1 70 ? 93.514 36.524 38.488 1.00 13.02 70 TYR B CA 1
ATOM 5765 C C . TYR B 1 70 ? 92.828 35.438 39.306 1.00 13.46 70 TYR B C 1
ATOM 5766 O O . TYR B 1 70 ? 91.738 34.993 38.947 1.00 13.22 70 TYR B O 1
ATOM 5775 N N . GLY B 1 71 ? 93.438 35.013 40.401 1.00 13.46 71 GLY B N 1
ATOM 5776 C CA . GLY B 1 71 ? 92.841 33.997 41.226 1.00 13.49 71 GLY B CA 1
ATOM 5777 C C . GLY B 1 71 ? 91.450 34.371 41.746 1.00 12.59 71 GLY B C 1
ATOM 5778 O O . GLY B 1 71 ? 91.180 35.508 42.084 1.00 13.13 71 GLY B O 1
ATOM 5779 N N . TRP B 1 72 ? 90.588 33.363 41.839 1.00 13.19 72 TRP B N 1
ATOM 5780 C CA . TRP B 1 72 ? 89.243 33.546 42.362 1.00 13.01 72 TRP B CA 1
ATOM 5781 C C . TRP B 1 72 ? 89.311 34.179 43.728 1.00 13.91 72 TRP B C 1
ATOM 5782 O O . TRP B 1 72 ? 89.963 33.633 44.628 1.00 13.81 72 TRP B O 1
ATOM 5793 N N . GLY B 1 73 ? 88.639 35.312 43.883 1.00 12.45 73 GLY B N 1
ATOM 5794 C CA . GLY B 1 73 ? 88.551 35.991 45.155 1.00 13.01 73 GLY B CA 1
ATOM 5795 C C . GLY B 1 73 ? 89.501 37.147 45.305 1.00 12.96 73 GLY B C 1
ATOM 5796 O O . GLY B 1 73 ? 89.397 37.910 46.243 1.00 14.55 73 GLY B O 1
ATOM 5797 N N . LEU B 1 74 ? 90.448 37.277 44.380 1.00 12.16 74 LEU B N 1
ATOM 5798 C CA . LEU B 1 74 ? 91.186 38.510 44.243 1.00 12.51 74 LEU B CA 1
ATOM 5799 C C . LEU B 1 74 ? 90.326 39.519 43.474 1.00 12.38 74 LEU B C 1
ATOM 5800 O O . LEU B 1 74 ? 89.206 39.219 43.033 1.00 11.90 74 LEU B O 1
ATOM 5805 N N . GLY B 1 75 ? 90.819 40.733 43.356 1.00 12.32 75 GLY B N 1
ATOM 5806 C CA . GLY B 1 75 ? 90.046 41.762 42.693 1.00 12.66 75 GLY B CA 1
ATOM 5807 C C . GLY B 1 75 ? 90.720 43.104 42.716 1.00 12.90 75 GLY B C 1
ATOM 5808 O O . GLY B 1 75 ? 91.948 43.211 42.962 1.00 13.34 75 GLY B O 1
ATOM 5809 N N . TYR B 1 76 ? 89.900 44.125 42.455 1.00 11.56 76 TYR B N 1
ATOM 5810 C CA . TYR B 1 76 ? 90.391 45.460 42.269 1.00 11.25 76 TYR B CA 1
ATOM 5811 C C . TYR B 1 76 ? 89.333 46.515 42.522 1.00 11.66 76 TYR B C 1
ATOM 5812 O O . TYR B 1 76 ? 88.125 46.243 42.595 1.00 11.79 76 TYR B O 1
ATOM 5821 N N . PHE B 1 77 ? 89.803 47.734 42.698 1.00 11.92 77 PHE B N 1
ATOM 5822 C CA . PHE B 1 77 ? 88.918 48.914 42.768 1.00 12.38 77 PHE B CA 1
ATOM 5823 C C . PHE B 1 77 ? 89.706 50.156 42.507 1.00 12.59 77 PHE B C 1
ATOM 5824 O O . PHE B 1 77 ? 90.923 50.175 42.687 1.00 12.19 77 PHE B O 1
ATOM 5832 N N . THR B 1 78 ? 89.009 51.216 42.142 1.00 11.66 78 THR B N 1
ATOM 5833 C CA . THR B 1 78 ? 89.635 52.506 41.980 1.00 12.51 78 THR B CA 1
ATOM 5834 C C . THR B 1 78 ? 89.190 53.408 43.118 1.00 13.05 78 THR B C 1
ATOM 5835 O O . THR B 1 78 ? 88.009 53.660 43.256 1.00 12.92 78 THR B O 1
ATOM 5839 N N A VAL B 1 79 ? 90.148 53.872 43.932 0.50 12.21 79 VAL B N 1
ATOM 5840 N N B VAL B 1 79 ? 90.129 53.872 43.945 0.50 12.75 79 VAL B N 1
ATOM 5841 C CA A VAL B 1 79 ? 89.862 54.737 45.071 0.50 12.62 79 VAL B CA 1
ATOM 5842 C CA B VAL B 1 79 ? 89.783 54.699 45.095 0.50 13.51 79 VAL B CA 1
ATOM 5843 C C A VAL B 1 79 ? 89.959 56.192 44.668 0.50 12.86 79 VAL B C 1
ATOM 5844 C C B VAL B 1 79 ? 89.990 56.176 44.778 0.50 13.41 79 VAL B C 1
ATOM 5845 O O A VAL B 1 79 ? 90.959 56.608 44.048 0.50 13.16 79 VAL B O 1
ATOM 5846 O O B VAL B 1 79 ? 91.086 56.581 44.323 0.50 13.75 79 VAL B O 1
ATOM 5853 N N . VAL B 1 80 ? 88.945 56.963 45.040 1.00 12.68 80 VAL B N 1
ATOM 5854 C CA . VAL B 1 80 ? 88.925 58.392 44.754 1.00 13.77 80 VAL B CA 1
ATOM 5855 C C . VAL B 1 80 ? 88.750 59.170 46.047 1.00 14.20 80 VAL B C 1
ATOM 5856 O O . VAL B 1 80 ? 87.776 58.982 46.772 1.00 14.37 80 VAL B O 1
ATOM 5860 N N . LYS B 1 81 ? 89.693 60.067 46.289 1.00 14.92 81 LYS B N 1
ATOM 5861 C CA . LYS B 1 81 ? 89.619 61.043 47.364 1.00 16.78 81 LYS B CA 1
ATOM 5862 C C . LYS B 1 81 ? 89.961 62.406 46.770 1.00 15.62 81 LYS B C 1
ATOM 5863 O O . LYS B 1 81 ? 91.140 62.687 46.528 1.00 14.34 81 LYS B O 1
ATOM 5869 N N . GLY B 1 82 ? 88.953 63.220 46.527 1.00 15.69 82 GLY B N 1
ATOM 5870 C CA . GLY B 1 82 ? 89.128 64.498 45.837 1.00 15.65 82 GLY B CA 1
ATOM 5871 C C . GLY B 1 82 ? 89.782 64.253 44.505 1.00 16.15 82 GLY B C 1
ATOM 5872 O O . GLY B 1 82 ? 89.362 63.353 43.765 1.00 15.60 82 GLY B O 1
ATOM 5873 N N . ARG B 1 83 ? 90.858 64.977 44.223 1.00 15.95 83 ARG B N 1
ATOM 5874 C CA . ARG B 1 83 ? 91.561 64.848 42.953 1.00 17.17 83 ARG B CA 1
ATOM 5875 C C . ARG B 1 83 ? 92.416 63.591 42.836 1.00 17.21 83 ARG B C 1
ATOM 5876 O O . ARG B 1 83 ? 92.852 63.244 41.741 1.00 16.12 83 ARG B O 1
ATOM 5884 N N . GLU B 1 84 ? 92.651 62.915 43.951 1.00 16.78 84 GLU B N 1
ATOM 5885 C CA . GLU B 1 84 ? 93.508 61.743 43.983 1.00 16.92 84 GLU B CA 1
ATOM 5886 C C . GLU B 1 84 ? 92.718 60.508 43.581 1.00 16.64 84 GLU B C 1
ATOM 5887 O O . GLU B 1 84 ? 91.752 60.163 44.248 1.00 15.75 84 GLU B O 1
ATOM 5893 N N . THR B 1 85 ? 93.146 59.857 42.495 1.00 15.00 85 THR B N 1
ATOM 5894 C CA . THR B 1 85 ? 92.570 58.637 42.028 1.00 15.58 85 THR B CA 1
ATOM 5895 C C . THR B 1 85 ? 93.692 57.596 41.948 1.00 14.85 85 THR B C 1
ATOM 5896 O O . THR B 1 85 ? 94.731 57.866 41.332 1.00 15.01 85 THR B O 1
ATOM 5900 N N . VAL B 1 86 ? 93.478 56.431 42.547 1.00 14.22 86 VAL B N 1
ATOM 5901 C CA . VAL B 1 86 ? 94.456 55.326 42.505 1.00 14.85 86 VAL B CA 1
ATOM 5902 C C . VAL B 1 86 ? 93.729 54.002 42.335 1.00 13.94 86 VAL B C 1
ATOM 5903 O O . VAL B 1 86 ? 92.813 53.702 43.089 1.00 14.45 86 VAL B O 1
ATOM 5907 N N . LYS B 1 87 ? 94.093 53.224 41.332 1.00 13.26 87 LYS B N 1
ATOM 5908 C CA . LYS B 1 87 ? 93.555 51.866 41.218 1.00 13.30 87 LYS B CA 1
ATOM 5909 C C . LYS B 1 87 ? 94.414 50.932 42.056 1.00 13.59 87 LYS B C 1
ATOM 5910 O O . LYS B 1 87 ? 95.667 50.974 41.967 1.00 14.01 87 LYS B O 1
ATOM 5916 N N A ARG B 1 88 ? 93.761 50.102 42.861 0.50 13.91 88 ARG B N 1
ATOM 5917 N N B ARG B 1 88 ? 93.749 50.123 42.878 0.50 13.80 88 ARG B N 1
ATOM 5918 C CA A ARG B 1 88 ? 94.435 49.108 43.692 0.50 14.67 88 ARG B CA 1
ATOM 5919 C CA B ARG B 1 88 ? 94.389 49.101 43.706 0.50 14.49 88 ARG B CA 1
ATOM 5920 C C A ARG B 1 88 ? 93.933 47.720 43.322 0.50 14.55 88 ARG B C 1
ATOM 5921 C C B ARG B 1 88 ? 93.953 47.723 43.218 0.50 14.46 88 ARG B C 1
ATOM 5922 O O A ARG B 1 88 ? 92.754 47.557 42.991 0.50 14.44 88 ARG B O 1
ATOM 5923 O O B ARG B 1 88 ? 92.848 47.569 42.679 0.50 14.30 88 ARG B O 1
ATOM 5938 N N . GLU B 1 89 ? 94.826 46.735 43.380 1.00 14.39 89 GLU B N 1
ATOM 5939 C CA . GLU B 1 89 ? 94.495 45.338 43.097 1.00 16.13 89 GLU B CA 1
ATOM 5940 C C . GLU B 1 89 ? 94.915 44.540 44.303 1.00 16.94 89 GLU B C 1
ATOM 5941 O O . GLU B 1 89 ? 96.066 44.661 44.716 1.00 17.86 89 GLU B O 1
ATOM 5947 N N . TRP B 1 90 ? 94.026 43.745 44.896 1.00 14.99 90 TRP B N 1
ATOM 5948 C CA . TRP B 1 90 ? 94.468 42.922 46.038 1.00 15.30 90 TRP B CA 1
ATOM 5949 C C . TRP B 1 90 ? 94.966 41.595 45.538 1.00 15.91 90 TRP B C 1
ATOM 5950 O O . TRP B 1 90 ? 94.389 40.993 44.643 1.00 15.16 90 TRP B O 1
ATOM 5961 N N . ARG B 1 91 ? 96.090 41.163 46.110 1.00 15.97 91 ARG B N 1
ATOM 5962 C CA . ARG B 1 91 ? 96.751 39.939 45.678 1.00 17.59 91 ARG B CA 1
ATOM 5963 C C . ARG B 1 91 ? 97.460 39.227 46.811 1.00 17.48 91 ARG B C 1
ATOM 5964 O O . ARG B 1 91 ? 97.416 38.007 46.883 1.00 17.35 91 ARG B O 1
ATOM 5972 N N . ILE B 1 92 ? 98.145 39.979 47.654 1.00 18.02 92 ILE B N 1
ATOM 5973 C CA . ILE B 1 92 ? 98.946 39.386 48.719 1.00 19.17 92 ILE B CA 1
ATOM 5974 C C . ILE B 1 92 ? 98.312 39.745 50.053 1.00 17.56 92 ILE B C 1
ATOM 5975 O O . ILE B 1 92 ? 98.257 40.922 50.399 1.00 17.58 92 ILE B O 1
ATOM 5980 N N . PRO B 1 93 ? 97.839 38.735 50.801 1.00 17.80 93 PRO B N 1
ATOM 5981 C CA . PRO B 1 93 ? 97.174 39.024 52.061 1.00 18.72 93 PRO B CA 1
ATOM 5982 C C . PRO B 1 93 ? 98.124 39.578 53.114 1.00 19.90 93 PRO B C 1
ATOM 5983 O O . PRO B 1 93 ? 99.306 39.286 53.075 1.00 19.52 93 PRO B O 1
ATOM 5987 N N A VAL B 1 94 ? 97.597 40.385 54.018 0.50 20.47 94 VAL B N 1
ATOM 5988 N N B VAL B 1 94 ? 97.585 40.392 54.014 0.50 20.23 94 VAL B N 1
ATOM 5989 C CA A VAL B 1 94 ? 98.326 40.764 55.213 0.50 22.14 94 VAL B CA 1
ATOM 5990 C CA B VAL B 1 94 ? 98.276 40.799 55.234 0.50 21.72 94 VAL B CA 1
ATOM 5991 C C A VAL B 1 94 ? 98.193 39.667 56.262 0.50 23.37 94 VAL B C 1
ATOM 5992 C C B VAL B 1 94 ? 98.175 39.694 56.276 0.50 23.11 94 VAL B C 1
ATOM 5993 O O A VAL B 1 94 ? 99.139 39.434 57.009 0.50 24.10 94 VAL B O 1
ATOM 5994 O O B VAL B 1 94 ? 99.109 39.501 57.047 0.50 23.85 94 VAL B O 1
ATOM 6001 N N . GLU B 1 95 ? 97.040 38.987 56.304 1.00 22.86 95 GLU B N 1
ATOM 6002 C CA . GLU B 1 95 ? 96.813 37.848 57.215 1.00 24.31 95 GLU B CA 1
ATOM 6003 C C . GLU B 1 95 ? 96.030 36.767 56.471 1.00 24.01 95 GLU B C 1
ATOM 6004 O O . GLU B 1 95 ? 95.103 37.059 55.709 1.00 21.26 95 GLU B O 1
ATOM 6010 N N . ILE B 1 96 ? 96.389 35.520 56.702 1.00 23.40 96 ILE B N 1
ATOM 6011 C CA . ILE B 1 96 ? 95.637 34.397 56.175 1.00 24.50 96 ILE B CA 1
ATOM 6012 C C . ILE B 1 96 ? 95.585 33.313 57.249 1.00 24.27 96 ILE B C 1
ATOM 6013 O O . ILE B 1 96 ? 96.592 33.050 57.874 1.00 23.39 96 ILE B O 1
ATOM 6018 N N . SER B 1 97 ? 94.412 32.721 57.466 1.00 21.94 97 SER B N 1
ATOM 6019 C CA . SER B 1 97 ? 94.261 31.676 58.490 1.00 23.29 97 SER B CA 1
ATOM 6020 C C . SER B 1 97 ? 94.958 30.390 58.016 1.00 24.74 97 SER B C 1
ATOM 6021 O O . SER B 1 97 ? 95.185 30.194 56.808 1.00 23.21 97 SER B O 1
ATOM 6024 N N . PRO B 1 98 ? 95.311 29.492 58.953 1.00 28.66 98 PRO B N 1
ATOM 6025 C CA . PRO B 1 98 ? 95.971 28.248 58.536 1.00 29.57 98 PRO B CA 1
ATOM 6026 C C . PRO B 1 98 ? 95.214 27.422 57.482 1.00 31.05 98 PRO B C 1
ATOM 6027 O O . PRO B 1 98 ? 95.848 26.837 56.606 1.00 31.46 98 PRO B O 1
ATOM 6031 N N . ASP B 1 99 ? 93.883 27.405 57.558 1.00 30.33 99 ASP B N 1
ATOM 6032 C CA . ASP B 1 99 ? 93.054 26.682 56.586 1.00 31.16 99 ASP B CA 1
ATOM 6033 C C . ASP B 1 99 ? 92.770 27.470 55.292 1.00 30.04 99 ASP B C 1
ATOM 6034 O O . ASP B 1 99 ? 92.182 26.920 54.370 1.00 30.45 99 ASP B O 1
ATOM 6039 N N . GLY B 1 100 ? 93.194 28.736 55.222 1.00 26.59 100 GLY B N 1
ATOM 6040 C CA . GLY B 1 100 ? 92.933 29.588 54.060 1.00 25.69 100 GLY B CA 1
ATOM 6041 C C . GLY B 1 100 ? 91.490 30.057 53.965 1.00 24.91 100 GLY B C 1
ATOM 6042 O O . GLY B 1 100 ? 91.096 30.602 52.927 1.00 25.39 100 GLY B O 1
ATOM 6043 N N . MET B 1 101 ? 90.693 29.880 55.026 1.00 22.93 101 MET B N 1
ATOM 6044 C CA . MET B 1 101 ? 89.276 30.198 54.966 1.00 22.00 101 MET B CA 1
ATOM 6045 C C . MET B 1 101 ? 88.953 31.623 55.409 1.00 21.40 101 MET B C 1
ATOM 6046 O O . MET B 1 101 ? 87.840 32.083 55.169 1.00 21.90 101 MET B O 1
ATOM 6051 N N . LYS B 1 102 ? 89.900 32.319 56.054 1.00 19.11 102 LYS B N 1
ATOM 6052 C CA . LYS B 1 102 ? 89.746 33.722 56.418 1.00 20.32 102 LYS B CA 1
ATOM 6053 C C . LYS B 1 102 ? 90.992 34.450 55.913 1.00 20.53 102 LYS B C 1
ATOM 6054 O O . LYS B 1 102 ? 92.109 34.054 56.228 1.00 20.28 102 LYS B O 1
ATOM 6060 N N . VAL B 1 103 ? 90.800 35.497 55.110 1.00 18.32 103 VAL B N 1
ATOM 6061 C CA . VAL B 1 103 ? 91.912 36.174 54.467 1.00 17.80 103 VAL B CA 1
ATOM 6062 C C . VAL B 1 103 ? 91.672 37.678 54.557 1.00 17.69 103 VAL B C 1
ATOM 6063 O O . VAL B 1 103 ? 90.569 38.147 54.264 1.00 17.82 103 VAL B O 1
ATOM 6067 N N A LEU B 1 104 ? 92.716 38.410 54.929 0.50 16.83 104 LEU B N 1
ATOM 6068 N N B LEU B 1 104 ? 92.684 38.434 54.992 0.50 16.38 104 LEU B N 1
ATOM 6069 C CA A LEU B 1 104 ? 92.660 39.835 55.109 0.50 17.63 104 LEU B CA 1
ATOM 6070 C CA B LEU B 1 104 ? 92.590 39.886 55.133 0.50 16.99 104 LEU B CA 1
ATOM 6071 C C A LEU B 1 104 ? 93.629 40.506 54.164 0.50 16.92 104 LEU B C 1
ATOM 6072 C C B LEU B 1 104 ? 93.609 40.553 54.227 0.50 16.52 104 LEU B C 1
ATOM 6073 O O A LEU B 1 104 ? 94.822 40.172 54.168 0.50 16.77 104 LEU B O 1
ATOM 6074 O O B LEU B 1 104 ? 94.807 40.261 54.317 0.50 16.43 104 LEU B O 1
ATOM 6083 N N . TYR B 1 105 ? 93.127 41.445 53.359 1.00 16.11 105 TYR B N 1
ATOM 6084 C CA . TYR B 1 105 ? 93.962 42.265 52.487 1.00 15.33 105 TYR B CA 1
ATOM 6085 C C . TYR B 1 105 ? 93.791 43.719 52.881 1.00 16.12 105 TYR B C 1
ATOM 6086 O O . TYR B 1 105 ? 92.762 44.113 53.391 1.00 15.84 105 TYR B O 1
ATOM 6095 N N . ARG B 1 106 ? 94.810 44.516 52.621 1.00 16.78 106 ARG B N 1
ATOM 6096 C CA . ARG B 1 106 ? 94.794 45.915 52.914 1.00 18.44 106 ARG B CA 1
ATOM 6097 C C . ARG B 1 106 ? 95.460 46.618 51.754 1.00 18.54 106 ARG B C 1
ATOM 6098 O O . ARG B 1 106 ? 96.630 46.371 51.458 1.00 17.68 106 ARG B O 1
ATOM 6106 N N . GLU B 1 107 ? 94.707 47.495 51.108 1.00 17.76 107 GLU B N 1
ATOM 6107 C CA . GLU B 1 107 ? 95.185 48.250 49.951 1.00 19.52 107 GLU B CA 1
ATOM 6108 C C . GLU B 1 107 ? 94.834 49.719 50.204 1.00 20.55 107 GLU B C 1
ATOM 6109 O O . GLU B 1 107 ? 93.671 50.116 50.180 1.00 19.85 107 GLU B O 1
ATOM 6115 N N . GLY B 1 108 ? 95.840 50.523 50.534 1.00 22.37 108 GLY B N 1
ATOM 6116 C CA . GLY B 1 108 ? 95.594 51.919 50.934 1.00 23.91 108 GLY B CA 1
ATOM 6117 C C . GLY B 1 108 ? 94.726 51.971 52.178 1.00 24.64 108 GLY B C 1
ATOM 6118 O O . GLY B 1 108 ? 94.986 51.260 53.151 1.00 26.00 108 GLY B O 1
ATOM 6119 N N . ASP B 1 109 ? 93.654 52.761 52.113 1.00 25.10 109 ASP B N 1
ATOM 6120 C CA . ASP B 1 109 ? 92.674 52.876 53.201 1.00 25.05 109 ASP B CA 1
ATOM 6121 C C . ASP B 1 109 ? 91.722 51.682 53.331 1.00 22.68 109 ASP B C 1
ATOM 6122 O O . ASP B 1 109 ? 90.981 51.602 54.312 1.00 22.24 109 ASP B O 1
ATOM 6127 N N . ILE B 1 110 ? 91.714 50.777 52.351 1.00 19.95 110 ILE B N 1
ATOM 6128 C CA . ILE B 1 110 ? 90.657 49.781 52.275 1.00 19.08 110 ILE B CA 1
ATOM 6129 C C . ILE B 1 110 ? 91.106 48.416 52.786 1.00 18.27 110 ILE B C 1
ATOM 6130 O O . ILE B 1 110 ? 92.075 47.838 52.289 1.00 17.50 110 ILE B O 1
ATOM 6135 N N . ARG B 1 111 ? 90.368 47.893 53.744 1.00 17.81 111 ARG B N 1
ATOM 6136 C CA . ARG B 1 111 ? 90.526 46.527 54.181 1.00 18.81 111 ARG B CA 1
ATOM 6137 C C . ARG B 1 111 ? 89.535 45.653 53.425 1.00 18.20 111 ARG B C 1
ATOM 6138 O O . ARG B 1 111 ? 88.321 45.938 53.418 1.00 18.61 111 ARG B O 1
ATOM 6146 N N . ILE B 1 112 ? 90.034 44.585 52.839 1.00 16.51 112 ILE B N 1
ATOM 6147 C CA . ILE B 1 112 ? 89.203 43.583 52.218 1.00 16.40 112 ILE B CA 1
ATOM 6148 C C . ILE B 1 112 ? 89.319 42.307 53.067 1.00 16.60 112 ILE B C 1
ATOM 6149 O O . ILE B 1 112 ? 90.392 41.709 53.150 1.00 16.56 112 ILE B O 1
ATOM 6154 N N . LEU B 1 113 ? 88.209 41.886 53.654 1.00 16.25 113 LEU B N 1
ATOM 6155 C CA . LEU B 1 113 ? 88.168 40.657 54.442 1.00 17.94 113 LEU B CA 1
ATOM 6156 C C . LEU B 1 113 ? 87.344 39.619 53.710 1.00 17.16 113 LEU B C 1
ATOM 6157 O O . LEU B 1 113 ? 86.210 39.907 53.310 1.00 16.53 113 LEU B O 1
ATOM 6162 N N . ILE B 1 114 ? 8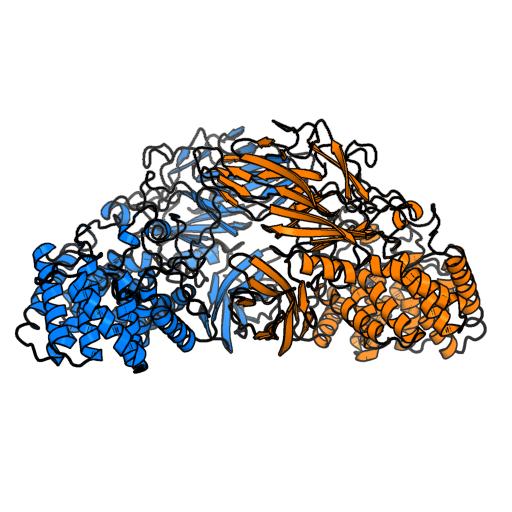7.910 38.429 53.508 1.00 16.34 114 ILE B N 1
ATOM 6163 C CA . ILE B 1 114 ? 87.178 37.332 52.918 1.00 17.40 114 ILE B CA 1
ATOM 6164 C C . ILE B 1 114 ? 86.984 36.275 53.979 1.00 18.42 114 ILE B C 1
ATOM 6165 O O . ILE B 1 114 ? 87.968 35.840 54.571 1.00 18.21 114 ILE B O 1
ATOM 6170 N N . LYS B 1 115 ? 85.733 35.889 54.219 1.00 18.03 115 LYS B N 1
ATOM 6171 C CA . LYS B 1 115 ? 85.421 34.745 55.118 1.00 19.38 115 LYS B CA 1
ATOM 6172 C C . LYS B 1 115 ? 84.715 33.681 54.331 1.00 18.36 115 LYS B C 1
ATOM 6173 O O . LYS B 1 115 ? 83.660 33.941 53.768 1.00 19.71 115 LYS B O 1
ATOM 6179 N N . ARG B 1 116 ? 85.283 32.482 54.306 1.00 17.69 116 ARG B N 1
ATOM 6180 C CA . ARG B 1 116 ? 84.725 31.351 53.614 1.00 17.78 116 ARG B CA 1
ATOM 6181 C C . ARG B 1 116 ? 84.312 30.283 54.597 1.00 20.55 116 ARG B C 1
ATOM 6182 O O . ARG B 1 116 ? 84.995 30.068 55.616 1.00 19.83 116 ARG B O 1
ATOM 6190 N N . GLU B 1 117 ? 83.221 29.599 54.290 1.00 21.05 117 GLU B N 1
ATOM 6191 C CA . GLU B 1 117 ? 82.896 28.365 54.982 1.00 24.63 117 GLU B CA 1
ATOM 6192 C C . GLU B 1 117 ? 82.010 27.454 54.173 1.00 26.36 117 GLU B C 1
ATOM 6193 O O . GLU B 1 117 ? 81.226 27.912 53.328 1.00 22.48 117 GLU B O 1
ATOM 6199 N N . ILE B 1 118 ? 82.155 26.154 54.422 1.00 24.63 118 ILE B N 1
ATOM 6200 C CA . ILE B 1 118 ? 81.344 25.147 53.762 1.00 26.20 118 ILE B CA 1
ATOM 6201 C C . ILE B 1 118 ? 80.152 24.911 54.666 1.00 27.79 118 ILE B C 1
ATOM 6202 O O . ILE B 1 118 ? 80.330 24.523 55.821 1.00 28.67 118 ILE B O 1
ATOM 6207 N N . LYS B 1 119 ? 78.950 25.213 54.185 1.00 25.92 119 LYS B N 1
ATOM 6208 C CA . LYS B 1 119 ? 77.733 25.011 54.957 1.00 27.82 119 LYS B CA 1
ATOM 6209 C C . LYS B 1 119 ? 76.851 24.067 54.173 1.00 28.12 119 LYS B C 1
ATOM 6210 O O . LYS B 1 119 ? 76.403 24.411 53.067 1.00 24.04 119 LYS B O 1
ATOM 6216 N N . GLN B 1 120 ? 76.594 22.890 54.740 1.00 28.41 120 GLN B N 1
ATOM 6217 C CA . GLN B 1 120 ? 75.777 21.861 54.086 1.00 30.09 120 GLN B CA 1
ATOM 6218 C C . GLN B 1 120 ? 76.228 21.573 52.630 1.00 27.37 120 GLN B C 1
ATOM 6219 O O . GLN B 1 120 ? 75.402 21.476 51.722 1.00 27.19 120 GLN B O 1
ATOM 6225 N N . GLY B 1 121 ? 77.538 21.454 52.430 1.00 25.38 121 GLY B N 1
ATOM 6226 C CA . GLY B 1 121 ? 78.127 21.148 51.126 1.00 24.23 121 GLY B CA 1
ATOM 6227 C C . GLY B 1 121 ? 78.310 22.330 50.171 1.00 23.12 121 GLY B C 1
ATOM 6228 O O . GLY B 1 121 ? 78.915 22.177 49.115 1.00 21.81 121 GLY B O 1
ATOM 6229 N N . ASP B 1 122 ? 77.824 23.506 50.550 1.00 20.59 122 ASP B N 1
ATOM 6230 C CA . ASP B 1 122 ? 77.972 24.700 49.725 1.00 20.40 122 ASP B CA 1
ATOM 6231 C C . ASP B 1 122 ? 79.048 25.627 50.273 1.00 19.51 122 ASP B C 1
ATOM 6232 O O . ASP B 1 122 ? 79.202 25.778 51.486 1.00 20.56 122 ASP B O 1
ATOM 6237 N N . LEU B 1 123 ? 79.774 26.264 49.369 1.00 17.78 123 LEU B N 1
ATOM 6238 C CA . LEU B 1 123 ? 80.777 27.260 49.726 1.00 17.83 123 LEU B CA 1
ATOM 6239 C C . LEU B 1 123 ? 80.071 28.579 49.876 1.00 18.22 123 LEU B C 1
ATOM 6240 O O . LEU B 1 123 ? 79.489 29.085 48.913 1.00 18.12 123 LEU B O 1
ATOM 6245 N N . VAL B 1 124 ? 80.124 29.143 51.079 1.00 16.51 124 VAL B N 1
ATOM 6246 C CA . VAL B 1 124 ? 79.622 30.461 51.354 1.00 17.25 124 VAL B CA 1
ATOM 6247 C C . VAL B 1 124 ? 80.793 31.410 51.530 1.00 17.44 124 VAL B C 1
ATOM 6248 O O . VAL B 1 124 ? 81.652 31.183 52.395 1.00 17.00 124 VAL B O 1
ATOM 6252 N N . GLU B 1 125 ? 80.866 32.466 50.712 1.00 15.78 125 GLU B N 1
ATOM 6253 C CA . GLU B 1 125 ? 81.924 33.461 50.839 1.00 16.69 125 GLU B CA 1
ATOM 6254 C C . GLU B 1 125 ? 81.336 34.805 51.142 1.00 16.53 125 GLU B C 1
ATOM 6255 O O . GLU B 1 125 ? 80.363 35.222 50.506 1.00 15.51 125 GLU B O 1
ATOM 6261 N N . GLU B 1 126 ? 81.950 35.499 52.092 1.00 16.54 126 GLU B N 1
ATOM 6262 C CA . GLU B 1 126 ? 81.554 36.833 52.445 1.00 19.51 126 GLU B CA 1
ATOM 6263 C C . GLU B 1 126 ? 82.741 37.763 52.249 1.00 19.93 126 GLU B C 1
ATOM 6264 O O . GLU B 1 126 ? 83.829 37.518 52.832 1.00 19.86 126 GLU B O 1
ATOM 6270 N N . TYR B 1 127 ? 82.556 38.806 51.427 1.00 17.13 127 TYR B N 1
ATOM 6271 C CA . TYR B 1 127 ? 83.583 39.794 51.169 1.00 17.57 127 TYR B CA 1
ATOM 6272 C C . TYR B 1 127 ? 83.143 41.085 51.829 1.00 18.40 127 TYR B C 1
ATOM 6273 O O . TYR B 1 127 ? 82.027 41.533 51.608 1.00 18.44 127 TYR B O 1
ATOM 6282 N N A SER B 1 128 ? 84.024 41.672 52.634 0.50 17.17 128 SER B N 1
ATOM 6283 N N B SER B 1 128 ? 84.007 41.705 52.618 0.50 16.13 128 SER B N 1
ATOM 6284 C CA A SER B 1 128 ? 83.764 42.946 53.288 0.50 17.97 128 SER B CA 1
ATOM 6285 C CA B SER B 1 128 ? 83.655 42.987 53.204 0.50 16.23 128 SER B CA 1
ATOM 6286 C C A SER B 1 128 ? 84.809 43.961 52.811 0.50 16.97 128 SER B C 1
ATOM 6287 C C B SER B 1 128 ? 84.768 43.994 52.959 0.50 16.12 128 SER B C 1
ATOM 6288 O O A SER B 1 128 ? 85.984 43.616 52.665 0.50 16.37 128 SER B O 1
ATOM 6289 O O B SER B 1 128 ? 85.932 43.694 53.179 0.50 15.70 128 SER B O 1
ATOM 6294 N N . PHE B 1 129 ? 84.385 45.191 52.538 1.00 15.71 129 PHE B N 1
ATOM 6295 C CA . PHE B 1 129 ? 85.297 46.264 52.145 1.00 16.23 129 PHE B CA 1
ATOM 6296 C C . PHE B 1 129 ? 85.082 47.377 53.137 1.00 17.04 129 PHE B C 1
ATOM 6297 O O . PHE B 1 129 ? 83.969 47.884 53.223 1.00 16.97 129 PHE B O 1
ATOM 6305 N N . THR B 1 130 ? 86.118 47.745 53.878 1.00 17.15 130 THR B N 1
ATOM 6306 C CA . THR B 1 130 ? 85.992 48.710 54.952 1.00 17.34 130 THR B CA 1
ATOM 6307 C C . THR B 1 130 ? 86.955 49.846 54.748 1.00 16.88 130 THR B C 1
ATOM 6308 O O . THR B 1 130 ? 88.135 49.605 54.454 1.00 17.99 130 THR B O 1
ATOM 6312 N N . ASN B 1 131 ? 86.455 51.069 54.868 1.00 16.74 131 ASN B N 1
ATOM 6313 C CA . ASN B 1 131 ? 87.283 52.251 54.855 1.00 16.84 131 ASN B CA 1
ATOM 6314 C C . ASN B 1 131 ? 87.884 52.440 56.255 1.00 18.33 131 ASN B C 1
ATOM 6315 O O . ASN B 1 131 ? 87.186 52.854 57.179 1.00 18.35 131 ASN B O 1
ATOM 6320 N N . GLU B 1 132 ? 89.178 52.191 56.369 1.00 21.15 132 GLU B N 1
ATOM 6321 C CA . GLU B 1 132 ? 89.923 52.382 57.619 1.00 23.77 132 GLU B CA 1
ATOM 6322 C C . GLU B 1 132 ? 90.616 53.743 57.718 1.00 25.82 132 GLU B C 1
ATOM 6323 O O . GLU B 1 132 ? 91.300 53.991 58.716 1.00 25.84 132 GLU B O 1
ATOM 6329 N N . GLY B 1 133 ? 90.459 54.613 56.721 1.00 23.49 133 GLY B N 1
ATOM 6330 C CA . GLY B 1 133 ? 91.112 55.918 56.712 1.00 25.61 133 GLY B CA 1
ATOM 6331 C C . GLY B 1 133 ? 90.321 56.979 57.466 1.00 25.99 133 GLY B C 1
ATOM 6332 O O . GLY B 1 133 ? 89.221 56.722 57.942 1.00 26.69 133 GLY B O 1
ATOM 6333 N N . GLU B 1 134 ? 90.886 58.182 57.535 1.00 26.29 134 GLU B N 1
ATOM 6334 C CA . GLU B 1 134 ? 90.278 59.287 58.247 1.00 27.64 134 GLU B CA 1
ATOM 6335 C C . GLU B 1 134 ? 89.272 60.078 57.402 1.00 27.53 134 GLU B C 1
ATOM 6336 O O . GLU B 1 134 ? 88.496 60.837 57.952 1.00 27.97 134 GLU B O 1
ATOM 6338 N N . GLU B 1 135 ? 89.271 59.896 56.078 1.00 27.58 135 GLU B N 1
ATOM 6339 C CA . GLU B 1 135 ? 88.401 60.653 55.172 1.00 27.73 135 GLU B CA 1
ATOM 6340 C C . GLU B 1 135 ? 87.490 59.696 54.391 1.00 24.26 135 GLU B C 1
ATOM 6341 O O . GLU B 1 135 ? 87.875 58.546 54.159 1.00 21.51 135 GLU B O 1
ATOM 6347 N N . PRO B 1 136 ? 86.323 60.184 53.954 1.00 23.04 136 PRO B N 1
ATOM 6348 C CA . PRO B 1 136 ? 85.494 59.345 53.078 1.00 22.39 136 PRO B CA 1
ATOM 6349 C C . PRO B 1 136 ? 86.212 59.030 51.767 1.00 21.66 136 PRO B C 1
ATOM 6350 O O . PRO B 1 136 ? 87.055 59.808 51.318 1.00 21.53 136 PRO B O 1
ATOM 6354 N N . VAL B 1 137 ? 85.859 57.891 51.183 1.00 18.64 137 VAL B N 1
ATOM 6355 C CA . VAL B 1 137 ? 86.392 57.489 49.889 1.00 18.23 137 VAL B CA 1
ATOM 6356 C C . VAL B 1 137 ? 85.240 57.111 48.981 1.00 16.81 137 VAL B C 1
ATOM 6357 O O . VAL B 1 137 ? 84.209 56.610 49.434 1.00 16.64 137 VAL B O 1
ATOM 6361 N N . SER B 1 138 ? 85.450 57.294 47.691 1.00 15.66 138 SER B N 1
ATOM 6362 C CA . SER B 1 138 ? 84.565 56.708 46.686 1.00 15.17 138 SER B CA 1
ATOM 6363 C C . SER B 1 138 ? 85.327 55.575 46.017 1.00 15.30 138 SER B C 1
ATOM 6364 O O . SER B 1 138 ? 86.512 55.706 45.720 1.00 13.97 138 SER B O 1
ATOM 6367 N N . LEU B 1 139 ? 84.659 54.451 45.792 1.00 14.01 139 LEU B N 1
ATOM 6368 C CA . LEU B 1 139 ? 85.274 53.322 45.132 1.00 14.33 139 LEU B CA 1
ATOM 6369 C C . LEU B 1 139 ? 84.519 53.113 43.838 1.00 14.29 139 LEU B C 1
ATOM 6370 O O . LEU B 1 139 ? 83.280 52.979 43.847 1.00 13.71 139 LEU B O 1
ATOM 6375 N N . TYR B 1 140 ? 85.266 53.100 42.747 1.00 11.92 140 TYR B N 1
ATOM 6376 C CA . TYR B 1 140 ? 84.686 52.924 41.417 1.00 12.56 140 TYR B CA 1
ATOM 6377 C C . TYR B 1 140 ? 85.272 51.676 40.787 1.00 12.40 140 TYR B C 1
ATOM 6378 O O . TYR B 1 140 ? 86.440 51.340 41.039 1.00 11.62 140 TYR B O 1
ATOM 6387 N N . ASP B 1 141 ? 84.493 50.997 39.943 1.00 12.01 141 ASP B N 1
ATOM 6388 C CA . ASP B 1 141 ? 84.974 49.809 39.230 1.00 13.00 141 ASP B CA 1
ATOM 6389 C C . ASP B 1 141 ? 85.582 48.817 40.214 1.00 13.24 141 ASP B C 1
ATOM 6390 O O . ASP B 1 141 ? 86.746 48.399 40.110 1.00 12.07 141 ASP B O 1
ATOM 6395 N N . VAL B 1 142 ? 84.735 48.454 41.161 1.00 13.15 142 VAL B N 1
ATOM 6396 C CA . VAL B 1 142 ? 85.026 47.475 42.186 1.00 12.94 142 VAL B CA 1
ATOM 6397 C C . VAL B 1 142 ? 84.616 46.119 41.684 1.00 12.88 142 VAL B C 1
ATOM 6398 O O . VAL B 1 142 ? 83.465 45.939 41.237 1.00 12.68 142 VAL B O 1
ATOM 6402 N N . ALA B 1 143 ? 85.535 45.168 41.691 1.00 11.32 143 ALA B N 1
ATOM 6403 C CA . ALA B 1 143 ? 85.224 43.843 41.162 1.00 11.60 143 ALA B CA 1
ATOM 6404 C C . ALA B 1 143 ? 86.003 42.739 41.845 1.00 11.62 143 ALA B C 1
ATOM 6405 O O . ALA B 1 143 ? 87.131 42.974 42.337 1.00 11.91 143 ALA B O 1
ATOM 6407 N N . VAL B 1 144 ? 85.434 41.543 41.795 1.00 11.36 144 VAL B N 1
ATOM 6408 C CA . VAL B 1 144 ? 86.077 40.326 42.288 1.00 12.05 144 VAL B CA 1
ATOM 6409 C C . VAL B 1 144 ? 86.244 39.408 41.084 1.00 11.98 144 VAL B C 1
ATOM 6410 O O . VAL B 1 144 ? 85.279 39.134 40.303 1.00 11.05 144 VAL B O 1
ATOM 6414 N N . TYR B 1 145 ? 87.448 38.875 40.919 1.00 11.53 145 TYR B N 1
ATOM 6415 C CA . TYR B 1 145 ? 87.646 37.859 39.905 1.00 11.43 145 TYR B CA 1
ATOM 6416 C C . TYR B 1 145 ? 86.942 36.528 40.213 1.00 12.28 145 TYR B C 1
ATOM 6417 O O . TYR B 1 145 ? 87.059 35.960 41.314 1.00 12.20 145 TYR B O 1
ATOM 6426 N N . THR B 1 146 ? 86.219 36.029 39.216 1.00 11.71 146 THR B N 1
ATOM 6427 C CA . THR B 1 146 ? 85.586 34.709 39.287 1.00 12.33 146 THR B CA 1
ATOM 6428 C C . THR B 1 146 ? 85.914 33.985 37.999 1.00 12.50 146 THR B C 1
ATOM 6429 O O . THR B 1 146 ? 85.104 33.937 37.082 1.00 12.55 146 THR B O 1
ATOM 6433 N N . PRO B 1 147 ? 87.138 33.432 37.899 1.00 12.11 147 PRO B N 1
ATOM 6434 C CA . PRO B 1 147 ? 87.627 32.899 36.616 1.00 11.95 147 PRO B CA 1
ATOM 6435 C C . PRO B 1 147 ? 87.051 31.535 36.259 1.00 12.16 147 PRO B C 1
ATOM 6436 O O . PRO B 1 147 ? 87.757 30.538 36.158 1.00 13.06 147 PRO B O 1
ATOM 6440 N N . PHE B 1 148 ? 85.755 31.497 35.981 1.00 13.05 148 PHE B N 1
ATOM 6441 C CA . PHE B 1 148 ? 85.119 30.261 35.560 1.00 12.75 148 PHE B CA 1
ATOM 6442 C C . PHE B 1 148 ? 85.781 29.703 34.304 1.00 12.76 148 PHE B C 1
ATOM 6443 O O . PHE B 1 148 ? 86.187 30.442 33.409 1.00 13.81 148 PHE B O 1
ATOM 6451 N N . ASN B 1 149 ? 85.831 28.380 34.225 1.00 12.86 149 ASN B N 1
ATOM 6452 C CA . ASN B 1 149 ? 86.611 27.690 33.211 1.00 13.34 149 ASN B CA 1
ATOM 6453 C C . ASN B 1 149 ? 85.785 27.546 31.917 1.00 14.08 149 ASN B C 1
ATOM 6454 O O . ASN B 1 149 ? 85.365 26.447 31.559 1.00 14.63 149 ASN B O 1
ATOM 6459 N N . ASP B 1 150 ? 85.565 28.683 31.244 1.00 13.46 150 ASP B N 1
ATOM 6460 C CA . ASP B 1 150 ? 84.733 28.791 30.051 1.00 13.49 150 ASP B CA 1
ATOM 6461 C C . ASP B 1 150 ? 85.701 29.100 28.901 1.00 13.02 150 ASP B C 1
ATOM 6462 O O . ASP B 1 150 ? 86.092 30.240 28.672 1.00 13.45 150 ASP B O 1
ATOM 6467 N N . ASN B 1 151 ? 86.104 28.054 28.212 1.00 12.50 151 ASN B N 1
ATOM 6468 C CA . ASN B 1 151 ? 86.999 28.188 27.071 1.00 12.52 151 ASN B CA 1
ATOM 6469 C C . ASN B 1 151 ? 86.917 26.902 26.252 1.00 13.04 151 ASN B C 1
ATOM 6470 O O . ASN B 1 151 ? 86.262 25.934 26.656 1.00 12.61 151 ASN B O 1
ATOM 6475 N N . TYR B 1 152 ? 87.570 26.909 25.096 1.00 14.01 152 TYR B N 1
ATOM 6476 C CA . TYR B 1 152 ? 87.351 25.919 24.047 1.00 14.80 152 TYR B CA 1
ATOM 6477 C C . TYR B 1 152 ? 88.700 25.322 23.581 1.00 16.55 152 TYR B C 1
ATOM 6478 O O . TYR B 1 152 ? 89.105 25.507 22.431 1.00 16.51 152 TYR B O 1
ATOM 6487 N N . PRO B 1 153 ? 89.359 24.579 24.450 1.00 18.79 153 PRO B N 1
ATOM 6488 C CA . PRO B 1 153 ? 90.655 23.984 24.053 1.00 21.49 153 PRO B CA 1
ATOM 6489 C C . PRO B 1 153 ? 90.497 22.942 22.961 1.00 24.33 153 PRO B C 1
ATOM 6490 O O . PRO B 1 153 ? 91.229 22.986 21.980 1.00 28.06 153 PRO B O 1
ATOM 6494 N N . ASP B 1 154 ? 89.518 22.067 23.113 1.00 24.14 154 ASP B N 1
ATOM 6495 C CA . ASP B 1 154 ? 89.193 21.033 22.142 1.00 27.71 154 ASP B CA 1
ATOM 6496 C C . ASP B 1 154 ? 87.901 20.367 22.586 1.00 26.10 154 ASP B C 1
ATOM 6497 O O . ASP B 1 154 ? 87.534 20.432 23.761 1.00 24.60 154 ASP B O 1
ATOM 6502 N N . ALA B 1 155 ? 87.224 19.702 21.665 1.00 24.08 155 ALA B N 1
ATOM 6503 C CA . ALA B 1 155 ? 85.898 19.178 21.950 1.00 22.98 155 ALA B CA 1
ATOM 6504 C C . ALA B 1 155 ? 85.849 18.218 23.156 1.00 22.85 155 ALA B C 1
ATOM 6505 O O . ALA B 1 155 ? 84.963 18.336 23.989 1.00 20.09 155 ALA B O 1
ATOM 6507 N N . GLN B 1 156 ? 86.811 17.307 23.277 1.00 21.74 156 GLN B N 1
ATOM 6508 C CA . GLN B 1 156 ? 86.765 16.329 24.388 1.00 24.13 156 GLN B CA 1
ATOM 6509 C C . GLN B 1 156 ? 86.957 16.987 25.768 1.00 20.74 156 GLN B C 1
ATOM 6510 O O . GLN B 1 156 ? 86.255 16.659 26.738 1.00 20.12 156 GLN B O 1
ATOM 6516 N N . GLN B 1 157 ? 87.899 17.898 25.873 1.00 19.31 157 GLN B N 1
ATOM 6517 C CA . GLN B 1 157 ? 88.087 18.594 27.143 1.00 20.62 157 GLN B CA 1
ATOM 6518 C C . GLN B 1 157 ? 86.878 19.501 27.425 1.00 18.70 157 GLN B C 1
ATOM 6519 O O . GLN B 1 157 ? 86.473 19.650 28.564 1.00 17.41 157 GLN B O 1
ATOM 6525 N N . CYS B 1 158 ? 86.321 20.103 26.380 1.00 17.24 158 CYS B N 1
ATOM 6526 C CA . CYS B 1 158 ? 85.130 20.952 26.566 1.00 17.37 158 CYS B CA 1
ATOM 6527 C C . CYS B 1 158 ? 83.970 20.201 27.175 1.00 17.87 158 CYS B C 1
ATOM 6528 O O . CYS B 1 158 ? 83.392 20.648 28.178 1.00 16.40 158 CYS B O 1
ATOM 6531 N N . ILE B 1 159 ? 83.612 19.089 26.537 1.00 18.05 159 ILE B N 1
ATOM 6532 C CA . ILE B 1 159 ? 82.417 18.315 26.871 1.00 21.13 159 ILE B CA 1
ATOM 6533 C C . ILE B 1 159 ? 82.499 17.780 28.317 1.00 19.77 159 ILE B C 1
ATOM 6534 O O . ILE B 1 159 ? 81.514 17.810 29.072 1.00 18.67 159 ILE B O 1
ATOM 6539 N N . ASN B 1 160 ? 83.693 17.363 28.709 1.00 18.26 160 ASN B N 1
ATOM 6540 C CA . ASN B 1 160 ? 83.901 16.749 30.015 1.00 17.56 160 ASN B CA 1
ATOM 6541 C C . ASN B 1 160 ? 84.302 17.680 31.136 1.00 15.94 160 ASN B C 1
ATOM 6542 O O . ASN B 1 160 ? 84.009 17.390 32.291 1.00 15.71 160 ASN B O 1
ATOM 6547 N N . SER B 1 161 ? 84.994 18.765 30.791 1.00 14.57 161 SER B N 1
ATOM 6548 C CA . SER B 1 161 ? 85.825 19.484 31.756 1.00 14.70 161 SER B CA 1
ATOM 6549 C C . SER B 1 161 ? 85.808 21.012 31.611 1.00 14.05 161 SER B C 1
ATOM 6550 O O . SER B 1 161 ? 86.679 21.684 32.182 1.00 14.33 161 SER B O 1
ATOM 6553 N N . ARG B 1 162 ? 84.865 21.576 30.863 1.00 13.66 162 ARG B N 1
ATOM 6554 C CA . ARG B 1 162 ? 84.707 23.045 30.814 1.00 13.93 162 ARG B CA 1
ATOM 6555 C C . ARG B 1 162 ? 83.250 23.378 30.971 1.00 13.31 162 ARG B C 1
ATOM 6556 O O . ARG B 1 162 ? 82.396 22.496 30.876 1.00 13.37 162 ARG B O 1
ATOM 6564 N N . ALA B 1 163 ? 82.950 24.650 31.216 1.00 13.70 163 ALA B N 1
ATOM 6565 C CA . ALA B 1 163 ? 81.564 25.073 31.478 1.00 13.11 163 ALA B CA 1
ATOM 6566 C C . ALA B 1 163 ? 81.131 26.299 30.729 1.00 13.51 163 ALA B C 1
ATOM 6567 O O . ALA B 1 163 ? 81.855 27.257 30.620 1.00 13.49 163 ALA B O 1
ATOM 6569 N N . HIS B 1 164 ? 79.890 26.260 30.246 1.00 13.15 164 HIS B N 1
ATOM 6570 C CA . HIS B 1 164 ? 79.229 27.451 29.717 1.00 13.24 164 HIS B CA 1
ATOM 6571 C C . HIS B 1 164 ? 78.759 28.238 30.907 1.00 13.14 164 HIS B C 1
ATOM 6572 O O . HIS B 1 164 ? 77.919 27.761 31.678 1.00 13.46 164 HIS B O 1
ATOM 6579 N N . THR B 1 165 ? 79.262 29.458 31.027 1.00 12.24 165 THR B N 1
ATOM 6580 C CA . THR B 1 165 ? 79.058 30.247 32.230 1.00 12.95 165 THR B CA 1
ATOM 6581 C C . THR B 1 165 ? 77.951 31.291 31.991 1.00 12.53 165 THR B C 1
ATOM 6582 O O . THR B 1 165 ? 78.181 32.287 31.338 1.00 12.97 165 THR B O 1
ATOM 6586 N N . HIS B 1 166 ? 76.760 31.047 32.536 1.00 11.62 166 HIS B N 1
ATOM 6587 C CA . HIS B 1 166 ? 75.624 31.923 32.297 1.00 11.16 166 HIS B CA 1
ATOM 6588 C C . HIS B 1 166 ? 75.555 32.966 33.419 1.00 10.90 166 HIS B C 1
ATOM 6589 O O . HIS B 1 166 ? 75.172 32.654 34.556 1.00 11.22 166 HIS B O 1
ATOM 6596 N N . ILE B 1 167 ? 75.942 34.200 33.084 1.00 10.55 167 ILE B N 1
ATOM 6597 C CA . ILE B 1 167 ? 76.062 35.260 34.059 1.00 11.04 167 ILE B CA 1
ATOM 6598 C C . ILE B 1 167 ? 74.836 36.138 34.024 1.00 10.93 167 ILE B C 1
ATOM 6599 O O . ILE B 1 167 ? 74.442 36.620 32.964 1.00 10.64 167 ILE B O 1
ATOM 6604 N N . TRP B 1 168 ? 74.267 36.405 35.186 1.00 10.39 168 TRP B N 1
ATOM 6605 C CA . TRP B 1 168 ? 73.198 37.383 35.264 1.00 10.77 168 TRP B CA 1
ATOM 6606 C C . TRP B 1 168 ? 73.535 38.513 36.223 1.00 10.79 168 TRP B C 1
ATOM 6607 O O . TRP B 1 168 ? 73.639 38.315 37.436 1.00 10.62 168 TRP B O 1
ATOM 6618 N N . LYS B 1 169 ? 73.611 39.709 35.665 1.00 11.29 169 LYS B N 1
ATOM 6619 C CA . LYS B 1 169 ? 73.934 40.941 36.398 1.00 12.46 169 LYS B CA 1
ATOM 6620 C C . LYS B 1 169 ? 72.691 41.500 37.114 1.00 12.74 169 LYS B C 1
ATOM 6621 O O . LYS B 1 169 ? 72.352 42.675 37.011 1.00 14.55 169 LYS B O 1
ATOM 6627 N N . GLY B 1 170 ? 72.047 40.648 37.887 1.00 11.77 170 GLY B N 1
ATOM 6628 C CA . GLY B 1 170 ? 70.770 40.968 38.469 1.00 12.01 170 GLY B CA 1
ATOM 6629 C C . GLY B 1 170 ? 70.779 41.640 39.809 1.00 11.63 170 GLY B C 1
ATOM 6630 O O . GLY B 1 170 ? 69.806 41.482 40.552 1.00 10.65 170 GLY B O 1
ATOM 6631 N N . GLY B 1 171 ? 71.834 42.390 40.131 1.00 10.75 171 GLY B N 1
ATOM 6632 C CA . GLY B 1 171 ? 71.851 43.219 41.327 1.00 11.08 171 GLY B CA 1
ATOM 6633 C C . GLY B 1 171 ? 71.855 42.341 42.555 1.00 10.90 171 GLY B C 1
ATOM 6634 O O . GLY B 1 171 ? 72.711 41.441 42.702 1.00 10.69 171 GLY B O 1
ATOM 6635 N N . SER B 1 172 ? 70.879 42.564 43.442 1.00 11.69 172 SER B N 1
ATOM 6636 C CA . SER B 1 172 ? 70.792 41.723 44.628 1.00 12.07 172 SER B CA 1
ATOM 6637 C C . SER B 1 172 ? 70.473 40.297 44.289 1.00 12.31 172 SER B C 1
ATOM 6638 O O . SER B 1 172 ? 70.679 39.413 45.123 1.00 14.75 172 SER B O 1
ATOM 6641 N N . ALA B 1 173 ? 69.944 40.038 43.081 1.00 11.66 173 ALA B N 1
ATOM 6642 C CA . ALA B 1 173 ? 69.573 38.716 42.667 1.00 11.45 173 ALA B CA 1
ATOM 6643 C C . ALA B 1 173 ? 70.463 38.195 41.549 1.00 11.43 173 ALA B C 1
ATOM 6644 O O . ALA B 1 173 ? 70.065 37.344 40.750 1.00 11.71 173 ALA B O 1
ATOM 6646 N N . ALA B 1 174 ? 71.688 38.701 41.513 1.00 10.83 174 ALA B N 1
ATOM 6647 C CA . ALA B 1 174 ? 72.673 38.232 40.545 1.00 10.70 174 ALA B CA 1
ATOM 6648 C C . ALA B 1 174 ? 73.024 36.778 40.776 1.00 10.60 174 ALA B C 1
ATOM 6649 O O . ALA B 1 174 ? 72.904 36.234 41.883 1.00 11.06 174 ALA B O 1
ATOM 6651 N N . TYR B 1 175 ? 73.481 36.128 39.728 1.00 10.18 175 TYR B N 1
ATOM 6652 C CA . TYR B 1 175 ? 73.883 34.732 39.813 1.00 10.29 175 TYR B CA 1
ATOM 6653 C C . TYR B 1 175 ? 74.776 34.380 38.653 1.00 10.12 175 TYR B C 1
ATOM 6654 O O . TYR B 1 175 ? 74.835 35.114 37.662 1.00 10.14 175 TYR B O 1
ATOM 6663 N N . VAL B 1 176 ? 75.415 33.244 38.786 1.00 9.84 176 VAL B N 1
ATOM 6664 C CA . VAL B 1 176 ? 76.071 32.564 37.669 1.00 10.34 176 VAL B CA 1
ATOM 6665 C C . VAL B 1 176 ? 75.625 31.110 37.693 1.00 11.21 176 VAL B C 1
ATOM 6666 O O . VAL B 1 176 ? 75.659 30.438 38.742 1.00 11.90 176 VAL B O 1
ATOM 6670 N N . ASN B 1 177 ? 75.191 30.608 36.548 1.00 11.64 177 ASN B N 1
ATOM 6671 C CA . ASN B 1 177 ? 74.837 29.202 36.408 1.00 12.12 177 ASN B CA 1
ATOM 6672 C C . ASN B 1 177 ? 75.819 28.587 35.420 1.00 11.92 177 ASN B C 1
ATOM 6673 O O . ASN B 1 177 ? 75.774 28.923 34.229 1.00 12.56 177 ASN B O 1
ATOM 6678 N N . ALA B 1 178 ? 76.748 27.772 35.914 1.00 12.12 178 ALA B N 1
ATOM 6679 C CA . ALA B 1 178 ? 77.788 27.174 35.064 1.00 12.25 178 ALA B CA 1
ATOM 6680 C C . ALA B 1 178 ? 77.448 25.744 34.708 1.00 12.99 178 ALA B C 1
ATOM 6681 O O . ALA B 1 178 ? 77.441 24.863 35.560 1.00 13.24 178 ALA B O 1
ATOM 6683 N N . ILE B 1 179 ? 77.156 25.529 33.438 1.00 12.97 179 ILE B N 1
ATOM 6684 C CA . ILE B 1 179 ? 76.695 24.265 32.918 1.00 13.51 179 ILE B CA 1
ATOM 6685 C C . ILE B 1 179 ? 77.846 23.600 32.176 1.00 13.46 179 ILE B C 1
ATOM 6686 O O . ILE B 1 179 ? 78.388 24.133 31.209 1.00 13.03 179 ILE B O 1
ATOM 6691 N N . ARG B 1 180 ? 78.262 22.438 32.666 1.00 13.12 180 ARG B N 1
ATOM 6692 C CA . ARG B 1 180 ? 79.282 21.661 31.967 1.00 13.51 180 ARG B CA 1
ATOM 6693 C C . ARG B 1 180 ? 78.900 21.520 30.488 1.00 13.98 180 ARG B C 1
ATOM 6694 O O . ARG B 1 180 ? 77.756 21.218 30.178 1.00 13.95 180 ARG B O 1
ATOM 6702 N N . MET B 1 181 ? 79.851 21.716 29.578 1.00 13.95 181 MET B N 1
ATOM 6703 C CA . MET B 1 181 ? 79.493 21.865 28.143 1.00 14.56 181 MET B CA 1
ATOM 6704 C C . MET B 1 181 ? 78.878 20.593 27.552 1.00 15.85 181 MET B C 1
ATOM 6705 O O . MET B 1 181 ? 78.030 20.685 26.677 1.00 15.24 181 MET B O 1
ATOM 6710 N N . GLY B 1 182 ? 79.272 19.421 28.059 1.00 15.88 182 GLY B N 1
ATOM 6711 C CA . GLY B 1 182 ? 78.625 18.171 27.672 1.00 17.59 182 GLY B CA 1
ATOM 6712 C C . GLY B 1 182 ? 77.293 17.849 28.304 1.00 19.35 182 GLY B C 1
ATOM 6713 O O . GLY B 1 182 ? 76.708 16.801 28.001 1.00 19.57 182 GLY B O 1
ATOM 6714 N N . ASP B 1 183 ? 76.832 18.733 29.186 1.00 19.52 183 ASP B N 1
ATOM 6715 C CA . ASP B 1 183 ? 75.588 18.615 29.927 1.00 21.48 183 ASP B CA 1
ATOM 6716 C C . ASP B 1 183 ? 75.604 17.537 31.022 1.00 21.76 183 ASP B C 1
ATOM 6717 O O . ASP B 1 183 ? 74.561 17.275 31.624 1.00 23.62 183 ASP B O 1
ATOM 6722 N N . PHE B 1 184 ? 76.760 16.940 31.293 1.00 21.66 184 PHE B N 1
ATOM 6723 C CA . PHE B 1 184 ? 76.856 15.929 32.362 1.00 20.62 184 PHE B CA 1
ATOM 6724 C C . PHE B 1 184 ? 76.831 16.630 33.720 1.00 19.18 184 PHE B C 1
ATOM 6725 O O . PHE B 1 184 ? 77.567 17.595 33.961 1.00 18.38 184 PHE B O 1
ATOM 6733 N N . THR B 1 185 ? 76.002 16.129 34.624 1.00 17.80 185 THR B N 1
ATOM 6734 C CA . THR B 1 185 ? 75.988 16.585 36.000 1.00 18.59 185 THR B CA 1
ATOM 6735 C C . THR B 1 185 ? 77.241 16.072 36.738 1.00 18.91 185 THR B C 1
ATOM 6736 O O . THR B 1 185 ? 77.857 15.058 36.319 1.00 18.71 185 THR B O 1
ATOM 6740 N N . PRO B 1 186 ? 77.647 16.725 37.820 1.00 17.79 186 PRO B N 1
ATOM 6741 C CA . PRO B 1 186 ? 77.055 17.926 38.367 1.00 16.68 186 PRO B CA 1
ATOM 6742 C C . PRO B 1 186 ? 77.457 19.213 37.619 1.00 15.82 186 PRO B C 1
ATOM 6743 O O . PRO B 1 186 ? 78.491 19.261 36.931 1.00 14.56 186 PRO B O 1
ATOM 6747 N N . HIS B 1 187 ? 76.619 20.231 37.798 1.00 14.57 187 HIS B N 1
ATOM 6748 C CA . HIS B 1 187 ? 76.891 21.597 37.357 1.00 14.21 187 HIS B CA 1
ATOM 6749 C C . HIS B 1 187 ? 77.151 22.454 38.577 1.00 14.21 187 HIS B C 1
ATOM 6750 O O . HIS B 1 187 ? 77.069 21.970 39.710 1.00 14.27 187 HIS B O 1
ATOM 6757 N N . LEU B 1 188 ? 77.445 23.740 38.359 1.00 13.57 188 LEU B N 1
ATOM 6758 C CA . LEU B 1 188 ? 77.824 24.639 39.435 1.00 13.37 188 LEU B CA 1
ATOM 6759 C C . LEU B 1 188 ? 76.986 25.904 39.371 1.00 13.12 188 LEU B C 1
ATOM 6760 O O . LEU B 1 188 ? 76.643 26.372 38.290 1.00 12.53 188 LEU B O 1
ATOM 6765 N N . GLY B 1 189 ? 76.604 26.404 40.543 1.00 12.78 189 GLY B N 1
ATOM 6766 C CA . GLY B 1 189 ? 75.877 27.644 40.672 1.00 12.30 189 GLY B CA 1
ATOM 6767 C C . GLY B 1 189 ? 76.545 28.591 41.646 1.00 12.22 189 GLY B C 1
ATOM 6768 O O . GLY B 1 189 ? 77.180 28.152 42.608 1.00 12.95 189 GLY B O 1
ATOM 6769 N N . LEU B 1 190 ? 76.368 29.884 41.392 1.00 11.41 190 LEU B N 1
ATOM 6770 C CA . LEU B 1 190 ? 76.760 30.949 42.293 1.00 11.99 190 LEU B CA 1
ATOM 6771 C C . LEU B 1 190 ? 75.523 31.825 42.461 1.00 12.19 190 LEU B C 1
ATOM 6772 O O . LEU B 1 190 ? 74.953 32.318 41.462 1.00 11.60 190 LEU B O 1
ATOM 6777 N N . VAL B 1 191 ? 75.114 32.046 43.702 1.00 11.38 191 VAL B N 1
ATOM 6778 C CA . VAL B 1 191 ? 73.949 32.895 44.008 1.00 12.44 191 VAL B CA 1
ATOM 6779 C C . VAL B 1 191 ? 74.348 33.978 45.016 1.00 12.23 191 VAL B C 1
ATOM 6780 O O . VAL B 1 191 ? 74.782 33.662 46.125 1.00 12.70 191 VAL B O 1
ATOM 6784 N N . VAL B 1 192 ? 74.158 35.232 44.643 1.00 11.83 192 VAL B N 1
ATOM 6785 C CA . VAL B 1 192 ? 74.364 36.358 45.532 1.00 12.52 192 VAL B CA 1
ATOM 6786 C C . VAL B 1 192 ? 73.252 36.413 46.595 1.00 13.12 192 VAL B C 1
ATOM 6787 O O . VAL B 1 192 ? 72.062 36.395 46.272 1.00 13.89 192 VAL B O 1
ATOM 6791 N N . THR B 1 193 ? 73.675 36.405 47.856 1.00 13.42 193 THR B N 1
ATOM 6792 C CA . THR B 1 193 ? 72.781 36.423 49.018 1.00 14.37 193 THR B CA 1
ATOM 6793 C C . THR B 1 193 ? 72.886 37.673 49.889 1.00 14.75 193 THR B C 1
ATOM 6794 O O . THR B 1 193 ? 72.023 37.892 50.739 1.00 15.04 193 THR B O 1
ATOM 6798 N N . ASP B 1 194 ? 73.924 38.490 49.721 1.00 14.11 194 ASP B N 1
ATOM 6799 C CA . ASP B 1 194 ? 73.988 39.797 50.336 1.00 15.45 194 ASP B CA 1
ATOM 6800 C C . ASP B 1 194 ? 74.770 40.715 49.408 1.00 14.12 194 ASP B C 1
ATOM 6801 O O . ASP B 1 194 ? 75.658 40.253 48.703 1.00 13.31 194 ASP B O 1
ATOM 6806 N N . GLY B 1 195 ? 74.415 41.992 49.396 1.00 13.71 195 GLY B N 1
ATOM 6807 C CA . GLY B 1 195 ? 75.015 42.940 48.483 1.00 13.07 195 GLY B CA 1
ATOM 6808 C C . GLY B 1 195 ? 74.506 42.676 47.073 1.00 12.51 195 GLY B C 1
ATOM 6809 O O . GLY B 1 195 ? 73.430 42.127 46.908 1.00 12.36 195 GLY B O 1
ATOM 6810 N N . ALA B 1 196 ? 75.277 43.049 46.058 1.00 11.87 196 ALA B N 1
ATOM 6811 C CA . ALA B 1 196 ? 74.757 43.073 44.685 1.00 11.72 196 ALA B CA 1
ATOM 6812 C C . ALA B 1 196 ? 75.885 43.003 43.670 1.00 11.87 196 ALA B C 1
ATOM 6813 O O . ALA B 1 196 ? 77.003 43.468 43.956 1.00 11.54 196 ALA B O 1
ATOM 6815 N N . ILE B 1 197 ? 75.580 42.444 42.498 1.00 11.77 197 ILE B N 1
ATOM 6816 C CA . ILE B 1 197 ? 76.497 42.466 41.364 1.00 11.82 197 ILE B CA 1
ATOM 6817 C C . ILE B 1 197 ? 75.770 43.188 40.258 1.00 12.35 197 ILE B C 1
ATOM 6818 O O . ILE B 1 197 ? 74.677 42.747 39.858 1.00 11.58 197 ILE B O 1
ATOM 6823 N N . ARG B 1 198 ? 76.366 44.276 39.778 1.00 12.35 198 ARG B N 1
ATOM 6824 C CA . ARG B 1 198 ? 75.713 45.171 38.813 1.00 13.21 198 ARG B CA 1
ATOM 6825 C C . ARG B 1 198 ? 76.079 44.864 37.357 1.00 11.99 198 ARG B C 1
ATOM 6826 O O . ARG B 1 198 ? 75.391 45.307 36.436 1.00 11.89 198 ARG B O 1
ATOM 6834 N N . ASN B 1 199 ? 77.192 44.174 37.161 1.00 11.00 199 ASN B N 1
ATOM 6835 C CA . ASN B 1 199 ? 77.708 43.934 35.825 1.00 10.81 199 ASN B CA 1
ATOM 6836 C C . ASN B 1 199 ? 78.893 42.973 35.920 1.00 10.32 199 ASN B C 1
ATOM 6837 O O . ASN B 1 199 ? 79.211 42.465 36.994 1.00 9.87 199 ASN B O 1
ATOM 6842 N N . TYR B 1 200 ? 79.484 42.670 34.779 1.00 10.15 200 TYR B N 1
ATOM 6843 C CA . TYR B 1 200 ? 80.736 41.921 34.767 1.00 10.47 200 TYR B CA 1
ATOM 6844 C C . TYR B 1 200 ? 81.644 42.435 33.691 1.00 10.50 200 TYR B C 1
ATOM 6845 O O . TYR B 1 200 ? 81.216 43.131 32.761 1.00 9.65 200 TYR B O 1
ATOM 6854 N N . GLU B 1 201 ? 82.927 42.110 33.849 1.00 10.55 201 GLU B N 1
ATOM 6855 C CA . GLU B 1 201 ? 83.945 42.459 32.892 1.00 11.04 201 GLU B CA 1
ATOM 6856 C C . GLU B 1 201 ? 84.677 41.239 32.439 1.00 10.94 201 GLU B C 1
ATOM 6857 O O . GLU B 1 201 ? 84.666 40.183 33.091 1.00 11.73 201 GLU B O 1
ATOM 6863 N N . ILE B 1 202 ? 85.345 41.384 31.302 1.00 10.78 202 ILE B N 1
ATOM 6864 C CA . ILE B 1 202 ? 86.149 40.329 30.750 1.00 11.15 202 ILE B CA 1
ATOM 6865 C C . ILE B 1 202 ? 87.580 40.841 30.649 1.00 11.25 202 ILE B C 1
ATOM 6866 O O . ILE B 1 202 ? 87.797 41.935 30.143 1.00 11.45 202 ILE B O 1
ATOM 6871 N N . TRP B 1 203 ? 88.530 40.014 31.107 1.00 10.92 203 TRP B N 1
ATOM 6872 C CA . TRP B 1 203 ? 89.954 40.302 31.032 1.00 10.89 203 TRP B CA 1
ATOM 6873 C C . TRP B 1 203 ? 90.641 39.224 30.211 1.00 11.75 203 TRP B C 1
ATOM 6874 O O . TRP B 1 203 ? 90.149 38.086 30.120 1.00 12.33 203 TRP B O 1
ATOM 6885 N N . GLU B 1 204 ? 91.772 39.601 29.603 1.00 12.10 204 GLU B N 1
ATOM 6886 C CA . GLU B 1 204 ? 92.654 38.705 28.851 1.00 12.64 204 GLU B CA 1
ATOM 6887 C C . GLU B 1 204 ? 92.036 38.173 27.553 1.00 12.33 204 GLU B C 1
ATOM 6888 O O . GLU B 1 204 ? 92.030 36.971 27.286 1.00 14.00 204 GLU B O 1
ATOM 6894 N N . ARG B 1 205 ? 91.571 39.086 26.724 1.00 11.97 205 ARG B N 1
ATOM 6895 C CA . ARG B 1 205 ? 91.229 38.750 25.355 1.00 13.30 205 ARG B CA 1
ATOM 6896 C C . ARG B 1 205 ? 92.218 39.352 24.406 1.00 14.45 205 ARG B C 1
ATOM 6897 O O . ARG B 1 205 ? 92.799 40.410 24.667 1.00 16.09 205 ARG B O 1
ATOM 6905 N N . GLY B 1 206 ? 92.432 38.679 23.295 1.00 14.74 206 GLY B N 1
ATOM 6906 C CA . GLY B 1 206 ? 93.231 39.306 22.245 1.00 15.67 206 GLY B CA 1
ATOM 6907 C C . GLY B 1 206 ? 93.658 38.339 21.193 1.00 15.62 206 GLY B C 1
ATOM 6908 O O . GLY B 1 206 ? 93.569 37.114 21.378 1.00 14.45 206 GLY B O 1
ATOM 6909 N N . ARG B 1 207 ? 94.182 38.905 20.114 1.00 17.39 207 ARG B N 1
ATOM 6910 C CA . ARG B 1 207 ? 94.709 38.108 19.003 1.00 20.16 207 ARG B CA 1
ATOM 6911 C C . ARG B 1 207 ? 95.789 37.119 19.440 1.00 21.41 207 ARG B C 1
ATOM 6912 O O . ARG B 1 207 ? 95.827 36.003 18.917 1.00 23.10 207 ARG B O 1
ATOM 6920 N N . LYS B 1 208 ? 96.602 37.516 20.424 1.00 18.81 208 LYS B N 1
ATOM 6921 C CA . LYS B 1 208 ? 97.712 36.687 20.934 1.00 19.14 208 LYS B CA 1
ATOM 6922 C C . LYS B 1 208 ? 97.393 36.003 22.255 1.00 17.48 208 LYS B C 1
ATOM 6923 O O . LYS B 1 208 ? 98.294 35.464 22.911 1.00 17.10 208 LYS B O 1
ATOM 6929 N N . LYS B 1 209 ? 96.119 36.041 22.663 1.00 15.33 209 LYS B N 1
ATOM 6930 C CA . LYS B 1 209 ? 95.674 35.453 23.896 1.00 15.87 209 LYS B CA 1
ATOM 6931 C C . LYS B 1 209 ? 94.582 34.424 23.621 1.00 16.06 209 LYS B C 1
ATOM 6932 O O . LYS B 1 209 ? 93.529 34.427 24.249 1.00 15.57 209 LYS B O 1
ATOM 6938 N N . ALA B 1 210 ? 94.878 33.527 22.687 1.00 16.30 210 ALA B N 1
ATOM 6939 C CA . ALA B 1 210 ? 94.021 32.409 22.306 1.00 16.62 210 ALA B CA 1
ATOM 6940 C C . ALA B 1 210 ? 92.788 32.853 21.515 1.00 17.32 210 ALA B C 1
ATOM 6941 O O . ALA B 1 210 ? 91.956 32.024 21.197 1.00 16.83 210 ALA B O 1
ATOM 6943 N N . ASN B 1 211 ? 92.729 34.136 21.160 1.00 17.83 211 ASN B N 1
ATOM 6944 C CA . ASN B 1 211 ? 91.861 34.609 20.123 1.00 18.93 211 ASN B CA 1
ATOM 6945 C C . ASN B 1 211 ? 90.401 34.201 20.429 1.00 16.94 211 ASN B C 1
ATOM 6946 O O . ASN B 1 211 ? 89.919 34.515 21.502 1.00 15.77 211 ASN B O 1
ATOM 6951 N N . SER B 1 212 ? 89.737 33.451 19.559 1.00 15.04 212 SER B N 1
ATOM 6952 C CA . SER B 1 212 ? 88.347 33.051 19.784 1.00 15.56 212 SER B CA 1
ATOM 6953 C C . SER B 1 212 ? 88.122 31.850 20.690 1.00 15.69 212 SER B C 1
ATOM 6954 O O . SER B 1 212 ? 86.970 31.505 20.935 1.00 16.01 212 SER B O 1
ATOM 6957 N N A GLN B 1 213 ? 89.207 31.224 21.156 0.50 15.19 213 GLN B N 1
ATOM 6958 N N B GLN B 1 213 ? 89.186 31.202 21.157 0.50 14.95 213 GLN B N 1
ATOM 6959 C CA A GLN B 1 213 ? 89.164 29.935 21.828 0.50 15.95 213 GLN B CA 1
ATOM 6960 C CA B GLN B 1 213 ? 89.058 29.925 21.835 0.50 15.54 213 GLN B CA 1
ATOM 6961 C C A GLN B 1 213 ? 89.051 30.021 23.346 0.50 15.08 213 GLN B C 1
ATOM 6962 C C B GLN B 1 213 ? 89.062 30.019 23.355 0.50 14.86 213 GLN B C 1
ATOM 6963 O O A GLN B 1 213 ? 89.108 28.991 24.022 0.50 14.95 213 GLN B O 1
ATOM 6964 O O B GLN B 1 213 ? 89.193 29.001 24.038 0.50 14.80 213 GLN B O 1
ATOM 6975 N N . THR B 1 214 ? 88.889 31.226 23.883 1.00 14.52 214 THR B N 1
ATOM 6976 C CA . THR B 1 214 ? 88.686 31.408 25.308 1.00 14.54 214 THR B CA 1
ATOM 6977 C C . THR B 1 214 ? 87.751 32.567 25.567 1.00 13.91 214 THR B C 1
ATOM 6978 O O . THR B 1 214 ? 87.800 33.576 24.855 1.00 14.21 214 THR B O 1
ATOM 6982 N N . ARG B 1 215 ? 86.913 32.433 26.577 1.00 12.61 215 ARG B N 1
ATOM 6983 C CA . ARG B 1 215 ? 86.041 33.552 26.953 1.00 12.55 215 ARG B CA 1
ATOM 6984 C C . ARG B 1 215 ? 86.774 34.571 27.788 1.00 12.57 215 ARG B C 1
ATOM 6985 O O . ARG B 1 215 ? 86.271 35.665 28.007 1.00 13.33 215 ARG B O 1
ATOM 6993 N N . GLY B 1 216 ? 87.977 34.219 28.240 1.00 12.42 216 GLY B N 1
ATOM 6994 C CA . GLY B 1 216 ? 88.786 35.107 29.053 1.00 12.29 216 GLY B CA 1
ATOM 6995 C C . GLY B 1 216 ? 88.487 34.898 30.521 1.00 12.20 216 GLY B C 1
ATOM 6996 O O . GLY B 1 216 ? 87.988 33.844 30.911 1.00 13.98 216 GLY B O 1
ATOM 6997 N N . ILE B 1 217 ? 88.880 35.879 31.328 1.00 12.75 217 ILE B N 1
ATOM 6998 C CA . ILE B 1 217 ? 88.739 35.871 32.779 1.00 12.55 217 ILE B CA 1
ATOM 6999 C C . ILE B 1 217 ? 87.610 36.821 33.162 1.00 12.08 217 ILE B C 1
ATOM 7000 O O . ILE B 1 217 ? 87.685 38.052 32.924 1.00 11.84 217 ILE B O 1
ATOM 7005 N N . ILE B 1 218 ? 86.594 36.259 33.797 1.00 11.60 218 ILE B N 1
ATOM 7006 C CA . ILE B 1 218 ? 85.431 36.985 34.263 1.00 11.65 218 ILE B CA 1
ATOM 7007 C C . ILE B 1 218 ? 85.702 37.695 35.606 1.00 12.03 218 ILE B C 1
ATOM 7008 O O . ILE B 1 218 ? 86.297 37.102 36.512 1.00 11.35 218 ILE B O 1
ATOM 7013 N N . ALA B 1 219 ? 85.329 38.966 35.694 1.00 11.21 219 ALA B N 1
ATOM 7014 C CA . ALA B 1 219 ? 85.284 39.681 36.981 1.00 11.15 219 ALA B CA 1
ATOM 7015 C C . ALA B 1 219 ? 83.848 40.149 37.196 1.00 11.34 219 ALA B C 1
ATOM 7016 O O . ALA B 1 219 ? 83.238 40.779 36.295 1.00 11.05 219 ALA B O 1
ATOM 7018 N N . LEU B 1 220 ? 83.323 39.918 38.388 1.00 10.88 220 LEU B N 1
ATOM 7019 C CA . LEU B 1 220 ? 81.980 40.394 38.730 1.00 11.48 220 LEU B CA 1
ATOM 7020 C C . LEU B 1 220 ? 82.064 41.777 39.400 1.00 12.21 220 LEU B C 1
ATOM 7021 O O . LEU B 1 220 ? 82.791 41.967 40.381 1.00 11.88 220 LEU B O 1
ATOM 7026 N N . ASP B 1 221 ? 81.297 42.738 38.889 1.00 12.32 221 ASP B N 1
ATOM 7027 C CA . ASP B 1 221 ? 81.369 44.116 39.330 1.00 12.45 221 ASP B CA 1
ATOM 7028 C C . ASP B 1 221 ? 80.360 44.383 40.437 1.00 12.17 221 ASP B C 1
ATOM 7029 O O . ASP B 1 221 ? 79.154 44.103 40.309 1.00 12.21 221 ASP B O 1
ATOM 7034 N N . LEU B 1 222 ? 80.859 44.964 41.511 1.00 12.44 222 LEU B N 1
ATOM 7035 C CA . LEU B 1 222 ? 80.018 45.432 42.600 1.00 12.54 222 LEU B CA 1
ATOM 7036 C C . LEU B 1 222 ? 79.507 46.802 42.262 1.00 12.58 222 LEU B C 1
ATOM 7037 O O . LEU B 1 222 ? 79.986 47.447 41.343 1.00 12.29 222 LEU B O 1
ATOM 7042 N N . PRO B 1 223 ? 78.521 47.289 43.003 1.00 13.67 223 PRO B N 1
ATOM 7043 C CA . PRO B 1 223 ? 78.182 48.690 42.812 1.00 13.51 223 PRO B CA 1
ATOM 7044 C C . PRO B 1 223 ? 79.340 49.636 43.131 1.00 13.89 223 PRO B C 1
ATOM 7045 O O . PRO B 1 223 ? 80.176 49.310 43.956 1.00 14.08 223 PRO B O 1
ATOM 7049 N N . ASP B 1 224 ? 79.378 50.795 42.474 1.00 14.53 224 ASP B N 1
ATOM 7050 C CA . ASP B 1 224 ? 80.268 51.875 42.911 1.00 14.85 224 ASP B CA 1
ATOM 7051 C C . ASP B 1 224 ? 79.839 52.269 44.334 1.00 15.71 224 ASP B C 1
ATOM 7052 O O . ASP B 1 224 ? 78.624 52.257 44.660 1.00 14.49 224 ASP B O 1
ATOM 7057 N N . LEU B 1 225 ? 80.816 52.577 45.181 1.00 15.32 225 LEU B N 1
ATOM 7058 C CA . LEU B 1 225 ? 80.587 52.746 46.623 1.00 16.72 225 LEU B CA 1
ATOM 7059 C C . LEU B 1 225 ? 81.065 54.098 47.100 1.00 17.22 225 LEU B C 1
ATOM 7060 O O . LEU B 1 225 ? 81.972 54.682 46.506 1.00 17.48 225 LEU B O 1
ATOM 7065 N N . LEU B 1 226 ? 80.413 54.606 48.146 1.00 17.10 226 LEU B N 1
ATOM 7066 C CA . LEU B 1 226 ? 80.887 55.774 48.882 1.00 18.36 226 LEU B CA 1
ATOM 7067 C C . LEU B 1 226 ? 80.967 55.303 50.321 1.00 17.84 226 LEU B C 1
ATOM 7068 O O . LEU B 1 226 ? 79.948 54.916 50.887 1.00 18.86 226 LEU B O 1
ATOM 7073 N N . LEU B 1 227 ? 82.175 55.248 50.879 1.00 16.84 227 LEU B N 1
ATOM 7074 C CA . LEU B 1 227 ? 82.355 54.775 52.238 1.00 17.57 227 LEU B CA 1
ATOM 7075 C C . LEU B 1 227 ? 82.922 55.881 53.116 1.00 18.00 227 LEU B C 1
ATOM 7076 O O . LEU B 1 227 ? 84.031 56.348 52.911 1.00 16.12 227 LEU B O 1
ATOM 7081 N N . LYS B 1 228 ? 82.132 56.285 54.100 1.00 19.81 228 LYS B N 1
ATOM 7082 C CA . LYS B 1 228 ? 82.612 57.170 55.151 1.00 21.34 228 LYS B CA 1
ATOM 7083 C C . LYS B 1 228 ? 83.641 56.429 56.021 1.00 20.35 228 LYS B C 1
ATOM 7084 O O . LYS B 1 228 ? 83.743 55.212 55.959 1.00 18.57 228 LYS B O 1
ATOM 7090 N N . PRO B 1 229 ? 84.424 57.157 56.839 1.00 21.44 229 PRO B N 1
ATOM 7091 C CA . PRO B 1 229 ? 85.391 56.454 57.695 1.00 21.91 229 PRO B CA 1
ATOM 7092 C C . PRO B 1 229 ? 84.713 55.417 58.587 1.00 21.03 229 PRO B C 1
ATOM 7093 O O . PRO B 1 229 ? 83.687 55.703 59.163 1.00 22.55 229 PRO B O 1
ATOM 7097 N N . GLY B 1 230 ? 85.267 54.215 58.648 1.00 20.79 230 GLY B N 1
ATOM 7098 C CA . GLY B 1 230 ? 84.688 53.124 59.429 1.00 21.94 230 GLY B CA 1
ATOM 7099 C C . GLY B 1 230 ? 83.575 52.345 58.750 1.00 21.43 230 GLY B C 1
ATOM 7100 O O . GLY B 1 230 ? 83.224 51.277 59.227 1.00 24.18 230 GLY B O 1
ATOM 7101 N N . GLU B 1 231 ? 83.036 52.833 57.627 1.00 19.98 231 GLU B N 1
ATOM 7102 C CA . GLU B 1 231 ? 81.884 52.176 56.986 1.00 20.63 231 GLU B CA 1
ATOM 7103 C C . GLU B 1 231 ? 82.368 51.023 56.148 1.00 18.90 231 GLU B C 1
ATOM 7104 O O . GLU B 1 231 ? 83.509 51.047 55.667 1.00 17.22 231 GLU B O 1
ATOM 7110 N N A SER B 1 232 ? 81.500 50.033 55.963 0.50 18.25 232 SER B N 1
ATOM 7111 N N B SER B 1 232 ? 81.499 50.018 55.990 0.50 18.25 232 SER B N 1
ATOM 7112 C CA A SER B 1 232 ? 81.823 48.884 55.144 0.50 18.19 232 SER B CA 1
ATOM 7113 C CA B SER B 1 232 ? 81.798 48.818 55.215 0.50 18.14 232 SER B CA 1
ATOM 7114 C C A SER B 1 232 ? 80.718 48.604 54.144 0.50 17.53 232 SER B C 1
ATOM 7115 C C B SER B 1 232 ? 80.696 48.510 54.211 0.50 17.59 232 SER B C 1
ATOM 7116 O O A SER B 1 232 ? 79.598 49.100 54.276 0.50 17.01 232 SER B O 1
ATOM 7117 O O B SER B 1 232 ? 79.530 48.857 54.435 0.50 17.05 232 SER B O 1
ATOM 7122 N N . TYR B 1 233 ? 81.066 47.825 53.130 1.00 16.64 233 TYR B N 1
ATOM 7123 C CA . TYR B 1 233 ? 80.089 47.203 52.224 1.00 16.06 233 TYR B CA 1
ATOM 7124 C C . TYR B 1 233 ? 80.364 45.712 52.214 1.00 16.05 233 TYR B C 1
ATOM 7125 O O . TYR B 1 233 ? 81.530 45.305 52.177 1.00 16.77 233 TYR B O 1
ATOM 7134 N N A SER B 1 234 ? 79.312 44.893 52.223 0.50 16.38 234 SER B N 1
ATOM 7135 N N B SER B 1 234 ? 79.309 44.894 52.231 0.50 15.98 234 SER B N 1
ATOM 7136 C CA A SER B 1 234 ? 79.466 43.442 52.254 0.50 16.77 234 SER B CA 1
ATOM 7137 C CA B SER B 1 234 ? 79.459 43.442 52.244 0.50 16.11 234 SER B CA 1
ATOM 7138 C C A SER B 1 234 ? 78.773 42.772 51.069 0.50 16.38 234 SER B C 1
ATOM 7139 C C B SER B 1 234 ? 78.776 42.784 51.051 0.50 16.00 234 SER B C 1
ATOM 7140 O O A SER B 1 234 ? 77.665 43.149 50.699 0.50 15.86 234 SER B O 1
ATOM 7141 O O B SER B 1 234 ? 77.681 43.180 50.657 0.50 15.50 234 SER B O 1
ATOM 7146 N N . LEU B 1 235 ? 79.453 41.790 50.493 1.00 15.51 235 LEU B N 1
ATOM 7147 C CA . LEU B 1 235 ? 78.935 40.957 49.400 1.00 15.97 235 LEU B CA 1
ATOM 7148 C C . LEU B 1 235 ? 79.033 39.532 49.913 1.00 15.87 235 LEU B C 1
ATOM 7149 O O . LEU B 1 235 ? 80.061 39.150 50.456 1.00 16.05 235 LEU B O 1
ATOM 7154 N N . GLU B 1 236 ? 77.986 38.748 49.731 1.00 14.53 236 GLU B N 1
ATOM 7155 C CA . GLU B 1 236 ? 77.992 37.344 50.067 1.00 15.48 236 GLU B CA 1
ATOM 7156 C C . GLU B 1 236 ? 77.411 36.549 48.906 1.00 14.66 236 GLU B C 1
ATOM 7157 O O . GLU B 1 236 ? 76.422 36.971 48.282 1.00 14.23 236 GLU B O 1
ATOM 7163 N N . TRP B 1 237 ? 78.013 35.414 48.638 1.00 13.66 237 TRP B N 1
ATOM 7164 C CA . TRP B 1 237 ? 77.437 34.458 47.702 1.00 13.65 237 TRP B CA 1
ATOM 7165 C C . TRP B 1 237 ? 77.619 33.022 48.140 1.00 14.30 237 TRP B C 1
ATOM 7166 O O . TRP B 1 237 ? 78.509 32.714 48.954 1.00 13.74 237 TRP B O 1
ATOM 7177 N N . HIS B 1 238 ? 76.749 32.150 47.622 1.00 13.48 238 HIS B N 1
ATOM 7178 C CA . HIS B 1 238 ? 76.850 30.700 47.793 1.00 14.43 238 HIS B CA 1
ATOM 7179 C C . HIS B 1 238 ? 77.264 30.078 46.485 1.00 14.70 238 HIS B C 1
ATOM 7180 O O . HIS B 1 238 ? 76.687 30.416 45.429 1.00 14.17 238 HIS B O 1
ATOM 7187 N N . VAL B 1 239 ? 78.260 29.197 46.547 1.00 13.61 239 VAL B N 1
ATOM 7188 C CA . VAL B 1 239 ? 78.693 28.381 45.432 1.00 13.94 239 VAL B CA 1
ATOM 7189 C C . VAL B 1 239 ? 78.355 26.921 45.745 1.00 13.55 239 VAL B C 1
ATOM 7190 O O . VAL B 1 239 ? 78.621 26.433 46.847 1.00 14.28 239 VAL B O 1
ATOM 7194 N N . PHE B 1 240 ? 77.743 26.239 44.781 1.00 13.98 240 PHE B N 1
ATOM 7195 C CA . PHE B 1 240 ? 77.109 24.954 45.038 1.00 13.61 240 PHE B CA 1
ATOM 7196 C C . PHE B 1 240 ? 76.932 24.107 43.774 1.00 13.93 240 PHE B C 1
ATOM 7197 O O . PHE B 1 240 ? 76.829 24.631 42.650 1.00 13.50 240 PHE B O 1
ATOM 7205 N N . ALA B 1 241 ? 76.901 22.795 43.980 1.00 13.71 241 ALA B N 1
ATOM 7206 C CA . ALA B 1 241 ? 76.573 21.839 42.927 1.00 14.46 241 ALA B CA 1
ATOM 7207 C C . ALA B 1 241 ? 75.065 21.812 42.698 1.00 14.95 241 ALA B C 1
ATOM 7208 O O . ALA B 1 241 ? 74.263 21.971 43.627 1.00 14.75 241 ALA B O 1
ATOM 7210 N N . HIS B 1 242 ? 74.689 21.581 41.446 1.00 15.15 242 HIS B N 1
ATOM 7211 C CA . HIS B 1 242 ? 73.302 21.334 41.092 1.00 14.90 242 HIS B CA 1
ATOM 7212 C C . HIS B 1 242 ? 73.180 20.410 39.906 1.00 15.72 242 HIS B C 1
ATOM 7213 O O . HIS B 1 242 ? 74.155 20.087 39.228 1.00 15.60 242 HIS B O 1
ATOM 7220 N N . ASN B 1 243 ? 71.960 19.957 39.665 1.00 17.08 243 ASN B N 1
ATOM 7221 C CA . ASN B 1 243 ? 71.677 18.984 38.617 1.00 20.53 243 ASN B CA 1
ATOM 7222 C C . ASN B 1 243 ? 71.091 19.507 37.339 1.00 19.76 243 ASN B C 1
ATOM 7223 O O . ASN B 1 243 ? 70.685 18.714 36.481 1.00 22.11 243 ASN B O 1
ATOM 7228 N N . GLY B 1 244 ? 71.050 20.813 37.176 1.00 18.22 244 GLY B N 1
ATOM 7229 C CA . GLY B 1 244 ? 70.505 21.406 35.960 1.00 18.82 244 GLY B CA 1
ATOM 7230 C C . GLY B 1 244 ? 69.645 22.615 36.247 1.00 18.80 244 GLY B C 1
ATOM 7231 O O . GLY B 1 244 ? 69.505 23.054 37.397 1.00 18.00 244 GLY B O 1
ATOM 7232 N N . ASN B 1 245 ? 69.067 23.164 35.192 1.00 18.65 245 ASN B N 1
ATOM 7233 C CA . ASN B 1 245 ? 68.402 24.457 35.298 1.00 20.17 245 ASN B CA 1
ATOM 7234 C C . ASN B 1 245 ? 67.279 24.504 36.329 1.00 20.21 245 ASN B C 1
ATOM 7235 O O . ASN B 1 245 ? 67.204 25.448 37.097 1.00 18.34 245 ASN B O 1
ATOM 7240 N N . ASP B 1 246 ? 66.417 23.493 36.361 1.00 20.57 246 ASP B N 1
ATOM 7241 C CA . ASP B 1 246 ? 65.337 23.470 37.352 1.00 22.36 246 ASP B CA 1
ATOM 7242 C C . ASP B 1 246 ? 65.864 23.404 38.777 1.00 18.99 246 ASP B C 1
ATOM 7243 O O . ASP B 1 246 ? 65.350 24.077 39.669 1.00 19.09 246 ASP B O 1
ATOM 7248 N N . ASP B 1 247 ? 66.875 22.575 38.982 1.00 18.03 247 ASP B N 1
ATOM 7249 C CA . ASP B 1 247 ? 67.467 22.405 40.296 1.00 17.39 247 ASP B CA 1
ATOM 7250 C C . ASP B 1 247 ? 68.179 23.684 40.717 1.00 16.08 247 ASP B C 1
ATOM 7251 O O . ASP B 1 247 ? 68.104 24.107 41.870 1.00 15.98 247 ASP B O 1
ATOM 7256 N N . PHE B 1 248 ? 68.896 24.287 39.774 1.00 15.49 248 PHE B N 1
ATOM 7257 C CA . PHE B 1 248 ? 69.546 25.578 40.036 1.00 14.95 248 PHE B CA 1
ATOM 7258 C C . PHE B 1 248 ? 68.527 26.622 40.489 1.00 14.34 248 PHE B C 1
ATOM 7259 O O . PHE B 1 248 ? 68.734 27.292 41.466 1.00 14.18 248 PHE B O 1
ATOM 7267 N N . ARG B 1 249 ? 67.440 26.759 39.739 1.00 13.95 249 ARG B N 1
ATOM 7268 C CA . ARG B 1 249 ? 66.393 27.709 40.096 1.00 15.08 249 ARG B CA 1
ATOM 7269 C C . ARG B 1 249 ? 65.794 27.427 41.458 1.00 15.46 249 ARG B C 1
ATOM 7270 O O . ARG B 1 249 ? 65.605 28.342 42.239 1.00 14.86 249 ARG B O 1
ATOM 7278 N N . HIS B 1 250 ? 65.541 26.161 41.752 1.00 16.76 250 HIS B N 1
ATOM 7279 C CA . HIS B 1 250 ? 64.965 25.787 43.055 1.00 19.13 250 HIS B CA 1
ATOM 7280 C C . HIS B 1 250 ? 65.936 26.182 44.180 1.00 16.54 250 HIS B C 1
ATOM 7281 O O . HIS B 1 250 ? 65.530 26.781 45.179 1.00 16.27 250 HIS B O 1
ATOM 7288 N N . LYS B 1 251 ? 67.221 25.912 43.976 1.00 15.68 251 LYS B N 1
ATOM 7289 C CA . LYS B 1 251 ? 68.250 26.205 44.978 1.00 15.80 251 LYS B CA 1
ATOM 7290 C C . LYS B 1 251 ? 68.457 27.690 45.175 1.00 14.62 251 LYS B C 1
ATOM 7291 O O . LYS B 1 251 ? 68.693 28.146 46.281 1.00 14.80 251 LYS B O 1
ATOM 7297 N N . LEU B 1 252 ? 68.353 28.454 44.092 1.00 13.56 252 LEU B N 1
ATOM 7298 C CA . LEU B 1 252 ? 68.443 29.903 44.180 1.00 14.03 252 LEU B CA 1
ATOM 7299 C C . LEU B 1 252 ? 67.320 30.479 45.050 1.00 13.45 252 LEU B C 1
ATOM 7300 O O . LEU B 1 252 ? 67.551 31.325 45.903 1.00 14.21 252 LEU B O 1
ATOM 7305 N N . LEU B 1 253 ? 66.109 29.977 44.852 1.00 14.13 253 LEU B N 1
ATOM 7306 C CA . LEU B 1 253 ? 64.974 30.431 45.649 1.00 14.42 253 LEU B CA 1
ATOM 7307 C C . LEU B 1 253 ? 65.116 29.991 47.127 1.00 14.35 253 LEU B C 1
ATOM 7308 O O . LEU B 1 253 ? 64.851 30.795 48.028 1.00 14.83 253 LEU B O 1
ATOM 7313 N N . GLU B 1 254 ? 65.600 28.777 47.359 1.00 16.57 254 GLU B N 1
ATOM 7314 C CA . GLU B 1 254 ? 65.856 28.256 48.734 1.00 19.02 254 GLU B CA 1
ATOM 7315 C C . GLU B 1 254 ? 66.875 29.101 49.470 1.00 19.42 254 GLU B C 1
ATOM 7316 O O . GLU B 1 254 ? 66.803 29.257 50.685 1.00 18.58 254 GLU B O 1
ATOM 7322 N N . LYS B 1 255 ? 67.809 29.691 48.733 1.00 18.21 255 LYS B N 1
ATOM 7323 C CA . LYS B 1 255 ? 68.844 30.545 49.320 1.00 18.13 255 LYS B CA 1
ATOM 7324 C C . LYS B 1 255 ? 68.376 31.967 49.531 1.00 17.78 255 LYS B C 1
ATOM 7325 O O . LYS B 1 255 ? 69.141 32.802 49.968 1.00 20.04 255 LYS B O 1
ATOM 7331 N N . GLY B 1 256 ? 67.105 32.252 49.257 1.00 16.85 256 GLY B N 1
ATOM 7332 C CA . GLY B 1 256 ? 66.529 33.561 49.550 1.00 16.50 256 GLY B CA 1
ATOM 7333 C C . GLY B 1 256 ? 66.491 34.572 48.431 1.00 15.49 256 GLY B C 1
ATOM 7334 O O . GLY B 1 256 ? 66.030 35.675 48.634 1.00 16.04 256 GLY B O 1
ATOM 7335 N N . SER B 1 257 ? 66.926 34.192 47.245 1.00 14.30 257 SER B N 1
ATOM 7336 C CA . SER B 1 257 ? 66.979 35.116 46.127 1.00 14.68 257 SER B CA 1
ATOM 7337 C C . SER B 1 257 ? 65.668 35.036 45.331 1.00 14.89 257 SER B C 1
ATOM 7338 O O . SER B 1 257 ? 64.706 34.359 45.747 1.00 14.06 257 SER B O 1
ATOM 7341 N N . VAL B 1 258 ? 65.608 35.760 44.222 1.00 14.14 258 VAL B N 1
ATOM 7342 C CA . VAL B 1 258 ? 64.386 35.827 43.425 1.00 14.03 258 VAL B CA 1
ATOM 7343 C C . VAL B 1 258 ? 64.713 35.594 41.961 1.00 14.47 258 VAL B C 1
ATOM 7344 O O . VAL B 1 258 ? 65.872 35.749 41.544 1.00 13.92 258 VAL B O 1
ATOM 7348 N N . LEU B 1 259 ? 63.690 35.211 41.199 1.00 12.99 259 LEU B N 1
ATOM 7349 C CA . LEU B 1 259 ? 63.828 34.958 39.776 1.00 14.32 259 LEU B CA 1
ATOM 7350 C C . LEU B 1 259 ? 62.854 35.833 39.021 1.00 14.19 259 LEU B C 1
ATOM 7351 O O . LEU B 1 259 ? 61.652 35.798 39.302 1.00 13.94 259 LEU B O 1
ATOM 7356 N N . VAL B 1 260 ? 63.369 36.634 38.100 1.00 13.14 260 VAL B N 1
ATOM 7357 C CA . VAL B 1 260 ? 62.539 37.504 37.291 1.00 13.47 260 VAL B CA 1
ATOM 7358 C C . VAL B 1 260 ? 62.415 36.905 35.910 1.00 13.88 260 VAL B C 1
ATOM 7359 O O . VAL B 1 260 ? 63.363 36.336 35.389 1.00 13.00 260 VAL B O 1
ATOM 7363 N N . SER B 1 261 ? 61.222 37.023 35.331 1.00 14.11 261 SER B N 1
ATOM 7364 C CA . SER B 1 261 ? 60.986 36.539 33.977 1.00 15.18 261 SER B CA 1
ATOM 7365 C C . SER B 1 261 ? 59.864 37.351 33.359 1.00 16.37 261 SER B C 1
ATOM 7366 O O . SER B 1 261 ? 58.989 37.843 34.072 1.00 17.10 261 SER B O 1
ATOM 7369 N N . CYS B 1 262 ? 59.882 37.469 32.039 1.00 16.18 262 CYS B N 1
ATOM 7370 C CA . CYS B 1 262 ? 58.838 38.189 31.308 1.00 16.21 262 CYS B CA 1
ATOM 7371 C C . CYS B 1 262 ? 58.182 37.252 30.326 1.00 15.33 262 CYS B C 1
ATOM 7372 O O . CYS B 1 262 ? 58.768 36.231 29.911 1.00 15.12 262 CYS B O 1
ATOM 7375 N N . ASN B 1 263 ? 56.956 37.597 29.928 1.00 14.89 263 ASN B N 1
ATOM 7376 C CA . ASN B 1 263 ? 56.274 36.802 28.901 1.00 15.24 263 ASN B CA 1
ATOM 7377 C C . ASN B 1 263 ? 57.047 36.770 27.586 1.00 14.75 263 ASN B C 1
ATOM 7378 O O . ASN B 1 263 ? 57.065 35.754 26.906 1.00 15.13 263 ASN B O 1
ATOM 7383 N N . LYS B 1 264 ? 57.626 37.901 27.220 1.00 14.99 264 LYS B N 1
ATOM 7384 C CA . LYS B 1 264 ? 58.657 37.922 26.195 1.00 15.47 264 LYS B CA 1
ATOM 7385 C C . LYS B 1 264 ? 59.532 39.110 26.446 1.00 13.27 264 LYS B C 1
ATOM 7386 O O . LYS B 1 264 ? 59.286 39.838 27.389 1.00 13.17 264 LYS B O 1
ATOM 7392 N N . TYR B 1 265 ? 60.597 39.259 25.677 1.00 11.95 265 TYR B N 1
ATOM 7393 C CA . TYR B 1 265 ? 61.598 40.301 25.951 1.00 11.33 265 TYR B CA 1
ATOM 7394 C C . TYR B 1 265 ? 61.691 41.367 24.872 1.00 11.07 265 TYR B C 1
ATOM 7395 O O . TYR B 1 265 ? 62.350 42.397 25.078 1.00 10.18 265 TYR B O 1
ATOM 7404 N N . VAL B 1 266 ? 61.055 41.117 23.734 1.00 10.83 266 VAL B N 1
ATOM 7405 C CA . VAL B 1 266 ? 60.887 42.147 22.691 1.00 11.35 266 VAL B CA 1
ATOM 7406 C C . VAL B 1 266 ? 59.398 42.265 22.390 1.00 11.88 266 VAL B C 1
ATOM 7407 O O . VAL B 1 266 ? 58.732 41.259 22.161 1.00 12.61 266 VAL B O 1
ATOM 7411 N N . PHE B 1 267 ? 58.898 43.497 22.405 1.00 12.08 267 PHE B N 1
ATOM 7412 C CA . PHE B 1 267 ? 57.482 43.796 22.245 1.00 12.84 267 PHE B CA 1
ATOM 7413 C C . PHE B 1 267 ? 57.315 44.745 21.067 1.00 13.56 267 PHE B C 1
ATOM 7414 O O . PHE B 1 267 ? 58.173 45.563 20.837 1.00 13.46 267 PHE B O 1
ATOM 7422 N N . GLU B 1 268 ? 56.195 44.642 20.365 1.00 14.31 268 GLU B N 1
ATOM 7423 C CA . GLU B 1 268 ? 55.744 45.701 19.467 1.00 16.28 268 GLU B CA 1
ATOM 7424 C C . GLU B 1 268 ? 54.945 46.712 20.267 1.00 15.55 268 GLU B C 1
ATOM 7425 O O . GLU B 1 268 ? 54.310 46.389 21.252 1.00 15.25 268 GLU B O 1
ATOM 7431 N N . LYS B 1 269 ? 55.005 47.961 19.854 1.00 16.46 269 LYS B N 1
ATOM 7432 C CA . LYS B 1 269 ? 54.304 49.012 20.526 1.00 17.61 269 LYS B CA 1
ATOM 7433 C C . LYS B 1 269 ? 52.809 48.664 20.667 1.00 18.21 269 LYS B C 1
ATOM 7434 O O . LYS B 1 269 ? 52.189 48.224 19.706 1.00 17.56 269 LYS B O 1
ATOM 7440 N N . GLY B 1 270 ? 52.262 48.837 21.862 1.00 18.35 270 GLY B N 1
ATOM 7441 C CA . GLY B 1 270 ? 50.871 48.505 22.130 1.00 19.76 270 GLY B CA 1
ATOM 7442 C C . GLY B 1 270 ? 50.682 47.142 22.755 1.00 19.89 270 GLY B C 1
ATOM 7443 O O . GLY B 1 270 ? 49.620 46.873 23.332 1.00 23.71 270 GLY B O 1
ATOM 7444 N N . GLU B 1 271 ? 51.674 46.257 22.679 1.00 18.28 271 GLU B N 1
ATOM 7445 C CA . GLU B 1 271 ? 51.572 44.974 23.381 1.00 18.55 271 GLU B CA 1
ATOM 7446 C C . GLU B 1 271 ? 51.656 45.142 24.905 1.00 18.18 271 GLU B C 1
ATOM 7447 O O . GLU B 1 271 ? 52.142 46.140 25.404 1.00 17.73 271 GLU B O 1
ATOM 7453 N N . LYS B 1 272 ? 51.158 44.150 25.618 1.00 18.19 272 LYS B N 1
ATOM 7454 C CA . LYS B 1 272 ? 51.128 44.134 27.069 1.00 17.46 272 LYS B CA 1
ATOM 7455 C C . LYS B 1 272 ? 52.251 43.231 27.580 1.00 17.43 272 LYS B C 1
ATOM 7456 O O . LYS B 1 272 ? 52.407 42.088 27.128 1.00 18.50 272 LYS B O 1
ATOM 7458 N N . ALA B 1 273 ? 53.026 43.756 28.510 1.00 15.62 273 ALA B N 1
ATOM 7459 C CA . ALA B 1 273 ? 54.104 43.014 29.165 1.00 15.71 273 ALA B CA 1
ATOM 7460 C C . ALA B 1 273 ? 53.606 42.467 30.494 1.00 15.90 273 ALA B C 1
ATOM 7461 O O . ALA B 1 273 ? 52.849 43.147 31.190 1.00 16.37 273 ALA B O 1
ATOM 7463 N N . ARG B 1 274 ? 54.004 41.244 30.827 1.00 14.80 274 ARG B N 1
ATOM 7464 C CA . ARG B 1 274 ? 53.791 40.661 32.147 1.00 14.76 274 ARG B CA 1
ATOM 7465 C C . ARG B 1 274 ? 55.167 40.310 32.694 1.00 13.69 274 ARG B C 1
ATOM 7466 O O . ARG B 1 274 ? 55.866 39.492 32.103 1.00 14.32 274 ARG B O 1
ATOM 7474 N N . VAL B 1 275 ? 55.571 40.987 33.769 1.00 12.72 275 VAL B N 1
ATOM 7475 C CA . VAL B 1 275 ? 56.901 40.813 34.338 1.00 13.10 275 VAL B CA 1
ATOM 7476 C C . VAL B 1 275 ? 56.718 40.187 35.711 1.00 13.27 275 VAL B C 1
ATOM 7477 O O . VAL B 1 275 ? 56.072 40.787 36.548 1.00 13.53 275 VAL B O 1
ATOM 7481 N N . GLU B 1 276 ? 57.232 38.980 35.914 1.00 13.42 276 GLU B N 1
ATOM 7482 C CA . GLU B 1 276 ? 57.053 38.253 37.198 1.00 14.15 276 GLU B CA 1
ATOM 7483 C C . GLU B 1 276 ? 58.339 38.228 38.010 1.00 14.94 276 GLU B C 1
ATOM 7484 O O . GLU B 1 276 ? 59.439 38.058 37.455 1.00 14.29 276 GLU B O 1
ATOM 7490 N N . CYS B 1 277 ? 58.194 38.387 39.315 1.00 14.00 277 CYS B N 1
ATOM 7491 C CA . CYS B 1 277 ? 59.284 38.245 40.253 1.00 14.79 277 CYS B CA 1
ATOM 7492 C C . CYS B 1 277 ? 58.879 37.144 41.241 1.00 15.64 277 CYS B C 1
ATOM 7493 O O . CYS B 1 277 ? 57.941 37.330 42.033 1.00 16.58 277 CYS B O 1
ATOM 7496 N N . ARG B 1 278 ? 59.531 35.998 41.142 1.00 14.58 278 ARG B N 1
ATOM 7497 C CA . ARG B 1 278 ? 59.194 34.816 41.935 1.00 15.83 278 ARG B CA 1
ATOM 7498 C C . ARG B 1 278 ? 60.179 34.644 43.081 1.00 15.68 278 ARG B C 1
ATOM 7499 O O . ARG B 1 278 ? 61.378 34.714 42.887 1.00 14.51 278 ARG B O 1
ATOM 7507 N N . SER B 1 279 ? 59.645 34.357 44.264 1.00 15.89 279 SER B N 1
ATOM 7508 C CA . SER B 1 279 ? 60.450 34.112 45.458 1.00 16.62 279 SER B CA 1
ATOM 7509 C C . SER B 1 279 ? 60.013 32.776 46.062 1.00 16.33 279 SER B C 1
ATOM 7510 O O . SER B 1 279 ? 59.027 32.167 45.621 1.00 15.00 279 SER B O 1
ATOM 7513 N N . LEU B 1 280 ? 60.740 32.341 47.073 1.00 16.20 280 LEU B N 1
ATOM 7514 C CA . LEU B 1 280 ? 60.340 31.158 47.830 1.00 17.92 280 LEU B CA 1
ATOM 7515 C C . LEU B 1 280 ? 59.144 31.491 48.701 1.00 16.87 280 LEU B C 1
ATOM 7516 O O . LEU B 1 280 ? 58.168 30.734 48.722 1.00 17.84 280 LEU B O 1
ATOM 7521 N N . GLU B 1 281 ? 59.237 32.600 49.407 1.00 18.32 281 GLU B N 1
ATOM 7522 C CA . GLU B 1 281 ? 58.193 33.066 50.307 1.00 20.17 281 GLU B CA 1
ATOM 7523 C C . GLU B 1 281 ? 57.768 34.443 49.907 1.00 20.05 281 GLU B C 1
ATOM 7524 O O . GLU B 1 281 ? 58.505 35.118 49.201 1.00 18.87 281 GLU B O 1
ATOM 7530 N N . PRO B 1 282 ? 56.580 34.893 50.342 1.00 19.58 282 PRO B N 1
ATOM 7531 C CA . PRO B 1 282 ? 56.145 36.232 49.931 1.00 19.19 282 PRO B CA 1
ATOM 7532 C C . PRO B 1 282 ? 57.096 37.380 50.277 1.00 20.14 282 PRO B C 1
ATOM 7533 O O . PRO B 1 282 ? 57.601 37.473 51.394 1.00 18.47 282 PRO B O 1
ATOM 7537 N N . LEU B 1 283 ? 57.321 38.277 49.326 1.00 20.17 283 LEU B N 1
ATOM 7538 C CA . LEU B 1 283 ? 58.200 39.416 49.542 1.00 20.70 283 LEU B CA 1
ATOM 7539 C C . LEU B 1 283 ? 57.536 40.465 50.405 1.00 23.54 283 LEU B C 1
ATOM 7540 O O . LEU B 1 283 ? 56.323 40.631 50.351 1.00 22.03 283 LEU B O 1
ATOM 7545 N N . GLU B 1 284 ? 58.338 41.158 51.217 1.00 25.47 284 GLU B N 1
ATOM 7546 C CA . GLU B 1 284 ? 57.903 42.355 51.957 1.00 25.33 284 GLU B CA 1
ATOM 7547 C C . GLU B 1 284 ? 58.118 43.634 51.144 1.00 26.39 284 GLU B C 1
ATOM 7548 O O . GLU B 1 284 ? 59.183 43.849 50.536 1.00 29.05 284 GLU B O 1
ATOM 7550 N N . ALA B 1 285 ? 57.113 44.499 51.143 1.00 26.26 285 ALA B N 1
ATOM 7551 C CA . ALA B 1 285 ? 57.259 45.867 50.659 1.00 25.67 285 ALA B CA 1
ATOM 7552 C C . ALA B 1 285 ? 57.882 45.907 49.242 1.00 24.04 285 ALA B C 1
ATOM 7553 O O . ALA B 1 285 ? 58.854 46.627 48.997 1.00 25.28 285 ALA B O 1
ATOM 7555 N N . CYS B 1 286 ? 57.325 45.088 48.356 1.00 21.76 286 CYS B N 1
ATOM 7556 C CA . CYS B 1 286 ? 57.791 45.007 46.973 1.00 20.30 286 CYS B CA 1
ATOM 7557 C C . CYS B 1 286 ? 57.164 46.115 46.146 1.00 18.99 286 CYS B C 1
ATOM 7558 O O . CYS B 1 286 ? 55.936 46.227 46.095 1.00 20.47 286 CYS B O 1
ATOM 7561 N N . THR B 1 287 ? 58.001 46.948 45.543 1.00 15.99 287 THR B N 1
ATOM 7562 C CA . THR B 1 287 ? 57.599 47.958 44.617 1.00 15.23 287 THR B CA 1
ATOM 7563 C C . THR B 1 287 ? 58.366 47.760 43.302 1.00 14.68 287 THR B C 1
ATOM 7564 O O . THR B 1 287 ? 59.305 46.943 43.225 1.00 13.74 287 THR B O 1
ATOM 7568 N N . ALA B 1 288 ? 57.963 48.507 42.280 1.00 14.05 288 ALA B N 1
ATOM 7569 C CA . ALA B 1 288 ? 58.563 48.358 40.949 1.00 13.29 288 ALA B CA 1
ATOM 7570 C C . ALA B 1 288 ? 58.613 49.679 40.232 1.00 13.40 288 ALA B C 1
ATOM 7571 O O . ALA B 1 288 ? 57.849 50.619 40.527 1.00 13.06 288 ALA B O 1
ATOM 7573 N N . LYS B 1 289 ? 59.545 49.764 39.295 1.00 13.16 289 LYS B N 1
ATOM 7574 C CA . LYS B 1 289 ? 59.665 50.899 38.422 1.00 13.16 289 LYS B CA 1
ATOM 7575 C C . LYS B 1 289 ? 59.826 50.398 36.996 1.00 13.34 289 LYS B C 1
ATOM 7576 O O . LYS B 1 289 ? 60.292 49.280 36.762 1.00 13.32 289 LYS B O 1
ATOM 7582 N N . MET B 1 290 ? 59.416 51.244 36.058 1.00 13.29 290 MET B N 1
ATOM 7583 C CA . MET B 1 290 ? 59.544 51.010 34.636 1.00 13.65 290 MET B CA 1
ATOM 7584 C C . MET B 1 290 ? 60.283 52.228 34.084 1.00 13.58 290 MET B C 1
ATOM 7585 O O . MET B 1 290 ? 59.777 53.353 34.158 1.00 12.63 290 MET B O 1
ATOM 7590 N N . ASN B 1 291 ? 61.500 52.027 33.573 1.00 13.89 291 ASN B N 1
ATOM 7591 C CA . ASN B 1 291 ? 62.397 53.130 33.222 1.00 13.58 291 ASN B CA 1
ATOM 7592 C C . ASN B 1 291 ? 62.442 54.195 34.320 1.00 13.53 291 ASN B C 1
ATOM 7593 O O . ASN B 1 291 ? 62.376 55.398 34.054 1.00 13.72 291 ASN B O 1
ATOM 7598 N N . GLY B 1 292 ? 62.560 53.750 35.559 1.00 13.49 292 GLY B N 1
ATOM 7599 C CA . GLY B 1 292 ? 62.769 54.666 36.668 1.00 14.42 292 GLY B CA 1
ATOM 7600 C C . GLY B 1 292 ? 61.473 55.268 37.224 1.00 14.92 292 GLY B C 1
ATOM 7601 O O . GLY B 1 292 ? 61.544 56.021 38.195 1.00 16.05 292 GLY B O 1
ATOM 7602 N N . VAL B 1 293 ? 60.318 54.950 36.638 1.00 13.22 293 VAL B N 1
ATOM 7603 C CA . VAL B 1 293 ? 59.031 55.518 37.045 1.00 13.98 293 VAL B CA 1
ATOM 7604 C C . VAL B 1 293 ? 58.232 54.468 37.804 1.00 14.01 293 VAL B C 1
ATOM 7605 O O . VAL B 1 293 ? 58.029 53.362 37.301 1.00 13.97 293 VAL B O 1
ATOM 7609 N N . PRO B 1 294 ? 57.766 54.802 39.019 1.00 14.22 294 PRO B N 1
ATOM 7610 C CA . PRO B 1 294 ? 56.975 53.813 39.771 1.00 14.54 294 PRO B CA 1
ATOM 7611 C C . PRO B 1 294 ? 55.789 53.248 38.986 1.00 14.70 294 PRO B C 1
ATOM 7612 O O . PRO B 1 294 ? 55.092 54.001 38.287 1.00 15.29 294 PRO B O 1
ATOM 7616 N N . VAL B 1 295 ? 55.598 51.938 39.077 1.00 15.10 295 VAL B N 1
ATOM 7617 C CA . VAL B 1 295 ? 54.473 51.261 38.476 1.00 16.21 295 VAL B CA 1
ATOM 7618 C C . VAL B 1 295 ? 53.869 50.316 39.494 1.00 18.24 295 VAL B C 1
ATOM 7619 O O . VAL B 1 295 ? 54.565 49.827 40.360 1.00 16.85 295 VAL B O 1
ATOM 7623 N N . PRO B 1 296 ? 52.556 50.035 39.371 1.00 19.80 296 PRO B N 1
ATOM 7624 C CA . PRO B 1 296 ? 51.951 49.167 40.385 1.00 20.17 296 PRO B CA 1
ATOM 7625 C C . PRO B 1 296 ? 52.425 47.708 40.282 1.00 19.50 296 PRO B C 1
ATOM 7626 O O . PRO B 1 296 ? 52.696 47.182 39.171 1.00 19.98 296 PRO B O 1
ATOM 7630 N N . VAL B 1 297 ? 52.524 47.086 41.442 1.00 17.76 297 VAL B N 1
ATOM 7631 C CA . VAL B 1 297 ? 52.844 45.672 41.580 1.00 19.86 297 VAL B CA 1
ATOM 7632 C C . VAL B 1 297 ? 51.631 44.917 42.118 1.00 20.22 297 VAL B C 1
ATOM 7633 O O . VAL B 1 297 ? 50.954 45.399 43.018 1.00 22.28 297 VAL B O 1
ATOM 7637 N N . LYS B 1 298 ? 51.376 43.748 41.558 1.00 18.52 298 LYS B N 1
ATOM 7638 C CA . LYS B 1 298 ? 50.349 42.852 42.022 1.00 20.20 298 LYS B CA 1
ATOM 7639 C C . LYS B 1 298 ? 51.079 41.736 42.754 1.00 18.43 298 LYS B C 1
ATOM 7640 O O . LYS B 1 298 ? 52.071 41.206 42.252 1.00 18.65 298 LYS B O 1
ATOM 7646 N N . GLN B 1 299 ? 50.614 41.368 43.932 1.00 17.21 299 GLN B N 1
ATOM 7647 C CA . GLN B 1 299 ? 51.231 40.273 44.670 1.00 17.68 299 GLN B CA 1
ATOM 7648 C C . GLN B 1 299 ? 50.228 39.162 44.954 1.00 17.72 299 GLN B C 1
ATOM 7649 O O . GLN B 1 299 ? 49.091 39.437 45.380 1.00 17.14 299 GLN B O 1
ATOM 7655 N N . GLU B 1 300 ? 50.646 37.926 44.709 1.00 17.46 300 GLU B N 1
ATOM 7656 C CA . GLU B 1 300 ? 49.902 36.737 45.126 1.00 18.84 300 GLU B CA 1
ATOM 7657 C C . GLU B 1 300 ? 50.873 35.749 45.695 1.00 18.26 300 GLU B C 1
ATOM 7658 O O . GLU B 1 300 ? 51.596 35.100 44.946 1.00 17.34 300 GLU B O 1
ATOM 7664 N N . GLY B 1 301 ? 50.901 35.645 47.022 1.00 16.82 301 GLY B N 1
ATOM 7665 C CA . GLY B 1 301 ? 51.809 34.753 47.666 1.00 17.08 301 GLY B CA 1
ATOM 7666 C C . GLY B 1 301 ? 53.256 35.081 47.265 1.00 15.68 301 GLY B C 1
ATOM 7667 O O . GLY B 1 301 ? 53.693 36.229 47.368 1.00 15.83 301 GLY B O 1
ATOM 7668 N N . ASN B 1 302 ? 53.948 34.081 46.752 1.00 15.82 302 ASN B N 1
ATOM 7669 C CA . ASN B 1 302 ? 55.375 34.218 46.428 1.00 16.91 302 ASN B CA 1
ATOM 7670 C C . ASN B 1 302 ? 55.594 34.702 44.987 1.00 16.69 302 ASN B C 1
ATOM 7671 O O . ASN B 1 302 ? 56.652 34.448 44.389 1.00 16.99 302 ASN B O 1
ATOM 7676 N N . LEU B 1 303 ? 54.578 35.373 44.427 1.00 15.67 303 LEU B N 1
ATOM 7677 C CA . LEU B 1 303 ? 54.657 35.942 43.094 1.00 16.83 303 LEU B CA 1
ATOM 7678 C C . LEU B 1 303 ? 54.336 37.407 43.200 1.00 16.25 303 LEU B C 1
ATOM 7679 O O . LEU B 1 303 ? 53.282 37.777 43.726 1.00 16.36 303 LEU B O 1
ATOM 7684 N N . CYS B 1 304 ? 55.239 38.264 42.733 1.00 15.61 304 CYS B N 1
ATOM 7685 C CA . CYS B 1 304 ? 54.929 39.679 42.504 1.00 17.10 304 CYS B CA 1
ATOM 7686 C C . CYS B 1 304 ? 54.996 39.906 41.009 1.00 18.51 304 CYS B C 1
ATOM 7687 O O . CYS B 1 304 ? 55.894 39.385 40.366 1.00 18.95 304 CYS B O 1
ATOM 7690 N N . PHE B 1 305 ? 54.064 40.651 40.443 1.00 16.92 305 PHE B N 1
ATOM 7691 C CA . PHE B 1 305 ? 54.126 40.906 39.021 1.00 17.15 305 PHE B CA 1
ATOM 7692 C C . PHE B 1 305 ? 53.569 42.253 38.592 1.00 16.36 305 PHE B C 1
ATOM 7693 O O . PHE B 1 305 ? 52.806 42.909 39.300 1.00 15.22 305 PHE B O 1
ATOM 7701 N N . VAL B 1 306 ? 54.008 42.660 37.413 1.00 15.86 306 VAL B N 1
ATOM 7702 C CA . VAL B 1 306 ? 53.688 43.952 36.834 1.00 16.04 306 VAL B CA 1
ATOM 7703 C C . VAL B 1 306 ? 53.070 43.633 35.483 1.00 17.46 306 VAL B C 1
ATOM 7704 O O . VAL B 1 306 ? 53.592 42.779 34.759 1.00 15.85 306 VAL B O 1
ATOM 7708 N N . GLU B 1 307 ? 51.942 44.277 35.178 1.00 17.64 307 GLU B N 1
ATOM 7709 C CA . GLU B 1 307 ? 51.298 44.191 33.870 1.00 19.18 307 GLU B CA 1
ATOM 7710 C C . GLU B 1 307 ? 51.126 45.598 33.331 1.00 18.27 307 GLU B C 1
ATOM 7711 O O . GLU B 1 307 ? 50.477 46.435 33.959 1.00 17.16 307 GLU B O 1
ATOM 7717 N N . VAL B 1 308 ? 51.785 45.881 32.213 1.00 16.72 308 VAL B N 1
ATOM 7718 C CA . VAL B 1 308 ? 51.779 47.232 31.644 1.00 17.12 308 VAL B CA 1
ATOM 7719 C C . VAL B 1 308 ? 51.728 47.177 30.133 1.00 17.40 308 VAL B C 1
ATOM 7720 O O . VAL B 1 308 ? 52.253 46.251 29.534 1.00 15.48 308 VAL B O 1
ATOM 7724 N N . PRO B 1 309 ? 51.131 48.209 29.510 1.00 18.50 309 PRO B N 1
ATOM 7725 C CA . PRO B 1 309 ? 51.240 48.348 28.063 1.00 18.61 309 PRO B CA 1
ATOM 7726 C C . PRO B 1 309 ? 52.589 48.933 27.713 1.00 17.68 309 PRO B C 1
ATOM 7727 O O . PRO B 1 309 ? 53.124 49.755 28.454 1.00 16.88 309 PRO B O 1
ATOM 7731 N N . MET B 1 310 ? 53.113 48.532 26.562 1.00 16.24 310 MET B N 1
ATOM 7732 C CA . MET B 1 310 ? 54.397 49.021 26.080 1.00 17.02 310 MET B CA 1
ATOM 7733 C C . MET B 1 310 ? 54.135 50.050 24.983 1.00 17.63 310 MET B C 1
ATOM 7734 O O . MET B 1 310 ? 53.985 49.702 23.827 1.00 19.08 310 MET B O 1
ATOM 7739 N N . GLU B 1 311 ? 54.067 51.321 25.353 1.00 17.72 311 GLU B N 1
ATOM 7740 C CA . GLU B 1 311 ? 53.536 52.327 24.451 1.00 19.71 311 GLU B CA 1
ATOM 7741 C C . GLU B 1 311 ? 54.587 53.149 23.711 1.00 18.13 311 GLU B C 1
ATOM 7742 O O . GLU B 1 311 ? 54.227 53.966 22.866 1.00 17.95 311 GLU B O 1
ATOM 7748 N N . GLN B 1 312 ? 55.874 52.933 23.968 1.00 15.91 312 GLN B N 1
ATOM 7749 C CA . GLN B 1 312 ? 56.902 53.754 23.352 1.00 16.45 312 GLN B CA 1
ATOM 7750 C C . GLN B 1 312 ? 58.101 52.927 22.952 1.00 15.12 312 GLN B C 1
ATOM 7751 O O . GLN B 1 312 ? 58.603 52.138 23.736 1.00 13.98 312 GLN B O 1
ATOM 7757 N N . ALA B 1 313 ? 58.577 53.126 21.733 1.00 14.64 313 ALA B N 1
ATOM 7758 C CA . ALA B 1 313 ? 59.734 52.375 21.260 1.00 14.47 313 ALA B CA 1
ATOM 7759 C C . ALA B 1 313 ? 60.977 52.679 22.113 1.00 13.77 313 ALA B C 1
ATOM 7760 O O . ALA B 1 313 ? 61.176 53.813 22.575 1.00 14.59 313 ALA B O 1
ATOM 7762 N N . GLY B 1 314 ? 61.790 51.651 22.294 1.00 13.51 314 GLY B N 1
ATOM 7763 C CA . GLY B 1 314 ? 63.080 51.760 22.944 1.00 13.50 314 GLY B CA 1
ATOM 7764 C C . GLY B 1 314 ? 63.220 50.786 24.095 1.00 14.53 314 GLY B C 1
ATOM 7765 O O . GLY B 1 314 ? 62.404 49.912 24.302 1.00 13.80 314 GLY B O 1
ATOM 7766 N N . GLU B 1 315 ? 64.319 50.948 24.804 1.00 14.51 315 GLU B N 1
ATOM 7767 C CA . GLU B 1 315 ? 64.624 50.111 25.944 1.00 17.08 315 GLU B CA 1
ATOM 7768 C C . GLU B 1 315 ? 63.621 50.297 27.049 1.00 16.57 315 GLU B C 1
ATOM 7769 O O . GLU B 1 315 ? 63.154 51.421 27.279 1.00 16.44 315 GLU B O 1
ATOM 7775 N N . VAL B 1 316 ? 63.293 49.208 27.725 1.00 14.17 316 VAL B N 1
ATOM 7776 C CA . VAL B 1 316 ? 62.462 49.282 28.924 1.00 14.53 316 VAL B CA 1
ATOM 7777 C C . VAL B 1 316 ? 63.105 48.424 29.999 1.00 14.66 316 VAL B C 1
ATOM 7778 O O . VAL B 1 316 ? 63.261 47.220 29.822 1.00 15.61 316 VAL B O 1
ATOM 7782 N N . ARG B 1 317 ? 63.494 49.059 31.084 1.00 14.54 317 ARG B N 1
ATOM 7783 C CA . ARG B 1 317 ? 64.048 48.380 32.224 1.00 15.06 317 ARG B CA 1
ATOM 7784 C C . ARG B 1 317 ? 62.975 48.308 33.315 1.00 14.68 317 ARG B C 1
ATOM 7785 O O . ARG B 1 317 ? 62.411 49.332 33.690 1.00 14.15 317 ARG B O 1
ATOM 7793 N N . PHE B 1 318 ? 62.715 47.108 33.804 1.00 13.11 318 PHE B N 1
ATOM 7794 C CA . PHE B 1 318 ? 61.832 46.906 34.940 1.00 12.66 318 PHE B CA 1
ATOM 7795 C C . PHE B 1 318 ? 62.691 46.623 36.158 1.00 12.82 318 PHE B C 1
ATOM 7796 O O . PHE B 1 318 ? 63.477 45.680 36.141 1.00 12.69 318 PHE B O 1
ATOM 7804 N N . ASP B 1 319 ? 62.516 47.412 37.207 1.00 13.20 319 ASP B N 1
ATOM 7805 C CA . ASP B 1 319 ? 63.200 47.197 38.488 1.00 14.19 319 ASP B CA 1
ATOM 7806 C C . ASP B 1 319 ? 62.200 46.778 39.553 1.00 14.21 319 ASP B C 1
ATOM 7807 O O . ASP B 1 319 ? 61.104 47.334 39.610 1.00 14.44 319 ASP B O 1
ATOM 7812 N N . PHE B 1 320 ? 62.553 45.766 40.344 1.00 13.15 320 PHE B N 1
ATOM 7813 C CA . PHE B 1 320 ? 61.814 45.403 41.537 1.00 13.36 320 PHE B CA 1
ATOM 7814 C C . PHE B 1 320 ? 62.662 45.791 42.729 1.00 13.47 320 PHE B C 1
ATOM 7815 O O . PHE B 1 320 ? 63.860 45.519 42.750 1.00 13.03 320 PHE B O 1
ATOM 7823 N N . TYR B 1 321 ? 62.014 46.353 43.740 1.00 13.64 321 TYR B N 1
ATOM 7824 C CA . TYR B 1 321 ? 62.660 46.753 45.003 1.00 14.32 321 TYR B CA 1
ATOM 7825 C C . TYR B 1 321 ? 61.913 45.992 46.077 1.00 15.53 321 TYR B C 1
ATOM 7826 O O . TYR B 1 321 ? 60.670 46.005 46.058 1.00 16.24 321 TYR B O 1
ATOM 7835 N N . TYR B 1 322 ? 62.636 45.285 46.953 1.00 15.22 322 TYR B N 1
ATOM 7836 C CA . TYR B 1 322 ? 61.992 44.370 47.888 1.00 16.50 322 TYR B CA 1
ATOM 7837 C C . TYR B 1 322 ? 62.824 44.156 49.133 1.00 17.78 322 TYR B C 1
ATOM 7838 O O . TYR B 1 322 ? 64.038 44.385 49.142 1.00 16.01 322 TYR B O 1
ATOM 7847 N N . ASN B 1 323 ? 62.134 43.736 50.200 1.00 20.24 323 ASN B N 1
ATOM 7848 C CA . ASN B 1 323 ? 62.772 43.333 51.469 1.00 21.35 323 ASN B CA 1
ATOM 7849 C C . ASN B 1 323 ? 63.712 44.383 52.052 1.00 21.86 323 ASN B C 1
ATOM 7850 O O . ASN B 1 323 ? 64.802 44.073 52.526 1.00 23.35 323 ASN B O 1
ATOM 7855 N N . GLY B 1 324 ? 63.313 45.638 51.958 1.00 21.78 324 GLY B N 1
ATOM 7856 C CA . GLY B 1 324 ? 64.037 46.729 52.557 1.00 23.63 324 GLY B CA 1
ATOM 7857 C C . GLY B 1 324 ? 65.122 47.323 51.705 1.00 21.54 324 GLY B C 1
ATOM 7858 O O . GLY B 1 324 ? 65.131 48.527 51.484 1.00 24.64 324 GLY B O 1
ATOM 7859 N N . ASN B 1 325 ? 66.055 46.495 51.226 1.00 19.09 325 ASN B N 1
ATOM 7860 C CA . ASN B 1 325 ? 67.195 47.042 50.507 1.00 20.77 325 ASN B CA 1
ATOM 7861 C C . ASN B 1 325 ? 67.641 46.217 49.320 1.00 18.56 325 ASN B C 1
ATOM 7862 O O . ASN B 1 325 ? 68.752 46.381 48.863 1.00 20.50 325 ASN B O 1
ATOM 7867 N N . LYS B 1 326 ? 66.778 45.361 48.799 1.00 15.95 326 LYS B N 1
ATOM 7868 C CA . LYS B 1 326 ? 67.169 44.522 47.649 1.00 15.26 326 LYS B CA 1
ATOM 7869 C C . LYS B 1 326 ? 66.574 45.092 46.380 1.00 14.31 326 LYS B C 1
ATOM 7870 O O . LYS B 1 326 ? 65.547 45.750 46.411 1.00 12.74 326 LYS B O 1
ATOM 7876 N N . GLN B 1 327 ? 67.254 44.854 45.265 1.00 13.71 327 GLN B N 1
ATOM 7877 C CA . GLN B 1 327 ? 66.722 45.235 43.966 1.00 14.95 327 GLN B CA 1
ATOM 7878 C C . GLN B 1 327 ? 67.243 44.314 42.881 1.00 13.45 327 GLN B C 1
ATOM 7879 O O . GLN B 1 327 ? 68.347 43.802 42.966 1.00 12.51 327 GLN B O 1
ATOM 7885 N N . THR B 1 328 ? 66.413 44.106 41.873 1.00 12.73 328 THR B N 1
ATOM 7886 C CA . THR B 1 328 ? 66.820 43.368 40.691 1.00 12.23 328 THR B CA 1
ATOM 7887 C C . THR B 1 328 ? 66.023 43.890 39.501 1.00 13.33 328 THR B C 1
ATOM 7888 O O . THR B 1 328 ? 65.200 44.775 39.656 1.00 13.43 328 THR B O 1
ATOM 7892 N N . HIS B 1 329 ? 66.307 43.384 38.314 1.00 12.26 329 HIS B N 1
ATOM 7893 C CA . HIS B 1 329 ? 65.684 43.972 37.136 1.00 12.54 329 HIS B CA 1
ATOM 7894 C C . HIS B 1 329 ? 65.498 42.958 36.000 1.00 11.90 329 HIS B C 1
ATOM 7895 O O . HIS B 1 329 ? 65.961 41.807 36.070 1.00 10.68 329 HIS B O 1
ATOM 7902 N N . ALA B 1 330 ? 64.813 43.414 34.961 1.00 11.38 330 ALA B N 1
ATOM 7903 C CA . ALA B 1 330 ? 64.702 42.726 33.679 1.00 11.60 330 ALA B CA 1
ATOM 7904 C C . ALA B 1 330 ? 64.893 43.735 32.589 1.00 11.87 330 ALA B C 1
ATOM 7905 O O . ALA B 1 330 ? 64.539 44.910 32.777 1.00 11.65 330 ALA B O 1
ATOM 7907 N N . ASP B 1 331 ? 65.456 43.307 31.456 1.00 11.59 331 ASP B N 1
ATOM 7908 C CA . ASP B 1 331 ? 65.697 44.204 30.319 1.00 12.63 331 ASP B CA 1
ATOM 7909 C C . ASP B 1 331 ? 64.839 43.784 29.103 1.00 12.27 331 ASP B C 1
ATOM 7910 O O . ASP B 1 331 ? 64.932 42.647 28.634 1.00 12.45 331 ASP B O 1
ATOM 7915 N N . CYS B 1 332 ? 63.988 44.704 28.647 1.00 12.38 332 CYS B N 1
ATOM 7916 C CA . CYS B 1 332 ? 63.053 44.464 27.566 1.00 12.80 332 CYS B CA 1
ATOM 7917 C C . CYS B 1 332 ? 63.285 45.500 26.490 1.00 12.38 332 CYS B C 1
ATOM 7918 O O . CYS B 1 332 ? 63.875 46.557 26.752 1.00 12.81 332 CYS B O 1
ATOM 7921 N N . LEU B 1 333 ? 62.814 45.199 25.288 1.00 12.16 333 LEU B N 1
ATOM 7922 C CA . LEU B 1 333 ? 62.906 46.110 24.159 1.00 12.63 333 LEU B CA 1
ATOM 7923 C C . LEU B 1 333 ? 61.540 46.261 23.506 1.00 12.46 333 LEU B C 1
ATOM 7924 O O . LEU B 1 333 ? 60.835 45.284 23.336 1.00 13.12 333 LEU B O 1
ATOM 7929 N N . VAL B 1 334 ? 61.226 47.472 23.099 1.00 12.17 334 VAL B N 1
ATOM 7930 C CA . VAL B 1 334 ? 60.002 47.780 22.355 1.00 12.13 334 VAL B CA 1
ATOM 7931 C C . VAL B 1 334 ? 60.392 48.330 20.999 1.00 12.45 334 VAL B C 1
ATOM 7932 O O . VAL B 1 334 ? 61.206 49.265 20.881 1.00 12.02 334 VAL B O 1
ATOM 7936 N N . ILE B 1 335 ? 59.831 47.701 19.976 1.00 13.19 335 ILE B N 1
ATOM 7937 C CA . ILE B 1 335 ? 59.997 48.132 18.607 1.00 15.02 335 ILE B CA 1
ATOM 7938 C C . ILE B 1 335 ? 58.640 48.612 18.098 1.00 17.05 335 ILE B C 1
ATOM 7939 O O . ILE B 1 335 ? 57.603 48.257 18.658 1.00 17.15 335 ILE B O 1
ATOM 7944 N N . SER B 1 336 ? 58.655 49.412 17.042 1.00 17.48 336 SER B N 1
ATOM 7945 C CA . SER B 1 336 ? 57.418 49.961 16.489 1.00 19.78 336 SER B CA 1
ATOM 7946 C C . SER B 1 336 ? 56.490 48.842 16.013 1.00 19.76 336 SER B C 1
ATOM 7947 O O . SER B 1 336 ? 55.341 48.747 16.433 1.00 19.65 336 SER B O 1
ATOM 7950 N N . ASN B 1 337 ? 57.007 47.984 15.145 1.00 19.02 337 ASN B N 1
ATOM 7951 C CA . ASN B 1 337 ? 56.203 46.919 14.536 1.00 19.77 337 ASN B CA 1
ATOM 7952 C C . ASN B 1 337 ? 57.182 45.999 13.826 1.00 18.30 337 ASN B C 1
ATOM 7953 O O . ASN B 1 337 ? 58.037 46.489 13.108 1.00 17.74 337 ASN B O 1
ATOM 7958 N N . THR B 1 338 ? 57.049 44.695 14.000 1.00 17.02 338 THR B N 1
ATOM 7959 C CA . THR B 1 338 ? 58.050 43.737 13.508 1.00 18.14 338 THR B CA 1
ATOM 7960 C C . THR B 1 338 ? 58.113 43.719 11.973 1.00 17.56 338 THR B C 1
ATOM 7961 O O . THR B 1 338 ? 59.180 43.752 11.354 1.00 16.21 338 THR B O 1
ATOM 7965 N N . ALA B 1 339 ? 56.937 43.656 11.353 1.00 17.91 339 ALA B N 1
ATOM 7966 C CA . ALA B 1 339 ? 56.855 43.670 9.907 1.00 17.84 339 ALA B CA 1
ATOM 7967 C C . ALA B 1 339 ? 57.486 44.923 9.315 1.00 17.13 339 ALA B C 1
ATOM 7968 O O . ALA B 1 339 ? 58.236 44.831 8.345 1.00 15.97 339 ALA B O 1
ATOM 7970 N N . ASP B 1 340 ? 57.200 46.081 9.902 1.00 16.67 340 ASP B N 1
ATOM 7971 C CA . ASP B 1 340 ? 57.780 47.334 9.463 1.00 19.06 340 ASP B CA 1
ATOM 7972 C C . ASP B 1 340 ? 59.303 47.369 9.662 1.00 16.72 340 ASP B C 1
ATOM 7973 O O . ASP B 1 340 ? 60.015 47.924 8.851 1.00 16.00 340 ASP B O 1
ATOM 7978 N N . LEU B 1 341 ? 59.793 46.792 10.754 1.00 16.35 341 LEU B N 1
ATOM 7979 C CA . LEU B 1 341 ? 61.243 46.773 11.013 1.00 15.62 341 LEU B CA 1
ATOM 7980 C C . LEU B 1 341 ? 61.959 45.987 9.922 1.00 15.38 341 LEU B C 1
ATOM 7981 O O . LEU B 1 341 ? 62.990 46.414 9.432 1.00 15.55 341 LEU B O 1
ATOM 7986 N N . ILE B 1 342 ? 61.407 44.838 9.552 1.00 15.31 342 ILE B N 1
ATOM 7987 C CA . ILE B 1 342 ? 61.994 43.983 8.505 1.00 15.84 342 ILE B CA 1
ATOM 7988 C C . ILE B 1 342 ? 61.930 44.700 7.152 1.00 15.83 342 ILE B C 1
ATOM 7989 O O . ILE B 1 342 ? 62.903 44.733 6.411 1.00 14.13 342 ILE B O 1
ATOM 7994 N N . ARG B 1 343 ? 60.796 45.332 6.872 1.00 16.22 343 ARG B N 1
ATOM 7995 C CA . ARG B 1 343 ? 60.636 46.079 5.614 1.00 17.50 343 ARG B CA 1
ATOM 7996 C C . ARG B 1 343 ? 61.661 47.203 5.512 1.00 15.95 343 ARG B C 1
ATOM 7997 O O . ARG B 1 343 ? 62.277 47.408 4.460 1.00 15.20 343 ARG B O 1
ATOM 8005 N N . LYS B 1 344 ? 61.852 47.923 6.617 1.00 14.66 344 LYS B N 1
ATOM 8006 C CA . LYS B 1 344 ? 62.814 49.011 6.672 1.00 14.93 344 LYS B CA 1
ATOM 8007 C C . LYS B 1 344 ? 64.234 48.506 6.469 1.00 13.16 344 LYS B C 1
ATOM 8008 O O . LYS B 1 344 ? 65.020 49.135 5.795 1.00 13.22 344 LYS B O 1
ATOM 8014 N N . ARG B 1 345 ? 64.542 47.344 7.021 1.00 12.80 345 ARG B N 1
ATOM 8015 C CA . ARG B 1 345 ? 65.880 46.783 6.877 1.00 12.34 345 ARG B CA 1
ATOM 8016 C C . ARG B 1 345 ? 66.135 46.407 5.423 1.00 12.46 345 ARG B C 1
ATOM 8017 O O . ARG B 1 345 ? 67.188 46.705 4.864 1.00 12.08 345 ARG B O 1
ATOM 8025 N N . VAL B 1 346 ? 65.173 45.728 4.825 1.00 13.31 346 VAL B N 1
ATOM 8026 C CA . VAL B 1 346 ? 65.320 45.295 3.451 1.00 14.85 346 VAL B CA 1
ATOM 8027 C C . VAL B 1 346 ? 65.490 46.505 2.496 1.00 15.55 346 VAL B C 1
ATOM 8028 O O . VAL B 1 346 ? 66.351 46.492 1.603 1.00 14.74 346 VAL B O 1
ATOM 8032 N N . ASP B 1 347 ? 64.702 47.549 2.730 1.00 15.67 347 ASP B N 1
ATOM 8033 C CA . ASP B 1 347 ? 64.805 48.789 1.966 1.00 17.05 347 ASP B CA 1
ATOM 8034 C C . ASP B 1 347 ? 66.153 49.439 2.111 1.00 15.35 347 ASP B C 1
ATOM 8035 O O . ASP B 1 347 ? 66.687 49.922 1.166 1.00 15.68 347 ASP B O 1
ATOM 8040 N N . PHE B 1 348 ? 66.705 49.434 3.318 1.00 13.89 348 PHE B N 1
ATOM 8041 C CA . PHE B 1 348 ? 68.010 49.968 3.564 1.00 13.50 348 PHE B CA 1
ATOM 8042 C C . PHE B 1 348 ? 69.081 49.169 2.841 1.00 12.91 348 PHE B C 1
ATOM 8043 O O . PHE B 1 348 ? 70.009 49.740 2.261 1.00 13.72 348 PHE B O 1
ATOM 8051 N N . ILE B 1 349 ? 69.005 47.846 2.907 1.00 12.41 349 ILE B N 1
ATOM 8052 C CA . ILE B 1 349 ? 69.985 47.040 2.232 1.00 12.96 349 ILE B CA 1
ATOM 8053 C C . ILE B 1 349 ? 69.999 47.426 0.747 1.00 14.09 349 ILE B C 1
ATOM 8054 O O . ILE B 1 349 ? 71.047 47.627 0.171 1.00 14.20 349 ILE B O 1
ATOM 8059 N N . ARG B 1 350 ? 68.814 47.490 0.146 1.00 14.10 350 ARG B N 1
ATOM 8060 C CA . ARG B 1 350 ? 68.690 47.740 -1.290 1.00 15.94 350 ARG B CA 1
ATOM 8061 C C . ARG B 1 350 ? 69.171 49.142 -1.630 1.00 16.48 350 ARG B C 1
ATOM 8062 O O . ARG B 1 350 ? 69.936 49.326 -2.580 1.00 17.43 350 ARG B O 1
ATOM 8070 N N . THR B 1 351 ? 68.726 50.138 -0.870 1.00 16.00 351 THR B N 1
ATOM 8071 C CA . THR B 1 351 ? 69.008 51.524 -1.242 1.00 16.20 351 THR B CA 1
ATOM 8072 C C . THR B 1 351 ? 70.356 52.060 -0.773 1.00 17.31 351 THR B C 1
ATOM 8073 O O . THR B 1 351 ? 70.832 53.058 -1.311 1.00 17.06 351 THR B O 1
ATOM 8077 N N . ARG B 1 352 ? 70.977 51.435 0.232 1.00 15.89 352 ARG B N 1
ATOM 8078 C CA . ARG B 1 352 ? 72.284 51.914 0.726 1.00 16.87 352 ARG B CA 1
ATOM 8079 C C . ARG B 1 352 ? 73.420 50.920 0.685 1.00 15.37 352 ARG B C 1
ATOM 8080 O O . ARG B 1 352 ? 74.588 51.327 0.646 1.00 15.81 352 ARG B O 1
ATOM 8088 N N . GLN B 1 353 ? 73.128 49.628 0.771 1.00 14.62 353 GLN B N 1
ATOM 8089 C CA . GLN B 1 353 ? 74.198 48.637 0.915 1.00 14.21 353 GLN B CA 1
ATOM 8090 C C . GLN B 1 353 ? 74.484 47.877 -0.361 1.00 14.92 353 GLN B C 1
ATOM 8091 O O . GLN B 1 353 ? 75.337 47.022 -0.340 1.00 15.08 353 GLN B O 1
ATOM 8097 N N . GLN B 1 354 ? 73.798 48.196 -1.468 1.00 15.08 354 GLN B N 1
ATOM 8098 C CA . GLN B 1 354 ? 74.131 47.556 -2.744 1.00 15.27 354 GLN B CA 1
ATOM 8099 C C . GLN B 1 354 ? 75.047 48.483 -3.566 1.00 16.62 354 GLN B C 1
ATOM 8100 O O . GLN B 1 354 ? 74.731 49.648 -3.745 1.00 17.79 354 GLN B O 1
ATOM 8106 N N . MET B 1 355 ? 76.162 47.953 -4.056 1.00 17.49 355 MET B N 1
ATOM 8107 C CA . MET B 1 355 ? 77.090 48.698 -4.904 1.00 20.52 355 MET B CA 1
ATOM 8108 C C . MET B 1 355 ? 76.382 48.981 -6.237 1.00 20.79 355 MET B C 1
ATOM 8109 O O . MET B 1 355 ? 76.018 48.067 -6.957 1.00 21.51 355 MET B O 1
ATOM 8114 N N . ASN B 1 356 ? 76.199 50.258 -6.533 1.00 21.94 356 ASN B N 1
ATOM 8115 C CA . ASN B 1 356 ? 75.521 50.699 -7.768 1.00 24.23 356 ASN B CA 1
ATOM 8116 C C . ASN B 1 356 ? 76.505 51.601 -8.513 1.00 26.55 356 ASN B C 1
ATOM 8117 O O . ASN B 1 356 ? 76.465 52.809 -8.422 1.00 28.66 356 ASN B O 1
ATOM 8122 N N . ASN B 1 357 ? 77.451 50.963 -9.177 1.00 27.70 357 ASN B N 1
ATOM 8123 C CA . ASN B 1 357 ? 78.533 51.654 -9.883 1.00 28.82 357 ASN B CA 1
ATOM 8124 C C . ASN B 1 357 ? 79.036 50.694 -10.953 1.00 28.75 357 ASN B C 1
ATOM 8125 O O . ASN B 1 357 ? 79.759 49.750 -10.633 1.00 24.92 357 ASN B O 1
ATOM 8130 N N . PRO B 1 358 ? 78.650 50.921 -12.226 1.00 30.99 358 PRO B N 1
ATOM 8131 C CA . PRO B 1 358 ? 79.093 49.999 -13.288 1.00 31.57 358 PRO B CA 1
ATOM 8132 C C . PRO B 1 358 ? 80.616 49.929 -13.522 1.00 32.42 358 PRO B C 1
ATOM 8133 O O . PRO B 1 358 ? 81.081 48.961 -14.112 1.00 34.12 358 PRO B O 1
ATOM 8137 N N . SER B 1 359 ? 81.382 50.897 -13.027 1.00 30.82 359 SER B N 1
ATOM 8138 C CA . SER B 1 359 ? 82.846 50.861 -13.153 1.00 32.90 359 SER B CA 1
ATOM 8139 C C . SER B 1 359 ? 83.544 50.049 -12.075 1.00 32.59 359 SER B C 1
ATOM 8140 O O . SER B 1 359 ? 84.749 49.846 -12.150 1.00 34.58 359 SER B O 1
ATOM 8143 N N . ASP B 1 360 ? 82.801 49.622 -11.053 1.00 30.21 360 ASP B N 1
ATOM 8144 C CA . ASP B 1 360 ? 83.357 48.806 -9.959 1.00 27.53 360 ASP B CA 1
ATOM 8145 C C . ASP B 1 360 ? 83.036 47.340 -10.243 1.00 24.89 360 ASP B C 1
ATOM 8146 O O . ASP B 1 360 ? 81.896 46.992 -10.576 1.00 22.97 360 ASP B O 1
ATOM 8151 N N . LEU B 1 361 ? 84.031 46.469 -10.089 1.00 24.49 361 LEU B N 1
ATOM 8152 C CA . LEU B 1 361 ? 83.837 45.022 -10.271 1.00 26.58 361 LEU B CA 1
ATOM 8153 C C . LEU B 1 361 ? 82.811 44.410 -9.293 1.00 23.27 361 LEU B C 1
ATOM 8154 O O . LEU B 1 361 ? 82.216 43.364 -9.576 1.00 22.37 361 LEU B O 1
ATOM 8159 N N . ARG B 1 362 ? 82.583 45.094 -8.173 1.00 21.80 362 ARG B N 1
ATOM 8160 C CA . ARG B 1 362 ? 81.565 44.684 -7.208 1.00 20.72 362 ARG B CA 1
ATOM 8161 C C . ARG B 1 362 ? 80.151 45.194 -7.482 1.00 21.00 362 ARG B C 1
ATOM 8162 O O . ARG B 1 362 ? 79.242 44.965 -6.679 1.00 19.97 362 ARG B O 1
ATOM 8170 N N . ASP B 1 363 ? 79.930 45.880 -8.603 1.00 20.17 363 ASP B N 1
ATOM 8171 C CA . ASP B 1 363 ? 78.583 46.298 -8.974 1.00 20.45 363 ASP B CA 1
ATOM 8172 C C . ASP B 1 363 ? 77.547 45.193 -8.762 1.00 18.82 363 ASP B C 1
ATOM 8173 O O . ASP B 1 363 ? 77.718 44.078 -9.246 1.00 18.85 363 ASP B O 1
ATOM 8178 N N . GLY B 1 364 ? 76.479 45.506 -8.030 1.00 17.76 364 GLY B N 1
ATOM 8179 C CA . GLY B 1 364 ? 75.444 44.539 -7.676 1.00 17.40 364 GLY B CA 1
ATOM 8180 C C . GLY B 1 364 ? 75.593 43.834 -6.320 1.00 15.82 364 GLY B C 1
ATOM 8181 O O . GLY B 1 364 ? 74.626 43.267 -5.831 1.00 15.27 364 GLY B O 1
ATOM 8182 N N . ALA B 1 365 ? 76.770 43.899 -5.706 1.00 15.43 365 ALA B N 1
ATOM 8183 C CA . ALA B 1 365 ? 77.025 43.202 -4.439 1.00 15.42 365 ALA B CA 1
ATOM 8184 C C . ALA B 1 365 ? 76.329 43.938 -3.305 1.00 15.62 365 ALA B C 1
ATOM 8185 O O . ALA B 1 365 ? 76.341 45.163 -3.288 1.00 15.18 365 ALA B O 1
ATOM 8187 N N . TYR B 1 366 ? 75.779 43.176 -2.361 1.00 15.33 366 TYR B N 1
ATOM 8188 C CA . TYR B 1 366 ? 75.356 43.692 -1.059 1.00 14.90 366 TYR B CA 1
ATOM 8189 C C . TYR B 1 366 ? 76.602 43.685 -0.172 1.00 14.87 366 TYR B C 1
ATOM 8190 O O . TYR B 1 366 ? 77.245 42.651 -0.008 1.00 13.81 366 TYR B O 1
ATOM 8199 N N . MET B 1 367 ? 76.935 44.835 0.401 1.00 14.13 367 MET B N 1
ATOM 8200 C CA . MET B 1 367 ? 78.192 45.015 1.087 1.00 13.95 367 MET B CA 1
ATOM 8201 C C . MET B 1 367 ? 78.074 45.482 2.541 1.00 13.61 367 MET B C 1
ATOM 8202 O O . MET B 1 367 ? 77.051 46.007 2.948 1.00 13.44 367 MET B O 1
ATOM 8207 N N . VAL B 1 368 ? 79.182 45.311 3.255 1.00 13.68 368 VAL B N 1
ATOM 8208 C CA . VAL B 1 368 ? 79.407 45.880 4.597 1.00 13.61 368 VAL B CA 1
ATOM 8209 C C . VAL B 1 368 ? 79.179 47.394 4.529 1.00 14.24 368 VAL B C 1
ATOM 8210 O O . VAL B 1 368 ? 79.575 48.064 3.562 1.00 14.22 368 VAL B O 1
ATOM 8214 N N . TYR B 1 369 ? 78.539 47.918 5.564 1.00 13.84 369 TYR B N 1
ATOM 8215 C CA . TYR B 1 369 ? 78.173 49.311 5.619 1.00 13.12 369 TYR B CA 1
ATOM 8216 C C . TYR B 1 369 ? 78.605 49.907 6.934 1.00 13.72 369 TYR B C 1
ATOM 8217 O O . TYR B 1 369 ? 78.429 49.288 7.996 1.00 13.37 369 TYR B O 1
ATOM 8226 N N . ASP B 1 370 ? 79.208 51.085 6.848 1.00 13.73 370 ASP B N 1
ATOM 8227 C CA . ASP B 1 370 ? 79.648 51.822 8.038 1.00 15.36 370 ASP B CA 1
ATOM 8228 C C . ASP B 1 370 ? 78.537 52.777 8.454 1.00 15.14 370 ASP B C 1
ATOM 8229 O O . ASP B 1 370 ? 78.300 53.801 7.826 1.00 15.56 370 ASP B O 1
ATOM 8234 N N . ASN B 1 371 ? 77.855 52.444 9.536 1.00 15.15 371 ASN B N 1
ATOM 8235 C CA . ASN B 1 371 ? 76.751 53.258 10.002 1.00 16.20 371 ASN B CA 1
ATOM 8236 C C . ASN B 1 371 ? 77.153 54.618 10.585 1.00 17.80 371 ASN B C 1
ATOM 8237 O O . ASN B 1 371 ? 76.312 55.508 10.640 1.00 19.85 371 ASN B O 1
ATOM 8242 N N . GLU B 1 372 ? 78.397 54.766 11.026 1.00 17.40 372 GLU B N 1
ATOM 8243 C CA . GLU B 1 372 ? 78.897 56.080 11.467 1.00 19.75 372 GLU B CA 1
ATOM 8244 C C . GLU B 1 372 ? 79.243 56.972 10.304 1.00 20.66 372 GLU B C 1
ATOM 8245 O O . GLU B 1 372 ? 78.971 58.167 10.342 1.00 21.96 372 GLU B O 1
ATOM 8251 N N . GLY B 1 373 ? 79.846 56.389 9.272 1.00 20.03 373 GLY B N 1
ATOM 8252 C CA . GLY B 1 373 ? 80.237 57.109 8.057 1.00 20.59 373 GLY B CA 1
ATOM 8253 C C . GLY B 1 373 ? 79.119 57.250 7.041 1.00 19.63 373 GLY B C 1
ATOM 8254 O O . GLY B 1 373 ? 79.267 57.997 6.088 1.00 22.52 373 GLY B O 1
ATOM 8255 N N . ASP B 1 374 ? 78.014 56.521 7.218 1.00 18.52 374 ASP B N 1
ATOM 8256 C CA . ASP B 1 374 ? 76.915 56.474 6.265 1.00 18.09 374 ASP B CA 1
ATOM 8257 C C . ASP B 1 374 ? 77.429 56.130 4.863 1.00 18.59 374 ASP B C 1
ATOM 8258 O O . ASP B 1 374 ? 77.145 56.815 3.874 1.00 17.88 374 ASP B O 1
ATOM 8263 N N . SER B 1 375 ? 78.202 55.069 4.786 1.00 18.05 375 SER B N 1
ATOM 8264 C CA . SER B 1 375 ? 78.749 54.657 3.500 1.00 19.20 375 SER B CA 1
ATOM 8265 C C . SER B 1 375 ? 79.101 53.201 3.490 1.00 17.56 375 SER B C 1
ATOM 8266 O O . SER B 1 375 ? 79.396 52.619 4.525 1.00 17.10 375 SER B O 1
ATOM 8269 N N . ILE B 1 376 ? 79.082 52.621 2.303 1.00 17.02 376 ILE B N 1
ATOM 8270 C CA . ILE B 1 376 ? 79.575 51.274 2.095 1.00 17.34 376 ILE B CA 1
ATOM 8271 C C . ILE B 1 376 ? 81.055 51.214 2.465 1.00 18.27 376 ILE B C 1
ATOM 8272 O O . ILE B 1 376 ? 81.825 52.124 2.148 1.00 19.08 376 ILE B O 1
ATOM 8277 N N . TYR B 1 377 ? 81.436 50.158 3.183 1.00 17.14 377 TYR B N 1
ATOM 8278 C CA . TYR B 1 377 ? 82.811 49.917 3.514 1.00 17.93 377 TYR B CA 1
ATOM 8279 C C . TYR B 1 377 ? 83.487 49.197 2.360 1.00 18.12 377 TYR B C 1
ATOM 8280 O O . TYR B 1 377 ? 83.126 48.072 2.015 1.00 18.05 377 TYR B O 1
ATOM 8289 N N . LEU B 1 378 ? 84.467 49.862 1.764 1.00 18.37 378 LEU B N 1
ATOM 8290 C CA . LEU B 1 378 ? 85.091 49.353 0.533 1.00 20.50 378 LEU B CA 1
ATOM 8291 C C . LEU B 1 378 ? 86.274 48.411 0.769 1.00 21.29 378 LEU B C 1
ATOM 8292 O O . LEU B 1 378 ? 86.873 47.914 -0.202 1.00 20.09 378 LEU B O 1
ATOM 8297 N N . ASN B 1 379 ? 86.626 48.157 2.037 1.00 20.29 379 ASN B N 1
ATOM 8298 C CA . ASN B 1 379 ? 87.704 47.230 2.381 1.00 22.12 379 ASN B CA 1
ATOM 8299 C C . ASN B 1 379 ? 89.046 47.735 1.804 1.00 25.33 379 ASN B C 1
ATOM 8300 O O . ASN B 1 379 ? 89.867 46.977 1.282 1.00 27.54 379 ASN B O 1
ATOM 8305 N N . ASP B 1 380 ? 89.235 49.040 1.960 1.00 28.93 380 ASP B N 1
ATOM 8306 C CA . ASP B 1 380 ? 90.368 49.783 1.425 1.00 33.24 380 ASP B CA 1
ATOM 8307 C C . ASP B 1 380 ? 91.170 50.478 2.528 1.00 35.52 380 ASP B C 1
ATOM 8308 O O . ASP B 1 380 ? 92.001 51.344 2.234 1.00 36.98 380 ASP B O 1
ATOM 8313 N N . THR B 1 381 ? 90.907 50.131 3.792 1.00 33.59 381 THR B N 1
ATOM 8314 C CA . THR B 1 381 ? 91.676 50.649 4.919 1.00 33.10 381 THR B CA 1
ATOM 8315 C C . THR B 1 381 ? 92.202 49.456 5.716 1.00 31.87 381 THR B C 1
ATOM 8316 O O . THR B 1 381 ? 91.624 48.359 5.629 1.00 29.17 381 THR B O 1
ATOM 8320 N N . PRO B 1 382 ? 93.305 49.649 6.475 1.00 30.17 382 PRO B N 1
ATOM 8321 C CA . PRO B 1 382 ? 93.782 48.579 7.328 1.00 29.29 382 PRO B CA 1
ATOM 8322 C C . PRO B 1 382 ? 92.708 48.138 8.335 1.00 27.23 382 PRO B C 1
ATOM 8323 O O . PRO B 1 382 ? 92.005 48.974 8.904 1.00 26.55 382 PRO B O 1
ATOM 8327 N N . ASN B 1 383 ? 92.571 46.836 8.500 1.00 24.12 383 ASN B N 1
ATOM 8328 C CA . ASN B 1 383 ? 91.697 46.289 9.527 1.00 23.78 383 ASN B CA 1
ATOM 8329 C C . ASN B 1 383 ? 92.233 44.918 9.933 1.00 24.33 383 ASN B C 1
ATOM 8330 O O . ASN B 1 383 ? 93.168 44.372 9.297 1.00 23.79 383 ASN B O 1
ATOM 8335 N N . CYS B 1 384 ? 91.679 44.350 11.000 1.00 24.43 384 CYS B N 1
ATOM 8336 C CA . CYS B 1 384 ? 92.272 43.143 11.566 1.00 25.05 384 CYS B CA 1
ATOM 8337 C C . CYS B 1 384 ? 92.073 41.876 10.691 1.00 25.90 384 CYS B C 1
ATOM 8338 O O . CYS B 1 384 ? 92.795 40.883 10.861 1.00 28.02 384 CYS B O 1
ATOM 8341 N N . ASN B 1 385 ? 91.106 41.886 9.771 1.00 25.28 385 ASN B N 1
ATOM 8342 C CA . ASN B 1 385 ? 90.918 40.739 8.861 1.00 23.97 385 ASN B CA 1
ATOM 8343 C C . ASN B 1 385 ? 90.087 41.116 7.630 1.00 21.73 385 ASN B C 1
ATOM 8344 O O . ASN B 1 385 ? 88.872 41.004 7.638 1.00 19.39 385 ASN B O 1
ATOM 8349 N N . PRO B 1 386 ? 90.754 41.598 6.565 1.00 21.62 386 PRO B N 1
ATOM 8350 C CA . PRO B 1 386 ? 90.042 42.079 5.389 1.00 19.77 386 PRO B CA 1
ATOM 8351 C C . PRO B 1 386 ? 89.062 41.075 4.782 1.00 17.90 386 PRO B C 1
ATOM 8352 O O . PRO B 1 386 ? 87.982 41.465 4.331 1.00 16.23 386 PRO B O 1
ATOM 8356 N N . VAL B 1 387 ? 89.392 39.789 4.826 1.00 16.98 387 VAL B N 1
ATOM 8357 C CA . VAL B 1 387 ? 88.515 38.800 4.209 1.00 17.57 387 VAL B CA 1
ATOM 8358 C C . VAL B 1 387 ? 87.112 38.764 4.870 1.00 16.98 387 VAL B C 1
ATOM 8359 O O . VAL B 1 387 ? 86.107 38.518 4.202 1.00 17.48 387 VAL B O 1
ATOM 8363 N N . ASP B 1 388 ? 87.053 39.081 6.168 1.00 15.96 388 ASP B N 1
ATOM 8364 C CA . ASP B 1 388 ? 85.795 39.073 6.887 1.00 16.34 388 ASP B CA 1
ATOM 8365 C C . ASP B 1 388 ? 84.982 40.345 6.705 1.00 15.68 388 ASP B C 1
ATOM 8366 O O . ASP B 1 388 ? 83.892 40.434 7.253 1.00 14.98 388 ASP B O 1
ATOM 8371 N N . ARG B 1 389 ? 85.478 41.293 5.908 1.00 15.43 389 ARG B N 1
ATOM 8372 C CA . ARG B 1 389 ? 84.763 42.516 5.580 1.00 15.77 389 ARG B CA 1
ATOM 8373 C C . ARG B 1 389 ? 84.617 42.672 4.051 1.00 16.61 389 ARG B C 1
ATOM 8374 O O . ARG B 1 389 ? 84.436 43.795 3.551 1.00 17.18 389 ARG B O 1
ATOM 8382 N N . ASP B 1 390 ? 84.694 41.550 3.327 1.00 17.41 390 ASP B N 1
ATOM 8383 C CA . ASP B 1 390 ? 84.683 41.579 1.868 1.00 17.38 390 ASP B CA 1
ATOM 8384 C C . ASP B 1 390 ? 83.271 41.452 1.302 1.00 17.99 390 ASP B C 1
ATOM 8385 O O . ASP B 1 390 ? 82.245 41.446 2.033 1.00 16.63 390 ASP B O 1
ATOM 8390 N N . GLU B 1 391 ? 83.217 41.335 -0.019 1.00 18.13 391 GLU B N 1
ATOM 8391 C CA . GLU B 1 391 ? 81.976 41.423 -0.774 1.00 17.81 391 GLU B CA 1
ATOM 8392 C C . GLU B 1 391 ? 81.208 40.090 -0.920 1.00 17.39 391 GLU B C 1
ATOM 8393 O O . GLU B 1 391 ? 80.213 40.035 -1.625 1.00 16.66 391 GLU B O 1
ATOM 8399 N N . GLY B 1 392 ? 81.671 39.023 -0.260 1.00 15.79 392 GLY B N 1
ATOM 8400 C CA . GLY B 1 392 ? 81.035 37.724 -0.373 1.00 16.56 392 GLY B CA 1
ATOM 8401 C C . GLY B 1 392 ? 80.922 37.064 0.969 1.00 15.97 392 GLY B C 1
ATOM 8402 O O . GLY B 1 392 ? 80.690 37.750 1.986 1.00 16.08 392 GLY B O 1
ATOM 8403 N N . ALA B 1 393 ? 81.045 35.730 0.963 1.00 15.15 393 ALA B N 1
ATOM 8404 C CA . ALA B 1 393 ? 81.019 34.917 2.184 1.00 14.76 393 ALA B CA 1
ATOM 8405 C C . ALA B 1 393 ? 79.681 35.134 2.913 1.00 14.94 393 ALA B C 1
ATOM 8406 O O . ALA B 1 393 ? 78.613 35.018 2.289 1.00 13.45 393 ALA B O 1
ATOM 8408 N N . GLU B 1 394 ? 79.709 35.502 4.196 1.00 14.04 394 GLU B N 1
ATOM 8409 C CA . GLU B 1 394 ? 78.503 35.746 4.962 1.00 13.55 394 GLU B CA 1
ATOM 8410 C C . GLU B 1 394 ? 77.600 36.867 4.443 1.00 13.56 394 GLU B C 1
ATOM 8411 O O . GLU B 1 394 ? 76.403 36.879 4.774 1.00 13.36 394 GLU B O 1
ATOM 8417 N N . ARG B 1 395 ? 78.132 37.787 3.640 1.00 13.29 395 ARG B N 1
ATOM 8418 C CA . ARG B 1 395 ? 77.321 38.850 3.040 1.00 13.89 395 ARG B CA 1
ATOM 8419 C C . ARG B 1 395 ? 76.216 38.299 2.112 1.00 14.09 395 ARG B C 1
ATOM 8420 O O . ARG B 1 395 ? 75.264 39.005 1.796 1.00 14.13 395 ARG B O 1
ATOM 8428 N N . LEU B 1 396 ? 76.318 37.042 1.694 1.00 14.27 396 LEU B N 1
ATOM 8429 C CA . LEU B 1 396 ? 75.222 36.373 0.981 1.00 14.26 396 LEU B CA 1
ATOM 8430 C C . LEU B 1 396 ? 73.894 36.386 1.713 1.00 14.34 396 LEU B C 1
ATOM 8431 O O . LEU B 1 396 ? 72.821 36.298 1.103 1.00 13.81 396 LEU B O 1
ATOM 8436 N N . GLY B 1 397 ? 73.928 36.473 3.045 1.00 14.15 397 GLY B N 1
ATOM 8437 C CA . GLY B 1 397 ? 72.707 36.532 3.816 1.00 13.61 397 GLY B CA 1
ATOM 8438 C C . GLY B 1 397 ? 71.798 37.688 3.451 1.00 14.27 397 GLY B C 1
ATOM 8439 O O . GLY B 1 397 ? 70.571 37.568 3.545 1.00 14.09 397 GLY B O 1
ATOM 8440 N N . MET B 1 398 ? 72.385 38.798 3.012 1.00 13.17 398 MET B N 1
ATOM 8441 C CA . MET B 1 398 ? 71.580 39.901 2.543 1.00 13.48 398 MET B CA 1
ATOM 8442 C C . MET B 1 398 ? 70.736 39.502 1.327 1.00 14.00 398 MET B C 1
ATOM 8443 O O . MET B 1 398 ? 69.569 39.878 1.245 1.00 13.13 398 MET B O 1
ATOM 8448 N N . GLY B 1 399 ? 71.335 38.769 0.385 1.00 14.05 399 GLY B N 1
ATOM 8449 C CA . GLY B 1 399 ? 70.555 38.283 -0.777 1.00 13.08 399 GLY B CA 1
ATOM 8450 C C . GLY B 1 399 ? 69.474 37.320 -0.379 1.00 13.37 399 GLY B C 1
ATOM 8451 O O . GLY B 1 399 ? 68.359 37.381 -0.875 1.00 13.81 399 GLY B O 1
ATOM 8452 N N . VAL B 1 400 ? 69.769 36.419 0.550 1.00 12.49 400 VAL B N 1
ATOM 8453 C CA . VAL B 1 400 ? 68.813 35.421 0.953 1.00 13.01 400 VAL B CA 1
ATOM 8454 C C . VAL B 1 400 ? 67.654 36.113 1.663 1.00 12.55 400 VAL B C 1
ATOM 8455 O O . VAL B 1 400 ? 66.513 35.813 1.414 1.00 12.89 400 VAL B O 1
ATOM 8459 N N . LEU B 1 401 ? 67.960 37.095 2.510 1.00 12.37 401 LEU B N 1
ATOM 8460 C CA . LEU B 1 401 ? 66.903 37.860 3.167 1.00 12.62 401 LEU B CA 1
ATOM 8461 C C . LEU B 1 401 ? 66.008 38.573 2.152 1.00 12.86 401 LEU B C 1
ATOM 8462 O O . LEU B 1 401 ? 64.777 38.507 2.252 1.00 13.19 401 LEU B O 1
ATOM 8467 N N . LEU B 1 402 ? 66.623 39.218 1.172 1.00 13.48 402 LEU B N 1
ATOM 8468 C CA . LEU B 1 402 ? 65.854 39.972 0.193 1.00 13.91 402 LEU B CA 1
ATOM 8469 C C . LEU B 1 402 ? 64.945 39.058 -0.629 1.00 14.96 402 LEU B C 1
ATOM 8470 O O . LEU B 1 402 ? 63.783 39.417 -0.921 1.00 14.69 402 LEU B O 1
ATOM 8475 N N . VAL B 1 403 ? 65.411 37.844 -0.911 1.00 14.24 403 VAL B N 1
ATOM 8476 C CA . VAL B 1 403 ? 64.524 36.865 -1.565 1.00 14.54 403 VAL B CA 1
ATOM 8477 C C . VAL B 1 403 ? 63.332 36.529 -0.718 1.00 15.29 403 VAL B C 1
ATOM 8478 O O . VAL B 1 403 ? 62.201 36.554 -1.215 1.00 15.37 403 VAL B O 1
ATOM 8482 N N . LYS B 1 404 ? 63.546 36.211 0.564 1.00 14.06 404 LYS B N 1
ATOM 8483 C CA . LYS B 1 404 ? 62.436 35.811 1.389 1.00 16.01 404 LYS B CA 1
ATOM 8484 C C . LYS B 1 404 ? 61.438 36.955 1.515 1.00 16.52 404 LYS B C 1
ATOM 8485 O O . LYS B 1 404 ? 60.221 36.726 1.445 1.00 17.27 404 LYS B O 1
ATOM 8491 N N . GLN B 1 405 ? 61.938 38.186 1.641 1.00 16.17 405 GLN B N 1
ATOM 8492 C CA . GLN B 1 405 ? 61.055 39.341 1.722 1.00 16.93 405 GLN B CA 1
ATOM 8493 C C . GLN B 1 405 ? 60.305 39.524 0.408 1.00 17.46 405 GLN B C 1
ATOM 8494 O O . GLN B 1 405 ? 59.112 39.840 0.434 1.00 18.96 405 GLN B O 1
ATOM 8500 N N . TYR B 1 406 ? 60.984 39.312 -0.719 1.00 17.75 406 TYR B N 1
ATOM 8501 C CA . TYR B 1 406 ? 60.334 39.388 -2.028 1.00 18.91 406 TYR B CA 1
ATOM 8502 C C . TYR B 1 406 ? 59.195 38.380 -2.116 1.00 19.75 406 TYR B C 1
ATOM 8503 O O . TYR B 1 406 ? 58.104 38.698 -2.608 1.00 19.71 406 TYR B O 1
ATOM 8512 N N . LEU B 1 407 ? 59.440 37.163 -1.646 1.00 18.75 407 LEU B N 1
ATOM 8513 C CA . LEU B 1 407 ? 58.427 36.111 -1.709 1.00 20.20 407 LEU B CA 1
ATOM 8514 C C . LEU B 1 407 ? 57.178 36.465 -0.888 1.00 23.14 407 LEU B C 1
ATOM 8515 O O . LEU B 1 407 ? 56.058 36.052 -1.232 1.00 23.00 407 LEU B O 1
ATOM 8520 N N . LEU B 1 408 ? 57.369 37.228 0.188 1.00 22.32 408 LEU B N 1
ATOM 8521 C CA . LEU B 1 408 ? 56.267 37.701 1.010 1.00 25.68 408 LEU B CA 1
ATOM 8522 C C . LEU B 1 408 ? 55.544 38.917 0.471 1.00 27.31 408 LEU B C 1
ATOM 8523 O O . LEU B 1 408 ? 54.345 39.012 0.663 1.00 29.74 408 LEU B O 1
ATOM 8528 N N . THR B 1 409 ? 56.262 39.858 -0.142 1.00 26.51 409 THR B N 1
ATOM 8529 C CA . THR B 1 409 ? 55.695 41.161 -0.519 1.00 30.96 409 THR B CA 1
ATOM 8530 C C . THR B 1 409 ? 55.552 41.393 -2.011 1.00 32.07 409 THR B C 1
ATOM 8531 O O . THR B 1 409 ? 54.783 42.260 -2.406 1.00 33.92 409 THR B O 1
ATOM 8535 N N . LYS B 1 410 ? 56.314 40.670 -2.832 1.00 32.91 410 LYS B N 1
ATOM 8536 C CA . LYS B 1 410 ? 56.303 40.833 -4.292 1.00 35.06 410 LYS B CA 1
ATOM 8537 C C . LYS B 1 410 ? 56.693 42.246 -4.800 1.00 35.08 410 LYS B C 1
ATOM 8538 O O . LYS B 1 410 ? 56.299 42.675 -5.884 1.00 35.27 410 LYS B O 1
ATOM 8544 N N . ASP B 1 411 ? 57.539 42.927 -4.039 1.00 34.38 411 ASP B N 1
ATOM 8545 C CA . ASP B 1 411 ? 58.031 44.268 -4.391 1.00 33.06 411 ASP B CA 1
ATOM 8546 C C . ASP B 1 411 ? 58.940 44.143 -5.624 1.00 32.53 411 ASP B C 1
ATOM 8547 O O . ASP B 1 411 ? 60.000 43.514 -5.554 1.00 32.46 411 ASP B O 1
ATOM 8552 N N . PRO B 1 412 ? 58.536 44.727 -6.770 1.00 30.90 412 PRO B N 1
ATOM 8553 C CA . PRO B 1 412 ? 59.348 44.572 -7.988 1.00 30.73 412 PRO B CA 1
ATOM 8554 C C . PRO B 1 412 ? 60.745 45.200 -7.919 1.00 30.09 412 PRO B C 1
ATOM 8555 O O . PRO B 1 412 ? 61.644 44.771 -8.655 1.00 26.94 412 PRO B O 1
ATOM 8559 N N . GLU B 1 413 ? 60.930 46.219 -7.076 1.00 29.62 413 GLU B N 1
ATOM 8560 C CA . GLU B 1 413 ? 62.263 46.812 -6.918 1.00 30.46 413 GLU B CA 1
ATOM 8561 C C . GLU B 1 413 ? 63.239 45.835 -6.234 1.00 25.43 413 GLU B C 1
ATOM 8562 O O . GLU B 1 413 ? 64.418 45.819 -6.587 1.00 25.14 413 GLU B O 1
ATOM 8568 N N . LEU B 1 414 ? 62.738 45.005 -5.321 1.00 25.35 414 LEU B N 1
ATOM 8569 C CA . LEU B 1 414 ? 63.543 43.949 -4.746 1.00 23.85 414 LEU B CA 1
ATOM 8570 C C . LEU B 1 414 ? 63.989 42.987 -5.819 1.00 23.60 414 LEU B C 1
ATOM 8571 O O . LEU B 1 414 ? 65.124 42.566 -5.836 1.00 19.67 414 LEU B O 1
ATOM 8576 N N . LYS B 1 415 ? 63.083 42.612 -6.710 1.00 22.84 415 LYS B N 1
ATOM 8577 C CA . LYS B 1 415 ? 63.464 41.647 -7.718 1.00 23.40 415 LYS B CA 1
ATOM 8578 C C . LYS B 1 415 ? 64.587 42.148 -8.613 1.00 20.61 415 LYS B C 1
ATOM 8579 O O . LYS B 1 415 ? 65.538 41.424 -8.869 1.00 19.71 415 LYS B O 1
ATOM 8585 N N . GLN B 1 416 ? 64.510 43.398 -9.064 1.00 21.48 416 GLN B N 1
ATOM 8586 C CA . GLN B 1 416 ? 65.541 43.950 -9.913 1.00 22.98 416 GLN B CA 1
ATOM 8587 C C . GLN B 1 416 ? 66.872 44.026 -9.191 1.00 20.87 416 GLN B C 1
ATOM 8588 O O . GLN B 1 416 ? 67.882 43.715 -9.779 1.00 19.59 416 GLN B O 1
ATOM 8594 N N . SER B 1 417 ? 66.842 44.350 -7.894 1.00 18.02 417 SER B N 1
ATOM 8595 C CA . SER B 1 417 ? 68.055 44.353 -7.067 1.00 17.44 417 SER B CA 1
ATOM 8596 C C . SER B 1 417 ? 68.653 42.944 -6.971 1.00 15.87 417 SER B C 1
ATOM 8597 O O . SER B 1 417 ? 69.853 42.751 -7.156 1.00 15.86 417 SER B O 1
ATOM 8600 N N . LEU B 1 418 ? 67.792 41.969 -6.732 1.00 15.66 418 LEU B N 1
ATOM 8601 C CA . LEU B 1 418 ? 68.198 40.558 -6.606 1.00 16.47 418 LEU B CA 1
ATOM 8602 C C . LEU B 1 418 ? 68.785 39.974 -7.886 1.00 17.45 418 LEU B C 1
ATOM 8603 O O . LEU B 1 418 ? 69.747 39.228 -7.837 1.00 16.35 418 LEU B O 1
ATOM 8608 N N . LEU B 1 419 ? 68.200 40.311 -9.031 1.00 17.80 419 LEU B N 1
ATOM 8609 C CA . LEU B 1 419 ? 68.732 39.802 -10.298 1.00 18.94 419 LEU B CA 1
ATOM 8610 C C . LEU B 1 419 ? 70.170 40.270 -10.539 1.00 18.08 419 LEU B C 1
ATOM 8611 O O . LEU B 1 419 ? 71.025 39.486 -10.969 1.00 18.09 419 LEU B O 1
ATOM 8616 N N . ARG B 1 420 ? 70.444 41.534 -10.180 1.00 17.48 420 ARG B N 1
ATOM 8617 C CA . ARG B 1 420 ? 71.777 42.093 -10.239 1.00 17.53 420 ARG B CA 1
ATOM 8618 C C . ARG B 1 420 ? 72.716 41.431 -9.243 1.00 16.97 420 ARG B C 1
ATOM 8619 O O . ARG B 1 420 ? 73.861 41.151 -9.573 1.00 16.54 420 ARG B O 1
ATOM 8627 N N . TYR B 1 421 ? 72.240 41.172 -8.027 1.00 16.02 421 TYR B N 1
ATOM 8628 C CA . TYR B 1 421 ? 73.063 40.435 -7.061 1.00 16.60 421 TYR B CA 1
ATOM 8629 C C . TYR B 1 421 ? 73.428 39.026 -7.510 1.00 16.37 421 TYR B C 1
ATOM 8630 O O . TYR B 1 421 ? 74.606 38.622 -7.457 1.00 16.60 421 TYR B O 1
ATOM 8639 N N . ALA B 1 422 ? 72.418 38.272 -7.937 1.00 17.80 422 ALA B N 1
ATOM 8640 C CA . ALA B 1 422 ? 72.631 36.901 -8.397 1.00 19.25 422 ALA B CA 1
ATOM 8641 C C . ALA B 1 422 ? 73.647 36.830 -9.554 1.00 20.29 422 ALA B C 1
ATOM 8642 O O . ALA B 1 422 ? 74.502 35.939 -9.605 1.00 18.99 422 ALA B O 1
ATOM 8644 N N . ASP B 1 423 ? 73.592 37.827 -10.428 1.00 20.46 423 ASP B N 1
ATOM 8645 C CA . ASP B 1 423 ? 74.544 37.955 -11.537 1.00 21.81 423 ASP B CA 1
ATOM 8646 C C . ASP B 1 423 ? 75.967 38.201 -11.027 1.00 20.06 423 ASP B C 1
ATOM 8647 O O . ASP B 1 423 ? 76.926 37.585 -11.505 1.00 18.50 423 ASP B O 1
ATOM 8652 N N . PHE B 1 424 ? 76.085 39.110 -10.059 1.00 17.11 424 PHE B N 1
ATOM 8653 C CA . PHE B 1 424 ? 77.370 39.375 -9.435 1.00 16.45 424 PHE B CA 1
ATOM 8654 C C . PHE B 1 424 ? 77.946 38.106 -8.812 1.00 16.09 424 PHE B C 1
ATOM 8655 O O . PHE B 1 424 ? 79.125 37.821 -8.987 1.00 16.49 424 PHE B O 1
ATOM 8663 N N . VAL B 1 425 ? 77.131 37.347 -8.084 1.00 14.93 425 VAL B N 1
ATOM 8664 C CA . VAL B 1 425 ? 77.636 36.161 -7.378 1.00 16.57 425 VAL B CA 1
ATOM 8665 C C . VAL B 1 425 ? 78.164 35.144 -8.392 1.00 17.30 425 VAL B C 1
ATOM 8666 O O . VAL B 1 425 ? 79.295 34.667 -8.284 1.00 17.35 425 VAL B O 1
ATOM 8670 N N . ARG B 1 426 ? 77.345 34.853 -9.383 1.00 17.28 426 ARG B N 1
ATOM 8671 C CA . ARG B 1 426 ? 77.710 33.844 -10.378 1.00 19.85 426 ARG B CA 1
ATOM 8672 C C . ARG B 1 426 ? 78.931 34.237 -11.214 1.00 20.06 426 ARG B C 1
ATOM 8673 O O . ARG B 1 426 ? 79.841 33.413 -11.435 1.00 20.64 426 ARG B O 1
ATOM 8681 N N . ARG B 1 427 ? 78.959 35.485 -11.659 1.00 20.85 427 ARG B N 1
ATOM 8682 C CA . ARG B 1 427 ? 79.994 35.936 -12.562 1.00 22.37 427 ARG B CA 1
ATOM 8683 C C . ARG B 1 427 ? 81.288 36.284 -11.879 1.00 23.60 427 ARG B C 1
ATOM 8684 O O . ARG B 1 427 ? 82.355 35.997 -12.432 1.00 21.36 427 ARG B O 1
ATOM 8692 N N . LYS B 1 428 ? 81.214 36.946 -10.720 1.00 20.56 428 LYS B N 1
ATOM 8693 C CA . LYS B 1 428 ? 82.405 37.475 -10.091 1.00 20.95 428 LYS B CA 1
ATOM 8694 C C . LYS B 1 428 ? 82.917 36.615 -8.960 1.00 20.42 428 LYS B C 1
ATOM 8695 O O . LYS B 1 428 ? 84.121 36.606 -8.722 1.00 20.39 428 LYS B O 1
ATOM 8701 N N . LEU B 1 429 ? 82.032 35.951 -8.225 1.00 18.68 429 LEU B N 1
ATOM 8702 C CA . LEU B 1 429 ? 82.494 35.160 -7.075 1.00 19.73 429 LEU B CA 1
ATOM 8703 C C . LEU B 1 429 ? 82.750 33.698 -7.377 1.00 19.85 429 LEU B C 1
ATOM 8704 O O . LEU B 1 429 ? 83.395 33.045 -6.595 1.00 20.20 429 LEU B O 1
ATOM 8709 N N . GLN B 1 430 ? 82.238 33.170 -8.486 1.00 19.98 430 GLN B N 1
ATOM 8710 C CA . GLN B 1 430 ? 82.459 31.768 -8.823 1.00 20.17 430 GLN B CA 1
ATOM 8711 C C . GLN B 1 430 ? 83.225 31.595 -10.126 1.00 22.33 430 GLN B C 1
ATOM 8712 O O . GLN B 1 430 ? 83.200 32.470 -10.992 1.00 24.54 430 GLN B O 1
ATOM 8718 N N . THR B 1 431 ? 83.880 30.448 -10.266 1.00 21.58 431 THR B N 1
ATOM 8719 C CA . THR B 1 431 ? 84.501 30.093 -11.545 1.00 23.02 431 THR B CA 1
ATOM 8720 C C . THR B 1 431 ? 83.445 29.379 -12.366 1.00 25.14 431 THR B C 1
ATOM 8721 O O . THR B 1 431 ? 82.361 29.023 -11.855 1.00 22.16 431 THR B O 1
ATOM 8725 N N . ASP B 1 432 ? 83.805 29.109 -13.595 1.00 28.36 432 ASP B N 1
ATOM 8726 C CA . ASP B 1 432 ? 82.900 28.391 -14.441 1.00 32.85 432 ASP B CA 1
ATOM 8727 C C . ASP B 1 432 ? 82.520 27.082 -13.834 1.00 30.97 432 ASP B C 1
ATOM 8728 O O . ASP B 1 432 ? 81.391 26.711 -13.990 1.00 34.08 432 ASP B O 1
ATOM 8733 N N . ASN B 1 433 ? 83.450 26.430 -13.117 1.00 28.43 433 ASN B N 1
ATOM 8734 C CA . ASN B 1 433 ? 83.271 25.144 -12.448 1.00 27.85 433 ASN B CA 1
ATOM 8735 C C . ASN B 1 433 ? 82.765 25.153 -10.988 1.00 25.47 433 ASN B C 1
ATOM 8736 O O . ASN B 1 433 ? 82.871 24.206 -10.287 1.00 25.35 433 ASN B O 1
ATOM 8741 N N . TYR B 1 434 ? 82.201 26.268 -10.634 1.00 23.82 434 TYR B N 1
ATOM 8742 C CA . TYR B 1 434 ? 81.575 26.495 -9.353 1.00 21.34 434 TYR B CA 1
ATOM 8743 C C . TYR B 1 434 ? 82.482 26.600 -8.128 1.00 21.19 434 TYR B C 1
ATOM 8744 O O . TYR B 1 434 ? 82.008 26.551 -7.032 1.00 19.83 434 TYR B O 1
ATOM 8753 N N . VAL B 1 435 ? 83.775 26.675 -8.347 1.00 19.25 435 VAL B N 1
ATOM 8754 C CA . VAL B 1 435 ? 84.690 27.017 -7.257 1.00 19.06 435 VAL B CA 1
ATOM 8755 C C . VAL B 1 435 ? 84.270 28.434 -6.823 1.00 18.77 435 VAL B C 1
ATOM 8756 O O . VAL B 1 435 ? 84.055 29.318 -7.660 1.00 19.00 435 VAL B O 1
ATOM 8760 N N . THR B 1 436 ? 84.133 28.618 -5.512 1.00 17.65 436 THR B N 1
ATOM 8761 C CA . THR B 1 436 ? 83.463 29.767 -4.930 1.00 18.28 436 THR B CA 1
ATOM 8762 C C . THR B 1 436 ? 84.414 30.554 -4.025 1.00 17.71 436 THR B C 1
ATOM 8763 O O . THR B 1 436 ? 85.016 29.991 -3.112 1.00 18.44 436 THR B O 1
ATOM 8767 N N . TYR B 1 437 ? 84.537 31.841 -4.337 1.00 17.11 437 TYR B N 1
ATOM 8768 C CA . TYR B 1 437 ? 85.391 32.790 -3.630 1.00 17.37 437 TYR B CA 1
ATOM 8769 C C . TYR B 1 437 ? 84.480 33.804 -2.965 1.00 17.13 437 TYR B C 1
ATOM 8770 O O . TYR B 1 437 ? 83.250 33.792 -3.202 1.00 16.63 437 TYR B O 1
ATOM 8779 N N . SER B 1 438 ? 85.085 34.663 -2.140 1.00 17.70 438 SER B N 1
ATOM 8780 C CA . SER B 1 438 ? 84.383 35.735 -1.432 1.00 17.55 438 SER B CA 1
ATOM 8781 C C . SER B 1 438 ? 84.778 37.148 -1.912 1.00 18.16 438 SER B C 1
ATOM 8782 O O . SER B 1 438 ? 84.191 38.147 -1.470 1.00 16.92 438 SER B O 1
ATOM 8785 N N . SER B 1 439 ? 85.760 37.256 -2.811 1.00 17.49 439 SER B N 1
ATOM 8786 C CA . SER B 1 439 ? 86.060 38.535 -3.407 1.00 18.11 439 SER B CA 1
ATOM 8787 C C . SER B 1 439 ? 86.384 38.401 -4.894 1.00 19.69 439 SER B C 1
ATOM 8788 O O . SER B 1 439 ? 86.734 37.325 -5.354 1.00 19.94 439 SER B O 1
ATOM 8791 N N . VAL B 1 440 ? 86.290 39.513 -5.599 1.00 20.17 440 VAL B N 1
ATOM 8792 C CA . VAL B 1 440 ? 86.305 39.497 -7.082 1.00 21.88 440 VAL B CA 1
ATOM 8793 C C . VAL B 1 440 ? 87.676 39.109 -7.656 1.00 25.21 440 VAL B C 1
ATOM 8794 O O . VAL B 1 440 ? 87.750 38.564 -8.758 1.00 25.04 440 VAL B O 1
ATOM 8798 N N . ASP B 1 441 ? 88.741 39.376 -6.898 1.00 24.52 441 ASP B N 1
ATOM 8799 C CA . ASP B 1 441 ? 90.099 38.931 -7.244 1.00 25.47 441 ASP B CA 1
ATOM 8800 C C . ASP B 1 441 ? 90.276 37.412 -7.290 1.00 24.82 441 ASP B C 1
ATOM 8801 O O . ASP B 1 441 ? 91.187 36.921 -7.962 1.00 22.76 441 ASP B O 1
ATOM 8806 N N . GLN B 1 442 ? 89.461 36.671 -6.536 1.00 22.83 442 GLN B N 1
ATOM 8807 C CA . GLN B 1 442 ? 89.584 35.221 -6.424 1.00 24.29 442 GLN B CA 1
ATOM 8808 C C . GLN B 1 442 ? 90.998 34.770 -6.002 1.00 24.68 442 GLN B C 1
ATOM 8809 O O . GLN B 1 442 ? 91.430 33.669 -6.356 1.00 25.78 442 GLN B O 1
ATOM 8815 N N . LYS B 1 443 ? 91.696 35.619 -5.229 1.00 24.79 443 LYS B N 1
ATOM 8816 C CA . LYS B 1 443 ? 93.027 35.332 -4.691 1.00 24.61 443 LYS B CA 1
ATOM 8817 C C . LYS B 1 443 ? 92.983 34.972 -3.195 1.00 26.74 443 LYS B C 1
ATOM 8818 O O . LYS B 1 443 ? 93.967 34.478 -2.649 1.00 25.19 443 LYS B O 1
ATOM 8820 N N . ASN B 1 444 ? 91.839 35.170 -2.537 1.00 25.39 444 ASN B N 1
ATOM 8821 C CA . ASN B 1 444 ? 91.722 34.822 -1.121 1.00 26.01 444 ASN B CA 1
ATOM 8822 C C . ASN B 1 444 ? 91.185 33.408 -0.934 1.00 23.88 444 ASN B C 1
ATOM 8823 O O . ASN B 1 444 ? 91.098 32.626 -1.878 1.00 23.40 444 ASN B O 1
ATOM 8828 N N . ARG B 1 445 ? 90.819 33.082 0.298 1.00 21.46 445 ARG B N 1
ATOM 8829 C CA . ARG B 1 445 ? 90.571 31.742 0.689 1.00 20.49 445 ARG B CA 1
ATOM 8830 C C . ARG B 1 445 ? 89.412 31.076 -0.031 1.00 21.05 445 ARG B C 1
ATOM 8831 O O . ARG B 1 445 ? 88.410 31.725 -0.404 1.00 20.69 445 ARG B O 1
ATOM 8839 N N . ASN B 1 446 ? 89.593 29.778 -0.232 1.00 20.19 446 ASN B N 1
ATOM 8840 C CA . ASN B 1 446 ? 88.589 28.909 -0.803 1.00 21.71 446 ASN B CA 1
ATOM 8841 C C . ASN B 1 446 ? 88.009 28.184 0.389 1.00 21.24 446 ASN B C 1
ATOM 8842 O O . ASN B 1 446 ? 88.594 27.220 0.894 1.00 22.12 446 ASN B O 1
ATOM 8847 N N . ARG B 1 447 ? 86.851 28.655 0.849 1.00 20.27 447 ARG B N 1
ATOM 8848 C CA . ARG B 1 447 ? 86.351 28.305 2.167 1.00 18.96 447 ARG B CA 1
ATOM 8849 C C . ARG B 1 447 ? 85.024 27.606 2.061 1.00 18.29 447 ARG B C 1
ATOM 8850 O O . ARG B 1 447 ? 84.088 28.142 1.466 1.00 18.22 447 ARG B O 1
ATOM 8858 N N . GLY B 1 448 ? 84.947 26.413 2.649 1.00 18.26 448 GLY B N 1
ATOM 8859 C CA . GLY B 1 448 ? 83.787 25.521 2.500 1.00 17.85 448 GLY B CA 1
ATOM 8860 C C . GLY B 1 448 ? 82.447 26.134 2.911 1.00 17.95 448 GLY B C 1
ATOM 8861 O O . GLY B 1 448 ? 81.429 25.928 2.244 1.00 16.96 448 GLY B O 1
ATOM 8862 N N . TYR B 1 449 ? 82.459 26.908 3.995 1.00 17.02 449 TYR B N 1
ATOM 8863 C CA . TYR B 1 449 ? 81.245 27.551 4.466 1.00 16.42 449 TYR B CA 1
ATOM 8864 C C . TYR B 1 449 ? 80.581 28.377 3.388 1.00 15.78 449 TYR B C 1
ATOM 8865 O O . TYR B 1 449 ? 79.344 28.433 3.331 1.00 16.45 449 TYR B O 1
ATOM 8874 N N . ASN B 1 450 ? 81.391 29.036 2.570 1.00 15.75 450 ASN B N 1
ATOM 8875 C CA . ASN B 1 450 ? 80.885 29.993 1.586 1.00 15.26 450 ASN B CA 1
ATOM 8876 C C . ASN B 1 450 ? 79.959 29.326 0.564 1.00 15.85 450 ASN B C 1
ATOM 8877 O O . ASN B 1 450 ? 79.015 29.948 0.067 1.00 14.88 450 ASN B O 1
ATOM 8882 N N . TYR B 1 451 ? 80.217 28.049 0.286 1.00 15.91 451 TYR B N 1
ATOM 8883 C CA . TYR B 1 451 ? 79.493 27.311 -0.742 1.00 16.71 451 TYR B CA 1
ATOM 8884 C C . TYR B 1 451 ? 78.051 27.074 -0.346 1.00 16.36 451 TYR B C 1
ATOM 8885 O O . TYR B 1 451 ? 77.183 27.092 -1.194 1.00 15.62 451 TYR B O 1
ATOM 8894 N N . MET B 1 452 ? 77.789 26.889 0.957 1.00 16.10 452 MET B N 1
ATOM 8895 C CA . MET B 1 452 ? 76.418 26.638 1.408 1.00 16.26 452 MET B CA 1
ATOM 8896 C C . MET B 1 452 ? 75.521 27.846 1.174 1.00 15.12 452 MET B C 1
ATOM 8897 O O . MET B 1 452 ? 74.361 27.714 0.794 1.00 14.39 452 MET B O 1
ATOM 8902 N N . TRP B 1 453 ? 76.064 29.021 1.445 1.00 14.26 453 TRP B N 1
ATOM 8903 C CA . TRP B 1 453 ? 75.317 30.263 1.372 1.00 14.26 453 TRP B CA 1
ATOM 8904 C C . TRP B 1 453 ? 75.051 30.653 -0.098 1.00 14.17 453 TRP B C 1
ATOM 8905 O O . TRP B 1 453 ? 73.982 31.128 -0.415 1.00 13.74 453 TRP B O 1
ATOM 8916 N N . VAL B 1 454 ? 76.037 30.440 -0.965 1.00 14.00 454 VAL B N 1
ATOM 8917 C CA . VAL B 1 454 ? 75.831 30.666 -2.402 1.00 14.05 454 VAL B CA 1
ATOM 8918 C C . VAL B 1 454 ? 74.771 29.697 -2.911 1.00 14.63 454 VAL B C 1
ATOM 8919 O O . VAL B 1 454 ? 73.837 30.110 -3.616 1.00 14.47 454 VAL B O 1
ATOM 8923 N N . ALA B 1 455 ? 74.863 28.428 -2.526 1.00 14.57 455 ALA B N 1
ATOM 8924 C CA . ALA B 1 455 ? 73.856 27.455 -2.954 1.00 14.90 455 ALA B CA 1
ATOM 8925 C C . ALA B 1 455 ? 72.475 27.831 -2.480 1.00 15.89 455 ALA B C 1
ATOM 8926 O O . ALA B 1 455 ? 71.515 27.792 -3.247 1.00 15.77 455 ALA B O 1
ATOM 8928 N N . GLU B 1 456 ? 72.364 28.223 -1.208 1.00 15.14 456 GLU B N 1
ATOM 8929 C CA . GLU B 1 456 ? 71.083 28.724 -0.712 1.00 15.80 456 GLU B CA 1
ATOM 8930 C C . GLU B 1 456 ? 70.530 29.869 -1.561 1.00 14.84 456 GLU B C 1
ATOM 8931 O O . GLU B 1 456 ? 69.349 29.851 -1.910 1.00 15.01 456 GLU B O 1
ATOM 8937 N N . LEU B 1 457 ? 71.362 30.873 -1.845 1.00 13.97 457 LEU B N 1
ATOM 8938 C CA . LEU B 1 457 ? 70.908 31.996 -2.647 1.00 13.73 457 LEU B CA 1
ATOM 8939 C C . LEU B 1 457 ? 70.328 31.497 -3.974 1.00 13.82 457 LEU B C 1
ATOM 8940 O O . LEU B 1 457 ? 69.239 31.918 -4.381 1.00 14.00 457 LEU B O 1
ATOM 8945 N N . TYR B 1 458 ? 71.066 30.620 -4.639 1.00 14.33 458 TYR B N 1
ATOM 8946 C CA . TYR B 1 458 ? 70.583 30.116 -5.933 1.00 14.85 458 TYR B CA 1
ATOM 8947 C C . TYR B 1 458 ? 69.271 29.365 -5.831 1.00 14.71 458 TYR B C 1
ATOM 8948 O O . TYR B 1 458 ? 68.381 29.602 -6.637 1.00 15.44 458 TYR B O 1
ATOM 8957 N N . PHE B 1 459 ? 69.115 28.441 -4.867 1.00 14.22 459 PHE B N 1
ATOM 8958 C CA . PHE B 1 459 ? 67.825 27.769 -4.709 1.00 14.85 459 PHE B CA 1
ATOM 8959 C C . PHE B 1 459 ? 66.691 28.759 -4.430 1.00 15.79 459 PHE B C 1
ATOM 8960 O O . PHE B 1 459 ? 65.554 28.567 -4.876 1.00 14.98 459 PHE B O 1
ATOM 8968 N N . GLN B 1 460 ? 66.988 29.811 -3.671 1.00 15.76 460 GLN B N 1
ATOM 8969 C CA . GLN B 1 460 ? 65.983 30.807 -3.345 1.00 16.66 460 GLN B CA 1
ATOM 8970 C C . GLN B 1 460 ? 65.607 31.594 -4.611 1.00 15.89 460 GLN B C 1
ATOM 8971 O O . GLN B 1 460 ? 64.423 31.890 -4.833 1.00 15.83 460 GLN B O 1
ATOM 8977 N N . MET B 1 461 ? 66.594 31.894 -5.439 1.00 16.46 461 MET B N 1
ATOM 8978 C CA . MET B 1 461 ? 66.353 32.681 -6.675 1.00 16.80 461 MET B CA 1
ATOM 8979 C C . MET B 1 461 ? 65.478 31.902 -7.675 1.00 17.11 461 MET B C 1
ATOM 8980 O O . MET B 1 461 ? 64.757 32.515 -8.474 1.00 16.90 461 MET B O 1
ATOM 8985 N N . TYR B 1 462 ? 65.542 30.572 -7.634 1.00 17.36 462 TYR B N 1
ATOM 8986 C CA . TYR B 1 462 ? 64.595 29.747 -8.385 1.00 18.34 462 TYR B CA 1
ATOM 8987 C C . TYR B 1 462 ? 63.148 30.093 -8.033 1.00 18.99 462 TYR B C 1
ATOM 8988 O O . TYR B 1 462 ? 62.287 30.133 -8.907 1.00 19.20 462 TYR B O 1
ATOM 8997 N N . LYS B 1 463 ? 62.876 30.374 -6.763 1.00 19.56 463 LYS B N 1
ATOM 8998 C CA . LYS B 1 463 ? 61.517 30.697 -6.323 1.00 20.22 463 LYS B CA 1
ATOM 8999 C C . LYS B 1 463 ? 61.105 32.084 -6.792 1.00 20.30 463 LYS B C 1
ATOM 9000 O O . LYS B 1 463 ? 59.929 32.366 -6.933 1.00 22.15 463 LYS B O 1
ATOM 9006 N N . VAL B 1 464 ? 62.078 32.958 -6.987 1.00 19.89 464 VAL B N 1
ATOM 9007 C CA . VAL B 1 464 ? 61.819 34.330 -7.445 1.00 20.79 464 VAL B CA 1
ATOM 9008 C C . VAL B 1 464 ? 61.487 34.372 -8.945 1.00 21.60 464 VAL B C 1
ATOM 9009 O O . VAL B 1 464 ? 60.600 35.096 -9.348 1.00 22.21 464 VAL B O 1
ATOM 9013 N N . THR B 1 465 ? 62.220 33.594 -9.735 1.00 20.80 465 THR B N 1
ATOM 9014 C CA . THR B 1 465 ? 62.221 33.693 -11.191 1.00 21.13 465 THR B CA 1
ATOM 9015 C C . THR B 1 465 ? 61.638 32.508 -11.961 1.00 21.67 465 THR B C 1
ATOM 9016 O O . THR B 1 465 ? 61.362 32.636 -13.163 1.00 22.01 465 THR B O 1
ATOM 9020 N N . GLY B 1 466 ? 61.550 31.342 -11.337 1.00 19.86 466 GLY B N 1
ATOM 9021 C CA . GLY B 1 466 ? 61.230 30.089 -12.066 1.00 20.59 466 GLY B CA 1
ATOM 9022 C C . GLY B 1 466 ? 62.320 29.590 -13.002 1.00 20.18 466 GLY B C 1
ATOM 9023 O O . GLY B 1 466 ? 62.101 28.637 -13.755 1.00 21.25 466 GLY B O 1
ATOM 9024 N N . ASP B 1 467 ? 63.510 30.182 -12.946 1.00 18.82 467 ASP B N 1
ATOM 9025 C CA . ASP B 1 467 ? 64.584 29.792 -13.829 1.00 20.06 467 ASP B CA 1
ATOM 9026 C C . ASP B 1 467 ? 65.299 28.543 -13.259 1.00 20.27 467 ASP B C 1
ATOM 9027 O O . ASP B 1 467 ? 66.011 28.622 -12.261 1.00 18.24 467 ASP B O 1
ATOM 9032 N N . LYS B 1 468 ? 65.131 27.411 -13.931 1.00 19.61 468 LYS B N 1
ATOM 9033 C CA . LYS B 1 468 ? 65.702 26.138 -13.454 1.00 19.64 468 LYS B CA 1
ATOM 9034 C C . LYS B 1 468 ? 67.221 26.112 -13.407 1.00 19.50 468 LYS B C 1
ATOM 9035 O O . LYS B 1 468 ? 67.787 25.290 -12.668 1.00 19.77 468 LYS B O 1
ATOM 9041 N N . GLN B 1 469 ? 67.876 27.016 -14.137 1.00 17.28 469 GLN B N 1
ATOM 9042 C CA . GLN B 1 469 ? 69.308 27.130 -14.097 1.00 18.35 469 GLN B CA 1
ATOM 9043 C C . GLN B 1 469 ? 69.784 27.482 -12.688 1.00 17.90 469 GLN B C 1
ATOM 9044 O O . GLN B 1 469 ? 70.877 27.061 -12.304 1.00 16.72 469 GLN B O 1
ATOM 9050 N N . PHE B 1 470 ? 68.967 28.226 -11.937 1.00 17.25 470 PHE B N 1
ATOM 9051 C CA . PHE B 1 470 ? 69.338 28.520 -10.536 1.00 16.96 470 PHE B CA 1
ATOM 9052 C C . PHE B 1 470 ? 69.452 27.246 -9.722 1.00 16.62 470 PHE B C 1
ATOM 9053 O O . PHE B 1 470 ? 70.310 27.159 -8.858 1.00 15.83 470 PHE B O 1
ATOM 9061 N N . VAL B 1 471 ? 68.573 26.280 -9.971 1.00 15.90 471 VAL B N 1
ATOM 9062 C CA . VAL B 1 471 ? 68.566 25.023 -9.234 1.00 16.97 471 VAL B CA 1
ATOM 9063 C C . VAL B 1 471 ? 69.795 24.214 -9.629 1.00 17.97 471 VAL B C 1
ATOM 9064 O O . VAL B 1 471 ? 70.494 23.647 -8.761 1.00 16.61 471 VAL B O 1
ATOM 9068 N N . THR B 1 472 ? 70.072 24.159 -10.929 1.00 17.42 472 THR B N 1
ATOM 9069 C CA . THR B 1 472 ? 71.303 23.565 -11.386 1.00 17.18 472 THR B CA 1
ATOM 9070 C C . THR B 1 472 ? 72.534 24.208 -10.731 1.00 17.02 472 THR B C 1
ATOM 9071 O O . THR B 1 472 ? 73.430 23.496 -10.265 1.00 16.57 472 THR B O 1
ATOM 9075 N N . ASP B 1 473 ? 72.576 25.534 -10.698 1.00 15.95 473 ASP B N 1
ATOM 9076 C CA . ASP B 1 473 ? 73.726 26.227 -10.123 1.00 16.96 473 ASP B CA 1
ATOM 9077 C C . ASP B 1 473 ? 73.889 25.929 -8.611 1.00 16.34 473 ASP B C 1
ATOM 9078 O O . ASP B 1 473 ? 75.015 25.789 -8.115 1.00 16.96 473 ASP B O 1
ATOM 9083 N N . GLY B 1 474 ? 72.765 25.809 -7.920 1.00 15.93 474 GLY B N 1
ATOM 9084 C CA . GLY B 1 474 ? 72.737 25.497 -6.478 1.00 15.59 474 GLY B CA 1
ATOM 9085 C C . GLY B 1 474 ? 73.276 24.103 -6.248 1.00 16.06 474 GLY B C 1
ATOM 9086 O O . GLY B 1 474 ? 74.138 23.858 -5.391 1.00 16.33 474 GLY B O 1
ATOM 9087 N N . TYR B 1 475 ? 72.797 23.185 -7.056 1.00 14.57 475 TYR B N 1
ATOM 9088 C CA . TYR B 1 475 ? 73.255 21.807 -6.994 1.00 16.04 475 TYR B CA 1
ATOM 9089 C C . TYR B 1 475 ? 74.738 21.653 -7.308 1.00 16.31 475 TYR B C 1
ATOM 9090 O O . TYR B 1 475 ? 75.473 20.966 -6.559 1.00 16.62 475 TYR B O 1
ATOM 9099 N N . LYS B 1 476 ? 75.189 22.284 -8.385 1.00 16.24 476 LYS B N 1
ATOM 9100 C CA . LYS B 1 476 ? 76.599 22.197 -8.775 1.00 17.38 476 LYS B CA 1
ATOM 9101 C C . LYS B 1 476 ? 77.534 22.874 -7.770 1.00 16.79 476 LYS B C 1
ATOM 9102 O O . LYS B 1 476 ? 78.698 22.481 -7.628 1.00 17.03 476 LYS B O 1
ATOM 9108 N N . THR B 1 477 ? 77.025 23.902 -7.092 1.00 15.37 477 THR B N 1
ATOM 9109 C CA . THR B 1 477 ? 77.811 24.577 -6.071 1.00 15.85 477 THR B CA 1
ATOM 9110 C C . THR B 1 477 ? 78.025 23.617 -4.889 1.00 15.82 477 THR B C 1
ATOM 9111 O O . THR B 1 477 ? 79.131 23.490 -4.397 1.00 16.73 477 THR B O 1
ATOM 9115 N N . LEU B 1 478 ? 76.978 22.911 -4.484 1.00 15.82 478 LEU B N 1
ATOM 9116 C CA . LEU B 1 478 ? 77.091 21.894 -3.442 1.00 17.04 478 LEU B CA 1
ATOM 9117 C C . LEU B 1 478 ? 77.984 20.734 -3.863 1.00 17.81 478 LEU B C 1
ATOM 9118 O O . LEU B 1 478 ? 78.826 20.268 -3.078 1.00 17.22 478 LEU B O 1
ATOM 9123 N N . LYS B 1 479 ? 77.848 20.297 -5.108 1.00 18.39 479 LYS B N 1
ATOM 9124 C CA . LYS B 1 479 ? 78.750 19.263 -5.645 1.00 19.50 479 LYS B CA 1
ATOM 9125 C C . LYS B 1 479 ? 80.208 19.681 -5.620 1.00 18.79 479 LYS B C 1
ATOM 9126 O O . LYS B 1 479 ? 81.066 18.887 -5.235 1.00 20.44 479 LYS B O 1
ATOM 9132 N N . SER B 1 480 ? 80.492 20.917 -6.012 1.00 18.11 480 SER B N 1
ATOM 9133 C CA . SER B 1 480 ? 81.833 21.457 -5.923 1.00 19.58 480 SER B CA 1
ATOM 9134 C C . SER B 1 480 ? 82.349 21.402 -4.487 1.00 19.53 480 SER B C 1
ATOM 9135 O O . SER B 1 480 ? 83.512 21.054 -4.242 1.00 17.67 480 SER B O 1
ATOM 9138 N N . MET B 1 481 ? 81.506 21.787 -3.542 1.00 18.62 481 MET B N 1
ATOM 9139 C CA . MET B 1 481 ? 81.888 21.720 -2.134 1.00 20.07 481 MET B CA 1
ATOM 9140 C C . MET B 1 481 ? 82.230 20.280 -1.709 1.00 19.33 481 MET B C 1
ATOM 9141 O O . MET B 1 481 ? 83.287 20.044 -1.131 1.00 21.02 481 MET B O 1
ATOM 9146 N N . PHE B 1 482 ? 81.359 19.327 -2.008 1.00 19.92 482 PHE B N 1
ATOM 9147 C CA . PHE B 1 482 ? 81.612 17.928 -1.635 1.00 21.98 482 PHE B CA 1
ATOM 9148 C C . PHE B 1 482 ? 82.915 17.402 -2.230 1.00 23.30 482 PHE B C 1
ATOM 9149 O O . PHE B 1 482 ? 83.680 16.724 -1.526 1.00 24.19 482 PHE B O 1
ATOM 9157 N N A GLN B 1 483 ? 83.159 17.721 -3.504 0.50 23.47 483 GLN B N 1
ATOM 9158 N N B GLN B 1 483 ? 83.184 17.744 -3.481 0.50 23.06 483 GLN B N 1
ATOM 9159 C CA A GLN B 1 483 ? 84.378 17.297 -4.213 0.50 24.52 483 GLN B CA 1
ATOM 9160 C CA B GLN B 1 483 ? 84.360 17.231 -4.173 0.50 23.89 483 GLN B CA 1
ATOM 9161 C C A GLN B 1 483 ? 85.614 17.785 -3.480 0.50 24.65 483 GLN B C 1
ATOM 9162 C C B GLN B 1 483 ? 85.669 17.845 -3.668 0.50 24.19 483 GLN B C 1
ATOM 9163 O O A GLN B 1 483 ? 86.520 17.005 -3.205 0.50 23.95 483 GLN B O 1
ATOM 9164 O O B GLN B 1 483 ? 86.715 17.211 -3.783 0.50 22.96 483 GLN B O 1
ATOM 9175 N N . GLN B 1 484 ? 85.624 19.074 -3.130 1.00 23.85 484 GLN B N 1
ATOM 9176 C CA . GLN B 1 484 ? 86.815 19.713 -2.579 1.00 24.01 484 GLN B CA 1
ATOM 9177 C C . GLN B 1 484 ? 86.989 19.530 -1.071 1.00 24.64 484 GLN B C 1
ATOM 9178 O O . GLN B 1 484 ? 88.124 19.483 -0.600 1.00 24.39 484 GLN B O 1
ATOM 9184 N N . PHE B 1 485 ? 85.894 19.459 -0.319 1.00 22.64 485 PHE B N 1
ATOM 9185 C CA . PHE B 1 485 ? 85.947 19.437 1.154 1.00 23.02 485 PHE B CA 1
ATOM 9186 C C . PHE B 1 485 ? 85.532 18.112 1.753 1.00 22.79 485 PHE B C 1
ATOM 9187 O O . PHE B 1 485 ? 85.677 17.912 2.952 1.00 24.02 485 PHE B O 1
ATOM 9195 N N . GLY B 1 486 ? 85.014 17.205 0.929 1.00 22.89 486 GLY B N 1
ATOM 9196 C CA . GLY B 1 486 ? 84.622 15.899 1.387 1.00 23.75 486 GLY B CA 1
ATOM 9197 C C . GLY B 1 486 ? 83.245 15.833 2.005 1.00 25.94 486 GLY B C 1
ATOM 9198 O O . GLY B 1 486 ? 82.489 16.821 2.088 1.00 24.37 486 GLY B O 1
ATOM 9199 N N . TYR B 1 487 ? 82.929 14.618 2.414 1.00 26.71 487 TYR B N 1
ATOM 9200 C CA . TYR B 1 487 ? 81.761 14.323 3.200 1.00 28.80 487 TYR B CA 1
ATOM 9201 C C . TYR B 1 487 ? 82.103 14.549 4.650 1.00 29.53 487 TYR B C 1
ATOM 9202 O O . TYR B 1 487 ? 83.267 14.412 5.041 1.00 32.14 487 TYR B O 1
ATOM 9211 N N . GLY B 1 488 ? 81.113 14.904 5.448 1.00 26.36 488 GLY B N 1
ATOM 9212 C CA . GLY B 1 488 ? 81.362 15.138 6.875 1.00 27.65 488 GLY B CA 1
ATOM 9213 C C . GLY B 1 488 ? 82.024 16.464 7.149 1.00 26.55 488 GLY B C 1
ATOM 9214 O O . GLY B 1 488 ? 82.649 16.667 8.198 1.00 23.23 488 GLY B O 1
ATOM 9215 N N . PHE B 1 489 ? 81.849 17.399 6.217 1.00 26.01 489 PHE B N 1
ATOM 9216 C CA . PHE B 1 489 ? 82.352 18.729 6.388 1.00 25.81 489 PHE B CA 1
ATOM 9217 C C . PHE B 1 489 ? 81.295 19.551 7.148 1.00 23.99 489 PHE B C 1
ATOM 9218 O O . PHE B 1 489 ? 80.194 19.830 6.645 1.00 22.95 489 PHE B O 1
ATOM 9226 N N . TYR B 1 490 ? 81.636 19.936 8.358 1.00 22.84 490 TYR B N 1
ATOM 9227 C CA . TYR B 1 490 ? 80.733 20.689 9.184 1.00 21.09 490 TYR B CA 1
ATOM 9228 C C . TYR B 1 490 ? 80.650 22.076 8.586 1.00 21.39 490 TYR B C 1
ATOM 9229 O O . TYR B 1 490 ? 81.705 22.659 8.247 1.00 22.42 490 TYR B O 1
ATOM 9238 N N . ALA B 1 491 ? 79.417 22.573 8.435 1.00 17.87 491 ALA B N 1
ATOM 9239 C CA . ALA B 1 491 ? 79.158 23.908 7.863 1.00 17.98 491 ALA B CA 1
ATOM 9240 C C . ALA B 1 491 ? 77.815 24.467 8.301 1.00 16.89 491 ALA B C 1
ATOM 9241 O O . ALA B 1 491 ? 76.905 23.736 8.662 1.00 16.84 491 ALA B O 1
ATOM 9243 N N . ILE B 1 492 ? 77.677 25.787 8.240 1.00 16.53 492 ILE B N 1
ATOM 9244 C CA . ILE B 1 492 ? 76.474 26.457 8.748 1.00 17.11 492 ILE B CA 1
ATOM 9245 C C . ILE B 1 492 ? 75.427 26.541 7.654 1.00 16.78 492 ILE B C 1
ATOM 9246 O O . ILE B 1 492 ? 75.744 27.005 6.571 1.00 17.62 492 ILE B O 1
ATOM 9251 N N . GLY B 1 493 ? 74.197 26.147 7.939 1.00 15.78 493 GLY B N 1
ATOM 9252 C CA . GLY B 1 493 ? 73.080 26.384 7.026 1.00 17.62 493 GLY B CA 1
ATOM 9253 C C . GLY B 1 493 ? 73.162 25.579 5.735 1.00 18.03 493 GLY B C 1
ATOM 9254 O O . GLY B 1 493 ? 72.864 26.079 4.640 1.00 19.11 493 GLY B O 1
ATOM 9255 N N . ILE B 1 494 ? 73.556 24.318 5.857 1.00 18.21 494 ILE B N 1
ATOM 9256 C CA . ILE B 1 494 ? 73.592 23.458 4.670 1.00 19.60 494 ILE B CA 1
ATOM 9257 C C . ILE B 1 494 ? 72.134 23.310 4.212 1.00 18.03 494 ILE B C 1
ATOM 9258 O O . ILE B 1 494 ? 71.269 22.886 4.977 1.00 18.82 494 ILE B O 1
ATOM 9263 N N . PRO B 1 495 ? 71.827 23.711 2.965 1.00 19.09 495 PRO B N 1
ATOM 9264 C CA . PRO B 1 495 ? 70.395 23.808 2.594 1.00 17.99 495 PRO B CA 1
ATOM 9265 C C . PRO B 1 495 ? 69.780 22.473 2.158 1.00 19.10 495 PRO B C 1
ATOM 9266 O O . PRO B 1 495 ? 69.467 22.253 0.964 1.00 20.33 495 PRO B O 1
ATOM 9270 N N . VAL B 1 496 ? 69.540 21.601 3.126 1.00 17.51 496 VAL B N 1
ATOM 9271 C CA . VAL B 1 496 ? 69.077 20.242 2.834 1.00 18.69 496 VAL B CA 1
ATOM 9272 C C . VAL B 1 496 ? 67.662 20.238 2.275 1.00 18.41 496 VAL B C 1
ATOM 9273 O O . VAL B 1 496 ? 67.416 19.771 1.155 1.00 18.07 496 VAL B O 1
ATOM 9277 N N . ARG B 1 497 ? 66.725 20.762 3.045 1.00 18.85 497 ARG B N 1
ATOM 9278 C CA . ARG B 1 497 ? 65.337 20.713 2.649 1.00 20.13 497 ARG B CA 1
ATOM 9279 C C . ARG B 1 497 ? 65.118 21.599 1.430 1.00 18.52 497 ARG B C 1
ATOM 9280 O O . ARG B 1 497 ? 64.391 21.223 0.517 1.00 18.20 497 ARG B O 1
ATOM 9288 N N . LEU B 1 498 ? 65.737 22.775 1.432 1.00 17.18 498 LEU B N 1
ATOM 9289 C CA . LEU B 1 498 ? 65.589 23.708 0.320 1.00 17.36 498 LEU B CA 1
ATOM 9290 C C . LEU B 1 498 ? 66.133 23.147 -0.984 1.00 16.85 498 LEU B C 1
ATOM 9291 O O . LEU B 1 498 ? 65.497 23.273 -2.025 1.00 16.54 498 LEU B O 1
ATOM 9296 N N . GLY B 1 499 ? 67.342 22.595 -0.938 1.00 16.35 499 GLY B N 1
ATOM 9297 C CA . GLY B 1 499 ? 67.986 22.047 -2.139 1.00 17.45 499 GLY B CA 1
ATOM 9298 C C . GLY B 1 499 ? 67.164 20.897 -2.720 1.00 18.43 499 GLY B C 1
ATOM 9299 O O . GLY B 1 499 ? 66.885 20.868 -3.935 1.00 18.33 499 GLY B O 1
ATOM 9300 N N . LEU B 1 500 ? 66.749 19.973 -1.856 1.00 18.00 500 LEU B N 1
ATOM 9301 C CA . LEU B 1 500 ? 65.984 18.818 -2.294 1.00 19.08 500 LEU B CA 1
ATOM 9302 C C . LEU B 1 500 ? 64.607 19.206 -2.824 1.00 20.27 500 LEU B C 1
ATOM 9303 O O . LEU B 1 500 ? 64.205 18.753 -3.904 1.00 17.82 500 LEU B O 1
ATOM 9308 N N . GLN B 1 501 ? 63.904 20.078 -2.103 1.00 19.18 501 GLN B N 1
ATOM 9309 C CA . GLN B 1 501 ? 62.623 20.595 -2.586 1.00 21.64 501 GLN B CA 1
ATOM 9310 C C . GLN B 1 501 ? 62.766 21.282 -3.961 1.00 19.55 501 GLN B C 1
ATOM 9311 O O . GLN B 1 501 ? 61.905 21.121 -4.821 1.00 20.21 501 GLN B O 1
ATOM 9317 N N . SER B 1 502 ? 63.845 22.032 -4.161 1.00 18.40 502 SER B N 1
ATOM 9318 C CA . SER B 1 502 ? 64.024 22.766 -5.409 1.00 18.97 502 SER B CA 1
ATOM 9319 C C . SER B 1 502 ? 64.273 21.769 -6.546 1.00 19.32 502 SER B C 1
ATOM 9320 O O . SER B 1 502 ? 63.689 21.899 -7.642 1.00 19.04 502 SER B O 1
ATOM 9323 N N . LEU B 1 503 ? 65.131 20.785 -6.292 1.00 18.74 503 LEU B N 1
ATOM 9324 C CA . LEU B 1 503 ? 65.410 19.754 -7.311 1.00 19.40 503 LEU B CA 1
ATOM 9325 C C . LEU B 1 503 ? 64.162 18.976 -7.667 1.00 19.97 503 LEU B C 1
ATOM 9326 O O . LEU B 1 503 ? 63.943 18.651 -8.862 1.00 21.22 503 LEU B O 1
ATOM 9331 N N . LYS B 1 504 ? 63.346 18.678 -6.657 1.00 19.55 504 LYS B N 1
ATOM 9332 C CA . LYS B 1 504 ? 62.071 17.977 -6.872 1.00 21.71 504 LYS B CA 1
ATOM 9333 C C . LYS B 1 504 ? 61.117 18.805 -7.727 1.00 23.24 504 LYS B C 1
ATOM 9334 O O . LYS B 1 504 ? 60.533 18.284 -8.689 1.00 22.88 504 LYS B O 1
ATOM 9336 N N . GLU B 1 505 ? 60.964 20.080 -7.382 1.00 22.89 505 GLU B N 1
ATOM 9337 C CA . GLU B 1 505 ? 60.081 20.987 -8.137 1.00 24.47 505 GLU B CA 1
ATOM 9338 C C . GLU B 1 505 ? 60.539 21.182 -9.558 1.00 23.14 505 GLU B C 1
ATOM 9339 O O . GLU B 1 505 ? 59.706 21.303 -10.453 1.00 22.80 505 GLU B O 1
ATOM 9345 N N . ALA B 1 506 ? 61.850 21.222 -9.769 1.00 19.65 506 ALA B N 1
ATOM 9346 C CA . ALA B 1 506 ? 62.412 21.420 -11.095 1.00 22.24 506 ALA B CA 1
ATOM 9347 C C . ALA B 1 506 ? 62.416 20.155 -11.973 1.00 22.23 506 ALA B C 1
ATOM 9348 O O . ALA B 1 506 ? 62.858 20.229 -13.125 1.00 22.82 506 ALA B O 1
ATOM 9350 N N . GLY B 1 507 ? 61.960 19.029 -11.421 1.00 23.39 507 GLY B N 1
ATOM 9351 C CA . GLY B 1 507 ? 61.908 17.742 -12.132 1.00 24.30 507 GLY B CA 1
ATOM 9352 C C . GLY B 1 507 ? 63.271 17.102 -12.318 1.00 24.67 507 GLY B C 1
ATOM 9353 O O . GLY B 1 507 ? 63.418 16.213 -13.169 1.00 24.62 507 GLY B O 1
ATOM 9354 N N . MET B 1 508 ? 64.260 17.512 -11.513 1.00 21.19 508 MET B N 1
ATOM 9355 C CA . MET B 1 508 ? 65.633 17.069 -11.680 1.00 21.47 508 MET B CA 1
ATOM 9356 C C . MET B 1 508 ? 65.875 15.807 -10.836 1.00 22.93 508 MET B C 1
ATOM 9357 O O . MET B 1 508 ? 66.519 15.836 -9.780 1.00 22.37 508 MET B O 1
ATOM 9362 N N . LYS B 1 509 ? 65.344 14.702 -11.324 1.00 22.54 509 LYS B N 1
ATOM 9363 C CA . LYS B 1 509 ? 65.217 13.470 -10.533 1.00 23.76 509 LYS B CA 1
ATOM 9364 C C . LYS B 1 509 ? 66.583 12.847 -10.237 1.00 22.20 509 LYS B C 1
ATOM 9365 O O . LYS B 1 509 ? 66.843 12.435 -9.108 1.00 20.87 509 LYS B O 1
ATOM 9371 N N . LYS B 1 510 ? 67.447 12.798 -11.245 1.00 20.31 510 LYS B N 1
ATOM 9372 C CA . LYS B 1 510 ? 68.789 12.246 -11.106 1.00 22.60 510 LYS B CA 1
ATOM 9373 C C . LYS B 1 510 ? 69.596 13.035 -10.068 1.00 21.66 510 LYS B C 1
ATOM 9374 O O . LYS B 1 510 ? 70.251 12.475 -9.192 1.00 20.41 510 LYS B O 1
ATOM 9380 N N . GLU B 1 511 ? 69.522 14.353 -10.196 1.00 20.27 511 GLU B N 1
ATOM 9381 C CA . GLU B 1 511 ? 70.260 15.244 -9.290 1.00 20.36 511 GLU B CA 1
ATOM 9382 C C . GLU B 1 511 ? 69.719 15.190 -7.865 1.00 18.89 511 GLU B C 1
ATOM 9383 O O . GLU B 1 511 ? 70.502 15.180 -6.912 1.00 18.99 511 GLU B O 1
ATOM 9389 N N . TYR B 1 512 ? 68.396 15.114 -7.725 1.00 18.66 512 TYR B N 1
ATOM 9390 C CA . TYR B 1 512 ? 67.751 14.962 -6.427 1.00 19.46 512 TYR B CA 1
ATOM 9391 C C . TYR B 1 512 ? 68.293 13.721 -5.717 1.00 20.23 512 TYR B C 1
ATOM 9392 O O . TYR B 1 512 ? 68.678 13.771 -4.547 1.00 20.12 512 TYR B O 1
ATOM 9401 N N A THR B 1 513 ? 68.299 12.588 -6.409 0.50 20.35 513 THR B N 1
ATOM 9402 N N B THR B 1 513 ? 68.309 12.601 -6.427 0.50 18.42 513 THR B N 1
ATOM 9403 C CA A THR B 1 513 ? 68.764 11.354 -5.773 0.50 20.98 513 THR B CA 1
ATOM 9404 C CA B THR B 1 513 ? 68.791 11.352 -5.844 0.50 17.80 513 THR B CA 1
ATOM 9405 C C A THR B 1 513 ? 70.264 11.417 -5.450 0.50 20.01 513 THR B C 1
ATOM 9406 C C B THR B 1 513 ? 70.256 11.439 -5.452 0.50 18.17 513 THR B C 1
ATOM 9407 O O A THR B 1 513 ? 70.684 10.943 -4.390 0.50 20.83 513 THR B O 1
ATOM 9408 O O B THR B 1 513 ? 70.646 10.997 -4.365 0.50 19.04 513 THR B O 1
ATOM 9415 N N . ASP B 1 514 ? 71.057 12.012 -6.338 1.00 18.93 514 ASP B N 1
ATOM 9416 C CA . ASP B 1 514 ? 72.483 12.178 -6.108 1.00 20.25 514 ASP B CA 1
ATOM 9417 C C . ASP B 1 514 ? 72.783 13.079 -4.895 1.00 19.87 514 ASP B C 1
ATOM 9418 O O . ASP B 1 514 ? 73.644 12.773 -4.066 1.00 18.60 514 ASP B O 1
ATOM 9423 N N . LEU B 1 515 ? 72.082 14.200 -4.818 1.00 18.12 515 LEU B N 1
ATOM 9424 C CA . LEU B 1 515 ? 72.308 15.116 -3.707 1.00 18.08 515 LEU B CA 1
ATOM 9425 C C . LEU B 1 515 ? 71.835 14.484 -2.395 1.00 17.81 515 LEU B C 1
ATOM 9426 O O . LEU B 1 515 ? 72.509 14.617 -1.358 1.00 17.60 515 LEU B O 1
ATOM 9431 N N . ARG B 1 516 ? 70.689 13.815 -2.435 1.00 18.54 516 ARG B N 1
ATOM 9432 C CA . ARG B 1 516 ? 70.165 13.119 -1.273 1.00 21.29 516 ARG B CA 1
ATOM 9433 C C . ARG B 1 516 ? 71.186 12.094 -0.740 1.00 21.86 516 ARG B C 1
ATOM 9434 O O . ARG B 1 516 ? 71.439 12.035 0.475 1.00 19.23 516 ARG B O 1
ATOM 9442 N N . ASN B 1 517 ? 71.804 11.341 -1.659 1.00 21.64 517 ASN B N 1
ATOM 9443 C CA . ASN B 1 517 ? 72.852 10.370 -1.293 1.00 22.92 517 ASN B CA 1
ATOM 9444 C C . ASN B 1 517 ? 74.083 11.038 -0.688 1.00 21.71 517 ASN B C 1
ATOM 9445 O O . ASN B 1 517 ? 74.637 10.521 0.284 1.00 20.86 517 ASN B O 1
ATOM 9450 N N . ASP B 1 518 ? 74.475 12.197 -1.226 1.00 20.71 518 ASP B N 1
ATOM 9451 C CA . ASP B 1 518 ? 75.553 12.996 -0.618 1.00 21.64 518 ASP B CA 1
ATOM 9452 C C . ASP B 1 518 ? 75.220 13.432 0.800 1.00 20.16 518 ASP B C 1
ATOM 9453 O O . ASP B 1 518 ? 76.091 13.378 1.684 1.00 19.90 518 ASP B O 1
ATOM 9458 N N . PHE B 1 519 ? 73.989 13.897 0.996 1.00 18.23 519 PHE B N 1
ATOM 9459 C CA . PHE B 1 519 ? 73.538 14.297 2.337 1.00 18.72 519 PHE B CA 1
ATOM 9460 C C . PHE B 1 519 ? 73.510 13.118 3.300 1.00 19.65 519 PHE B C 1
ATOM 9461 O O . PHE B 1 519 ? 73.936 13.222 4.456 1.00 18.44 519 PHE B O 1
ATOM 9469 N N . ILE B 1 520 ? 73.070 11.970 2.812 1.00 19.12 520 ILE B N 1
ATOM 9470 C CA . ILE B 1 520 ? 73.107 10.754 3.623 1.00 20.55 520 ILE B CA 1
ATOM 9471 C C . ILE B 1 520 ? 74.557 10.417 4.046 1.00 20.22 520 ILE B C 1
ATOM 9472 O O . ILE B 1 520 ? 74.815 10.100 5.225 1.00 20.49 520 ILE B O 1
ATOM 9477 N N . LYS B 1 521 ? 75.504 10.497 3.121 1.00 20.42 521 LYS B N 1
ATOM 9478 C CA . LYS B 1 521 ? 76.916 10.234 3.460 1.00 24.09 521 LYS B CA 1
ATOM 9479 C C . LYS B 1 521 ? 77.441 11.186 4.529 1.00 24.00 521 LYS B C 1
ATOM 9480 O O . LYS B 1 521 ? 78.137 10.770 5.457 1.00 22.15 521 LYS B O 1
ATOM 9486 N N . THR B 1 522 ? 77.091 12.468 4.406 1.00 21.78 522 THR B N 1
ATOM 9487 C CA . THR B 1 522 ? 77.500 13.441 5.418 1.00 22.65 522 THR B CA 1
ATOM 9488 C C . THR B 1 522 ? 76.830 13.166 6.769 1.00 20.86 522 THR B C 1
ATOM 9489 O O . THR B 1 522 ? 77.492 13.208 7.825 1.00 22.11 522 THR B O 1
ATOM 9493 N N . GLY B 1 523 ? 75.537 12.863 6.741 1.00 18.68 523 GLY B N 1
ATOM 9494 C CA . GLY B 1 523 ? 74.794 12.554 7.927 1.00 20.61 523 GLY B CA 1
ATOM 9495 C C . GLY B 1 523 ? 75.338 11.350 8.666 1.00 21.42 523 GLY B C 1
ATOM 9496 O O . GLY B 1 523 ? 75.416 11.339 9.904 1.00 19.72 523 GLY B O 1
ATOM 9497 N N . ASP B 1 524 ? 75.715 10.334 7.900 1.00 21.76 524 ASP B N 1
ATOM 9498 C CA . ASP B 1 524 ? 76.364 9.147 8.490 1.00 22.63 524 ASP B CA 1
ATOM 9499 C C . ASP B 1 524 ? 77.687 9.490 9.201 1.00 21.58 524 ASP B C 1
ATOM 9500 O O . ASP B 1 524 ? 77.954 8.951 10.292 1.00 22.04 524 ASP B O 1
ATOM 9505 N N . VAL B 1 525 ? 78.464 10.399 8.631 1.00 20.49 525 VAL B N 1
ATOM 9506 C CA . VAL B 1 525 ? 79.722 10.861 9.233 1.00 22.73 525 VAL B CA 1
ATOM 9507 C C . VAL B 1 525 ? 79.444 11.609 10.541 1.00 21.80 525 VAL B C 1
ATOM 9508 O O . VAL B 1 525 ? 80.137 11.389 11.546 1.00 22.16 525 VAL B O 1
ATOM 9512 N N . PHE B 1 526 ? 78.440 12.480 10.527 1.00 21.39 526 PHE B N 1
ATOM 9513 C CA . PHE B 1 526 ? 78.062 13.209 11.737 1.00 20.79 526 PHE B CA 1
ATOM 9514 C C . PHE B 1 526 ? 77.605 12.271 12.846 1.00 20.89 526 PHE B C 1
ATOM 9515 O O . PHE B 1 526 ? 77.942 12.499 14.025 1.00 22.54 526 PHE B O 1
ATOM 9523 N N . VAL B 1 527 ? 76.830 11.246 12.484 1.00 22.41 527 VAL B N 1
ATOM 9524 C CA . VAL B 1 527 ? 76.389 10.228 13.438 1.00 24.27 527 VAL B CA 1
ATOM 9525 C C . VAL B 1 527 ? 77.597 9.457 13.992 1.00 24.59 527 VAL B C 1
ATOM 9526 O O . VAL B 1 527 ? 77.703 9.282 15.200 1.00 25.13 527 VAL B O 1
ATOM 9530 N N . LYS B 1 528 ? 78.499 9.028 13.121 1.00 24.66 528 LYS B N 1
ATOM 9531 C CA . LYS B 1 528 ? 79.710 8.331 13.554 1.00 27.20 528 LYS B CA 1
ATOM 9532 C C . LYS B 1 528 ? 80.567 9.178 14.517 1.00 26.25 528 LYS B C 1
ATOM 9533 O O . LYS B 1 528 ? 81.014 8.681 15.552 1.00 23.48 528 LYS B O 1
ATOM 9539 N N . ASN B 1 529 ? 80.781 10.444 14.178 1.00 24.62 529 ASN B N 1
ATOM 9540 C CA . ASN B 1 529 ? 81.529 11.361 15.043 1.00 24.96 529 ASN B CA 1
ATOM 9541 C C . ASN B 1 529 ? 80.890 11.581 16.395 1.00 23.49 529 ASN B C 1
ATOM 9542 O O . ASN B 1 529 ? 81.586 11.614 17.407 1.00 24.79 529 ASN B O 1
ATOM 9547 N N . GLY B 1 530 ? 79.576 11.781 16.407 1.00 23.90 530 GLY B N 1
ATOM 9548 C CA . GLY B 1 530 ? 78.851 12.127 17.613 1.00 26.67 530 GLY B CA 1
ATOM 9549 C C . GLY B 1 530 ? 79.379 13.431 18.180 1.00 28.56 530 GLY B C 1
ATOM 9550 O O . GLY B 1 530 ? 79.620 14.376 17.435 1.00 28.45 530 GLY B O 1
ATOM 9551 N N . LEU B 1 531 ? 79.628 13.454 19.487 1.00 30.30 531 LEU B N 1
ATOM 9552 C CA . LEU B 1 531 ? 80.250 14.618 20.138 1.00 34.25 531 LEU B CA 1
ATOM 9553 C C . LEU B 1 531 ? 81.774 14.683 19.943 1.00 33.16 531 LEU B C 1
ATOM 9554 O O . LEU B 1 531 ? 82.388 15.644 20.370 1.00 35.81 531 LEU B O 1
ATOM 9559 N N . ASN B 1 532 ? 82.387 13.696 19.289 1.00 33.09 532 ASN B N 1
ATOM 9560 C CA . ASN B 1 532 ? 83.812 13.784 18.931 1.00 36.15 532 ASN B CA 1
ATOM 9561 C C . ASN B 1 532 ? 83.995 14.561 17.632 1.00 40.07 532 ASN B C 1
ATOM 9562 O O . ASN B 1 532 ? 84.405 13.991 16.620 1.00 44.20 532 ASN B O 1
ATOM 9567 N N . TYR B 1 533 ? 83.723 15.861 17.683 1.00 42.24 533 TYR B N 1
ATOM 9568 C CA . TYR B 1 533 ? 83.901 16.744 16.530 1.00 47.84 533 TYR B CA 1
ATOM 9569 C C . TYR B 1 533 ? 85.414 16.773 16.235 1.00 55.44 533 TYR B C 1
ATOM 9570 O O . TYR B 1 533 ? 86.149 17.360 17.030 1.00 63.57 533 TYR B O 1
ATOM 9579 N N . PRO B 1 534 ? 85.886 16.114 15.129 1.00 59.84 534 PRO B N 1
ATOM 9580 C CA . PRO B 1 534 ? 87.324 15.731 14.976 1.00 62.81 534 PRO B CA 1
ATOM 9581 C C . PRO B 1 534 ? 88.344 16.859 15.232 1.00 66.06 534 PRO B C 1
ATOM 9582 O O . PRO B 1 534 ? 88.121 18.006 14.813 1.00 63.75 534 PRO B O 1
ATOM 9586 N N . ALA B 1 535 ? 89.451 16.503 15.893 1.00 68.60 535 ALA B N 1
ATOM 9587 C CA . ALA B 1 535 ? 90.376 17.466 16.528 1.00 67.98 535 ALA B CA 1
ATOM 9588 C C . ALA B 1 535 ? 90.990 18.486 15.569 1.00 69.61 535 ALA B C 1
ATOM 9589 O O . ALA B 1 535 ? 90.915 19.694 15.807 1.00 65.90 535 ALA B O 1
ATOM 9591 N N . HIS B 1 536 ? 91.587 17.988 14.490 1.00 69.50 536 HIS B N 1
ATOM 9592 C CA . HIS B 1 536 ? 92.304 18.837 13.538 1.00 67.41 536 HIS B CA 1
ATOM 9593 C C . HIS B 1 536 ? 91.416 19.640 12.579 1.00 63.74 536 HIS B C 1
ATOM 9594 O O . HIS B 1 536 ? 91.899 20.610 11.983 1.00 66.43 536 HIS B O 1
ATOM 9601 N N . GLU B 1 537 ? 90.135 19.266 12.452 1.00 54.66 537 GLU B N 1
ATOM 9602 C CA . GLU B 1 537 ? 89.230 19.847 11.438 1.00 48.98 537 GLU B CA 1
ATOM 9603 C C . GLU B 1 537 ? 88.383 21.044 11.932 1.00 43.32 537 GLU B C 1
ATOM 9604 O O . GLU B 1 537 ? 88.227 22.017 11.203 1.00 38.86 537 GLU B O 1
ATOM 9610 N N . VAL B 1 538 ? 87.856 20.977 13.157 1.00 36.91 538 VAL B N 1
ATOM 9611 C CA . VAL B 1 538 ? 87.011 22.048 13.708 1.00 32.53 538 VAL B CA 1
ATOM 9612 C C . VAL B 1 538 ? 87.395 22.451 15.124 1.00 33.71 538 VAL B C 1
ATOM 9613 O O . VAL B 1 538 ? 87.972 21.664 15.869 1.00 31.47 538 VAL B O 1
ATOM 9617 N N . ASN B 1 539 ? 87.028 23.691 15.476 1.00 31.99 539 ASN B N 1
ATOM 9618 C CA . ASN B 1 539 ? 87.111 24.220 16.839 1.00 31.97 539 ASN B CA 1
ATOM 9619 C C . ASN B 1 539 ? 85.737 24.166 17.479 1.00 31.55 539 ASN B C 1
ATOM 9620 O O . ASN B 1 539 ? 84.755 24.520 16.810 1.00 31.88 539 ASN B O 1
ATOM 9625 N N . TYR B 1 540 ? 85.665 23.761 18.755 1.00 23.49 540 TYR B N 1
ATOM 9626 C CA . TYR B 1 540 ? 84.372 23.665 19.485 1.00 19.72 540 TYR B CA 1
ATOM 9627 C C . TYR B 1 540 ? 83.678 25.001 19.764 1.00 19.73 540 TYR B C 1
ATOM 9628 O O . TYR B 1 540 ? 84.270 25.905 20.345 1.00 21.65 540 TYR B O 1
ATOM 9637 N N . GLU B 1 541 ? 82.396 25.101 19.394 1.00 16.51 541 GLU B N 1
ATOM 9638 C CA . GLU B 1 541 ? 81.584 26.308 19.635 1.00 15.46 541 GLU B CA 1
ATOM 9639 C C . GLU B 1 541 ? 80.162 26.091 19.137 1.00 13.83 541 GLU B C 1
ATOM 9640 O O . GLU B 1 541 ? 79.873 25.066 18.489 1.00 13.78 541 GLU B O 1
ATOM 9646 N N . GLN B 1 542 ? 79.268 27.042 19.434 1.00 13.93 542 GLN B N 1
ATOM 9647 C CA . GLN B 1 542 ? 77.881 26.868 19.115 1.00 13.55 542 GLN B CA 1
ATOM 9648 C C . GLN B 1 542 ? 77.626 26.751 17.590 1.00 14.40 542 GLN B C 1
ATOM 9649 O O . GLN B 1 542 ? 76.665 26.085 17.194 1.00 15.48 542 GLN B O 1
ATOM 9655 N N . SER B 1 543 ? 78.440 27.393 16.757 1.00 15.07 543 SER B N 1
ATOM 9656 C CA . SER B 1 543 ? 78.227 27.299 15.291 1.00 15.80 543 SER B CA 1
ATOM 9657 C C . SER B 1 543 ? 78.899 26.081 14.671 1.00 15.85 543 SER B C 1
ATOM 9658 O O . SER B 1 543 ? 78.941 25.968 13.452 1.00 16.01 543 SER B O 1
ATOM 9661 N N . ILE B 1 544 ? 79.425 25.175 15.495 1.00 15.43 544 ILE B N 1
ATOM 9662 C CA . ILE B 1 544 ? 79.659 23.789 15.083 1.00 17.21 544 ILE B CA 1
ATOM 9663 C C . ILE B 1 544 ? 78.502 22.893 15.502 1.00 16.60 544 ILE B C 1
ATOM 9664 O O . ILE B 1 544 ? 77.926 22.172 14.682 1.00 16.88 544 ILE B O 1
ATOM 9669 N N . VAL B 1 545 ? 78.113 22.968 16.762 1.00 15.86 545 VAL B N 1
ATOM 9670 C CA . VAL B 1 545 ? 77.109 22.065 17.295 1.00 16.09 545 VAL B CA 1
ATOM 9671 C C . VAL B 1 545 ? 75.726 22.318 16.669 1.00 15.20 545 VAL B C 1
ATOM 9672 O O . VAL B 1 545 ? 75.058 21.385 16.216 1.00 14.81 545 VAL B O 1
ATOM 9676 N N . ALA B 1 546 ? 75.307 23.580 16.625 1.00 15.06 546 ALA B N 1
ATOM 9677 C CA . ALA B 1 546 ? 73.967 23.888 16.141 1.00 14.18 546 ALA B CA 1
ATOM 9678 C C . ALA B 1 546 ? 73.778 23.471 14.672 1.00 14.11 546 ALA B C 1
ATOM 9679 O O . ALA B 1 546 ? 72.750 22.858 14.352 1.00 14.41 546 ALA B O 1
ATOM 9681 N N . PRO B 1 547 ? 74.744 23.787 13.794 1.00 15.38 547 PRO B N 1
ATOM 9682 C CA . PRO B 1 547 ? 74.471 23.419 12.397 1.00 16.91 547 PRO B CA 1
ATOM 9683 C C . PRO B 1 547 ? 74.535 21.918 12.119 1.00 17.34 547 PRO B C 1
ATOM 9684 O O . PRO B 1 547 ? 73.875 21.438 11.182 1.00 18.11 547 PRO B O 1
ATOM 9688 N N . ALA B 1 548 ? 75.275 21.165 12.927 1.00 17.48 548 ALA B N 1
ATOM 9689 C CA . ALA B 1 548 ? 75.247 19.699 12.830 1.00 17.58 548 ALA B CA 1
ATOM 9690 C C . ALA B 1 548 ? 73.851 19.148 13.120 1.00 17.18 548 ALA B C 1
ATOM 9691 O O . ALA B 1 548 ? 73.346 18.285 12.379 1.00 16.28 548 ALA B O 1
ATOM 9693 N N . ILE B 1 549 ? 73.193 19.670 14.151 1.00 15.58 549 ILE B N 1
ATOM 9694 C CA . ILE B 1 549 ? 71.830 19.273 14.484 1.00 16.25 549 ILE B CA 1
ATOM 9695 C C . ILE B 1 549 ? 70.828 19.780 13.432 1.00 16.83 549 ILE B C 1
ATOM 9696 O O . ILE B 1 549 ? 69.880 19.077 13.072 1.00 17.50 549 ILE B O 1
ATOM 9701 N N . GLN B 1 550 ? 71.032 21.020 12.988 1.00 16.52 550 GLN B N 1
ATOM 9702 C CA . GLN B 1 550 ? 70.202 21.666 11.954 1.00 17.26 550 GLN B CA 1
ATOM 9703 C C . GLN B 1 550 ? 70.190 20.752 10.722 1.00 17.86 550 GLN B C 1
ATOM 9704 O O . GLN B 1 550 ? 69.121 20.455 10.168 1.00 19.11 550 GLN B O 1
ATOM 9710 N N . PHE B 1 551 ? 71.379 20.263 10.362 1.00 16.62 551 PHE B N 1
ATOM 9711 C CA . PHE B 1 551 ? 71.544 19.346 9.239 1.00 16.95 551 PHE B CA 1
ATOM 9712 C C . PHE B 1 551 ? 70.846 18.012 9.454 1.00 16.79 551 PHE B C 1
ATOM 9713 O O . PHE B 1 551 ? 70.096 17.554 8.586 1.00 16.14 551 PHE B O 1
ATOM 9721 N N . LEU B 1 552 ? 71.085 17.372 10.598 1.00 16.97 552 LEU B N 1
ATOM 9722 C CA . LEU B 1 552 ? 70.524 16.060 10.866 1.00 17.90 552 LEU B CA 1
ATOM 9723 C C . LEU B 1 552 ? 69.023 16.094 10.996 1.00 17.74 552 LEU B C 1
ATOM 9724 O O . LEU B 1 552 ? 68.345 15.169 10.560 1.00 17.73 552 LEU B O 1
ATOM 9729 N N . ALA B 1 553 ? 68.478 17.166 11.579 1.00 17.32 553 ALA B N 1
ATOM 9730 C CA . ALA B 1 553 ? 67.034 17.308 11.685 1.00 17.91 553 ALA B CA 1
ATOM 9731 C C . ALA B 1 553 ? 66.391 17.424 10.305 1.00 18.17 553 ALA B C 1
ATOM 9732 O O . ALA B 1 553 ? 65.404 16.743 10.029 1.00 17.88 553 ALA B O 1
ATOM 9734 N N . GLN B 1 554 ? 66.979 18.219 9.424 1.00 18.53 554 GLN B N 1
ATOM 9735 C CA . GLN B 1 554 ? 66.487 18.289 8.037 1.00 18.41 554 GLN B CA 1
ATOM 9736 C C . GLN B 1 554 ? 66.583 16.939 7.325 1.00 19.57 554 GLN B C 1
ATOM 9737 O O . GLN B 1 554 ? 65.688 16.556 6.552 1.00 17.87 554 GLN B O 1
ATOM 9743 N N . LEU B 1 555 ? 67.684 16.249 7.549 1.00 18.70 555 LEU B N 1
ATOM 9744 C CA . LEU B 1 555 ? 67.904 14.947 6.921 1.00 19.93 555 LEU B CA 1
ATOM 9745 C C . LEU B 1 555 ? 66.892 13.923 7.406 1.00 20.57 555 LEU B C 1
ATOM 9746 O O . LEU B 1 555 ? 66.330 13.172 6.596 1.00 18.96 555 LEU B O 1
ATOM 9751 N N . TYR B 1 556 ? 66.586 13.929 8.697 1.00 20.69 556 TYR B N 1
ATOM 9752 C CA . TYR B 1 556 ? 65.484 13.127 9.213 1.00 21.98 556 TYR B CA 1
ATOM 9753 C C . TYR B 1 556 ? 64.126 13.466 8.565 1.00 22.74 556 TYR B C 1
ATOM 9754 O O . TYR B 1 556 ? 63.367 12.569 8.169 1.00 22.43 556 TYR B O 1
ATOM 9763 N N . LEU B 1 557 ? 63.822 14.748 8.426 1.00 21.70 557 LEU B N 1
ATOM 9764 C CA . LEU B 1 557 ? 62.558 15.140 7.806 1.00 22.76 557 LEU B CA 1
ATOM 9765 C C . LEU B 1 557 ? 62.476 14.705 6.344 1.00 25.32 557 LEU B C 1
ATOM 9766 O O . LEU B 1 557 ? 61.384 14.462 5.854 1.00 25.92 557 LEU B O 1
ATOM 9771 N N . GLU B 1 558 ? 63.612 14.613 5.669 1.00 25.15 558 GLU B N 1
ATOM 9772 C CA . GLU B 1 558 ? 63.650 14.134 4.287 1.00 29.37 558 GLU B CA 1
ATOM 9773 C C . GLU B 1 558 ? 63.651 12.604 4.139 1.00 30.83 558 GLU B C 1
ATOM 9774 O O . GLU B 1 558 ? 63.144 12.082 3.156 1.00 32.75 558 GLU B O 1
ATOM 9780 N N . THR B 1 559 ? 64.246 11.895 5.085 1.00 29.50 559 THR B N 1
ATOM 9781 C CA . THR B 1 559 ? 64.460 10.441 4.969 1.00 30.50 559 THR B CA 1
ATOM 9782 C C . THR B 1 559 ? 63.562 9.578 5.840 1.00 31.27 559 THR B C 1
ATOM 9783 O O . THR B 1 559 ? 63.298 8.440 5.479 1.00 30.37 559 THR B O 1
ATOM 9787 N N . GLY B 1 560 ? 63.147 10.074 7.006 1.00 29.81 560 GLY B N 1
ATOM 9788 C CA . GLY B 1 560 ? 62.479 9.248 8.005 1.00 30.21 560 GLY B CA 1
ATOM 9789 C C . GLY B 1 560 ? 63.378 8.254 8.729 1.00 30.63 560 GLY B C 1
ATOM 9790 O O . GLY B 1 560 ? 62.891 7.434 9.501 1.00 30.69 560 GLY B O 1
ATOM 9791 N N . SER B 1 561 ? 64.690 8.331 8.529 1.00 29.11 561 SER B N 1
ATOM 9792 C CA . SER B 1 561 ? 65.607 7.388 9.161 1.00 31.06 561 SER B CA 1
ATOM 9793 C C . SER B 1 561 ? 65.852 7.773 10.619 1.00 30.94 561 SER B C 1
ATOM 9794 O O . SER B 1 561 ? 66.516 8.785 10.890 1.00 29.83 561 SER B O 1
ATOM 9797 N N . GLN B 1 562 ? 65.339 6.941 11.536 1.00 32.13 562 GLN B N 1
ATOM 9798 C CA . GLN B 1 562 ? 65.398 7.159 12.985 1.00 32.52 562 GLN B CA 1
ATOM 9799 C C . GLN B 1 562 ? 66.800 7.459 13.510 1.00 31.32 562 GLN B C 1
ATOM 9800 O O . GLN B 1 562 ? 66.948 8.255 14.450 1.00 30.46 562 GLN B O 1
ATOM 9802 N N . LYS B 1 563 ? 67.822 6.845 12.916 1.00 28.22 563 LYS B N 1
ATOM 9803 C CA . LYS B 1 563 ? 69.197 7.072 13.347 1.00 29.79 563 LYS B CA 1
ATOM 9804 C C . LYS B 1 563 ? 69.604 8.558 13.351 1.00 27.13 563 LYS B C 1
ATOM 9805 O O . LYS B 1 563 ? 70.407 8.961 14.185 1.00 25.86 563 LYS B O 1
ATOM 9811 N N . TYR B 1 564 ? 69.078 9.346 12.416 1.00 25.13 564 TYR B N 1
ATOM 9812 C CA . TYR B 1 564 ? 69.395 10.782 12.384 1.00 22.91 564 TYR B CA 1
ATOM 9813 C C . TYR B 1 564 ? 68.678 11.525 13.488 1.00 22.42 564 TYR B C 1
ATOM 9814 O O . TYR B 1 564 ? 69.287 12.404 14.126 1.00 24.13 564 TYR B O 1
ATOM 9823 N N . LEU B 1 565 ? 67.415 11.179 13.734 1.00 22.01 565 LEU B N 1
ATOM 9824 C CA . LEU B 1 565 ? 66.663 11.793 14.826 1.00 23.92 565 LEU B CA 1
ATOM 9825 C C . LEU B 1 565 ? 67.233 11.366 16.156 1.00 23.53 565 LEU B C 1
ATOM 9826 O O . LEU B 1 565 ? 67.278 12.150 17.091 1.00 22.38 565 LEU B O 1
ATOM 9831 N N . ASP B 1 566 ? 67.629 10.104 16.270 1.00 24.42 566 ASP B N 1
ATOM 9832 C CA . ASP B 1 566 ? 68.279 9.645 17.495 1.00 25.89 566 ASP B CA 1
ATOM 9833 C C . ASP B 1 566 ? 69.507 10.511 17.793 1.00 24.12 566 ASP B C 1
ATOM 9834 O O . ASP B 1 566 ? 69.723 10.882 18.939 1.00 24.73 566 ASP B O 1
ATOM 9839 N N . GLU B 1 567 ? 70.304 10.832 16.773 1.00 22.98 567 GLU B N 1
ATOM 9840 C CA . GLU B 1 567 ? 71.507 11.646 16.986 1.00 22.76 567 GLU B CA 1
ATOM 9841 C C . GLU B 1 567 ? 71.144 13.091 17.388 1.00 22.35 567 GLU B C 1
ATOM 9842 O O . GLU B 1 567 ? 71.817 13.676 18.225 1.00 22.38 567 GLU B O 1
ATOM 9848 N N . VAL B 1 568 ? 70.083 13.629 16.801 1.00 21.07 568 VAL B N 1
ATOM 9849 C CA . VAL B 1 568 ? 69.573 14.956 17.149 1.00 21.55 568 VAL B CA 1
ATOM 9850 C C . VAL B 1 568 ? 69.246 14.970 18.642 1.00 21.86 568 VAL B C 1
ATOM 9851 O O . VAL B 1 568 ? 69.683 15.869 19.367 1.00 19.25 568 VAL B O 1
ATOM 9855 N N . LYS B 1 569 ? 68.503 13.958 19.088 1.00 21.77 569 LYS B N 1
ATOM 9856 C CA . LYS B 1 569 ? 68.075 13.876 20.480 1.00 23.42 569 LYS B CA 1
ATOM 9857 C C . LYS B 1 569 ? 69.254 13.782 21.451 1.00 22.60 569 LYS B C 1
ATOM 9858 O O . LYS B 1 569 ? 69.205 14.412 22.512 1.00 23.39 569 LYS B O 1
ATOM 9864 N N . ARG B 1 570 ? 70.291 13.032 21.085 1.00 21.91 570 ARG B N 1
ATOM 9865 C CA . ARG B 1 570 ? 71.515 12.929 21.895 1.00 24.49 570 ARG B CA 1
ATOM 9866 C C . ARG B 1 570 ? 72.268 14.246 21.993 1.00 23.26 570 ARG B C 1
ATOM 9867 O O . ARG B 1 570 ? 72.825 14.551 23.036 1.00 24.14 570 ARG B O 1
ATOM 9875 N N . GLN B 1 571 ? 72.260 15.039 20.925 1.00 20.72 571 GLN B N 1
ATOM 9876 C CA . GLN B 1 571 ? 73.034 16.280 20.906 1.00 20.70 571 GLN B CA 1
ATOM 9877 C C . GLN B 1 571 ? 72.277 17.499 21.398 1.00 19.18 571 GLN B C 1
ATOM 9878 O O . GLN B 1 571 ? 72.917 18.493 21.760 1.00 17.85 571 GLN B O 1
ATOM 9884 N N . MET B 1 572 ? 70.945 17.436 21.443 1.00 17.99 572 MET B N 1
ATOM 9885 C CA . MET B 1 572 ? 70.145 18.574 21.890 1.00 18.79 572 MET B CA 1
ATOM 9886 C C . MET B 1 572 ? 70.573 19.161 23.241 1.00 17.84 572 MET B C 1
ATOM 9887 O O . MET B 1 572 ? 70.731 20.384 23.336 1.00 16.29 572 MET B O 1
ATOM 9892 N N . PRO B 1 573 ? 70.782 18.316 24.274 1.00 17.67 573 PRO B N 1
ATOM 9893 C CA . PRO B 1 573 ? 71.205 18.922 25.547 1.00 17.71 573 PRO B CA 1
ATOM 9894 C C . PRO B 1 573 ? 72.543 19.647 25.475 1.00 17.30 573 PRO B C 1
ATOM 9895 O O . PRO B 1 573 ? 72.767 20.618 26.208 1.00 16.40 573 PRO B O 1
ATOM 9899 N N . VAL B 1 574 ? 73.416 19.214 24.578 1.00 15.92 574 VAL B N 1
ATOM 9900 C CA . VAL B 1 574 ? 74.699 19.852 24.385 1.00 16.55 574 VAL B CA 1
ATOM 9901 C C . VAL B 1 574 ? 74.499 21.224 23.710 1.00 15.49 574 VAL B C 1
ATOM 9902 O O . VAL B 1 574 ? 75.158 22.185 24.035 1.00 15.00 574 VAL B O 1
ATOM 9906 N N . LEU B 1 575 ? 73.541 21.308 22.806 1.00 14.79 575 LEU B N 1
ATOM 9907 C CA . LEU B 1 575 ? 73.236 22.600 22.185 1.00 14.56 575 LEU B CA 1
ATOM 9908 C C . LEU B 1 575 ? 72.548 23.527 23.182 1.00 13.59 575 LEU B C 1
ATOM 9909 O O . LEU B 1 575 ? 72.866 24.737 23.243 1.00 14.19 575 LEU B O 1
ATOM 9914 N N . GLU B 1 576 ? 71.628 22.992 23.987 1.00 13.53 576 GLU B N 1
ATOM 9915 C CA . GLU B 1 576 ? 70.885 23.846 24.918 1.00 14.86 576 GLU B CA 1
ATOM 9916 C C . GLU B 1 576 ? 71.788 24.416 26.028 1.00 14.03 576 GLU B C 1
ATOM 9917 O O . GLU B 1 576 ? 71.515 25.476 26.569 1.00 13.96 576 GLU B O 1
ATOM 9923 N N . ALA B 1 577 ? 72.885 23.729 26.300 1.00 12.60 577 ALA B N 1
ATOM 9924 C CA . ALA B 1 577 ? 73.825 24.166 27.332 1.00 12.76 577 ALA B CA 1
ATOM 9925 C C . ALA B 1 577 ? 74.501 25.496 27.045 1.00 12.11 577 ALA B C 1
ATOM 9926 O O . ALA B 1 577 ? 74.905 26.188 27.995 1.00 11.97 577 ALA B O 1
ATOM 9928 N N . PHE B 1 578 ? 74.600 25.859 25.764 1.00 11.12 578 PHE B N 1
ATOM 9929 C CA . PHE B 1 578 ? 75.118 27.160 25.368 1.00 11.81 578 PHE B CA 1
ATOM 9930 C C . PHE B 1 578 ? 74.238 28.359 25.760 1.00 11.82 578 PHE B C 1
ATOM 9931 O O . PHE B 1 578 ? 74.708 29.491 25.672 1.00 11.85 578 PHE B O 1
ATOM 9939 N N . ASN B 1 579 ? 72.971 28.121 26.108 1.00 11.82 579 ASN B N 1
ATOM 9940 C CA . ASN B 1 579 ? 71.952 29.168 26.294 1.00 13.04 579 ASN B CA 1
ATOM 9941 C C . ASN B 1 579 ? 71.487 29.348 27.726 1.00 13.16 579 ASN B C 1
ATOM 9942 O O . ASN B 1 579 ? 71.093 28.364 28.384 1.00 13.47 579 ASN B O 1
ATOM 9947 N N . GLY B 1 580 ? 71.425 30.620 28.147 1.00 12.45 580 GLY B N 1
ATOM 9948 C CA . GLY B 1 580 ? 70.913 31.017 29.436 1.00 12.60 580 GLY B CA 1
ATOM 9949 C C . GLY B 1 580 ? 69.423 31.322 29.394 1.00 12.98 580 GLY B C 1
ATOM 9950 O O . GLY B 1 580 ? 68.794 31.297 28.323 1.00 12.94 580 GLY B O 1
ATOM 9951 N N . PHE B 1 581 ? 68.874 31.604 30.574 1.00 12.07 581 PHE B N 1
ATOM 9952 C CA . PHE B 1 581 ? 67.482 32.001 30.729 1.00 12.39 581 PHE B CA 1
ATOM 9953 C C . PHE B 1 581 ? 67.333 33.357 31.413 1.00 12.17 581 PHE B C 1
ATOM 9954 O O . PHE B 1 581 ? 66.280 33.678 31.953 1.00 11.49 581 PHE B O 1
ATOM 9962 N N . GLN B 1 582 ? 68.386 34.181 31.356 1.00 11.62 582 GLN B N 1
ATOM 9963 C CA . GLN B 1 582 ? 68.368 35.479 32.013 1.00 11.30 582 GLN B CA 1
ATOM 9964 C C . GLN B 1 582 ? 67.247 36.362 31.445 1.00 11.10 582 GLN B C 1
ATOM 9965 O O . GLN B 1 582 ? 66.955 36.277 30.254 1.00 10.57 582 GLN B O 1
ATOM 9971 N N . PRO B 1 583 ? 66.630 37.205 32.282 1.00 10.99 583 PRO B N 1
ATOM 9972 C CA . PRO B 1 583 ? 65.524 38.027 31.853 1.00 10.73 583 PRO B CA 1
ATOM 9973 C C . PRO B 1 583 ? 65.968 39.298 31.112 1.00 11.05 583 PRO B C 1
ATOM 9974 O O . PRO B 1 583 ? 65.740 40.427 31.555 1.00 12.05 583 PRO B O 1
ATOM 9978 N N . SER B 1 584 ? 66.592 39.080 29.960 1.00 10.91 584 SER B N 1
ATOM 9979 C CA . SER B 1 584 ? 67.015 40.143 29.074 1.00 10.88 584 SER B CA 1
ATOM 9980 C C . SER B 1 584 ? 66.868 39.645 27.661 1.00 10.38 584 SER B C 1
ATOM 9981 O O . SER B 1 584 ? 67.205 38.522 27.373 1.00 10.09 584 SER B O 1
ATOM 9984 N N . TYR B 1 585 ? 66.441 40.508 26.750 1.00 10.41 585 TYR B N 1
ATOM 9985 C CA . TYR B 1 585 ? 66.404 40.130 25.319 1.00 11.06 585 TYR B CA 1
ATOM 9986 C C . TYR B 1 585 ? 67.808 39.861 24.774 1.00 10.94 585 TYR B C 1
ATOM 9987 O O . TYR B 1 585 ? 67.951 39.133 23.804 1.00 11.70 585 TYR B O 1
ATOM 9996 N N . HIS B 1 586 ? 68.836 40.422 25.390 1.00 10.18 586 HIS B N 1
ATOM 9997 C CA . HIS B 1 586 ? 70.213 40.149 24.939 1.00 11.33 586 HIS B CA 1
ATOM 9998 C C . HIS B 1 586 ? 70.643 38.698 25.160 1.00 10.97 586 HIS B C 1
ATOM 9999 O O . HIS B 1 586 ? 71.536 38.191 24.450 1.00 11.11 586 HIS B O 1
ATOM 10006 N N . LEU B 1 587 ? 70.074 38.079 26.190 1.00 11.20 587 LEU B N 1
ATOM 10007 C CA . LEU B 1 587 ? 70.537 36.825 26.749 1.00 10.82 587 LEU B CA 1
ATOM 10008 C C . LEU B 1 587 ? 69.597 35.666 26.722 1.00 10.67 587 LEU B C 1
ATOM 10009 O O . LEU B 1 587 ? 70.037 34.524 26.743 1.00 10.10 587 LEU B O 1
ATOM 10014 N N . ASN B 1 588 ? 68.291 35.923 26.705 1.00 11.01 588 ASN B N 1
ATOM 10015 C CA . ASN B 1 588 ? 67.340 34.845 26.941 1.00 11.58 588 ASN B CA 1
ATOM 10016 C C . ASN B 1 588 ? 67.278 33.864 25.756 1.00 11.83 588 ASN B C 1
ATOM 10017 O O . ASN B 1 588 ? 66.851 34.227 24.653 1.00 12.08 588 ASN B O 1
ATOM 10022 N N . GLU B 1 589 ? 67.749 32.644 25.989 1.00 11.85 589 GLU B N 1
ATOM 10023 C CA . GLU B 1 589 ? 67.934 31.611 24.944 1.00 12.72 589 GLU B CA 1
ATOM 10024 C C . GLU B 1 589 ? 68.869 32.062 23.816 1.00 12.68 589 GLU B C 1
ATOM 10025 O O . GLU B 1 589 ? 68.708 31.646 22.683 1.00 12.50 589 GLU B O 1
ATOM 10031 N N . VAL B 1 590 ? 69.870 32.878 24.158 1.00 11.82 590 VAL B N 1
ATOM 10032 C CA . VAL B 1 590 ? 70.856 33.365 23.212 1.00 11.80 590 VAL B CA 1
ATOM 10033 C C . VAL B 1 590 ? 72.186 32.692 23.511 1.00 12.36 590 VAL B C 1
ATOM 10034 O O . VAL B 1 590 ? 72.753 32.870 24.594 1.00 11.65 590 VAL B O 1
ATOM 10038 N N . ALA B 1 591 ? 72.686 31.917 22.547 1.00 12.13 591 ALA B N 1
ATOM 10039 C CA . ALA B 1 591 ? 73.926 31.180 22.750 1.00 12.03 591 ALA B CA 1
ATOM 10040 C C . ALA B 1 591 ? 75.083 32.089 23.096 1.00 11.79 591 ALA B C 1
ATOM 10041 O O . ALA B 1 591 ? 75.244 33.163 22.520 1.00 11.80 591 ALA B O 1
ATOM 10043 N N . ILE B 1 592 ? 75.901 31.625 24.028 1.00 11.36 592 ILE B N 1
ATOM 10044 C CA . ILE B 1 592 ? 77.201 32.263 24.308 1.00 11.63 592 ILE B CA 1
ATOM 10045 C C . ILE B 1 592 ? 78.062 32.251 23.035 1.00 11.24 592 ILE B C 1
ATOM 10046 O O . ILE B 1 592 ? 78.325 31.174 22.470 1.00 11.86 592 ILE B O 1
ATOM 10051 N N . ARG B 1 593 ? 78.469 33.452 22.610 1.00 11.61 593 ARG B N 1
ATOM 10052 C CA . ARG B 1 593 ? 79.408 33.676 21.513 1.00 11.52 593 ARG B CA 1
ATOM 10053 C C . ARG B 1 593 ? 80.201 34.900 21.940 1.00 11.34 593 ARG B C 1
ATOM 10054 O O . ARG B 1 593 ? 79.650 35.758 22.585 1.00 11.91 593 ARG B O 1
ATOM 10062 N N . HIS B 1 594 ? 81.486 34.964 21.643 1.00 10.55 594 HIS B N 1
ATOM 10063 C CA . HIS B 1 594 ? 82.346 36.006 22.231 1.00 11.11 594 HIS B CA 1
ATOM 10064 C C . HIS B 1 594 ? 83.584 36.471 21.408 1.00 11.49 594 HIS B C 1
ATOM 10065 O O . HIS B 1 594 ? 84.590 36.921 21.968 1.00 11.64 594 HIS B O 1
ATOM 10072 N N . TRP B 1 595 ? 83.476 36.414 20.082 1.00 11.62 595 TRP B N 1
ATOM 10073 C CA . TRP B 1 595 ? 84.605 36.753 19.217 1.00 12.26 595 TRP B CA 1
ATOM 10074 C C . TRP B 1 595 ? 84.252 37.533 17.970 1.00 12.81 595 TRP B C 1
ATOM 10075 O O . TRP B 1 595 ? 85.128 38.131 17.369 1.00 13.08 595 TRP B O 1
ATOM 10086 N N . ASP B 1 596 ? 82.979 37.545 17.566 1.00 13.16 596 ASP B N 1
ATOM 10087 C CA . ASP B 1 596 ? 82.642 38.143 16.284 1.00 12.98 596 ASP B CA 1
ATOM 10088 C C . ASP B 1 596 ? 82.788 39.627 16.214 1.00 13.28 596 ASP B C 1
ATOM 10089 O O . ASP B 1 596 ? 82.927 40.176 15.124 1.00 13.07 596 ASP B O 1
ATOM 10094 N N . GLY B 1 597 ? 82.718 40.308 17.353 1.00 13.32 597 GLY B N 1
ATOM 10095 C CA . GLY B 1 597 ? 83.031 41.733 17.400 1.00 14.01 597 GLY B CA 1
ATOM 10096 C C . GLY B 1 597 ? 84.410 42.007 16.852 1.00 15.10 597 GLY B C 1
ATOM 10097 O O . GLY B 1 597 ? 84.633 43.026 16.170 1.00 16.81 597 GLY B O 1
ATOM 10098 N N . HIS B 1 598 ? 85.326 41.081 17.095 1.00 14.30 598 HIS B N 1
ATOM 10099 C CA . HIS B 1 598 ? 86.663 41.257 16.609 1.00 14.82 598 HIS B CA 1
ATOM 10100 C C . HIS B 1 598 ? 86.760 40.992 15.098 1.00 14.69 598 HIS B C 1
ATOM 10101 O O . HIS B 1 598 ? 87.250 41.850 14.331 1.00 14.96 598 HIS B O 1
ATOM 10108 N N . TRP B 1 599 ? 86.288 39.832 14.679 1.00 14.91 599 TRP B N 1
ATOM 10109 C CA . TRP B 1 599 ? 86.486 39.369 13.294 1.00 16.57 599 TRP B CA 1
ATOM 10110 C C . TRP B 1 599 ? 85.667 40.132 12.270 1.00 16.04 599 TRP B C 1
ATOM 10111 O O . TRP B 1 599 ? 86.095 40.264 11.126 1.00 17.46 599 TRP B O 1
ATOM 10122 N N . PHE B 1 600 ? 84.524 40.683 12.687 1.00 14.52 600 PHE B N 1
ATOM 10123 C CA . PHE B 1 600 ? 83.575 41.287 11.759 1.00 14.63 600 PHE B CA 1
ATOM 10124 C C . PHE B 1 600 ? 83.268 42.783 12.003 1.00 14.20 600 PHE B C 1
ATOM 10125 O O . PHE B 1 600 ? 82.781 43.463 11.094 1.00 14.16 600 PHE B O 1
ATOM 10133 N N . GLY B 1 601 ? 83.561 43.282 13.203 1.00 13.84 601 GLY B N 1
ATOM 10134 C CA . GLY B 1 601 ? 83.147 44.609 13.623 1.00 14.27 601 GLY B CA 1
ATOM 10135 C C . GLY B 1 601 ? 84.120 45.724 13.265 1.00 13.73 601 GLY B C 1
ATOM 10136 O O . GLY B 1 601 ? 85.314 45.488 13.006 1.00 14.54 601 GLY B O 1
ATOM 10137 N N . LYS B 1 602 ? 83.613 46.951 13.257 1.00 13.94 602 LYS B N 1
ATOM 10138 C CA . LYS B 1 602 ? 84.453 48.114 13.139 1.00 14.79 602 LYS B CA 1
ATOM 10139 C C . LYS B 1 602 ? 85.365 48.253 14.351 1.00 15.48 602 LYS B C 1
ATOM 10140 O O . LYS B 1 602 ? 86.526 48.612 14.200 1.00 14.57 602 LYS B O 1
ATOM 10146 N N . ARG B 1 603 ? 84.832 48.016 15.556 1.00 16.08 603 ARG B N 1
ATOM 10147 C CA . ARG B 1 603 ? 85.619 48.297 16.775 1.00 17.39 603 ARG B CA 1
ATOM 10148 C C . ARG B 1 603 ? 86.571 47.155 17.135 1.00 17.52 603 ARG B C 1
ATOM 10149 O O . ARG B 1 603 ? 87.396 47.304 18.030 1.00 15.76 603 ARG B O 1
ATOM 10157 N N . GLU B 1 604 ? 86.431 46.023 16.458 1.00 16.05 604 GLU B N 1
ATOM 10158 C CA . GLU B 1 604 ? 87.370 44.918 16.535 1.00 17.03 604 GLU B CA 1
ATOM 10159 C C . GLU B 1 604 ? 87.540 44.424 17.971 1.00 16.57 604 GLU B C 1
ATOM 10160 O O . GLU B 1 604 ? 88.634 44.032 18.374 1.00 15.41 604 GLU B O 1
ATOM 10166 N N . LEU B 1 605 ? 86.448 44.424 18.740 1.00 15.86 605 LEU B N 1
ATOM 10167 C CA . LEU B 1 605 ? 86.550 44.067 20.149 1.00 15.87 605 LEU B CA 1
ATOM 10168 C C . LEU B 1 605 ? 86.162 42.599 20.364 1.00 15.21 605 LEU B C 1
ATOM 10169 O O . LEU B 1 605 ? 85.047 42.185 20.020 1.00 13.72 605 LEU B O 1
ATOM 10174 N N . PHE B 1 606 ? 87.090 41.793 20.891 1.00 14.21 606 PHE B N 1
ATOM 10175 C CA . PHE B 1 606 ? 86.724 40.465 21.414 1.00 13.79 606 PHE B CA 1
ATOM 10176 C C . PHE B 1 606 ? 85.802 40.629 22.602 1.00 13.40 606 PHE B C 1
ATOM 10177 O O . PHE B 1 606 ? 85.763 41.671 23.228 1.00 14.38 606 PHE B O 1
ATOM 10185 N N . GLY B 1 607 ? 85.105 39.577 22.960 1.00 12.38 607 GLY B N 1
ATOM 10186 C CA . GLY B 1 607 ? 84.240 39.670 24.129 1.00 12.30 607 GLY B CA 1
ATOM 10187 C C . GLY B 1 607 ? 82.831 39.249 23.823 1.00 11.88 607 GLY B C 1
ATOM 10188 O O . GLY B 1 607 ? 82.432 39.236 22.645 1.00 11.57 607 GLY B O 1
ATOM 10189 N N . ASP B 1 608 ? 82.075 38.948 24.901 1.00 11.33 608 ASP B N 1
ATOM 10190 C CA . ASP B 1 608 ? 80.721 38.433 24.769 1.00 11.80 608 ASP B CA 1
ATOM 10191 C C . ASP B 1 608 ? 79.862 39.294 23.828 1.00 11.35 608 ASP B C 1
ATOM 10192 O O . ASP B 1 608 ? 79.748 40.494 24.004 1.00 10.65 608 ASP B O 1
ATOM 10197 N N . THR B 1 609 ? 79.259 38.640 22.838 1.00 11.42 609 THR B N 1
ATOM 10198 C CA . THR B 1 609 ? 78.351 39.249 21.873 1.00 11.44 609 THR B CA 1
ATOM 10199 C C . THR B 1 609 ? 76.965 38.675 22.135 1.00 11.20 609 THR B C 1
ATOM 10200 O O . THR B 1 609 ? 76.713 37.510 21.898 1.00 11.57 609 THR B O 1
ATOM 10204 N N . PHE B 1 610 ? 76.086 39.491 22.705 1.00 11.50 610 PHE B N 1
ATOM 10205 C CA . PHE B 1 610 ? 74.772 39.015 23.140 1.00 11.10 610 PHE B CA 1
ATOM 10206 C C . PHE B 1 610 ? 73.731 40.035 22.645 1.00 11.52 610 PHE B C 1
ATOM 10207 O O . PHE B 1 610 ? 73.581 41.054 23.258 1.00 12.40 610 PHE B O 1
ATOM 10215 N N . PRO B 1 611 ? 72.996 39.764 21.569 1.00 11.61 611 PRO B N 1
ATOM 10216 C CA . PRO B 1 611 ? 73.119 38.589 20.723 1.00 11.95 611 PRO B CA 1
ATOM 10217 C C . PRO B 1 611 ? 74.151 38.767 19.627 1.00 12.08 611 PRO B C 1
ATOM 10218 O O . PRO B 1 611 ? 74.582 39.904 19.294 1.00 13.73 611 PRO B O 1
ATOM 10222 N N . HIS B 1 612 A 74.645 37.639 19.155 1.00 11.13 612 HIS B N 1
ATOM 10223 C CA . HIS B 1 612 A 75.251 37.547 17.846 1.00 11.35 612 HIS B CA 1
ATOM 10224 C C . HIS B 1 612 A 74.290 36.724 16.987 1.00 11.20 612 HIS B C 1
ATOM 10225 O O . HIS B 1 612 A 73.682 35.754 17.443 1.00 11.49 612 HIS B O 1
ATOM 10232 N N . TYR B 1 613 ? 74.184 37.085 15.721 1.00 11.40 613 TYR B N 1
ATOM 10233 C CA . TYR B 1 613 ? 73.150 36.504 14.888 1.00 11.99 613 TYR B CA 1
ATOM 10234 C C . TYR B 1 613 ? 73.208 34.998 14.690 1.00 11.65 613 TYR B C 1
ATOM 10235 O O . TYR B 1 613 ? 72.182 34.387 14.397 1.00 12.05 613 TYR B O 1
ATOM 10244 N N . TRP B 1 614 ? 74.382 34.364 14.774 1.00 11.80 614 TRP B N 1
ATOM 10245 C CA . TRP B 1 614 ? 74.400 32.904 14.662 1.00 11.81 614 TRP B CA 1
ATOM 10246 C C . TRP B 1 614 ? 73.694 32.211 15.821 1.00 11.69 614 TRP B C 1
ATOM 10247 O O . TRP B 1 614 ? 73.388 31.016 15.735 1.00 11.78 614 TRP B O 1
ATOM 10258 N N . SER B 1 615 ? 73.398 32.937 16.901 1.00 11.18 615 SER B N 1
ATOM 10259 C CA . SER B 1 615 ? 72.496 32.413 17.928 1.00 11.61 615 SER B CA 1
ATOM 10260 C C . SER B 1 615 ? 71.178 31.929 17.337 1.00 11.56 615 SER B C 1
ATOM 10261 O O . SER B 1 615 ? 70.599 30.996 17.862 1.00 11.79 615 SER B O 1
ATOM 10264 N N . THR B 1 616 ? 70.719 32.540 16.246 1.00 11.72 616 THR B N 1
ATOM 10265 C CA . THR B 1 616 ? 69.488 32.117 15.597 1.00 11.94 616 THR B CA 1
ATOM 10266 C C . THR B 1 616 ? 69.550 30.718 14.957 1.00 12.80 616 THR B C 1
ATOM 10267 O O . THR B 1 616 ? 68.509 30.156 14.661 1.00 13.43 616 THR B O 1
ATOM 10271 N N . ILE B 1 617 ? 70.733 30.156 14.733 1.00 12.59 617 ILE B N 1
ATOM 10272 C CA . ILE B 1 617 ? 70.821 28.761 14.264 1.00 13.30 617 ILE B CA 1
ATOM 10273 C C . ILE B 1 617 ? 70.169 27.839 15.276 1.00 13.58 617 ILE B C 1
ATOM 10274 O O . ILE B 1 617 ? 69.458 26.903 14.913 1.00 13.59 617 ILE B O 1
ATOM 10279 N N . THR B 1 618 ? 70.364 28.122 16.556 1.00 12.82 618 THR B N 1
ATOM 10280 C CA . THR B 1 618 ? 69.681 27.372 17.596 1.00 13.49 618 THR B CA 1
ATOM 10281 C C . THR B 1 618 ? 68.157 27.484 17.472 1.00 13.23 618 THR B C 1
ATOM 10282 O O . THR B 1 618 ? 67.431 26.487 17.647 1.00 13.70 618 THR B O 1
ATOM 10286 N N . GLY B 1 619 ? 67.659 28.686 17.183 1.00 12.59 619 GLY B N 1
ATOM 10287 C CA . GLY B 1 619 ? 66.247 28.842 16.874 1.00 13.47 619 GLY B CA 1
ATOM 10288 C C . GLY B 1 619 ? 65.790 27.983 15.685 1.00 13.71 619 GLY B C 1
ATOM 10289 O O . GLY B 1 619 ? 64.731 27.337 15.738 1.00 14.64 619 GLY B O 1
ATOM 10290 N N . ALA B 1 620 ? 66.586 27.961 14.625 1.00 13.62 620 ALA B N 1
ATOM 10291 C CA . ALA B 1 620 ? 66.286 27.077 13.472 1.00 13.66 620 ALA B CA 1
ATOM 10292 C C . ALA B 1 620 ? 66.248 25.613 13.938 1.00 14.08 620 ALA B C 1
ATOM 10293 O O . ALA B 1 620 ? 65.334 24.867 13.569 1.00 15.90 620 ALA B O 1
ATOM 10295 N N . VAL B 1 621 ? 67.187 25.217 14.790 1.00 12.93 621 VAL B N 1
ATOM 10296 C CA . VAL B 1 621 ? 67.181 23.841 15.309 1.00 13.51 621 VAL B CA 1
ATOM 10297 C C . VAL B 1 621 ? 65.905 23.508 16.058 1.00 13.91 621 VAL B C 1
ATOM 10298 O O . VAL B 1 621 ? 65.310 22.450 15.836 1.00 14.53 621 VAL B O 1
ATOM 10302 N N . TYR B 1 622 ? 65.473 24.418 16.931 1.00 13.45 622 TYR B N 1
ATOM 10303 C CA . TYR B 1 622 ? 64.272 24.230 17.699 1.00 14.94 622 TYR B CA 1
ATOM 10304 C C . TYR B 1 622 ? 63.043 24.099 16.802 1.00 15.35 622 TYR B C 1
ATOM 10305 O O . TYR B 1 622 ? 62.156 23.266 17.053 1.00 14.58 622 TYR B O 1
ATOM 10314 N N . TYR B 1 623 ? 62.995 24.940 15.771 1.00 14.84 623 TYR B N 1
ATOM 10315 C CA . TYR B 1 623 ? 61.925 24.882 14.758 1.00 14.74 623 TYR B CA 1
ATOM 10316 C C . TYR B 1 623 ? 61.888 23.509 14.071 1.00 15.06 623 TYR B C 1
ATOM 10317 O O . TYR B 1 623 ? 60.814 22.880 13.949 1.00 15.35 623 TYR B O 1
ATOM 10326 N N . TYR B 1 624 ? 63.040 23.027 13.644 1.00 15.51 624 TYR B N 1
ATOM 10327 C CA . TYR B 1 624 ? 63.095 21.708 12.990 1.00 16.59 624 TYR B CA 1
ATOM 10328 C C . TYR B 1 624 ? 62.816 20.576 13.965 1.00 17.77 624 TYR B C 1
ATOM 10329 O O . TYR B 1 624 ? 62.172 19.584 13.603 1.00 18.74 624 TYR B O 1
ATOM 10338 N N . TYR B 1 625 ? 63.279 20.724 15.209 1.00 17.62 625 TYR B N 1
ATOM 10339 C CA . TYR B 1 625 ? 63.031 19.708 16.229 1.00 18.34 625 TYR B CA 1
ATOM 10340 C C . TYR B 1 625 ? 61.541 19.576 16.519 1.00 18.16 625 TYR B C 1
ATOM 10341 O O . TYR B 1 625 ? 61.023 18.448 16.664 1.00 17.64 625 TYR B O 1
ATOM 10350 N N . ALA B 1 626 ? 60.833 20.701 16.538 1.00 16.78 626 ALA B N 1
ATOM 10351 C CA . ALA B 1 626 ? 59.396 20.677 16.746 1.00 18.48 626 ALA B CA 1
ATOM 10352 C C . ALA B 1 626 ? 58.688 19.932 15.587 1.00 18.96 626 ALA B C 1
ATOM 10353 O O . ALA B 1 626 ? 57.729 19.194 15.815 1.00 18.63 626 ALA B O 1
ATOM 10355 N N . LEU B 1 627 ? 59.134 20.161 14.361 1.00 18.40 627 LEU B N 1
ATOM 10356 C CA . LEU B 1 627 ? 58.603 19.443 13.196 1.00 20.52 627 LEU B CA 1
ATOM 10357 C C . LEU B 1 627 ? 58.903 17.939 13.238 1.00 22.49 627 LEU B C 1
ATOM 10358 O O . LEU B 1 627 ? 58.099 17.152 12.772 1.00 24.10 627 LEU B O 1
ATOM 10363 N N . CYS B 1 628 ? 60.080 17.567 13.741 1.00 22.72 628 CYS B N 1
ATOM 10364 C CA . CYS B 1 628 ? 60.474 16.160 13.865 1.00 22.95 628 CYS B CA 1
ATOM 10365 C C . CYS B 1 628 ? 59.668 15.385 14.891 1.00 25.17 628 CYS B C 1
ATOM 10366 O O . CYS B 1 628 ? 59.363 14.207 14.685 1.00 24.88 628 CYS B O 1
ATOM 10369 N N . THR B 1 629 ? 59.401 16.015 16.026 1.00 24.80 629 THR B N 1
ATOM 10370 C CA . THR B 1 629 ? 58.841 15.329 17.203 1.00 25.38 629 THR B CA 1
ATOM 10371 C C . THR B 1 629 ? 57.394 15.675 17.502 1.00 27.21 629 THR B C 1
ATOM 10372 O O . THR B 1 629 ? 56.766 14.992 18.296 1.00 29.18 629 THR B O 1
ATOM 10376 N N . GLY B 1 630 ? 56.877 16.758 16.926 1.00 27.08 630 GLY B N 1
ATOM 10377 C CA . GLY B 1 630 ? 55.615 17.346 17.351 1.00 26.58 630 GLY B CA 1
ATOM 10378 C C . GLY B 1 630 ? 55.623 18.033 18.717 1.00 26.34 630 GLY B C 1
ATOM 10379 O O . GLY B 1 630 ? 54.565 18.296 19.265 1.00 26.26 630 GLY B O 1
ATOM 10380 N N . ASP B 1 631 ? 56.797 18.331 19.280 1.00 25.65 631 ASP B N 1
ATOM 10381 C CA . ASP B 1 631 ? 56.876 19.021 20.577 1.00 25.71 631 ASP B CA 1
ATOM 10382 C C . ASP B 1 631 ? 56.844 20.536 20.308 1.00 24.86 631 ASP B C 1
ATOM 10383 O O . ASP B 1 631 ? 57.880 21.163 20.035 1.00 23.62 631 ASP B O 1
ATOM 10388 N N . SER B 1 632 ? 55.656 21.121 20.416 1.00 23.74 632 SER B N 1
ATOM 10389 C CA . SER B 1 632 ? 55.438 22.512 20.036 1.00 24.76 632 SER B CA 1
ATOM 10390 C C . SER B 1 632 ? 56.061 23.514 21.025 1.00 22.84 632 SER B C 1
ATOM 10391 O O . SER B 1 632 ? 56.189 24.701 20.696 1.00 21.33 632 SER B O 1
ATOM 10394 N N . SER B 1 633 ? 56.446 23.047 22.220 1.00 20.37 633 SER B N 1
ATOM 10395 C CA . SER B 1 633 ? 57.215 23.869 23.156 1.00 20.49 633 SER B CA 1
ATOM 10396 C C . SER B 1 633 ? 58.506 24.350 22.497 1.00 18.79 633 SER B C 1
ATOM 10397 O O . SER B 1 633 ? 58.944 25.464 22.751 1.00 18.35 633 SER B O 1
ATOM 10400 N N . TYR B 1 634 ? 59.081 23.526 21.629 1.00 18.79 634 TYR B N 1
ATOM 10401 C CA . TYR B 1 634 ? 60.290 23.913 20.896 1.00 18.12 634 TYR B CA 1
ATOM 10402 C C . TYR B 1 634 ? 60.010 24.979 19.841 1.00 17.53 634 TYR B C 1
ATOM 10403 O O . TYR B 1 634 ? 60.883 25.802 19.571 1.00 16.81 634 TYR B O 1
ATOM 10412 N N . GLN B 1 635 ? 58.822 24.984 19.229 1.00 15.69 635 GLN B N 1
ATOM 10413 C CA . GLN B 1 635 ? 58.488 26.093 18.323 1.00 15.84 635 GLN B CA 1
ATOM 10414 C C . GLN B 1 635 ? 58.379 27.437 19.046 1.00 15.90 635 GLN B C 1
ATOM 10415 O O . GLN B 1 635 ? 58.829 28.483 18.535 1.00 14.96 635 GLN B O 1
ATOM 10421 N N . LYS B 1 636 ? 57.784 27.433 20.235 1.00 16.30 636 LYS B N 1
ATOM 10422 C CA . LYS B 1 636 ? 57.677 28.645 21.028 1.00 17.81 636 LYS B CA 1
ATOM 10423 C C . LYS B 1 636 ? 59.080 29.113 21.406 1.00 16.27 636 LYS B C 1
ATOM 10424 O O . LYS B 1 636 ? 59.359 30.304 21.379 1.00 14.16 636 LYS B O 1
ATOM 10430 N N . ARG B 1 637 ? 59.961 28.168 21.738 1.00 15.73 637 ARG B N 1
ATOM 10431 C CA . ARG B 1 637 ? 61.349 28.534 22.061 1.00 15.19 637 ARG B CA 1
ATOM 10432 C C . ARG B 1 637 ? 62.084 29.064 20.828 1.00 14.89 637 ARG B C 1
ATOM 10433 O O . ARG B 1 637 ? 62.836 30.034 20.915 1.00 13.96 637 ARG B O 1
ATOM 10441 N N . ALA B 1 638 ? 61.857 28.453 19.674 1.00 13.44 638 ALA B N 1
ATOM 10442 C CA . ALA B 1 638 ? 62.445 28.983 18.442 1.00 12.87 638 ALA B CA 1
ATOM 10443 C C . ALA B 1 638 ? 62.021 30.423 18.193 1.00 12.08 638 ALA B C 1
ATOM 10444 O O . ALA B 1 638 ? 62.826 31.255 17.762 1.00 11.72 638 ALA B O 1
ATOM 10446 N N . GLU B 1 639 ? 60.747 30.709 18.395 1.00 11.85 639 GLU B N 1
ATOM 10447 C CA . GLU B 1 639 ? 60.235 32.064 18.201 1.00 13.04 639 GLU B CA 1
ATOM 10448 C C . GLU B 1 639 ? 60.924 33.072 19.147 1.00 12.29 639 GLU B C 1
ATOM 10449 O O . GLU B 1 639 ? 61.240 34.203 18.770 1.00 12.21 639 GLU B O 1
ATOM 10455 N N . ASN B 1 640 ? 61.140 32.647 20.376 1.00 12.53 640 ASN B N 1
ATOM 10456 C CA . ASN B 1 640 ? 61.860 33.467 21.347 1.00 12.78 640 ASN B CA 1
ATOM 10457 C C . ASN B 1 640 ? 63.279 33.790 20.912 1.00 12.94 640 ASN B C 1
ATOM 10458 O O . ASN B 1 640 ? 63.720 34.953 20.989 1.00 12.91 640 ASN B O 1
ATOM 10463 N N . VAL B 1 641 ? 63.999 32.777 20.454 1.00 12.60 641 VAL B N 1
ATOM 10464 C CA . VAL B 1 641 ? 65.397 32.979 20.021 1.00 12.45 641 VAL B CA 1
ATOM 10465 C C . VAL B 1 641 ? 65.469 34.032 18.931 1.00 11.94 641 VAL B C 1
ATOM 10466 O O . VAL B 1 641 ? 66.223 34.983 19.007 1.00 11.54 641 VAL B O 1
ATOM 10470 N N . VAL B 1 642 ? 64.685 33.844 17.882 1.00 12.06 642 VAL B N 1
ATOM 10471 C CA . VAL B 1 642 ? 64.783 34.758 16.748 1.00 12.22 642 VAL B CA 1
ATOM 10472 C C . VAL B 1 642 ? 64.241 36.160 17.051 1.00 12.16 642 VAL B C 1
ATOM 10473 O O . VAL B 1 642 ? 64.776 37.167 16.569 1.00 12.01 642 VAL B O 1
ATOM 10477 N N A ARG B 1 643 ? 63.201 36.237 17.877 0.50 11.48 643 ARG B N 1
ATOM 10478 N N B ARG B 1 643 ? 63.199 36.229 17.878 0.50 13.02 643 ARG B N 1
ATOM 10479 C CA A ARG B 1 643 ? 62.664 37.526 18.300 0.50 11.08 643 ARG B CA 1
ATOM 10480 C CA B ARG B 1 643 ? 62.658 37.511 18.319 0.50 13.55 643 ARG B CA 1
ATOM 10481 C C A ARG B 1 643 ? 63.708 38.341 19.063 0.50 10.97 643 ARG B C 1
ATOM 10482 C C B ARG B 1 643 ? 63.707 38.335 19.060 0.50 12.33 643 ARG B C 1
ATOM 10483 O O A ARG B 1 643 ? 63.830 39.560 18.865 0.50 10.28 643 ARG B O 1
ATOM 10484 O O B ARG B 1 643 ? 63.825 39.552 18.854 0.50 11.45 643 ARG B O 1
ATOM 10499 N N . ASN B 1 644 ? 64.483 37.678 19.917 1.00 11.25 644 ASN B N 1
ATOM 10500 C CA . ASN B 1 644 ? 65.507 38.393 20.703 1.00 11.24 644 ASN B CA 1
ATOM 10501 C C . ASN B 1 644 ? 66.644 38.962 19.840 1.00 11.71 644 ASN B C 1
ATOM 10502 O O . ASN B 1 644 ? 67.241 39.984 20.218 1.00 11.37 644 ASN B O 1
ATOM 10507 N N . ASN B 1 645 ? 66.891 38.366 18.664 1.00 10.80 645 ASN B N 1
ATOM 10508 C CA . ASN B 1 645 ? 67.837 38.931 17.726 1.00 11.40 645 ASN B CA 1
ATOM 10509 C C . ASN B 1 645 ? 67.343 40.169 16.957 1.00 12.25 645 ASN B C 1
ATOM 10510 O O . ASN B 1 645 ? 68.143 40.825 16.272 1.00 11.97 645 ASN B O 1
ATOM 10515 N N . LEU B 1 646 ? 66.050 40.517 17.089 1.00 12.17 646 LEU B N 1
ATOM 10516 C CA . LEU B 1 646 ? 65.553 41.729 16.474 1.00 12.73 646 LEU B CA 1
ATOM 10517 C C . LEU B 1 646 ? 66.213 43.017 16.961 1.00 13.02 646 LEU B C 1
ATOM 10518 O O . LEU B 1 646 ? 66.155 44.038 16.258 1.00 12.99 646 LEU B O 1
ATOM 10523 N N . CYS B 1 647 ? 66.853 42.981 18.133 1.00 12.33 647 CYS B N 1
ATOM 10524 C CA . CYS B 1 647 ? 67.527 44.180 18.644 1.00 12.36 647 CYS B CA 1
ATOM 10525 C C . CYS B 1 647 ? 68.734 44.610 17.785 1.00 12.35 647 CYS B C 1
ATOM 10526 O O . CYS B 1 647 ? 69.209 45.727 17.919 1.00 12.52 647 CYS B O 1
ATOM 10529 N N . LEU B 1 648 ? 69.212 43.736 16.889 1.00 11.58 648 LEU B N 1
ATOM 10530 C CA . LEU B 1 648 ? 70.276 44.068 15.949 1.00 11.80 648 LEU B CA 1
ATOM 10531 C C . LEU B 1 648 ? 69.858 44.981 14.777 1.00 12.18 648 LEU B C 1
ATOM 10532 O O . LEU B 1 648 ? 70.712 45.404 13.999 1.00 11.08 648 LEU B O 1
ATOM 10537 N N . PHE B 1 649 ? 68.559 45.271 14.686 1.00 11.91 649 PHE B N 1
ATOM 10538 C CA . PHE B 1 649 ? 67.972 45.990 13.554 1.00 11.89 649 PHE B CA 1
ATOM 10539 C C . PHE B 1 649 ? 67.260 47.203 14.099 1.00 12.42 649 PHE B C 1
ATOM 10540 O O . PHE B 1 649 ? 66.480 47.113 15.062 1.00 13.47 649 PHE B O 1
ATOM 10548 N N . PHE B 1 650 ? 67.548 48.339 13.516 1.00 12.27 650 PHE B N 1
ATOM 10549 C CA . PHE B 1 650 ? 67.105 49.609 14.052 1.00 13.36 650 PHE B CA 1
ATOM 10550 C C . PHE B 1 650 ? 66.002 50.220 13.208 1.00 14.37 650 PHE B C 1
ATOM 10551 O O . PHE B 1 650 ? 65.789 49.840 12.034 1.00 13.01 650 PHE B O 1
ATOM 10559 N N . GLU B 1 651 ? 65.334 51.207 13.785 1.00 14.88 651 GLU B N 1
ATOM 10560 C CA . GLU B 1 651 ? 64.106 51.728 13.162 1.00 16.03 651 GLU B CA 1
ATOM 10561 C C . GLU B 1 651 ? 64.345 52.556 11.906 1.00 15.98 651 GLU B C 1
ATOM 10562 O O . GLU B 1 651 ? 63.392 52.857 11.211 1.00 18.72 651 GLU B O 1
ATOM 10568 N N . ASP B 1 652 ? 65.584 52.947 11.642 1.00 15.37 652 ASP B N 1
ATOM 10569 C CA . ASP B 1 652 ? 65.933 53.593 10.380 1.00 16.48 652 ASP B CA 1
ATOM 10570 C C . ASP B 1 652 ? 66.389 52.600 9.280 1.00 15.79 652 ASP B C 1
ATOM 10571 O O . ASP B 1 652 ? 66.836 53.033 8.214 1.00 16.40 652 ASP B O 1
ATOM 10576 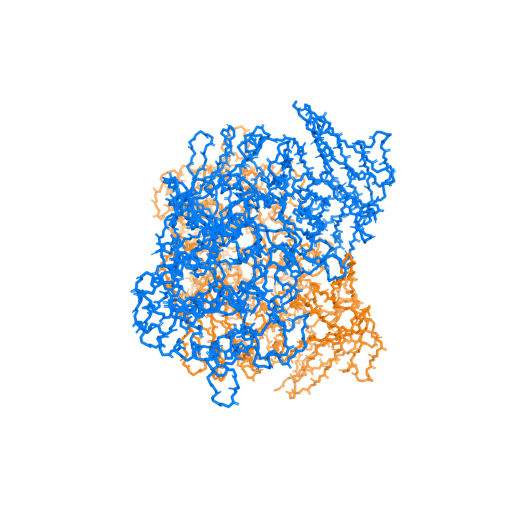N N . GLY B 1 653 ? 66.298 51.291 9.540 1.00 14.57 653 GLY B N 1
ATOM 10577 C CA . GLY B 1 653 ? 66.760 50.276 8.589 1.00 13.77 653 GLY B CA 1
ATOM 10578 C C . GLY B 1 653 ? 68.200 49.865 8.749 1.00 13.35 653 GLY B C 1
ATOM 10579 O O . GLY B 1 653 ? 68.653 48.947 8.069 1.00 13.46 653 GLY B O 1
ATOM 10580 N N . LYS B 1 654 ? 68.942 50.549 9.623 1.00 12.56 654 LYS B N 1
ATOM 10581 C CA . LYS B 1 654 ? 70.339 50.191 9.871 1.00 12.34 654 LYS B CA 1
ATOM 10582 C C . LYS B 1 654 ? 70.384 48.908 10.708 1.00 11.58 654 LYS B C 1
ATOM 10583 O O . LYS B 1 654 ? 69.387 48.526 11.299 1.00 11.52 654 LYS B O 1
ATOM 10589 N N . ALA B 1 655 ? 71.533 48.247 10.702 1.00 11.20 655 ALA B N 1
ATOM 10590 C CA . ALA B 1 655 ? 71.732 47.044 11.496 1.00 11.20 655 ALA B CA 1
ATOM 10591 C C . ALA B 1 655 ? 73.144 46.993 12.040 1.00 11.40 655 ALA B C 1
ATOM 10592 O O . ALA B 1 655 ? 74.022 47.714 11.579 1.00 11.84 655 ALA B O 1
ATOM 10594 N N . SER B 1 656 ? 73.351 46.100 13.008 1.00 11.10 656 SER B N 1
ATOM 10595 C CA . SER B 1 656 ? 74.648 45.943 13.679 1.00 11.59 656 SER B CA 1
ATOM 10596 C C . SER B 1 656 ? 75.100 44.490 13.669 1.00 11.57 656 SER B C 1
ATOM 10597 O O . SER B 1 656 ? 74.292 43.584 13.890 1.00 11.24 656 SER B O 1
ATOM 10600 N N . CYS B 1 657 ? 76.397 44.283 13.457 1.00 11.29 657 CYS B N 1
ATOM 10601 C CA . CYS B 1 657 ? 76.930 42.943 13.388 1.00 12.00 657 CYS B CA 1
ATOM 10602 C C . CYS B 1 657 ? 77.120 42.272 14.741 1.00 12.14 657 CYS B C 1
ATOM 10603 O O . CYS B 1 657 ? 77.369 41.075 14.775 1.00 12.65 657 CYS B O 1
ATOM 10606 N N . ALA B 1 658 ? 76.977 43.018 15.838 1.00 11.77 658 ALA B N 1
ATOM 10607 C CA . ALA B 1 658 ? 77.186 42.449 17.183 1.00 12.31 658 ALA B CA 1
ATOM 10608 C C . ALA B 1 658 ? 76.857 43.452 18.250 1.00 11.75 658 ALA B C 1
ATOM 10609 O O . ALA B 1 658 ? 77.212 44.630 18.118 1.00 12.26 658 ALA B O 1
ATOM 10611 N N . TYR B 1 659 ? 76.216 42.980 19.328 1.00 11.97 659 TYR B N 1
ATOM 10612 C CA . TYR B 1 659 ? 76.115 43.764 20.544 1.00 11.03 659 TYR B CA 1
ATOM 10613 C C . TYR B 1 659 ? 77.188 43.300 21.524 1.00 11.01 659 TYR B C 1
ATOM 10614 O O . TYR B 1 659 ? 77.185 42.155 21.984 1.00 10.51 659 TYR B O 1
ATOM 10623 N N . MET B 1 660 ? 78.080 44.217 21.867 1.00 11.24 660 MET B N 1
ATOM 10624 C CA . MET B 1 660 ? 79.172 43.932 22.773 1.00 11.83 660 MET B CA 1
ATOM 10625 C C . MET B 1 660 ? 78.655 44.144 24.193 1.00 11.03 660 MET B C 1
ATOM 10626 O O . MET B 1 660 ? 78.393 45.253 24.607 1.00 10.84 660 MET B O 1
ATOM 10631 N N . TYR B 1 661 ? 78.493 43.053 24.908 1.00 10.68 661 TYR B N 1
ATOM 10632 C CA . TYR B 1 661 ? 77.625 43.000 26.082 1.00 10.79 661 TYR B CA 1
ATOM 10633 C C . TYR B 1 661 ? 78.225 43.388 27.446 1.00 10.52 661 TYR B C 1
ATOM 10634 O O . TYR B 1 661 ? 77.549 44.079 28.228 1.00 11.08 661 TYR B O 1
ATOM 10643 N N . PRO B 1 662 ? 79.438 42.929 27.754 1.00 10.41 662 PRO B N 1
ATOM 10644 C CA . PRO B 1 662 ? 79.922 43.224 29.127 1.00 10.66 662 PRO B CA 1
ATOM 10645 C C . PRO B 1 662 ? 80.186 44.683 29.398 1.00 10.46 662 PRO B C 1
ATOM 10646 O O . PRO B 1 662 ? 80.263 45.487 28.490 1.00 10.18 662 PRO B O 1
ATOM 10650 N N . TYR B 1 663 ? 80.383 45.029 30.660 1.00 11.00 663 TYR B N 1
ATOM 10651 C CA . TYR B 1 663 ? 80.709 46.403 31.052 1.00 11.81 663 TYR B CA 1
ATOM 10652 C C . TYR B 1 663 ? 81.944 46.921 30.337 1.00 11.52 663 TYR B C 1
ATOM 10653 O O . TYR B 1 663 ? 81.923 47.986 29.669 1.00 10.49 663 TYR B O 1
ATOM 10662 N N . LYS B 1 664 ? 82.991 46.122 30.438 1.00 11.62 664 LYS B N 1
ATOM 10663 C CA . LYS B 1 664 ? 84.288 46.427 29.831 1.00 11.29 664 LYS B CA 1
ATOM 10664 C C . LYS B 1 664 ? 84.952 45.158 29.422 1.00 11.60 664 LYS B C 1
ATOM 10665 O O . LYS B 1 664 ? 84.644 44.091 29.959 1.00 11.05 664 LYS B O 1
ATOM 10671 N N . ILE B 1 665 ? 85.841 45.276 28.434 1.00 11.28 665 ILE B N 1
ATOM 10672 C CA . ILE B 1 665 ? 86.679 44.174 27.969 1.00 12.60 665 ILE B CA 1
ATOM 10673 C C . ILE B 1 665 ? 88.104 44.681 28.031 1.00 12.16 665 ILE B C 1
ATOM 10674 O O . ILE B 1 665 ? 88.475 45.614 27.323 1.00 11.18 665 ILE B O 1
ATOM 10679 N N . ASP B 1 666 ? 88.898 44.105 28.924 1.00 13.14 666 ASP B N 1
ATOM 10680 C CA . ASP B 1 666 ? 90.291 44.572 29.133 1.00 13.71 666 ASP B CA 1
ATOM 10681 C C . ASP B 1 666 ? 90.382 46.081 29.343 1.00 13.01 666 ASP B C 1
ATOM 10682 O O . ASP B 1 666 ? 91.291 46.713 28.825 1.00 13.84 666 ASP B O 1
ATOM 10687 N N . GLY B 1 667 ? 89.422 46.635 30.094 1.00 12.86 667 GLY B N 1
ATOM 10688 C CA . GLY B 1 667 ? 89.372 48.055 30.399 1.00 13.56 667 GLY B CA 1
ATOM 10689 C C . GLY B 1 667 ? 88.734 48.966 29.373 1.00 13.26 667 GLY B C 1
ATOM 10690 O O . GLY B 1 667 ? 88.604 50.169 29.617 1.00 13.73 667 GLY B O 1
ATOM 10691 N N . VAL B 1 668 ? 88.367 48.406 28.215 1.00 12.38 668 VAL B N 1
ATOM 10692 C CA . VAL B 1 668 ? 87.733 49.157 27.153 1.00 12.73 668 VAL B CA 1
ATOM 10693 C C . VAL B 1 668 ? 86.235 49.070 27.375 1.00 12.22 668 VAL B C 1
ATOM 10694 O O . VAL B 1 668 ? 85.699 47.992 27.518 1.00 11.54 668 VAL B O 1
ATOM 10698 N N . LYS B 1 669 ? 85.575 50.217 27.368 1.00 13.06 669 LYS B N 1
ATOM 10699 C CA . LYS B 1 669 ? 84.140 50.289 27.571 1.00 13.20 669 LYS B CA 1
ATOM 10700 C C . LYS B 1 669 ? 83.407 49.557 26.460 1.00 12.80 669 LYS B C 1
ATOM 10701 O O . LYS B 1 669 ? 83.678 49.761 25.261 1.00 12.21 669 LYS B O 1
ATOM 10707 N N . ALA B 1 670 ? 82.480 48.693 26.867 1.00 11.73 670 ALA B N 1
ATOM 10708 C CA . ALA B 1 670 ? 81.677 47.984 25.882 1.00 11.80 670 ALA B CA 1
ATOM 10709 C C . ALA B 1 670 ? 80.213 48.423 26.017 1.00 11.47 670 ALA B C 1
ATOM 10710 O O . ALA B 1 670 ? 79.974 49.623 26.044 1.00 12.68 670 ALA B O 1
ATOM 10712 N N . GLU B 1 671 ? 79.252 47.508 25.992 1.00 12.22 671 GLU B N 1
ATOM 10713 C CA . GLU B 1 671 ? 77.816 47.851 26.032 1.00 11.94 671 GLU B CA 1
ATOM 10714 C C . GLU B 1 671 ? 77.416 48.731 24.850 1.00 11.90 671 GLU B C 1
ATOM 10715 O O . GLU B 1 671 ? 76.836 49.799 25.015 1.00 11.66 671 GLU B O 1
ATOM 10721 N N . PHE B 1 672 ? 77.746 48.250 23.655 1.00 11.53 672 PHE B N 1
ATOM 10722 C CA . PHE B 1 672 ? 77.437 48.991 22.424 1.00 12.23 672 PHE B CA 1
ATOM 10723 C C . PHE B 1 672 ? 77.168 48.055 21.279 1.00 11.71 672 PHE B C 1
ATOM 10724 O O . PHE B 1 672 ? 77.657 46.919 21.290 1.00 11.56 672 PHE B O 1
ATOM 10732 N N . TYR B 1 673 ? 76.372 48.542 20.326 1.00 11.67 673 TYR B N 1
ATOM 10733 C CA . TYR B 1 673 ? 76.197 47.891 19.024 1.00 11.73 673 TYR B CA 1
ATOM 10734 C C . TYR B 1 673 ? 77.363 48.292 18.143 1.00 11.60 673 TYR B C 1
ATOM 10735 O O . TYR B 1 673 ? 77.635 49.475 17.965 1.00 11.97 673 TYR B O 1
ATOM 10744 N N . ASP B 1 674 ? 78.038 47.322 17.565 1.00 11.45 674 ASP B N 1
ATOM 10745 C CA . ASP B 1 674 ? 79.141 47.636 16.682 1.00 12.80 674 ASP B CA 1
ATOM 10746 C C . ASP B 1 674 ? 78.575 48.425 15.491 1.00 12.85 674 ASP B C 1
ATOM 10747 O O . ASP B 1 674 ? 77.489 48.092 14.997 1.00 12.92 674 ASP B O 1
ATOM 10752 N N . PRO B 1 675 ? 79.267 49.480 15.062 1.00 13.26 675 PRO B N 1
ATOM 10753 C CA . PRO B 1 675 ? 78.698 50.322 14.011 1.00 14.19 675 PRO B CA 1
ATOM 10754 C C . PRO B 1 675 ? 78.778 49.778 12.582 1.00 13.84 675 PRO B C 1
ATOM 10755 O O . PRO B 1 675 ? 78.302 50.458 11.688 1.00 14.32 675 PRO B O 1
ATOM 10759 N N . TYR B 1 676 ? 79.357 48.603 12.353 1.00 13.67 676 TYR B N 1
ATOM 10760 C CA . TYR B 1 676 ? 79.246 47.987 11.031 1.00 13.90 676 TYR B CA 1
ATOM 10761 C C . TYR B 1 676 ? 78.005 47.129 10.945 1.00 13.46 676 TYR B C 1
ATOM 10762 O O . TYR B 1 676 ? 77.716 46.334 11.853 1.00 13.96 676 TYR B O 1
ATOM 10771 N N . ALA B 1 677 ? 77.288 47.277 9.838 1.00 12.84 677 ALA B N 1
ATOM 10772 C CA . ALA B 1 677 ? 76.356 46.254 9.369 1.00 12.47 677 ALA B CA 1
ATOM 10773 C C . ALA B 1 677 ? 77.224 45.368 8.483 1.00 13.20 677 ALA B C 1
ATOM 10774 O O . ALA B 1 677 ? 77.792 45.819 7.481 1.00 13.72 677 ALA B O 1
ATOM 10776 N N . ASN B 1 678 ? 77.389 44.125 8.898 1.00 12.43 678 ASN B N 1
ATOM 10777 C CA . ASN B 1 678 ? 78.255 43.215 8.185 1.00 12.69 678 ASN B CA 1
ATOM 10778 C C . ASN B 1 678 ? 77.416 42.017 7.809 1.00 12.96 678 ASN B C 1
ATOM 10779 O O . ASN B 1 678 ? 76.829 42.006 6.721 1.00 13.66 678 ASN B O 1
ATOM 10784 N N . ASP B 1 679 ? 77.311 41.039 8.700 1.00 12.59 679 ASP B N 1
ATOM 10785 C CA . ASP B 1 679 ? 76.758 39.720 8.372 1.00 13.60 679 ASP B CA 1
ATOM 10786 C C . ASP B 1 679 ? 75.457 39.321 9.093 1.00 13.15 679 ASP B C 1
ATOM 10787 O O . ASP B 1 679 ? 74.888 38.254 8.871 1.00 13.63 679 ASP B O 1
ATOM 10792 N N . GLN B 1 680 ? 74.955 40.218 9.927 1.00 12.41 680 GLN B N 1
ATOM 10793 C CA . GLN B 1 680 ? 73.795 39.958 10.792 1.00 11.91 680 GLN B CA 1
ATOM 10794 C C . GLN B 1 680 ? 72.469 39.673 10.118 1.00 12.04 680 GLN B C 1
ATOM 10795 O O . GLN B 1 680 ? 71.538 39.225 10.791 1.00 11.80 680 GLN B O 1
ATOM 10801 N N . ASP B 1 681 ? 72.338 39.979 8.815 1.00 12.20 681 ASP B N 1
ATOM 10802 C CA . ASP B 1 681 ? 71.036 39.790 8.199 1.00 12.19 681 ASP B CA 1
ATOM 10803 C C . ASP B 1 681 ? 70.576 38.324 8.161 1.00 11.77 681 ASP B C 1
ATOM 10804 O O . ASP B 1 681 ? 69.371 38.069 8.065 1.00 11.27 681 ASP B O 1
ATOM 10809 N N . TRP B 1 682 ? 71.490 37.373 8.320 1.00 11.24 682 TRP B N 1
ATOM 10810 C CA . TRP B 1 682 ? 71.085 35.987 8.583 1.00 11.48 682 TRP B CA 1
ATOM 10811 C C . TRP B 1 682 ? 70.104 35.848 9.767 1.00 11.64 682 TRP B C 1
ATOM 10812 O O . TRP B 1 682 ? 69.283 34.930 9.779 1.00 11.58 682 TRP B O 1
ATOM 10823 N N . ALA B 1 683 ? 70.155 36.753 10.757 1.00 11.50 683 ALA B N 1
ATOM 10824 C CA . ALA B 1 683 ? 69.176 36.670 11.830 1.00 12.01 683 ALA B CA 1
ATOM 10825 C C . ALA B 1 683 ? 67.749 36.775 11.295 1.00 11.94 683 ALA B C 1
ATOM 10826 O O . ALA B 1 683 ? 66.852 36.101 11.788 1.00 12.65 683 ALA B O 1
ATOM 10828 N N . LEU B 1 684 ? 67.533 37.638 10.319 1.00 11.63 684 LEU B N 1
ATOM 10829 C CA . LEU B 1 684 ? 66.201 37.779 9.727 1.00 11.81 684 LEU B CA 1
ATOM 10830 C C . LEU B 1 684 ? 65.875 36.663 8.743 1.00 11.79 684 LEU B C 1
ATOM 10831 O O . LEU B 1 684 ? 64.721 36.300 8.622 1.00 12.06 684 LEU B O 1
ATOM 10836 N N . VAL B 1 685 ? 66.880 36.101 8.080 1.00 11.67 685 VAL B N 1
ATOM 10837 C CA . VAL B 1 685 ? 66.679 34.871 7.296 1.00 12.41 685 VAL B CA 1
ATOM 10838 C C . VAL B 1 685 ? 66.062 33.797 8.194 1.00 12.81 685 VAL B C 1
ATOM 10839 O O . VAL B 1 685 ? 65.036 33.173 7.884 1.00 12.62 685 VAL B O 1
ATOM 10843 N N . TYR B 1 686 ? 66.643 33.624 9.375 1.00 12.79 686 TYR B N 1
ATOM 10844 C CA . TYR B 1 686 ? 66.167 32.614 10.297 1.00 13.14 686 TYR B CA 1
ATOM 10845 C C . TYR B 1 686 ? 64.896 33.012 11.029 1.00 12.30 686 TYR B C 1
ATOM 10846 O O . TYR B 1 686 ? 64.064 32.139 11.335 1.00 13.61 686 TYR B O 1
ATOM 10855 N N . TYR B 1 687 ? 64.714 34.302 11.303 1.00 11.71 687 TYR B N 1
ATOM 10856 C CA . TYR B 1 687 ? 63.424 34.787 11.787 1.00 12.17 687 TYR B CA 1
ATOM 10857 C C . TYR B 1 687 ? 62.293 34.336 10.846 1.00 12.39 687 TYR B C 1
ATOM 10858 O O . TYR B 1 687 ? 61.253 33.841 11.299 1.00 12.32 687 TYR B O 1
ATOM 10867 N N . LEU B 1 688 ? 62.516 34.529 9.547 1.00 12.46 688 LEU B N 1
ATOM 10868 C CA . LEU B 1 688 ? 61.459 34.214 8.549 1.00 13.73 688 LEU B CA 1
ATOM 10869 C C . LEU B 1 688 ? 61.279 32.703 8.354 1.00 13.97 688 LEU B C 1
ATOM 10870 O O . LEU B 1 688 ? 60.137 32.225 8.083 1.00 14.84 688 LEU B O 1
ATOM 10875 N N . LEU B 1 689 ? 62.354 31.924 8.513 1.00 14.37 689 LEU B N 1
ATOM 10876 C CA . LEU B 1 689 ? 62.209 30.463 8.569 1.00 14.49 689 LEU B CA 1
ATOM 10877 C C . LEU B 1 689 ? 61.310 30.032 9.709 1.00 14.84 689 LEU B C 1
ATOM 10878 O O . LEU B 1 689 ? 60.311 29.327 9.519 1.00 15.44 689 LEU B O 1
ATOM 10883 N N . VAL B 1 690 ? 61.637 30.487 10.919 1.00 14.45 690 VAL B N 1
ATOM 10884 C CA . VAL B 1 690 ? 60.935 30.089 12.095 1.00 14.18 690 VAL B CA 1
ATOM 10885 C C . VAL B 1 690 ? 59.471 30.523 12.067 1.00 14.83 690 VAL B C 1
ATOM 10886 O O . VAL B 1 690 ? 58.583 29.754 12.453 1.00 15.13 690 VAL B O 1
ATOM 10890 N N . ASN B 1 691 ? 59.214 31.743 11.625 1.00 14.65 691 ASN B N 1
ATOM 10891 C CA . ASN B 1 691 ? 57.880 32.277 11.733 1.00 16.38 691 ASN B CA 1
ATOM 10892 C C . ASN B 1 691 ? 57.017 32.092 10.469 1.00 18.51 691 ASN B C 1
ATOM 10893 O O . ASN B 1 691 ? 55.785 32.157 10.560 1.00 19.95 691 ASN B O 1
ATOM 10898 N N . ARG B 1 692 ? 57.638 31.985 9.306 1.00 19.86 692 ARG B N 1
ATOM 10899 C CA . ARG B 1 692 ? 56.871 31.863 8.034 1.00 22.99 692 ARG B CA 1
ATOM 10900 C C . ARG B 1 692 ? 57.151 30.570 7.279 1.00 23.87 692 ARG B C 1
ATOM 10901 O O . ARG B 1 692 ? 56.483 30.306 6.287 1.00 26.31 692 ARG B O 1
ATOM 10909 N N . GLY B 1 693 ? 58.105 29.758 7.729 1.00 22.96 693 GLY B N 1
ATOM 10910 C CA . GLY B 1 693 ? 58.517 28.566 7.009 1.00 24.17 693 GLY B CA 1
ATOM 10911 C C . GLY B 1 693 ? 59.227 28.767 5.675 1.00 26.02 693 GLY B C 1
ATOM 10912 O O . GLY B 1 693 ? 59.246 27.837 4.853 1.00 26.92 693 GLY B O 1
ATOM 10913 N N . LEU B 1 694 ? 59.809 29.946 5.436 1.00 26.00 694 LEU B N 1
ATOM 10914 C CA . LEU B 1 694 ? 60.494 30.241 4.162 1.00 30.70 694 LEU B CA 1
ATOM 10915 C C . LEU B 1 694 ? 61.973 29.935 4.238 1.00 32.71 694 LEU B C 1
ATOM 10916 O O . LEU B 1 694 ? 62.586 30.352 5.222 1.00 36.13 694 LEU B O 1
#

Radius of gyration: 34.59 Å; Cα contacts (8 Å, |Δi|>4): 3323; chains: 2; bounding box: 71×97×88 Å

InterPro domains:
  IPR008928 Six-hairpin glycosidase superfamily [SSF48208] (398-652)

Sequence (1338 aa):
NFPVEMRINPSSTGAISELLTTLKGDNRSMNWVVKTDGTQYPWVKDNYGWGLGYFTVVKGRETVKREWRIPVEISPDGMKVLYREGDIRILIKREIKQGDLVEEYSFTNEGEEPVSLYDVAVYTPFNDNYPDAQQCINSRAHTHIWKGGSAAYVNAIRMGDFTPHLGLVVTDGAIRNYEIWERGRKKANSQTRGIIALDLPDLLLKPGESSYSSLEWHVFAHNGNDDFRHKLLEKGSVLVSCNKYVFEKGEKARVECRSLEPLEACTAKMNGVPVPVKQEGNLCFVEVPMEQAGEVRFDFYYNGNKQTHADCLVISNTADLIRKRVDFIRTRQQMNNPSDLRDGAYMVYDNEGDSIYLNDTPNCNPVDRDEGAERLGMGVLLVKQYLLTKDPELKQSLLRYADFVRRKLQTDNYVTYSSVDQKNRNRGYNYMWVAELYFQMYKVTGDKQFVTDGYKTLKSMFQQFGYGFYAIGIPVRLGLQSLKEAGMKKEYTTDLRNDFIKTGDVFVKNGLNYPAHEVNYEQSIVAPAIQFLAQLYLETGSQKYLDEVKRQMPVLEAFNGFQPSYHLNEVAIRHWDGHWFGKRELFGDTFPHYWSTITGAVYYYYALCTGDSSYQKRAENVVRNNLCLFFEDGKASCAYMYPYKIDGVKAEFYDPYANDQDWALVYYLLVNRGLNFPVEMRINPSTGAISELTLKGDNRSMNWVVKTDGTQYPWVKDNYGWGLGYFTVVVKGRETVKRREWRIPVVEISPDGMKVLLYREGDIRILIKREIKQGDLVEEYSSFTNEGEEPVSLYDVAVYTPFNDNYPDAQQCINSRAHTHIWKGGSAAYVNAIRMGDFTPHLGLVVTDGAIRNYEIWERGRKKANSQQTRGIIALDLPDLLLKPGESSYSSLEWHVFAHNGNDDFRHKLLEKGSVLVSCNKYVFEKGEKARVECRSLEPLEACTAKMNGVPVPVKQEGNLCFVEVPMEQAGEVRFDFYYNGNKQTHADCLVISNTADLIRKRVDFIRTRQQMNNPSDLRDGAYMVYDNEGDSIYLNDTPNCNPVDRDEGAERLGMGVLLVKQYLLTKDPELKQSLLRYADFVRRKLQTDNYVTYSSVDQKNRNRGYNYMWVAELYFQMYKVTGDKQFVTDGYKTLKSMFQQQFGYGFYAIGIPVRLGLQSLKEAGMKKEYTTDLRNDFIKTGDVFVKNGLNYPAHEVNYEQSIVAPAIQFLAQLYLETGSQKYLDEVKRQMPVLEAFNGFQPSYHLNEVAIRHWDGHWFGKRELFGDTFPHYWSTITGAVYYYYALCTGDSSYQKRAENVVRRNNLCLFFEDGKASCAYMYPYKIDGVKAEFYDPYANDQDWALVYYLLVNRGL

Nearest PDB structures (foldseek):
  5nok-assembly2_B  TM=9.986E-01  e=0.000E+00  Bacteroides cellulosilyticus DSM 14838
  5nok-assembly1_A  TM=1.001E+00  e=0.000E+00  Bacteroides cellulosilyticus DSM 14838
  4v1r-assembly1_A  TM=6.256E-01  e=2.217E-04  Bacteroides thetaiotaomicron VPI-5482
  4wu0-assembly2_B  TM=5.322E-01  e=1.358E-04  Clostridium acetobutylicum ATCC 824
  1ia6-assembly1_A  TM=4.916E-01  e=1.917E-03  Ruminiclostridium cellulolyticum

B-factor: mean 21.92, std 9.02, range [9.65, 76.45]

Foldseek 3Di:
DWAWDFDADPFFLFTQFIFTHPQPLGATFFDHQCCPRPVPRHQLQGFFWWKKWKDDPPDIDIDTRGGFPDADPRSQWTWHDDPQWIWIWHWDGDPRKIKIKIKIARQDDFKMWIHFTWGWDRGQAFAPFLVCQLRHHWQWAWFQWWQFTKIWTARLVNDDWTKMKGKHFGGFRFKEFEQEDPVRQFFGGQHIIITTGDTDIHGHGGMGMIMMIMHIANDDVRRQVVNQVSWHWAKAWPAQEEAAFDKIKIKIFHPFDWAPKWKDKVNHTADWDDDTRIIMGIGGRHDFAKIKMKIDTDVGTITIFIHGYDNDDVLLLVLQLVCQLPQQADCDPVPLSHLFRFKAFQVVSHGDDLPDDADASLQRFRAQLSLLSLLSLLLVCVVPVDVSSLVSNVSNLCSQPPQQADPQQQGHGHNVSPDDRDLQRLQSNLSSLLSNCVSPVDLVSLVSSLSSVVVSCVPPNQADLHACNPLLSNLVSCVVSVVVVSNVVVLVSLVSNLVNLLVCQSNFCQDPHNDFLSSLLSSLLSLLSNCVVPVDVSSVVSNVSSLSSNQSQADCHNHLLGHLAGWGFRCCLSNFPVNDTHTFRHALVSLSQLSSLLSNCVRPVPCVSLVSSLSSLSSLSVQTDSNNDGARTQHDGCYYNNHGGRGGGSMDRNNSSSSSSNCCSPPVD/DFFWDFDADPFFLFTQFIFTHPQPLGATFFDHQCCPRPVPRHQLQGFFWWKWWKDDPPDIDIDTRGGFPDADPVSQWTWHDDPQWIWIWHWDGDPRKIKIKIKIARQDQFKIKIHFTWGWDGGFAFFPDLVCQLRHHWQWAWDQWFQFTKIWTARLVNDDWTKIKGKLFAGFRFKEFEQEDPPRCFFGGQHIIITTGDTDIHGNGGMGMIMMIMHIANDDVRRQVVNQVSWHWAKAWPAFEEAAFDKIKIKIFHPFDWAPKWKDKVNHTADWDDDTRIIIGIDGRHDFAKIKMKIQTDVGTITIFIHGYDHDDVLLLVLQLVCQQPAQAACDVVDLRHLFRFKAFQVVSHGDDLPDDAPASLQRFRAALSLLSLLSLLLVCVVPVDVSSVVSNVSNLCSQPPQQADPQLQGHRHRVSPDDRDLQRLQSNLSSLLSVCVVPVDLVSLVSSLSSVVVSCVVPNAQQQYANNPQLSSLVSCVVSVVVVSSVVVLVSLVRNLVSCLVCQSVSDGPRDTDDLSRLLRNLLSLLSNCVVPVDVSSVVSNVSSVSSNQSQADCHNHLLGHLAGWGFRCCQSNFPVNDTHTFRHALCSLSQLSSLLSNCVNPVPCVSLVSSLSSLSSLSVQTDSNNAGARTQHDGCYYNNHGGRDGGSMPRNNSVSSSSNCCSPPVD

Secondary structure (DSSP, 8-state):
---EEEEE-TTT--EEEEEETT-TT---SB--SSSSSSTT--GGG-BT-EEEEEEETTEEEEEEE-S-SEE-TTSSEEEEEETTEEEEEEEEEETTEEEEEEEEEE-SSS-EEEEEEEEE--B--B-S-HHHHHHH-EEEEEE--BTT-EEEEEETT-PSPEEEEEEEES-B-EEEEE--STTTTGGGB--EEEEEPPPEEE-TT-EEEEEEEEEEESSHHHHHHHHHHTT--EEEES-SEEETTPEEEEEEE-SSPPSS-EEEETTEEE--EEETTEEEEEEE--SSEEEEEEEEETTTEEEEEEEEEES-HHHHHHHHHHHHHHHSB---TTSTTTT-B--EETTTTEE--S-S--S-GGGGSSSGGGHHHHHHHHHHHHHH--HHHHHHHHHHHHHIIIIIB-TT--B-SSTT--S---HHHHHHHHHHHHHHHHHH--THHHHHHHHHHHHHHHHH-S----TT--HHHHHHHHHHTT-HHHHHHHHHHHHHHHHHHHHHTT-PPP-SSSS-HHHHHHHHHHHHHHHHHH--HHHHHHHHHHHHHHHTTBB--SBTTTBT-B---SHHHHHSSS---S-BSS-TTHHHHHHHHHHHHHHH--HHHHHHHHHHHHHGGGGB-TTS-B-S-EE-SSEETTEE--EE-SEE-STTHHHHHHHHHHH--/---EEEEE-TTT--EEEEEETT-TT---SB--SSSSSSTT--GGG-BTBEEEEEEETTEEEEEEE-S-SEE-TTSSEEEEEETTEEEEEEEEEETTEEEEEEEEEE-SSS-EEEEEEEEE--B--B-S-HHHHHHH-EEEEEE--BTT-EEEEEETT-PSPEEEEEEEES-B-EEEEES-STTTTGGGB--EEEEEPPPEEE-TT-EEEEEEEEEEESSHHHHHHHHHHTT--EEEES-SEEETTPEEEEEEE-SSPPSS-EEEETTEEE--EEETTEEEEEEE--SSEEEEEEEEETTTEEEEEEEEEES-HHHHHHHHHHHHHHHSB---TTSTTTT-B--EETTTTEE--S-S--S-GGGGSSSGGGHHHHHHHHHHHHHH--HHHHHHHHHHHHHIIIIIB-TT--B-SSTT--S---HHHHHHHHHHHHHHHHHH--THHHHHHHHHHHHHHHHH-SS---TT--HHHHHHHHHHTT-HHHHHHHHHHHHHHHHHHHHHTT---TTT---SHHHHHHHHHHHHHHHHHH--HHHHHHHHHHHHHHHTTBB--SBTTTBT-B---SHHHHH-SS---S-BSS-TTHHHHHHHHHHHHHHH--THHHHHHHHHHHHGGGGB-TTS-B-S-EE-SSEETTEE--EE-SEE-STTHHHHHHHHHHH--

Organism: NCBI:txid537012